Protein AF-A0A812RY98-F1 (afdb_monomer_lite)

Radius of gyration: 40.86 Å; chains: 1; bounding box: 96×128×108 Å

Foldseek 3Di:
DVVVLLVVLVVVCVVVVHDSVVSSVVSVVVVVVCVVCVVVVVVVCVVVVVVVVVVVLVVLQVLLVVLLVCLVPDALVVSVVSCCVVLPDDVVVVDDDDPDAFAQDPVRDTDPDPVSNVVLLCCQVCLLQVWDWDAPVVLVVVLVVVLVPDDLVVADDDPLLQDDLVLLLVLLLPFDAPDDAWPVPDGSCCSNVVSVVVSVVLSVVLVVCLSSLHDDLQQQFGAWDWAACPDDDSNYSVRTFIAGRGHSSSLSSLVVLLVQLVQLLVQLADLQEDEDLAQPPLRVQGDHDPFFPPLVVLLVVVVPDPQLSVVSPHGPSSSSSLVNSNPSHWYDHPPDNIIITGDHDDNRRHSSRLVSLSSLVSVLVVQLVVVCVVVVWFDWFAFDPVLALDLDADPDGRPDTDTDFWHDYRLQIDGDTDDPADVVSLVSVQVSVQSSQQSCSSSVGHADQDPQGFADLDDHDDPCSVVVLCCCCPVVVQWQQHPHPRCRRDTHGYFQWHQGPNAIAGSVLACQVRLVSLLVQLVVQCVSCLPPAQLDQSHDLSSNQSSCVNTRLCSNCPVLLVRFDHDPVSLVSSLVSVQLSLLSNCPPVDDSVRSVVQFRLQSCLVSLHDRPLLSSLLSNLLVSLVSLQSRRRSVSSVCNRVVRSSVSNVVSLQLLVLQQFAPCPDPDSSVVSVVVSVCSNVPVPVSNVSSVSSSLSNSLVSSLVSLLLSLLLVLVVLVVVLPWDFDPPPPDDDDFQWDQLQVLGTDNDPVVLVVCCCVPVVDDFQLQFLDPFQAQLAQRWGHPFSQVSSVCCVVDPPSVQQSVVVPGTHDGDDYPPDPRGDDPSGDSRDTDHDDDDHPDRDPDRDDHPLQDADPQLVVLVVCLPVPPPDPDDDLVSSLVSNLVSLNPDGDTQSRSLNNLVVQLVCLVPDDDDDDPRVSVSSNVVSVVSNPDRPRCSSNVCPVDPDPPPPPSSDDPDDLVRIDQVPDDFAADDDDDDDDFWWKKFADDPDPHDDDPPVGIDTDGPVVVLVCVVVVHDDVCLPDPDLRIETEFELPPADQDDPDSHDDRSVVSVVRSSSNSVSSSSLSSQSVCLSVQRWYKYWAAPPHDPSCVSVVVNPRADQDPPGGGIGTGHD

Sequence (1114 aa):
MLYQWRLRSATRAWRDGRCILDSLLAGWSSVLWALKDLPSFLAELRQSSQQLRVAIRQDHHQHICTVAKASEDSSTQSIVKRLRTLTGGPKRKQRERTPLPAVERQDGTLAATDEEARQCWLEHFASIEAGSQSSPCEIVRECLHRQAGKSLDDYTVTHLDAPTLGDLEWALRSTATDRAYGLDGLPGELLHYCAPLLARPVFQLQLKSLLTLAEPIQHKGGVLHCVYKRKGPKQQCSSYRGILVSSVVSKSLHKLLRRKCVPALCNAASPLQVGPLTEDALARACQAVSLPPGVYHDIQRHLQKPALSLSAGASQWTTQALEETLHGTWFKFPSDAAIVSTAIGSRPGDSLSDLVFSLLFAQVLRHVRASLQDCGLIPEIPWHVDMLGRLTPLNRAPTDTIAVLDATWMDDLSLLLQAPDSHTLVQRLRLGASTLLDTCLEHALLPNLKRGKTEALVHLRAKGARHVKRQLFDEFAGALPLNCRLWPEAKLRLTATYKHLGGVLHHRGSLLREVQARIAQAWTAFNSRKKQIFGSPRVDRREKALLFDSLVATTMFYGSGTWPEPSEECVQKLTGALRSMACQMLRPMYSCTEAWHLGTSHVLALVGLPSANTYLHVHRLRYLLSCITLHVPELWALAHWECKWLQSVSESVQWLWDNTAPEHQHSTWEQAWDNWRQEAADHPGRWKSRIRRAQAHAVIRERWQAARLWHQGRMLRQLQGAGASLPLCDDFSEGPRECCAVCGKHFKDYRAWSVHAFSTHGRTDEMRRLAPGTQCPVCLKHFTSAVKLSRHLGYSSACRNRLLSSNSRHDPEPGIGNRRAHDDGVDLTPVLQASGPLPCPLQVVVEEETARPSAEILDCLALLDHDGLVPSLTEDEVWDRLRAAFSCVCLQASRLRITATVWQQLLDHPAQRTDMQTLAILREAARKLCSVDLVTWLVPAPSADRPNTDTYKHSGLYLDLLDFTRLRWAPPSQASTDTIWVRVGPLPADFNMPVPAARCLCYEHHDTLQELRDGQVVDFLAYPDPTCFYCLSVLGLPLTEPDNANRAAQSLTSQLPGFELACELIRTAVSHWICGIPSRLVVPSPLPMSAFPLQRLPGLVRSESSGFLMVGNW

Structure (mmCIF, N/CA/C/O backbone):
data_AF-A0A812RY98-F1
#
_entry.id   AF-A0A812RY98-F1
#
loop_
_atom_site.group_PDB
_atom_site.id
_atom_site.type_symbol
_atom_site.label_atom_id
_atom_site.label_alt_id
_atom_site.label_comp_id
_atom_site.label_asym_id
_atom_site.label_entity_id
_atom_site.label_seq_id
_atom_site.pdbx_PDB_ins_code
_atom_site.Cartn_x
_atom_site.Cartn_y
_atom_site.Cartn_z
_atom_site.occupancy
_atom_site.B_iso_or_equiv
_atom_site.auth_seq_id
_atom_site.auth_comp_id
_atom_site.auth_asym_id
_atom_site.auth_atom_id
_atom_site.pdbx_PDB_model_num
ATOM 1 N N . MET A 1 1 ? 46.532 -43.009 13.731 1.00 49.22 1 MET A N 1
ATOM 2 C CA . MET A 1 1 ? 45.977 -44.092 12.880 1.00 49.22 1 MET A CA 1
ATOM 3 C C . MET A 1 1 ? 46.735 -45.416 13.006 1.00 49.22 1 MET A C 1
ATOM 5 O O . MET A 1 1 ? 46.096 -46.400 13.349 1.00 49.22 1 MET A O 1
ATOM 9 N N . LEU A 1 2 ? 48.060 -45.467 12.795 1.00 51.47 2 LEU A N 1
ATOM 10 C CA . LEU A 1 2 ? 48.849 -46.720 12.825 1.00 51.47 2 LEU A CA 1
ATOM 11 C C . LEU A 1 2 ? 48.725 -47.527 14.133 1.00 51.47 2 LEU A C 1
ATOM 13 O O . LEU A 1 2 ? 48.641 -48.751 14.093 1.00 51.47 2 LEU A O 1
ATOM 17 N N . TYR A 1 3 ? 48.637 -46.852 15.281 1.00 57.34 3 TYR A N 1
ATOM 18 C CA . TYR A 1 3 ? 48.454 -47.499 16.587 1.00 57.34 3 TYR A CA 1
ATOM 19 C C . TYR A 1 3 ? 47.097 -48.218 16.719 1.00 57.34 3 TYR A C 1
ATOM 21 O O . TYR A 1 3 ? 47.047 -49.397 17.057 1.00 57.34 3 TYR A O 1
ATOM 29 N N . GLN A 1 4 ? 45.993 -47.554 16.355 1.00 63.19 4 GLN A N 1
ATOM 30 C CA . GLN A 1 4 ? 44.654 -48.164 16.363 1.00 63.19 4 GLN A CA 1
ATOM 31 C C . GLN A 1 4 ? 44.521 -49.298 15.336 1.00 63.19 4 GLN A C 1
ATOM 33 O O . GLN A 1 4 ? 43.789 -50.260 15.560 1.00 63.19 4 GLN A O 1
ATOM 38 N N . TRP A 1 5 ? 45.241 -49.205 14.217 1.00 66.56 5 TRP A N 1
ATOM 39 C CA . TRP A 1 5 ? 45.252 -50.234 13.182 1.00 66.56 5 TRP A CA 1
ATOM 40 C C . TRP A 1 5 ? 46.003 -51.501 13.623 1.00 66.56 5 TRP A C 1
ATOM 42 O O . TRP A 1 5 ? 45.505 -52.610 13.418 1.00 66.56 5 TRP A O 1
ATOM 52 N N . ARG A 1 6 ? 47.132 -51.351 14.333 1.00 69.38 6 ARG A N 1
ATOM 53 C CA . ARG A 1 6 ? 47.820 -52.472 14.997 1.00 69.38 6 ARG A CA 1
ATOM 54 C C . ARG A 1 6 ? 46.928 -53.138 16.044 1.00 69.38 6 ARG A C 1
ATOM 56 O O . ARG A 1 6 ? 46.841 -54.359 16.060 1.00 69.38 6 ARG A O 1
ATOM 63 N N . LEU A 1 7 ? 46.194 -52.351 16.834 1.00 71.81 7 LEU A N 1
ATOM 64 C CA . LEU A 1 7 ? 45.263 -52.870 17.842 1.00 71.81 7 LEU A CA 1
ATOM 65 C C . LEU A 1 7 ? 44.101 -53.668 17.216 1.00 71.81 7 LEU A C 1
ATOM 67 O O . LEU A 1 7 ? 43.760 -54.751 17.688 1.00 71.81 7 LEU A O 1
ATOM 71 N N . ARG A 1 8 ? 43.518 -53.172 16.112 1.00 72.00 8 ARG A N 1
ATOM 72 C CA . ARG A 1 8 ? 42.456 -53.869 15.353 1.00 72.00 8 ARG A CA 1
ATOM 73 C C . ARG A 1 8 ? 42.945 -55.146 14.666 1.00 72.00 8 ARG A C 1
ATOM 75 O O . ARG A 1 8 ? 42.204 -56.119 14.574 1.00 72.00 8 ARG A O 1
ATOM 82 N N . SER A 1 9 ? 44.184 -55.146 14.185 1.00 72.69 9 SER A N 1
ATOM 83 C CA . SER A 1 9 ? 44.782 -56.321 13.540 1.00 72.69 9 SER A CA 1
ATOM 84 C C . SER A 1 9 ? 45.173 -57.380 14.571 1.00 72.69 9 SER A C 1
ATOM 86 O O . SER A 1 9 ? 44.922 -58.557 14.346 1.00 72.69 9 SER A O 1
ATOM 88 N N . ALA A 1 10 ? 45.686 -56.964 15.735 1.00 70.19 10 ALA A N 1
ATOM 89 C CA . ALA A 1 10 ? 45.973 -57.851 16.860 1.00 70.19 10 ALA A CA 1
ATOM 90 C C . ALA A 1 10 ? 44.699 -58.492 17.435 1.00 70.19 10 ALA A C 1
ATOM 92 O O . ALA A 1 10 ? 44.679 -59.686 17.709 1.00 70.19 10 ALA A O 1
ATOM 93 N N . THR A 1 11 ? 43.609 -57.728 17.546 1.00 74.00 11 THR A N 1
ATOM 94 C CA . THR A 1 11 ? 42.313 -58.257 18.009 1.00 74.00 11 THR A CA 1
ATOM 95 C C . THR A 1 11 ? 41.660 -59.204 17.001 1.00 74.00 11 THR A C 1
ATOM 97 O O . THR A 1 11 ? 41.092 -60.210 17.414 1.00 74.00 11 THR A O 1
ATOM 100 N N . ARG A 1 12 ? 41.771 -58.951 15.687 1.00 72.12 12 ARG A N 1
ATOM 101 C CA . ARG A 1 12 ? 41.328 -59.908 14.651 1.00 72.12 12 ARG A CA 1
ATOM 102 C C . ARG A 1 12 ? 42.172 -61.181 14.625 1.00 72.12 12 ARG A C 1
ATOM 104 O O . ARG A 1 12 ? 41.606 -62.263 14.558 1.00 72.12 12 ARG A O 1
ATOM 111 N N . ALA A 1 13 ? 43.493 -61.053 14.735 1.00 76.69 13 ALA A N 1
ATOM 112 C CA . ALA A 1 13 ? 44.406 -62.191 14.818 1.00 76.69 13 ALA A CA 1
ATOM 113 C C . ALA A 1 13 ? 44.086 -63.084 16.024 1.00 76.69 13 ALA A C 1
ATOM 115 O O . ALA A 1 13 ? 44.001 -64.300 15.884 1.00 76.69 13 ALA A O 1
ATOM 116 N N . TRP A 1 14 ? 43.827 -62.463 17.182 1.00 72.56 14 TRP A N 1
ATOM 117 C CA . TRP A 1 14 ? 43.409 -63.158 18.397 1.00 72.56 14 TRP A CA 1
ATOM 118 C C . TRP A 1 14 ? 42.057 -63.863 18.236 1.00 72.56 14 TRP A C 1
ATOM 120 O O . TRP A 1 14 ? 41.936 -65.028 18.598 1.00 72.56 14 TRP A O 1
ATOM 130 N N . ARG A 1 15 ? 41.057 -63.190 17.648 1.00 77.00 15 ARG A N 1
ATOM 131 C CA . ARG A 1 15 ? 39.715 -63.761 17.449 1.00 77.00 15 ARG A CA 1
ATOM 132 C C . ARG A 1 15 ? 39.708 -64.942 16.477 1.00 77.00 15 ARG A C 1
ATOM 134 O O . ARG A 1 15 ? 39.013 -65.920 16.718 1.00 77.00 15 ARG A O 1
ATOM 141 N N . ASP A 1 16 ? 40.454 -64.834 15.382 1.00 77.44 16 ASP A N 1
ATOM 142 C CA . ASP A 1 16 ? 40.395 -65.794 14.277 1.00 77.44 16 ASP A CA 1
ATOM 143 C C . ASP A 1 16 ? 41.530 -66.847 14.355 1.00 77.44 16 ASP A C 1
ATOM 145 O O . ASP A 1 16 ? 41.664 -67.673 13.453 1.00 77.44 16 ASP A O 1
ATOM 149 N N . GLY A 1 17 ? 42.354 -66.817 15.416 1.00 75.00 17 GLY A N 1
ATOM 150 C CA . GLY A 1 17 ? 43.437 -67.777 15.680 1.00 75.00 17 GLY A CA 1
ATOM 151 C C . GLY A 1 17 ? 44.614 -67.712 14.700 1.00 75.00 17 GLY A C 1
ATOM 152 O O . GLY A 1 17 ? 45.330 -68.697 14.531 1.00 75.00 17 GLY A O 1
ATOM 153 N N . ARG A 1 18 ? 44.805 -66.581 14.011 1.00 77.81 18 ARG A N 1
ATOM 154 C CA . ARG A 1 18 ? 45.815 -66.418 12.949 1.00 77.81 18 ARG A CA 1
ATOM 155 C C . ARG A 1 18 ? 47.036 -65.649 13.438 1.00 77.81 18 ARG A C 1
ATOM 157 O O . ARG A 1 18 ? 46.963 -64.889 14.401 1.00 77.81 18 ARG A O 1
ATOM 164 N N . CYS A 1 19 ? 48.154 -65.781 12.724 1.00 77.75 19 CYS A N 1
ATOM 165 C CA . CYS A 1 19 ? 49.335 -64.968 12.987 1.00 77.75 19 CYS A CA 1
ATOM 166 C C . CYS A 1 19 ? 49.001 -63.468 12.852 1.00 77.75 19 CYS A C 1
ATOM 168 O O . CYS A 1 19 ? 48.305 -63.034 11.925 1.00 77.75 19 CYS A O 1
ATOM 170 N N . ILE A 1 20 ? 49.511 -62.653 13.784 1.00 77.75 20 ILE A N 1
ATOM 171 C CA . ILE A 1 20 ? 49.326 -61.193 13.777 1.00 77.75 20 ILE A CA 1
ATOM 172 C C . ILE A 1 20 ? 49.858 -60.576 12.479 1.00 77.75 20 ILE A C 1
ATOM 174 O O . ILE A 1 20 ? 49.247 -59.640 11.961 1.00 77.75 20 ILE A O 1
ATOM 178 N N . LEU A 1 21 ? 50.949 -61.119 11.927 1.00 75.94 21 LEU A N 1
ATOM 179 C CA . LEU A 1 21 ? 51.525 -60.651 10.667 1.00 75.94 21 LEU A CA 1
ATOM 180 C C . LEU A 1 21 ? 50.563 -60.851 9.487 1.00 75.94 21 LEU A C 1
ATOM 182 O O . LEU A 1 21 ? 50.359 -59.918 8.716 1.00 75.94 21 LEU A O 1
ATOM 186 N N . ASP A 1 22 ? 49.894 -62.002 9.403 1.00 75.06 22 ASP A N 1
ATOM 187 C CA . ASP A 1 22 ? 48.933 -62.293 8.330 1.00 75.06 22 ASP A CA 1
ATOM 188 C C . ASP A 1 22 ? 47.701 -61.388 8.415 1.00 75.06 22 ASP A C 1
ATOM 190 O O . ASP A 1 22 ? 47.196 -60.898 7.406 1.00 75.06 22 ASP A O 1
ATOM 194 N N . SER A 1 23 ? 47.241 -61.097 9.635 1.00 73.19 23 SER A N 1
ATOM 195 C CA . SER A 1 23 ? 46.113 -60.185 9.864 1.00 73.19 23 SER A CA 1
ATOM 196 C C . SER A 1 23 ? 46.470 -58.727 9.550 1.00 73.19 23 SER A C 1
ATOM 198 O O . SER A 1 23 ? 45.634 -57.981 9.035 1.00 73.19 23 SER A O 1
ATOM 200 N N . LEU A 1 24 ? 47.719 -58.322 9.812 1.00 75.06 24 LEU A N 1
ATOM 201 C CA . LEU A 1 24 ? 48.260 -57.023 9.406 1.00 75.06 24 LEU A CA 1
ATOM 202 C C . LEU A 1 24 ? 48.385 -56.932 7.877 1.00 75.06 24 LEU A C 1
ATOM 204 O O . LEU A 1 24 ? 47.980 -55.927 7.297 1.00 75.06 24 LEU A O 1
ATOM 208 N N . LEU A 1 25 ? 48.890 -57.969 7.205 1.00 75.25 25 LEU A N 1
ATOM 209 C CA . LEU A 1 25 ? 49.013 -58.004 5.742 1.00 75.25 25 LEU A CA 1
ATOM 210 C C . LEU A 1 25 ? 47.644 -58.021 5.050 1.00 75.25 25 LEU A C 1
ATOM 212 O O . LEU A 1 25 ? 47.438 -57.279 4.092 1.00 75.25 25 LEU A O 1
ATOM 216 N N . ALA A 1 26 ? 46.669 -58.768 5.573 1.00 70.94 26 ALA A N 1
ATOM 217 C CA . ALA A 1 26 ? 45.290 -58.739 5.087 1.00 70.94 26 ALA A CA 1
ATOM 218 C C . ALA A 1 26 ? 44.650 -57.352 5.279 1.00 70.94 26 ALA A C 1
ATOM 220 O O . ALA A 1 26 ? 44.021 -56.820 4.362 1.00 70.94 26 ALA A O 1
ATOM 221 N N . GLY A 1 27 ? 44.879 -56.717 6.434 1.00 69.38 27 GLY A N 1
ATOM 222 C CA . GLY A 1 27 ? 44.496 -55.329 6.686 1.00 69.38 27 GLY A CA 1
ATOM 223 C C . GLY A 1 27 ? 45.110 -54.354 5.675 1.00 69.38 27 GLY A C 1
ATOM 224 O O . GLY A 1 27 ? 44.381 -53.543 5.107 1.00 69.38 27 GLY A O 1
ATOM 225 N N . TRP A 1 28 ? 46.411 -54.467 5.387 1.00 72.00 28 TRP A N 1
ATOM 226 C CA . TRP A 1 28 ? 47.083 -53.657 4.364 1.00 72.00 28 TRP A CA 1
ATOM 227 C C . TRP A 1 28 ? 46.543 -53.934 2.969 1.00 72.00 28 TRP A C 1
ATOM 229 O O . TRP A 1 28 ? 46.300 -52.985 2.236 1.00 72.00 28 TRP A O 1
ATOM 239 N N . SER A 1 29 ? 46.291 -55.194 2.613 1.00 72.62 29 SER A N 1
ATOM 240 C CA . SER A 1 29 ? 45.735 -55.545 1.306 1.00 72.62 29 SER A CA 1
ATOM 241 C C . SER A 1 29 ? 44.366 -54.891 1.102 1.00 72.62 29 SER A C 1
ATOM 243 O O . SER A 1 29 ? 44.170 -54.230 0.093 1.00 72.62 29 SER A O 1
ATOM 245 N N . SER A 1 30 ? 43.462 -54.944 2.089 1.00 69.69 30 SER A N 1
ATOM 246 C CA . SER A 1 30 ? 42.160 -54.263 2.010 1.00 69.69 30 SER A CA 1
ATOM 247 C C . SER A 1 30 ? 42.277 -52.738 1.908 1.00 69.69 30 SER A C 1
ATOM 249 O O . SER A 1 30 ? 41.510 -52.120 1.177 1.00 69.69 30 SER A O 1
ATOM 251 N N . VAL A 1 31 ? 43.256 -52.123 2.583 1.00 72.12 31 VAL A N 1
ATOM 252 C CA . VAL A 1 31 ? 43.529 -50.682 2.463 1.00 72.12 31 VAL A CA 1
ATOM 253 C C . VAL A 1 31 ? 44.112 -50.347 1.092 1.00 72.12 31 VAL A C 1
ATOM 255 O O . VAL A 1 31 ? 43.716 -49.352 0.502 1.00 72.12 31 VAL A O 1
ATOM 258 N N . LEU A 1 32 ? 45.010 -51.174 0.559 1.00 76.00 32 LEU A N 1
ATOM 259 C CA . LEU A 1 32 ? 45.585 -51.007 -0.775 1.00 76.00 32 LEU A CA 1
ATOM 260 C C . LEU A 1 32 ? 44.531 -51.210 -1.871 1.00 76.00 32 LEU A C 1
ATOM 262 O O . LEU A 1 32 ? 44.521 -50.445 -2.827 1.00 76.00 32 LEU A O 1
ATOM 266 N N . TRP A 1 33 ? 43.607 -52.162 -1.707 1.00 74.12 33 TRP A N 1
ATOM 267 C CA . TRP A 1 33 ? 42.429 -52.325 -2.565 1.00 74.12 33 TRP A CA 1
ATOM 268 C C . TRP A 1 33 ? 41.503 -51.110 -2.473 1.00 74.12 33 TRP A C 1
ATOM 270 O O . TRP A 1 33 ? 41.173 -50.520 -3.493 1.00 74.12 33 TRP A O 1
ATOM 280 N N . ALA A 1 34 ? 41.183 -50.640 -1.265 1.00 69.75 34 ALA A N 1
ATOM 281 C CA . ALA A 1 34 ? 40.384 -49.429 -1.090 1.00 69.75 34 ALA A CA 1
ATOM 282 C C . ALA A 1 34 ? 41.064 -48.178 -1.677 1.00 69.75 34 ALA A C 1
ATOM 284 O O . ALA A 1 34 ? 40.380 -47.325 -2.231 1.00 69.75 34 ALA A O 1
ATOM 285 N N . LEU A 1 35 ? 42.395 -48.060 -1.594 1.00 74.31 35 LEU A N 1
ATOM 286 C CA . LEU A 1 35 ? 43.170 -46.979 -2.216 1.00 74.31 35 LEU A CA 1
ATOM 287 C C . LEU A 1 35 ? 43.238 -47.115 -3.743 1.00 74.31 35 LEU A C 1
ATOM 289 O O . LEU A 1 35 ? 43.216 -46.098 -4.433 1.00 74.31 35 LEU A O 1
ATOM 293 N N . LYS A 1 36 ? 43.286 -48.345 -4.267 1.00 79.25 36 LYS A N 1
ATOM 294 C CA . LYS A 1 36 ? 43.215 -48.651 -5.703 1.00 79.25 36 LYS A CA 1
ATOM 295 C C . LYS A 1 36 ? 41.840 -48.312 -6.286 1.00 79.25 36 LYS A C 1
ATOM 297 O O . LYS A 1 36 ? 41.781 -47.789 -7.394 1.00 79.25 36 LYS A O 1
ATOM 302 N N . ASP A 1 37 ? 40.770 -48.547 -5.528 1.00 80.44 37 ASP A N 1
ATOM 303 C CA . ASP A 1 37 ? 39.381 -48.320 -5.953 1.00 80.44 37 ASP A CA 1
ATOM 304 C C . ASP A 1 37 ? 38.871 -46.905 -5.612 1.00 80.44 37 ASP A C 1
ATOM 306 O O . ASP A 1 37 ? 37.868 -46.444 -6.163 1.00 80.44 37 ASP A O 1
ATOM 310 N N . LEU A 1 38 ? 39.581 -46.161 -4.751 1.00 79.00 38 LEU A N 1
ATOM 311 C CA . LEU A 1 38 ? 39.258 -44.780 -4.373 1.00 79.00 38 LEU A CA 1
ATOM 312 C C . LEU A 1 38 ? 39.048 -43.845 -5.582 1.00 79.00 38 LEU A C 1
ATOM 314 O O . LEU A 1 38 ? 38.090 -43.069 -5.548 1.00 79.00 38 LEU A O 1
ATOM 318 N N . PRO A 1 39 ? 39.863 -43.888 -6.659 1.00 83.56 39 PRO A N 1
ATOM 319 C CA . PRO A 1 39 ? 39.609 -43.094 -7.858 1.00 83.56 39 PRO A CA 1
ATOM 320 C C . PRO A 1 39 ? 38.253 -43.403 -8.508 1.00 83.56 39 PRO A C 1
ATOM 322 O O . PRO A 1 39 ? 37.590 -42.471 -8.961 1.00 83.56 39 PRO A O 1
ATOM 325 N N . SER A 1 40 ? 37.816 -44.670 -8.502 1.00 81.00 40 SER A N 1
ATOM 326 C CA . SER A 1 40 ? 36.514 -45.094 -9.038 1.00 81.00 40 SER A CA 1
ATOM 327 C C . SER A 1 40 ? 35.366 -44.548 -8.193 1.00 81.00 40 SER A C 1
ATOM 329 O O . SER A 1 40 ? 34.477 -43.882 -8.719 1.00 81.00 40 SER A O 1
ATOM 331 N N . PHE A 1 41 ? 35.430 -44.704 -6.867 1.00 80.81 41 PHE A N 1
ATOM 332 C CA . PHE A 1 41 ? 34.412 -44.148 -5.968 1.00 80.81 41 PHE A CA 1
ATOM 333 C C . PHE A 1 41 ? 34.348 -42.617 -6.023 1.00 80.81 41 PHE A C 1
ATOM 335 O O . PHE A 1 41 ? 33.268 -42.031 -5.966 1.00 80.81 41 PHE A O 1
ATOM 342 N N . LEU A 1 42 ? 35.492 -41.939 -6.167 1.00 82.25 42 LEU A N 1
ATOM 343 C CA . LEU A 1 42 ? 35.524 -40.489 -6.365 1.00 82.25 42 LEU A CA 1
ATOM 344 C C . LEU A 1 42 ? 34.928 -40.083 -7.719 1.00 82.25 42 LEU A C 1
ATOM 346 O O . LEU A 1 42 ? 34.272 -39.041 -7.790 1.00 82.25 42 LEU A O 1
ATOM 350 N N . ALA A 1 43 ? 35.131 -40.870 -8.777 1.00 83.62 43 ALA A N 1
ATOM 351 C CA . ALA A 1 43 ? 34.515 -40.640 -10.082 1.00 83.62 43 ALA A CA 1
ATOM 352 C C . ALA A 1 43 ? 32.989 -40.825 -10.025 1.00 83.62 43 ALA A C 1
ATOM 354 O O . ALA A 1 43 ? 32.256 -39.922 -10.434 1.00 83.62 43 ALA A O 1
ATOM 355 N N . GLU A 1 44 ? 32.507 -41.912 -9.419 1.00 86.31 44 GLU A N 1
ATOM 356 C CA . GLU A 1 44 ? 31.079 -42.174 -9.200 1.00 86.31 44 GLU A CA 1
ATOM 357 C C . GLU A 1 44 ? 30.422 -41.100 -8.330 1.00 86.31 44 GLU A C 1
ATOM 359 O O . GLU A 1 44 ? 29.331 -40.622 -8.644 1.00 86.31 44 GLU A O 1
ATOM 364 N N . LEU A 1 45 ? 31.090 -40.653 -7.261 1.00 83.69 45 LEU A N 1
ATOM 365 C CA . LEU A 1 45 ? 30.585 -39.583 -6.403 1.00 83.69 45 LEU A CA 1
ATOM 366 C C . LEU A 1 45 ? 30.537 -38.245 -7.146 1.00 83.69 45 LEU A C 1
ATOM 368 O O . LEU A 1 45 ? 29.581 -37.486 -6.974 1.00 83.69 45 LEU A O 1
ATOM 372 N N . ARG A 1 46 ? 31.525 -37.940 -7.997 1.00 86.31 46 ARG A N 1
ATOM 373 C CA . ARG A 1 46 ? 31.507 -36.740 -8.853 1.00 86.31 46 ARG A CA 1
ATOM 374 C C . ARG A 1 46 ? 30.356 -36.794 -9.856 1.00 86.31 46 ARG A C 1
ATOM 376 O O . ARG A 1 46 ? 29.617 -35.813 -9.960 1.00 86.31 46 ARG A O 1
ATOM 383 N N . GLN A 1 47 ? 30.163 -37.929 -10.526 1.00 89.62 47 GLN A N 1
ATOM 384 C CA . GLN A 1 47 ? 29.074 -38.144 -11.479 1.00 89.62 47 GLN A CA 1
ATOM 385 C C . GLN A 1 47 ? 27.704 -38.063 -10.794 1.00 89.62 47 GLN A C 1
ATOM 387 O O . GLN A 1 47 ? 26.844 -37.291 -11.220 1.00 89.62 47 GLN A O 1
ATOM 392 N N . SER A 1 48 ? 27.526 -38.764 -9.675 1.00 86.38 48 SER A N 1
ATOM 393 C CA . SER A 1 48 ? 26.293 -38.749 -8.881 1.00 86.38 48 SER A CA 1
ATOM 394 C C . SER A 1 48 ? 26.010 -37.362 -8.305 1.00 86.38 48 SER A C 1
ATOM 396 O O . SER A 1 48 ? 24.873 -36.900 -8.322 1.00 86.38 48 SER A O 1
ATOM 398 N N . SER A 1 49 ? 27.038 -36.631 -7.853 1.00 84.62 49 SER A N 1
ATOM 399 C CA . SER A 1 49 ? 26.884 -35.244 -7.395 1.00 84.62 49 SER A CA 1
ATOM 400 C C . SER A 1 49 ? 26.437 -34.324 -8.532 1.00 84.62 49 SER A C 1
ATOM 402 O O . SER A 1 49 ? 25.597 -33.448 -8.318 1.00 84.62 49 SER A O 1
ATOM 404 N N . GLN A 1 50 ? 26.957 -34.514 -9.748 1.00 87.50 50 GLN A N 1
ATOM 405 C CA . GLN A 1 50 ? 26.523 -33.761 -10.922 1.00 87.50 50 GLN A CA 1
ATOM 406 C C . GLN A 1 50 ? 25.070 -34.082 -11.291 1.00 87.50 50 GLN A C 1
ATOM 408 O O . GLN A 1 50 ? 24.282 -33.151 -11.464 1.00 87.50 50 GLN A O 1
ATOM 413 N N . GLN A 1 51 ? 24.696 -35.363 -11.336 1.00 89.75 51 GLN A N 1
ATOM 414 C CA . GLN A 1 51 ? 23.326 -35.809 -11.607 1.00 89.75 51 GLN A CA 1
ATOM 415 C C . GLN A 1 51 ? 22.341 -35.290 -10.555 1.00 89.75 51 GLN A C 1
ATOM 417 O O . GLN A 1 51 ? 21.335 -34.679 -10.908 1.00 89.75 51 GLN A O 1
ATOM 422 N N . LEU A 1 52 ? 22.671 -35.412 -9.267 1.00 86.88 52 LEU A N 1
ATOM 423 C CA . LEU A 1 52 ? 21.863 -34.881 -8.169 1.00 86.88 52 LEU A CA 1
ATOM 424 C C . LEU A 1 52 ? 21.691 -33.360 -8.280 1.00 86.88 52 LEU A C 1
ATOM 426 O O . LEU A 1 52 ? 20.592 -32.842 -8.100 1.00 86.88 52 LEU A O 1
ATOM 430 N N . ARG A 1 53 ? 22.754 -32.619 -8.625 1.00 83.50 53 ARG A N 1
ATOM 431 C CA . ARG A 1 53 ? 22.661 -31.166 -8.853 1.00 83.50 53 ARG A CA 1
ATOM 432 C C . ARG A 1 53 ? 21.752 -30.825 -10.031 1.00 83.50 53 ARG A C 1
ATOM 434 O O . ARG A 1 53 ? 21.109 -29.781 -9.974 1.00 83.50 53 ARG A O 1
ATOM 441 N N . VAL A 1 54 ? 21.719 -31.635 -11.089 1.00 86.56 54 VAL A N 1
ATOM 442 C CA . VAL A 1 54 ? 20.807 -31.444 -12.230 1.00 86.56 54 VAL A CA 1
ATOM 443 C C . VAL A 1 54 ? 19.368 -31.762 -11.824 1.00 86.56 54 VAL A C 1
ATOM 445 O O . VAL A 1 54 ? 18.497 -30.923 -12.044 1.00 86.56 54 VAL A O 1
ATOM 448 N N . ALA A 1 55 ? 19.133 -32.884 -11.143 1.00 86.19 55 ALA A N 1
ATOM 449 C CA . ALA A 1 55 ? 17.811 -33.285 -10.664 1.00 86.19 55 ALA A CA 1
ATOM 450 C C . ALA A 1 55 ? 17.207 -32.253 -9.695 1.00 86.19 55 ALA A C 1
ATOM 452 O O . ALA A 1 55 ? 16.088 -31.797 -9.904 1.00 86.19 55 ALA A O 1
ATOM 453 N N . ILE A 1 56 ? 17.975 -31.774 -8.706 1.00 83.00 56 ILE A N 1
ATOM 454 C CA . ILE A 1 56 ? 17.531 -30.711 -7.782 1.00 83.00 56 ILE A CA 1
ATOM 455 C C . ILE A 1 56 ? 17.181 -29.424 -8.542 1.00 83.00 56 ILE A C 1
ATOM 457 O O . ILE A 1 56 ? 16.239 -28.720 -8.184 1.00 83.00 56 ILE A O 1
ATOM 461 N N . ARG A 1 57 ? 17.936 -29.079 -9.596 1.00 79.00 57 ARG A N 1
ATOM 462 C CA . ARG A 1 57 ? 17.630 -27.893 -10.414 1.00 79.00 57 ARG A CA 1
ATOM 463 C C . ARG A 1 57 ? 16.314 -28.061 -11.169 1.00 79.00 57 ARG A C 1
ATOM 465 O O . ARG A 1 57 ? 15.547 -27.103 -11.208 1.00 79.00 57 ARG A O 1
ATOM 472 N N . GLN A 1 58 ? 16.079 -29.232 -11.756 1.00 84.25 58 GLN A N 1
ATOM 473 C CA . GLN A 1 58 ? 14.842 -29.541 -12.472 1.00 84.25 58 GLN A CA 1
ATOM 474 C C . GLN A 1 58 ? 13.639 -29.519 -11.524 1.00 84.25 58 GLN A C 1
ATOM 476 O O . GLN A 1 58 ? 12.660 -28.841 -11.820 1.00 84.25 58 GLN A O 1
ATOM 481 N N . ASP A 1 59 ? 13.757 -30.144 -10.353 1.00 85.75 59 ASP A N 1
ATOM 482 C CA . ASP A 1 59 ? 12.711 -30.166 -9.325 1.00 85.75 59 ASP A CA 1
ATOM 483 C C . ASP A 1 59 ? 12.382 -28.755 -8.803 1.00 85.75 59 ASP A C 1
ATOM 485 O O . ASP A 1 59 ? 11.227 -28.331 -8.778 1.00 85.75 59 ASP A O 1
ATOM 489 N N . HIS A 1 60 ? 13.406 -27.945 -8.500 1.00 83.06 60 HIS A N 1
ATOM 490 C CA . HIS A 1 60 ? 13.211 -26.545 -8.112 1.00 83.06 60 HIS A CA 1
ATOM 491 C C . HIS A 1 60 ? 12.487 -25.731 -9.190 1.00 83.06 60 HIS A C 1
ATOM 493 O O . HIS A 1 60 ? 11.629 -24.911 -8.857 1.00 83.06 60 HIS A O 1
ATOM 499 N N . HIS A 1 61 ? 12.849 -25.919 -10.461 1.00 82.31 61 HIS A N 1
ATOM 500 C CA . HIS A 1 61 ? 12.192 -25.236 -11.569 1.00 82.31 61 HIS A CA 1
ATOM 501 C C . HIS A 1 61 ? 10.724 -25.670 -11.662 1.00 82.31 61 HIS A C 1
ATOM 503 O O . HIS A 1 61 ? 9.846 -24.821 -11.543 1.00 82.31 61 HIS A O 1
ATOM 509 N N . GLN A 1 62 ? 10.452 -26.977 -11.723 1.00 86.81 62 GLN A N 1
ATOM 510 C CA . GLN A 1 62 ? 9.096 -27.536 -11.785 1.00 86.81 62 GLN A CA 1
ATOM 511 C C . GLN A 1 62 ? 8.206 -27.080 -10.620 1.00 86.81 62 GLN A C 1
ATOM 513 O O . GLN A 1 62 ? 7.040 -26.726 -10.833 1.00 86.81 62 GLN A O 1
ATOM 518 N N . HIS A 1 63 ? 8.743 -27.018 -9.397 1.00 87.75 63 HIS A N 1
ATOM 519 C CA . HIS A 1 63 ? 8.010 -26.492 -8.243 1.00 87.75 63 HIS A CA 1
ATOM 520 C C . HIS A 1 63 ? 7.650 -25.016 -8.429 1.00 87.75 63 HIS A C 1
ATOM 522 O O . HIS A 1 63 ? 6.502 -24.632 -8.203 1.00 87.75 63 HIS A O 1
ATOM 528 N N . ILE A 1 64 ? 8.587 -24.175 -8.883 1.00 85.94 64 ILE A N 1
ATOM 529 C CA . ILE A 1 64 ? 8.312 -22.753 -9.151 1.00 85.94 64 ILE A CA 1
ATOM 530 C C . ILE A 1 64 ? 7.274 -22.599 -10.265 1.00 85.94 64 ILE A C 1
ATOM 532 O O . ILE A 1 64 ? 6.326 -21.837 -10.069 1.00 85.94 64 ILE A O 1
ATOM 536 N N . CYS A 1 65 ? 7.384 -23.349 -11.368 1.00 86.00 65 CYS A N 1
ATOM 537 C CA . CYS A 1 65 ? 6.391 -23.354 -12.447 1.00 86.00 65 CYS A CA 1
ATOM 538 C C . CYS A 1 65 ? 4.993 -23.671 -11.903 1.00 86.00 65 CYS A C 1
ATOM 540 O O . CYS A 1 65 ? 4.021 -22.974 -12.192 1.00 86.00 65 CYS A O 1
ATOM 542 N N . THR A 1 66 ? 4.891 -24.719 -11.082 1.00 88.12 66 THR A N 1
ATOM 543 C CA . THR A 1 66 ? 3.625 -25.183 -10.499 1.00 88.12 66 THR A CA 1
ATOM 544 C C . THR A 1 66 ? 3.024 -24.132 -9.572 1.00 88.12 66 THR A C 1
ATOM 546 O O . THR A 1 66 ? 1.821 -23.870 -9.611 1.00 88.12 66 THR A O 1
ATOM 549 N N . VAL A 1 67 ? 3.853 -23.482 -8.752 1.00 86.50 67 VAL A N 1
ATOM 550 C CA . VAL A 1 67 ? 3.398 -22.414 -7.854 1.00 86.50 67 VAL A CA 1
ATOM 551 C C . VAL A 1 67 ? 3.016 -21.146 -8.618 1.00 86.50 67 VAL A C 1
ATOM 553 O O . VAL A 1 67 ? 2.038 -20.503 -8.243 1.00 86.50 67 VAL A O 1
ATOM 556 N N . ALA A 1 68 ? 3.739 -20.796 -9.683 1.00 85.19 68 ALA A N 1
ATOM 557 C CA . ALA A 1 68 ? 3.414 -19.662 -10.541 1.00 85.19 68 ALA A CA 1
ATOM 558 C C . ALA A 1 68 ? 2.076 -19.878 -11.264 1.00 85.19 68 ALA A C 1
ATOM 560 O O . ALA A 1 68 ? 1.221 -19.002 -11.210 1.00 85.19 68 ALA A O 1
ATOM 561 N N . LYS A 1 69 ? 1.830 -21.064 -11.834 1.00 84.75 69 LYS A N 1
ATOM 562 C CA . LYS A 1 69 ? 0.527 -21.406 -12.439 1.00 84.75 69 LYS A CA 1
ATOM 563 C C . LYS A 1 69 ? -0.608 -21.365 -11.415 1.00 84.75 69 LYS A C 1
ATOM 565 O O . LYS A 1 69 ? -1.643 -20.764 -11.656 1.00 84.75 69 LYS A O 1
ATOM 570 N N . ALA A 1 70 ? -0.385 -21.920 -10.223 1.00 83.25 70 ALA A N 1
ATOM 571 C CA . ALA A 1 70 ? -1.373 -21.874 -9.146 1.00 83.25 70 ALA A CA 1
ATOM 572 C C . ALA A 1 70 ? -1.651 -20.452 -8.621 1.00 83.25 70 ALA A C 1
ATOM 574 O O . ALA A 1 70 ? -2.629 -20.261 -7.897 1.00 83.25 70 ALA A O 1
ATOM 575 N N . SER A 1 71 ? -0.798 -19.466 -8.930 1.00 80.75 71 SER A N 1
ATOM 576 C CA . SER A 1 71 ? -0.939 -18.099 -8.421 1.00 80.75 71 SER A CA 1
ATOM 577 C C . SER A 1 71 ? -2.105 -17.321 -9.028 1.00 80.75 71 SER A C 1
ATOM 579 O O . SER A 1 71 ? -2.587 -16.385 -8.399 1.00 80.75 71 SER A O 1
ATOM 581 N N . GLU A 1 72 ? -2.596 -17.742 -10.194 1.00 71.19 72 GLU A N 1
ATOM 582 C CA . GLU A 1 72 ? -3.718 -17.092 -10.879 1.00 71.19 72 GLU A CA 1
ATOM 583 C C . GLU A 1 72 ? -5.049 -17.270 -10.130 1.00 71.19 72 GLU A C 1
ATOM 585 O O . GLU A 1 72 ? -5.865 -16.346 -10.099 1.00 71.19 72 GLU A O 1
ATOM 590 N N . ASP A 1 73 ? -5.226 -18.415 -9.461 1.00 72.06 73 ASP A N 1
ATOM 591 C CA . ASP A 1 73 ? -6.463 -18.777 -8.754 1.00 72.06 73 ASP A CA 1
ATOM 592 C C . ASP A 1 73 ? -6.304 -18.823 -7.223 1.00 72.06 73 ASP A C 1
ATOM 594 O O . ASP A 1 73 ? -7.287 -18.844 -6.478 1.00 72.06 73 ASP A O 1
ATOM 598 N N . SER A 1 74 ? -5.067 -18.844 -6.717 1.00 74.75 74 SER A N 1
ATOM 599 C CA . SER A 1 74 ? -4.786 -18.978 -5.283 1.00 74.75 74 SER A CA 1
ATOM 600 C C . SER A 1 74 ? -4.596 -17.637 -4.582 1.00 74.75 74 SER A C 1
ATOM 602 O O . SER A 1 74 ? -4.021 -16.692 -5.113 1.00 74.75 74 SER A O 1
ATOM 604 N N . SER A 1 75 ? -4.963 -17.578 -3.299 1.00 75.00 75 SER A N 1
ATOM 605 C CA . SER A 1 75 ? -4.653 -16.415 -2.464 1.00 75.00 75 SER A CA 1
ATOM 606 C C . SER A 1 75 ? -3.141 -16.223 -2.273 1.00 75.00 75 SER A C 1
ATOM 608 O O . SER A 1 75 ? -2.371 -17.187 -2.181 1.00 75.00 75 SER A O 1
ATOM 610 N N . THR A 1 76 ? -2.708 -14.971 -2.093 1.00 78.12 76 THR A N 1
ATOM 611 C CA . THR A 1 76 ? -1.307 -14.615 -1.796 1.00 78.12 76 THR A CA 1
ATOM 612 C C . THR A 1 76 ? -0.736 -15.428 -0.630 1.00 78.12 76 THR A C 1
ATOM 614 O O . THR A 1 76 ? 0.414 -15.863 -0.682 1.00 78.12 76 THR A O 1
ATOM 617 N N . GLN A 1 77 ? -1.532 -15.691 0.414 1.00 74.50 77 GLN A N 1
ATOM 618 C CA . GLN A 1 77 ? -1.108 -16.491 1.569 1.00 74.50 77 GLN A CA 1
ATOM 619 C C . GLN A 1 77 ? -0.795 -17.947 1.196 1.00 74.50 77 GLN A C 1
ATOM 621 O O . GLN A 1 77 ? 0.215 -18.485 1.659 1.00 74.50 77 GLN A O 1
ATOM 626 N N . SER A 1 78 ? -1.613 -18.561 0.335 1.00 79.12 78 SER A N 1
ATOM 627 C CA . SER A 1 78 ? -1.383 -19.912 -0.190 1.00 79.12 78 SER A CA 1
ATOM 628 C C . SER A 1 78 ? -0.086 -19.973 -1.000 1.00 79.12 78 SER A C 1
ATOM 630 O O . SER A 1 78 ? 0.760 -20.831 -0.748 1.00 79.12 78 SER A O 1
ATOM 632 N N . ILE A 1 79 ? 0.145 -18.992 -1.880 1.00 81.38 79 ILE A N 1
ATOM 633 C CA . ILE A 1 79 ? 1.379 -18.885 -2.679 1.00 81.38 79 ILE A CA 1
ATOM 634 C C . ILE A 1 79 ? 2.599 -18.757 -1.762 1.00 81.38 79 ILE A C 1
ATOM 636 O O . ILE A 1 79 ? 3.587 -19.472 -1.924 1.00 81.38 79 ILE A O 1
ATOM 640 N N . VAL A 1 80 ? 2.528 -17.895 -0.740 1.00 80.25 80 VAL A N 1
ATOM 641 C CA . VAL A 1 80 ? 3.597 -17.786 0.263 1.00 80.25 80 VAL A CA 1
ATOM 642 C C . VAL A 1 80 ? 3.824 -19.122 0.978 1.00 80.25 80 VAL A C 1
ATOM 644 O O . VAL A 1 80 ? 4.981 -19.483 1.175 1.00 80.25 80 VAL A O 1
ATOM 647 N N . LYS A 1 81 ? 2.770 -19.862 1.362 1.00 80.12 81 LYS A N 1
ATOM 648 C CA . LYS A 1 81 ? 2.898 -21.186 2.005 1.00 80.12 81 LYS A CA 1
ATOM 649 C C . LYS A 1 81 ? 3.610 -22.176 1.078 1.00 80.12 81 LYS A C 1
ATOM 651 O O . LYS A 1 81 ? 4.551 -22.821 1.528 1.00 80.12 81 LYS A O 1
ATOM 656 N N . ARG A 1 82 ? 3.237 -22.234 -0.204 1.00 82.44 82 ARG A N 1
ATOM 657 C CA . ARG A 1 82 ? 3.860 -23.119 -1.206 1.00 82.44 82 ARG A CA 1
ATOM 658 C C . ARG A 1 82 ? 5.312 -22.753 -1.520 1.00 82.44 82 ARG A C 1
ATOM 660 O O . ARG A 1 82 ? 6.127 -23.641 -1.729 1.00 82.44 82 ARG A O 1
ATOM 667 N N . LEU A 1 83 ? 5.667 -21.466 -1.512 1.00 81.75 83 LEU A N 1
ATOM 668 C CA . LEU A 1 83 ? 7.051 -21.024 -1.726 1.00 81.75 83 LEU A CA 1
ATOM 669 C C . LEU A 1 83 ? 7.961 -21.258 -0.512 1.00 81.75 83 LEU A C 1
ATOM 671 O O . LEU A 1 83 ? 9.177 -21.308 -0.682 1.00 81.75 83 LEU A O 1
ATOM 675 N N . ARG A 1 84 ? 7.415 -21.417 0.705 1.00 75.62 84 ARG A N 1
ATOM 676 C CA . ARG A 1 84 ? 8.224 -21.630 1.925 1.00 75.62 84 ARG A CA 1
ATOM 677 C C . ARG A 1 84 ? 9.096 -22.881 1.871 1.00 75.62 84 ARG A C 1
ATOM 679 O O . ARG A 1 84 ? 10.114 -22.905 2.557 1.00 75.62 84 ARG A O 1
ATOM 686 N N . THR A 1 85 ? 8.725 -23.886 1.082 1.00 73.25 85 THR A N 1
ATOM 687 C CA . THR A 1 85 ? 9.554 -25.081 0.865 1.00 73.25 85 THR A CA 1
ATOM 688 C C . THR A 1 85 ? 10.897 -24.715 0.225 1.00 73.25 85 THR A C 1
ATOM 690 O O . THR A 1 85 ? 11.930 -25.199 0.669 1.00 73.25 85 THR A O 1
ATOM 693 N N . LEU A 1 86 ? 10.901 -23.775 -0.728 1.00 72.25 86 LEU A N 1
ATOM 694 C CA . LEU A 1 86 ? 12.102 -23.291 -1.418 1.00 72.25 86 LEU A CA 1
ATOM 695 C C . LEU A 1 86 ? 12.797 -22.141 -0.696 1.00 72.25 86 LEU A C 1
ATOM 697 O O . LEU A 1 86 ? 14.025 -22.073 -0.643 1.00 72.25 86 LEU A O 1
ATOM 701 N N . THR A 1 87 ? 12.025 -21.195 -0.155 1.00 68.06 87 THR A N 1
ATOM 702 C CA . THR A 1 87 ? 12.610 -20.022 0.505 1.00 68.06 87 THR A CA 1
ATOM 703 C C . THR A 1 87 ? 13.180 -20.345 1.884 1.00 68.06 87 THR A C 1
ATOM 705 O O . THR A 1 87 ? 13.848 -19.503 2.487 1.00 68.06 87 THR A O 1
ATOM 708 N N . GLY A 1 88 ? 12.901 -21.553 2.382 1.00 60.84 88 GLY A N 1
ATOM 709 C CA . GLY A 1 88 ? 13.047 -21.928 3.775 1.00 60.84 88 GLY A CA 1
ATOM 710 C C . GLY A 1 88 ? 11.951 -21.306 4.641 1.00 60.84 88 GLY A C 1
ATOM 711 O O . GLY A 1 88 ? 11.201 -20.408 4.232 1.00 60.84 88 GLY A O 1
ATOM 712 N N . GLY A 1 89 ? 11.875 -21.775 5.889 1.00 55.12 89 GLY A N 1
ATOM 713 C CA . GLY A 1 89 ? 11.088 -21.104 6.918 1.00 55.12 89 GLY A CA 1
ATOM 714 C C . GLY A 1 89 ? 11.538 -19.645 7.105 1.00 55.12 89 GLY A C 1
ATOM 715 O O . GLY A 1 89 ? 12.618 -19.258 6.659 1.00 55.12 89 GLY A O 1
ATOM 716 N N . PRO A 1 90 ? 10.746 -18.804 7.796 1.00 54.28 90 PRO A N 1
ATOM 717 C CA . PRO A 1 90 ? 11.191 -17.459 8.153 1.00 54.28 90 PRO A CA 1
ATOM 718 C C . PRO A 1 90 ? 12.580 -17.542 8.798 1.00 54.28 90 PRO A C 1
ATOM 720 O O . PRO A 1 90 ? 12.793 -18.464 9.583 1.00 54.28 90 PRO A O 1
ATOM 723 N N . LYS A 1 91 ? 13.482 -16.573 8.571 1.00 51.41 91 LYS A N 1
ATOM 724 C CA . LYS A 1 91 ? 14.813 -16.509 9.232 1.00 51.41 91 LYS A CA 1
ATOM 725 C C . LYS A 1 91 ? 14.772 -16.771 10.754 1.00 51.41 91 LYS A C 1
ATOM 727 O O . LYS A 1 91 ? 15.774 -17.139 11.343 1.00 51.41 91 LYS A O 1
ATOM 732 N N . ARG A 1 92 ? 13.602 -16.607 11.388 1.00 45.84 92 ARG A N 1
ATOM 733 C CA . ARG A 1 92 ? 13.266 -16.999 12.767 1.00 45.84 92 ARG A CA 1
ATOM 734 C C . ARG A 1 92 ? 13.424 -18.499 13.083 1.00 45.84 92 ARG A C 1
ATOM 736 O O . ARG A 1 92 ? 13.795 -18.793 14.203 1.00 45.84 92 ARG A O 1
ATOM 743 N N . LYS A 1 93 ? 13.120 -19.419 12.157 1.00 46.34 93 LYS A N 1
ATOM 744 C CA . LYS A 1 93 ? 13.297 -20.878 12.338 1.00 46.34 93 LYS A CA 1
ATOM 745 C C . LYS A 1 93 ? 14.736 -21.341 12.068 1.00 46.34 93 LYS A C 1
ATOM 747 O O . LYS A 1 93 ? 15.094 -22.433 12.474 1.00 46.34 93 LYS A O 1
ATOM 752 N N . GLN A 1 94 ? 15.518 -20.527 11.356 1.00 51.06 94 GLN A N 1
ATOM 753 C CA . GLN A 1 94 ? 16.930 -20.785 11.042 1.00 51.06 94 GLN A CA 1
ATOM 754 C C . GLN A 1 94 ? 17.892 -20.122 12.037 1.00 51.06 94 GLN A C 1
ATOM 756 O O . GLN A 1 94 ? 19.046 -20.519 12.121 1.00 51.06 94 GLN A O 1
ATOM 761 N N . ARG A 1 95 ? 17.438 -19.101 12.778 1.00 47.66 95 ARG A N 1
ATOM 762 C CA . ARG A 1 95 ? 18.167 -18.577 13.936 1.00 47.66 95 ARG A CA 1
ATOM 763 C C . ARG A 1 95 ? 18.093 -19.596 15.068 1.00 47.66 95 ARG A C 1
ATOM 765 O O . ARG A 1 95 ? 17.015 -20.121 15.341 1.00 47.66 95 ARG A O 1
ATOM 772 N N . GLU A 1 96 ? 19.233 -19.815 15.713 1.00 46.16 96 GLU A N 1
ATOM 773 C CA . GLU A 1 96 ? 19.350 -20.514 16.993 1.00 46.16 96 GLU A CA 1
ATOM 774 C C . GLU A 1 96 ? 18.278 -20.041 17.982 1.00 46.16 96 GLU A C 1
ATOM 776 O O . GLU A 1 96 ? 17.781 -18.910 17.878 1.00 46.16 96 GLU A O 1
ATOM 781 N N . ARG A 1 97 ? 17.913 -20.922 18.926 1.00 48.34 97 ARG A N 1
ATOM 782 C CA . ARG A 1 97 ? 16.967 -20.633 20.013 1.00 48.34 97 ARG A CA 1
ATOM 783 C C . ARG A 1 97 ? 17.280 -19.249 20.578 1.00 48.34 97 ARG A C 1
ATOM 785 O O . ARG A 1 97 ? 18.312 -19.052 21.207 1.00 48.34 97 ARG A O 1
ATOM 792 N N . THR A 1 98 ? 16.409 -18.276 20.313 1.00 50.94 98 THR A N 1
ATOM 793 C CA . THR A 1 98 ? 16.535 -16.954 20.927 1.00 50.94 98 THR A CA 1
ATOM 794 C C . THR A 1 98 ? 16.509 -17.153 22.441 1.00 50.94 98 THR A C 1
ATOM 796 O O . THR A 1 98 ? 15.549 -17.779 22.901 1.00 50.94 98 THR A O 1
ATOM 799 N N . PRO A 1 99 ? 17.513 -16.663 23.192 1.00 54.22 99 PRO A N 1
ATOM 800 C CA . PRO A 1 99 ? 17.494 -16.745 24.646 1.00 54.22 99 PRO A CA 1
ATOM 801 C C . PRO A 1 99 ? 16.211 -16.098 25.175 1.00 54.22 99 PRO A C 1
ATOM 803 O O . PRO A 1 99 ? 15.665 -15.187 24.534 1.00 54.22 99 PRO A O 1
ATOM 806 N N . LEU A 1 100 ? 15.709 -16.603 26.307 1.00 55.97 100 LEU A N 1
ATOM 807 C CA . LEU A 1 100 ? 14.570 -16.007 27.005 1.00 55.97 100 LEU A CA 1
ATOM 808 C C . LEU A 1 100 ? 14.851 -14.504 27.181 1.00 55.97 100 LEU A C 1
ATOM 810 O O . LEU A 1 100 ? 15.965 -14.138 27.567 1.00 55.97 100 LEU A O 1
ATOM 814 N N . PRO A 1 101 ? 13.915 -13.616 26.803 1.00 64.12 101 PRO A N 1
ATOM 815 C CA . PRO A 1 101 ? 14.130 -12.187 26.959 1.00 64.12 101 PRO A CA 1
ATOM 816 C C . PRO A 1 101 ? 14.307 -11.884 28.449 1.00 64.12 101 PRO A C 1
ATOM 818 O O . PRO A 1 101 ? 13.427 -12.219 29.235 1.00 64.12 101 PRO A O 1
ATOM 821 N N . ALA A 1 102 ? 15.428 -11.264 28.826 1.00 75.44 102 ALA A N 1
ATOM 822 C CA . ALA A 1 102 ? 1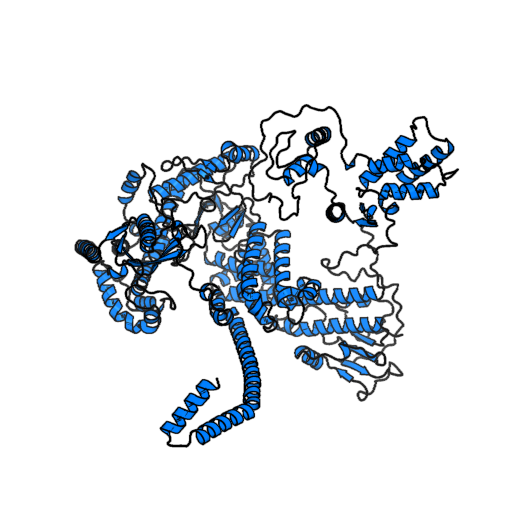5.601 -10.726 30.173 1.00 75.44 102 ALA A CA 1
ATOM 823 C C . ALA A 1 102 ? 14.471 -9.725 30.436 1.00 75.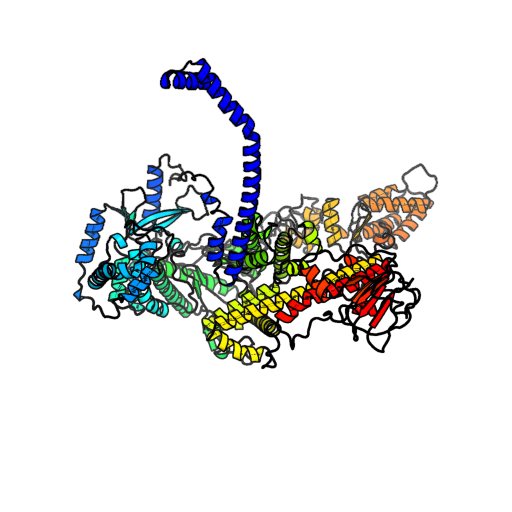44 102 ALA A C 1
ATOM 825 O O . ALA A 1 102 ? 14.287 -8.819 29.624 1.00 75.44 102 ALA A O 1
ATOM 826 N N . VAL A 1 103 ? 13.696 -9.927 31.501 1.00 83.19 103 VAL A N 1
ATOM 827 C CA . VAL A 1 103 ? 12.523 -9.105 31.823 1.00 83.19 103 VAL A CA 1
ATOM 828 C C . VAL A 1 103 ? 12.929 -8.021 32.811 1.00 83.19 103 VAL A C 1
ATOM 830 O O . VAL A 1 103 ? 13.597 -8.308 33.797 1.00 83.19 103 VAL A O 1
ATOM 833 N N . GLU A 1 104 ? 12.546 -6.782 32.533 1.00 85.69 104 GLU A N 1
ATOM 834 C CA . GLU A 1 104 ? 12.719 -5.650 33.440 1.00 85.69 104 GLU A CA 1
ATOM 835 C C . GLU A 1 104 ? 11.548 -5.610 34.430 1.00 85.69 104 GLU A C 1
ATOM 837 O O . GLU A 1 104 ? 10.378 -5.665 34.034 1.00 85.69 104 GLU A O 1
ATOM 842 N N . ARG A 1 105 ? 11.877 -5.545 35.717 1.00 81.94 105 ARG A N 1
ATOM 843 C CA . ARG A 1 105 ? 10.953 -5.374 36.836 1.00 81.94 105 ARG A CA 1
ATOM 844 C C . ARG A 1 105 ? 10.456 -3.930 36.913 1.00 81.94 105 ARG A C 1
ATOM 846 O O . ARG A 1 105 ? 10.975 -3.033 36.253 1.00 81.94 105 ARG A O 1
ATOM 853 N N . GLN A 1 106 ? 9.445 -3.690 37.748 1.00 73.44 106 GLN A N 1
ATOM 854 C CA . GLN A 1 106 ? 8.879 -2.347 37.943 1.00 73.44 106 GLN A CA 1
ATOM 855 C C . GLN A 1 106 ? 9.877 -1.350 38.558 1.00 73.44 106 GLN A C 1
ATOM 857 O O . GLN A 1 106 ? 9.743 -0.148 38.351 1.00 73.44 106 GLN A O 1
ATOM 862 N N . ASP A 1 107 ? 10.887 -1.848 39.272 1.00 76.75 107 ASP A N 1
ATOM 863 C CA . ASP A 1 107 ? 11.970 -1.069 39.883 1.00 76.75 107 ASP A CA 1
ATOM 864 C C . ASP A 1 107 ? 13.112 -0.718 38.901 1.00 76.75 107 ASP A C 1
ATOM 866 O O . ASP A 1 107 ? 14.085 -0.075 39.292 1.00 76.75 107 ASP A O 1
ATOM 870 N N . GLY A 1 108 ? 13.007 -1.125 37.629 1.00 77.69 108 GLY A N 1
ATOM 871 C CA . GLY A 1 108 ? 14.029 -0.906 36.599 1.00 77.69 108 GLY A CA 1
ATOM 872 C C . GLY A 1 108 ? 15.183 -1.916 36.621 1.00 77.69 108 GLY A C 1
ATOM 873 O O . GLY A 1 108 ? 16.114 -1.803 35.820 1.00 77.69 108 GLY A O 1
ATOM 874 N N . THR A 1 109 ? 15.150 -2.916 37.508 1.00 85.44 109 THR A N 1
ATOM 875 C CA . THR A 1 109 ? 16.149 -3.995 37.545 1.00 85.44 109 THR A CA 1
ATOM 876 C C . THR A 1 109 ? 15.767 -5.147 36.614 1.00 85.44 109 THR A C 1
ATOM 878 O O . THR A 1 109 ? 14.601 -5.343 36.277 1.00 85.44 109 THR A O 1
ATOM 881 N N . LEU A 1 110 ? 16.744 -5.934 36.156 1.00 86.44 110 LEU A N 1
ATOM 882 C CA . LEU A 1 110 ? 16.462 -7.146 35.380 1.00 86.44 110 LEU A CA 1
ATOM 883 C C . LEU A 1 110 ? 16.182 -8.319 36.323 1.00 86.44 110 LEU A C 1
ATOM 885 O O . LEU A 1 110 ? 16.906 -8.513 37.296 1.00 86.44 110 LEU A O 1
ATOM 889 N N . ALA A 1 111 ? 15.175 -9.128 35.995 1.00 85.00 111 ALA A N 1
ATOM 890 C CA . ALA A 1 111 ? 14.921 -10.398 36.661 1.00 85.00 111 ALA A CA 1
ATOM 891 C C . ALA A 1 111 ? 16.166 -11.297 36.562 1.00 85.00 111 ALA A C 1
ATOM 893 O O . ALA A 1 111 ? 16.652 -11.580 35.461 1.00 85.00 111 ALA A O 1
ATOM 894 N N . ALA A 1 112 ? 16.686 -11.718 37.712 1.00 80.31 112 ALA A N 1
ATOM 895 C CA . ALA A 1 112 ? 17.890 -12.529 37.829 1.00 80.31 112 ALA A CA 1
ATOM 896 C C . ALA A 1 112 ? 17.586 -14.019 37.645 1.00 80.31 112 ALA A C 1
ATOM 898 O O . ALA A 1 112 ? 18.443 -14.775 37.182 1.00 80.31 112 ALA A O 1
ATOM 899 N N . THR A 1 113 ? 16.363 -14.442 37.977 1.00 82.69 113 THR A N 1
ATOM 900 C CA . THR A 1 113 ? 15.912 -15.826 37.813 1.00 82.69 113 THR A CA 1
ATOM 901 C C . THR A 1 113 ? 14.715 -15.946 36.872 1.00 82.69 113 THR A C 1
ATOM 903 O O . THR A 1 113 ? 13.967 -15.000 36.624 1.00 82.69 113 THR A O 1
ATOM 906 N N . ASP A 1 114 ? 14.528 -17.152 36.340 1.00 77.12 114 ASP A N 1
ATOM 907 C CA . ASP A 1 114 ? 13.374 -17.509 35.512 1.00 77.12 114 ASP A CA 1
ATOM 908 C C . ASP A 1 114 ? 12.054 -17.367 36.292 1.00 77.12 114 ASP A C 1
ATOM 910 O O . ASP A 1 114 ? 11.050 -16.930 35.740 1.00 77.12 114 ASP A O 1
ATOM 914 N N . GLU A 1 115 ? 12.080 -17.635 37.599 1.00 79.69 115 GLU A N 1
ATOM 915 C CA . GLU A 1 115 ? 10.922 -17.483 38.481 1.00 79.69 115 GLU A CA 1
ATOM 916 C C . GLU A 1 115 ? 10.513 -16.020 38.656 1.00 79.69 115 GLU A C 1
ATOM 918 O O . GLU A 1 115 ? 9.342 -15.665 38.545 1.00 79.69 115 GLU A O 1
ATOM 923 N N . GLU A 1 116 ? 11.491 -15.134 38.825 1.00 82.50 116 GLU A N 1
ATOM 924 C CA . GLU A 1 116 ? 11.244 -13.696 38.903 1.00 82.50 116 GLU A CA 1
ATOM 925 C C . GLU A 1 116 ? 10.701 -13.143 37.582 1.00 82.50 116 GLU A C 1
ATOM 927 O O . GLU A 1 116 ? 9.784 -12.323 37.577 1.00 82.50 116 GLU A O 1
ATOM 932 N N . ALA A 1 117 ? 11.229 -13.615 36.448 1.00 81.75 117 ALA A N 1
ATOM 933 C CA . ALA A 1 117 ? 10.724 -13.235 35.136 1.00 81.75 117 ALA A CA 1
ATOM 934 C C . ALA A 1 117 ? 9.279 -13.722 34.929 1.00 81.75 117 ALA A C 1
ATOM 936 O O . ALA A 1 117 ? 8.454 -12.974 34.401 1.00 81.75 117 ALA A O 1
ATOM 937 N N . ARG A 1 118 ? 8.955 -14.952 35.357 1.00 78.75 118 ARG A N 1
ATOM 938 C CA . ARG A 1 118 ? 7.586 -15.501 35.347 1.00 78.75 118 ARG A CA 1
ATOM 939 C C . ARG A 1 118 ? 6.636 -14.667 36.186 1.00 78.75 118 ARG A C 1
ATOM 941 O O . ARG A 1 118 ? 5.564 -14.328 35.694 1.00 78.75 118 ARG A O 1
ATOM 948 N N . GLN A 1 119 ? 7.041 -14.293 37.394 1.00 83.19 119 GLN A N 1
ATOM 949 C CA . GLN A 1 119 ? 6.230 -13.467 38.277 1.00 83.19 119 GLN A CA 1
ATOM 950 C C . GLN A 1 119 ? 5.909 -12.111 37.631 1.00 83.19 119 GLN A C 1
ATOM 952 O O . GLN A 1 119 ? 4.754 -11.697 37.617 1.00 83.19 119 GLN A O 1
ATOM 957 N N . CYS A 1 120 ? 6.877 -11.477 36.960 1.00 84.75 120 CYS A N 1
ATOM 958 C CA . CYS A 1 120 ? 6.622 -10.253 36.193 1.00 84.75 120 CYS A CA 1
ATOM 959 C C . CYS A 1 120 ? 5.625 -10.457 35.035 1.00 84.75 120 CYS A C 1
ATOM 961 O O . CYS A 1 120 ? 4.856 -9.548 34.715 1.00 84.75 120 CYS A O 1
ATOM 963 N N . TRP A 1 121 ? 5.625 -11.625 34.378 1.00 84.31 121 TRP A N 1
ATOM 964 C CA . TRP A 1 121 ? 4.623 -11.958 33.357 1.00 84.31 121 TRP A CA 1
ATOM 965 C C . TRP A 1 121 ? 3.238 -12.182 33.960 1.00 84.31 121 TRP A C 1
ATOM 967 O O . TRP A 1 121 ? 2.260 -11.662 33.421 1.00 84.31 121 TRP A O 1
ATOM 977 N N . LEU A 1 122 ? 3.164 -12.932 35.061 1.00 82.25 122 LEU A N 1
ATOM 978 C CA . LEU A 1 122 ? 1.939 -13.190 35.814 1.00 82.25 122 LEU A CA 1
ATOM 979 C C . LEU A 1 122 ? 1.314 -11.884 36.288 1.00 82.25 122 LEU A C 1
ATOM 981 O O . LEU A 1 122 ? 0.182 -11.609 35.920 1.00 82.25 122 LEU A O 1
ATOM 985 N N . GLU A 1 123 ? 2.054 -11.042 37.003 1.00 81.94 123 GLU A N 1
ATOM 986 C CA . GLU A 1 123 ? 1.575 -9.742 37.488 1.00 81.94 123 GLU A CA 1
ATOM 987 C C . GLU A 1 123 ? 1.112 -8.839 36.340 1.00 81.94 123 GLU A C 1
ATOM 989 O O . GLU A 1 123 ? 0.066 -8.190 36.423 1.00 81.94 123 GLU A O 1
ATOM 994 N N . HIS A 1 124 ? 1.853 -8.820 35.227 1.00 81.62 124 HIS A N 1
ATOM 995 C CA . HIS A 1 124 ? 1.481 -8.013 34.072 1.00 81.62 124 HIS A CA 1
ATOM 996 C C . HIS A 1 124 ? 0.162 -8.462 33.434 1.00 81.62 124 HIS A C 1
ATOM 998 O O . HIS A 1 124 ? -0.685 -7.621 33.151 1.00 81.62 124 HIS A O 1
ATOM 1004 N N . PHE A 1 125 ? -0.029 -9.758 33.180 1.00 77.56 125 PHE A N 1
ATOM 1005 C CA . PHE A 1 125 ? -1.247 -10.243 32.522 1.00 77.56 125 PHE A CA 1
ATOM 1006 C C . PHE A 1 125 ? -2.427 -10.394 33.487 1.00 77.56 125 PHE A C 1
ATOM 1008 O O . PHE A 1 125 ? -3.552 -10.088 33.100 1.00 77.56 125 PHE A O 1
ATOM 1015 N N . ALA A 1 126 ? -2.177 -10.738 34.751 1.00 75.88 126 ALA A N 1
ATOM 1016 C CA . ALA A 1 126 ? -3.191 -10.721 35.800 1.00 75.88 126 ALA A CA 1
ATOM 1017 C C . ALA A 1 126 ? -3.719 -9.299 36.027 1.00 75.88 126 ALA A C 1
ATOM 1019 O O . ALA A 1 126 ? -4.927 -9.103 36.051 1.00 75.88 126 ALA A O 1
ATOM 1020 N N . SER A 1 127 ? -2.856 -8.276 36.083 1.00 70.19 127 SER A N 1
ATOM 1021 C CA . SER A 1 127 ? -3.331 -6.886 36.209 1.00 70.19 127 SER A CA 1
ATOM 1022 C C . SER A 1 127 ? -4.152 -6.409 35.006 1.00 70.19 127 SER A C 1
ATOM 1024 O O . SER A 1 127 ? -5.049 -5.586 35.173 1.00 70.19 127 SER A O 1
ATOM 1026 N N . ILE A 1 128 ? -3.895 -6.934 33.800 1.00 66.75 128 ILE A N 1
ATOM 1027 C CA . ILE A 1 128 ? -4.686 -6.610 32.602 1.00 66.75 128 ILE A CA 1
ATOM 1028 C C . ILE A 1 128 ? -6.098 -7.204 32.676 1.00 66.75 128 ILE A C 1
ATOM 1030 O O . ILE A 1 128 ? -7.042 -6.534 32.263 1.00 66.75 128 ILE A O 1
ATOM 1034 N N . GLU A 1 129 ? -6.240 -8.431 33.180 1.00 65.38 129 GLU A N 1
ATOM 1035 C CA . GLU A 1 129 ? -7.508 -9.185 33.211 1.00 65.38 129 GLU A CA 1
ATOM 1036 C C . GLU A 1 129 ? -8.197 -9.153 34.594 1.00 65.38 129 GLU A C 1
ATOM 1038 O O . GLU A 1 129 ? -9.102 -9.943 34.878 1.00 65.38 129 GLU A O 1
ATOM 1043 N N . ALA A 1 130 ? -7.748 -8.245 35.474 1.00 62.69 130 ALA A N 1
ATOM 1044 C CA . ALA A 1 130 ? -8.150 -8.166 36.883 1.00 62.69 130 ALA A CA 1
ATOM 1045 C C . ALA A 1 130 ? -8.134 -9.548 37.568 1.00 62.69 130 ALA A C 1
ATOM 1047 O O . ALA A 1 130 ? -9.064 -9.927 38.276 1.00 62.69 130 ALA A O 1
ATOM 1048 N N . GLY A 1 131 ? -7.100 -10.330 37.266 1.00 69.81 131 GLY A N 1
ATOM 1049 C CA . GLY A 1 131 ? -7.008 -11.725 37.638 1.00 69.81 131 GLY A CA 1
ATOM 1050 C C . GLY A 1 131 ? -6.375 -11.948 39.004 1.00 69.81 131 GLY A C 1
ATOM 1051 O O . GLY A 1 131 ? -5.447 -11.242 39.404 1.00 69.81 131 GLY A O 1
ATOM 1052 N N . SER A 1 132 ? -6.858 -12.973 39.697 1.00 77.88 132 SER A N 1
ATOM 1053 C CA . SER A 1 132 ? -6.311 -13.472 40.956 1.00 77.88 132 SER A CA 1
ATOM 1054 C C . SER A 1 132 ? -5.796 -14.895 40.768 1.00 77.88 132 SER A C 1
ATOM 1056 O O . SER A 1 132 ? -6.341 -15.684 39.995 1.00 77.88 132 SER A O 1
ATOM 1058 N N . GLN A 1 133 ? -4.706 -15.237 41.454 1.00 83.25 133 GLN A N 1
ATOM 1059 C CA . GLN A 1 133 ? -4.251 -16.624 41.486 1.00 83.25 133 GLN A CA 1
ATOM 1060 C C . GLN A 1 133 ? -5.247 -17.460 42.295 1.00 83.25 133 GLN A C 1
ATOM 1062 O O . GLN A 1 133 ? -5.678 -17.052 43.374 1.00 83.25 133 GLN A O 1
ATOM 1067 N N . SER A 1 134 ? -5.619 -18.624 41.772 1.00 84.00 134 SER A N 1
ATOM 1068 C CA . SER A 1 134 ? -6.558 -19.545 42.416 1.00 84.00 134 SER A CA 1
ATOM 1069 C C . SER A 1 134 ? -6.156 -20.986 42.133 1.00 84.00 134 SER A C 1
ATOM 1071 O O . SER A 1 134 ? -5.514 -21.289 41.120 1.00 84.00 134 SER A O 1
ATOM 1073 N N . SER A 1 135 ? -6.527 -21.906 43.021 1.00 86.31 135 SER A N 1
ATOM 1074 C CA . SER A 1 135 ? -6.279 -23.325 42.776 1.00 86.31 135 SER A CA 1
ATOM 1075 C C . SER A 1 135 ? -7.254 -23.887 41.726 1.00 86.31 135 SER A C 1
ATOM 1077 O O . SER A 1 135 ? -8.394 -23.424 41.616 1.00 86.31 135 SER A O 1
ATOM 1079 N N . PRO A 1 136 ? -6.869 -24.940 40.976 1.00 85.31 136 PRO A N 1
ATOM 1080 C CA . PRO A 1 136 ? -7.778 -25.591 40.030 1.00 85.31 136 PRO A CA 1
ATOM 1081 C C . PRO A 1 136 ? -9.086 -26.066 40.684 1.00 85.31 136 PRO A C 1
ATOM 1083 O O . PRO A 1 136 ? -10.155 -25.964 40.087 1.00 85.31 136 PRO A O 1
ATOM 1086 N N . CYS A 1 137 ? -9.010 -26.564 41.922 1.00 88.75 137 CYS A N 1
ATOM 1087 C CA . CYS A 1 137 ? -10.168 -27.056 42.666 1.00 88.75 137 CYS A CA 1
ATOM 1088 C C . CYS A 1 137 ? -11.141 -25.933 43.045 1.00 88.75 137 CYS A C 1
ATOM 1090 O O . CYS A 1 137 ? -12.352 -26.144 42.997 1.00 88.75 137 CYS A O 1
ATOM 1092 N N . GLU A 1 138 ? -10.630 -24.756 43.412 1.00 86.75 138 GLU A N 1
ATOM 1093 C CA . GLU A 1 138 ? -11.456 -23.584 43.723 1.00 86.75 138 GLU A CA 1
ATOM 1094 C C . GLU A 1 138 ? -12.192 -23.090 42.483 1.00 86.75 138 GLU A C 1
ATOM 1096 O O . GLU A 1 138 ? -13.412 -22.976 42.527 1.00 86.75 138 GLU A O 1
ATOM 1101 N N . ILE A 1 139 ? -11.495 -22.937 41.352 1.00 85.56 139 ILE A N 1
ATOM 1102 C CA . ILE A 1 139 ? -12.101 -22.501 40.083 1.00 85.56 139 ILE A CA 1
ATOM 1103 C C . ILE A 1 139 ? -13.237 -23.442 39.659 1.00 85.56 139 ILE A C 1
ATOM 1105 O O . ILE A 1 139 ? -14.314 -23.002 39.252 1.00 85.56 139 ILE A O 1
ATOM 1109 N N . VAL A 1 140 ? -13.022 -24.757 39.772 1.00 88.94 140 VAL A N 1
ATOM 1110 C CA . VAL A 1 140 ? -14.060 -25.752 39.466 1.00 88.94 140 VAL A CA 1
ATOM 1111 C C . VAL A 1 140 ? -15.235 -25.629 40.435 1.00 88.94 140 VAL A C 1
ATOM 1113 O O . VAL A 1 140 ? -16.384 -25.627 39.992 1.00 88.94 140 VAL A O 1
ATOM 1116 N N . ARG A 1 141 ? -14.973 -25.504 41.742 1.00 89.38 141 ARG A N 1
ATOM 1117 C CA . ARG A 1 141 ? -16.018 -25.383 42.769 1.00 89.38 141 ARG A CA 1
ATOM 1118 C C . ARG A 1 141 ? -16.858 -24.122 42.574 1.00 89.38 141 ARG A C 1
ATOM 1120 O O . ARG A 1 141 ? -18.081 -24.214 42.604 1.00 89.38 141 ARG A O 1
ATOM 1127 N N . GLU A 1 142 ? -16.224 -22.980 42.335 1.00 86.38 142 GLU A N 1
ATOM 1128 C CA . GLU A 1 142 ? -16.891 -21.703 42.061 1.00 86.38 142 GLU A CA 1
ATOM 1129 C C . GLU A 1 142 ? -17.741 -21.779 40.792 1.00 86.38 142 GLU A C 1
ATOM 1131 O O . GLU A 1 142 ? -18.903 -21.367 40.791 1.00 86.38 142 GLU A O 1
ATOM 1136 N N . CYS A 1 143 ? -17.203 -22.371 39.720 1.00 87.06 143 CYS A N 1
ATOM 1137 C CA . CYS A 1 143 ? -17.940 -22.555 38.475 1.00 87.06 143 CYS A CA 1
ATOM 1138 C C . CYS A 1 143 ? -19.175 -23.443 38.669 1.00 87.06 143 CYS A C 1
ATOM 1140 O O . CYS A 1 143 ? -20.257 -23.081 38.210 1.00 87.06 143 CYS A O 1
ATOM 1142 N N . LEU A 1 144 ? -19.029 -24.575 39.363 1.00 89.12 144 LEU A N 1
ATOM 1143 C CA . LEU A 1 144 ? -20.135 -25.490 39.647 1.00 89.12 144 LEU A CA 1
ATOM 1144 C C . LEU A 1 144 ? -21.194 -24.837 40.534 1.00 89.12 144 LEU A C 1
ATOM 1146 O O . LEU A 1 144 ? -22.376 -24.931 40.221 1.00 89.12 144 LEU A O 1
ATOM 1150 N N . HIS A 1 145 ? -20.787 -24.142 41.598 1.00 88.75 145 HIS A N 1
ATOM 1151 C CA . HIS A 1 145 ? -21.708 -23.436 42.488 1.00 88.75 145 HIS A CA 1
ATOM 1152 C C . HIS A 1 145 ? -22.527 -22.387 41.724 1.00 88.75 145 HIS A C 1
ATOM 1154 O O . HIS A 1 145 ? -23.747 -22.315 41.853 1.00 88.75 145 HIS A O 1
ATOM 1160 N N . ARG A 1 146 ? -21.866 -21.601 40.869 1.00 85.81 146 ARG A N 1
ATOM 1161 C CA . ARG A 1 146 ? -22.510 -20.590 40.023 1.00 85.81 146 ARG A CA 1
ATOM 1162 C C . ARG A 1 146 ? -23.465 -21.206 38.997 1.00 85.81 146 ARG A C 1
ATOM 1164 O O . ARG A 1 146 ? -24.549 -20.676 38.789 1.00 85.81 146 ARG A O 1
ATOM 1171 N N . GLN A 1 147 ? -23.077 -22.307 38.352 1.00 88.94 147 GLN A N 1
ATOM 1172 C CA . GLN A 1 147 ? -23.929 -23.009 37.384 1.00 88.94 147 GLN A CA 1
ATOM 1173 C C . GLN A 1 147 ? -25.132 -23.683 38.059 1.00 88.94 147 GLN A C 1
ATOM 1175 O O . GLN A 1 147 ? -26.222 -23.656 37.501 1.00 88.94 147 GLN A O 1
ATOM 1180 N N . ALA A 1 148 ? -24.958 -24.228 39.267 1.00 86.62 148 ALA A N 1
ATOM 1181 C CA . ALA A 1 148 ? -26.030 -24.837 40.054 1.00 86.62 148 ALA A CA 1
ATOM 1182 C C . ALA A 1 148 ? -27.049 -23.814 40.580 1.00 86.62 148 ALA A C 1
ATOM 1184 O O . ALA A 1 148 ? -28.211 -24.154 40.769 1.00 86.62 148 ALA A O 1
ATOM 1185 N N . GLY A 1 149 ? -26.631 -22.563 40.794 1.00 83.19 149 GLY A N 1
ATOM 1186 C CA . GLY A 1 149 ? -27.512 -21.476 41.224 1.00 83.19 149 GLY A CA 1
ATOM 1187 C C . GLY A 1 149 ? -28.440 -20.922 40.135 1.00 83.19 149 GLY A C 1
ATOM 1188 O O . GLY A 1 149 ? -29.221 -20.020 40.423 1.00 83.19 149 GLY A O 1
ATOM 1189 N N . LYS A 1 150 ? -28.361 -21.412 38.890 1.00 82.38 150 LYS A N 1
ATOM 1190 C CA . LYS A 1 150 ? -29.225 -20.954 37.794 1.00 82.38 150 LYS A CA 1
ATOM 1191 C C . LYS A 1 150 ? -30.590 -21.639 37.850 1.00 82.38 150 LYS A C 1
ATOM 1193 O O . LYS A 1 150 ? -30.666 -22.863 37.791 1.00 82.38 150 LYS A O 1
ATOM 1198 N N . SER A 1 151 ? -31.661 -20.850 37.862 1.00 82.06 151 SER A N 1
ATOM 1199 C CA . SER A 1 151 ? -33.016 -21.351 37.616 1.00 82.06 151 SER A CA 1
ATOM 1200 C C . SER A 1 151 ? -33.194 -21.592 36.118 1.00 82.06 151 SER A C 1
ATOM 1202 O O . SER A 1 151 ? -33.185 -20.653 35.326 1.00 82.06 151 SER A O 1
ATOM 1204 N N . LEU A 1 152 ? -33.293 -22.857 35.701 1.00 82.06 152 LEU A N 1
ATOM 1205 C CA . LEU A 1 152 ? -33.505 -23.198 34.288 1.00 82.06 152 LEU A CA 1
ATOM 1206 C C . LEU A 1 152 ? -34.939 -22.899 33.827 1.00 82.06 152 LEU A C 1
ATOM 1208 O O . LEU A 1 152 ? -35.154 -22.716 32.631 1.00 82.06 152 LEU A O 1
ATOM 1212 N N . ASP A 1 153 ? -35.882 -22.785 34.765 1.00 81.25 153 ASP A N 1
ATOM 1213 C CA . ASP A 1 153 ? -37.284 -22.445 34.498 1.00 81.25 153 ASP A CA 1
ATOM 1214 C C . ASP A 1 153 ? -37.449 -20.999 34.000 1.00 81.25 153 ASP A C 1
ATOM 1216 O O . ASP A 1 153 ? -38.442 -20.665 33.353 1.00 81.25 153 ASP A O 1
ATOM 1220 N N . ASP A 1 154 ? -36.440 -20.152 34.222 1.00 76.50 154 ASP A N 1
ATOM 1221 C CA . ASP A 1 154 ? -36.429 -18.753 33.792 1.00 76.50 154 ASP A CA 1
ATOM 1222 C C . ASP A 1 154 ? -36.236 -18.605 32.268 1.00 76.50 154 ASP A C 1
ATOM 1224 O O . ASP A 1 154 ? -36.331 -17.493 31.734 1.00 76.50 154 ASP A O 1
ATOM 1228 N N . TYR A 1 155 ? -35.946 -19.702 31.551 1.00 76.81 155 TYR A N 1
ATOM 1229 C CA . TYR A 1 155 ? -35.561 -19.676 30.140 1.00 76.81 155 TYR A CA 1
ATOM 1230 C C . TYR A 1 155 ? -36.307 -20.720 29.309 1.00 76.81 155 TYR A C 1
ATOM 1232 O O . TYR A 1 155 ? -36.263 -21.918 29.571 1.00 76.81 155 TYR A O 1
ATOM 1240 N N . THR A 1 156 ? -36.920 -20.279 28.210 1.00 79.38 156 THR A N 1
ATOM 1241 C CA . THR A 1 156 ? -37.486 -21.191 27.207 1.00 79.38 156 THR A CA 1
ATOM 1242 C C . THR A 1 156 ? -36.473 -21.435 26.093 1.00 79.38 156 THR A C 1
ATOM 1244 O O . THR A 1 156 ? -36.105 -20.512 25.368 1.00 79.38 156 THR A O 1
ATOM 1247 N N . VAL A 1 157 ? -36.033 -22.685 25.937 1.00 80.62 157 VAL A N 1
ATOM 1248 C CA . VAL A 1 157 ? -35.180 -23.112 24.819 1.00 80.62 157 VAL A CA 1
ATOM 1249 C C . VAL A 1 157 ? -36.061 -23.547 23.655 1.00 80.62 157 VAL A C 1
ATOM 1251 O O . VAL A 1 157 ? -36.848 -24.485 23.780 1.00 80.62 157 VAL A O 1
ATOM 1254 N N . THR A 1 158 ? -35.912 -22.904 22.500 1.00 82.00 158 THR A N 1
ATOM 1255 C CA . THR A 1 158 ? -36.631 -23.285 21.280 1.00 82.00 158 THR A CA 1
ATOM 1256 C C . THR A 1 158 ? -35.749 -24.104 20.335 1.00 82.00 158 THR A C 1
ATOM 1258 O O . THR A 1 158 ? -34.523 -24.141 20.450 1.00 82.00 158 THR A O 1
ATOM 1261 N N . HIS A 1 159 ? -36.359 -24.730 19.326 1.00 79.81 159 HIS A N 1
ATOM 1262 C CA . HIS A 1 159 ? -35.611 -25.416 18.266 1.00 79.81 159 HIS A CA 1
ATOM 1263 C C . HIS A 1 159 ? -34.695 -24.469 17.462 1.00 79.81 159 HIS A C 1
ATOM 1265 O O . HIS A 1 159 ? -33.732 -24.930 16.856 1.00 79.81 159 HIS A O 1
ATOM 1271 N N . LEU A 1 160 ? -34.954 -23.154 17.485 1.00 78.25 160 LEU A N 1
ATOM 1272 C CA . LEU A 1 160 ? -34.100 -22.135 16.867 1.00 78.25 160 LEU A CA 1
ATOM 1273 C C . LEU A 1 160 ? -32.847 -21.844 17.712 1.00 78.25 160 LEU A C 1
ATOM 1275 O O . LEU A 1 160 ? -31.818 -21.431 17.170 1.00 78.25 160 LEU A O 1
ATOM 1279 N N . ASP A 1 161 ? -32.892 -22.102 19.024 1.00 76.94 161 ASP A N 1
ATOM 1280 C CA . ASP A 1 161 ? -31.777 -21.920 19.963 1.00 76.94 161 ASP A CA 1
ATOM 1281 C C . ASP A 1 161 ? -30.819 -23.120 19.974 1.00 76.94 161 ASP A C 1
ATOM 1283 O O . ASP A 1 161 ? -29.620 -22.940 20.198 1.00 76.94 161 ASP A O 1
ATOM 1287 N N . ALA A 1 162 ? -31.268 -24.313 19.573 1.00 82.12 162 ALA A N 1
ATOM 1288 C CA . ALA A 1 162 ? -30.411 -25.486 19.385 1.00 82.12 162 ALA A CA 1
ATOM 1289 C C . ALA A 1 162 ? -29.675 -25.467 18.024 1.00 82.12 162 ALA A C 1
ATOM 1291 O O . ALA A 1 162 ? -30.272 -25.131 17.003 1.00 82.12 162 ALA A O 1
ATOM 1292 N N . PRO A 1 163 ? -28.362 -25.752 17.953 1.00 85.50 163 PRO A N 1
ATOM 1293 C CA . PRO A 1 163 ? -27.700 -26.049 16.685 1.00 85.50 163 PRO A CA 1
ATOM 1294 C C . PRO A 1 163 ? -28.071 -27.460 16.217 1.00 85.50 163 PRO A C 1
ATOM 1296 O O . PRO A 1 163 ? -28.325 -28.345 17.034 1.00 85.50 163 PRO A O 1
ATOM 1299 N N . THR A 1 164 ? -28.070 -27.694 14.906 1.00 90.12 164 THR A N 1
ATOM 1300 C CA . THR A 1 164 ? -28.247 -29.051 14.377 1.00 90.12 164 THR A CA 1
ATOM 1301 C C . THR A 1 164 ? -26.940 -29.843 14.455 1.00 90.12 164 THR A C 1
ATOM 1303 O O . THR A 1 164 ? -25.847 -29.273 14.519 1.00 90.12 164 THR A O 1
ATOM 1306 N N . LEU A 1 165 ? -27.027 -31.176 14.385 1.00 91.69 165 LEU A N 1
ATOM 1307 C CA . LEU A 1 165 ? -25.836 -32.025 14.259 1.00 91.69 165 LEU A CA 1
ATOM 1308 C C . LEU A 1 165 ? -25.013 -31.654 13.010 1.00 91.69 165 LEU A C 1
ATOM 1310 O O . LEU A 1 165 ? -23.785 -31.653 13.063 1.00 91.69 165 LEU A O 1
ATOM 1314 N N . GLY A 1 166 ? -25.688 -31.287 11.915 1.00 92.81 166 GLY A N 1
ATOM 1315 C CA . GLY A 1 166 ? -25.046 -30.827 10.684 1.00 92.81 166 GLY A CA 1
ATOM 1316 C C . GLY A 1 166 ? -24.303 -29.500 10.857 1.00 92.81 166 GLY A C 1
ATOM 1317 O O . GLY A 1 166 ? -23.188 -29.360 10.356 1.00 92.81 166 GLY A O 1
ATOM 1318 N N . ASP A 1 167 ? -24.861 -28.550 11.616 1.00 90.62 167 ASP A N 1
ATOM 1319 C CA . ASP A 1 167 ? -24.166 -27.299 11.942 1.00 90.62 167 ASP A CA 1
ATOM 1320 C C . ASP A 1 167 ? -22.884 -27.566 12.739 1.00 90.62 167 ASP A C 1
ATOM 1322 O O . ASP A 1 167 ? -21.843 -26.968 12.453 1.00 90.62 167 ASP A O 1
ATOM 1326 N N . LEU A 1 168 ? -22.936 -28.480 13.716 1.00 92.19 168 LEU A N 1
ATOM 1327 C CA . LEU A 1 168 ? -21.757 -28.870 14.485 1.00 92.19 168 LEU A CA 1
ATOM 1328 C C . LEU A 1 168 ? -20.716 -29.575 13.621 1.00 92.19 168 LEU A C 1
ATOM 1330 O O . LEU A 1 168 ? -19.546 -29.203 13.680 1.00 92.19 168 LEU A O 1
ATOM 1334 N N . GLU A 1 169 ? -21.110 -30.542 12.794 1.00 94.25 169 GLU A N 1
ATOM 1335 C CA . GLU A 1 169 ? -20.175 -31.198 11.877 1.00 94.25 169 GLU A CA 1
ATOM 1336 C C . GLU A 1 169 ? -19.501 -30.177 10.954 1.00 94.25 169 GLU A C 1
ATOM 1338 O O . GLU A 1 169 ? -18.280 -30.200 10.780 1.00 94.25 169 GLU A O 1
ATOM 1343 N N . TRP A 1 170 ? -20.272 -29.234 10.408 1.00 93.38 170 TRP A N 1
ATOM 1344 C CA . TRP A 1 170 ? -19.735 -28.140 9.608 1.00 93.38 170 TRP A CA 1
ATOM 1345 C C . TRP A 1 170 ? -18.743 -27.283 10.403 1.00 93.38 170 TRP A C 1
ATOM 1347 O O . TRP A 1 170 ? -17.663 -26.965 9.898 1.00 93.38 170 TRP A O 1
ATOM 1357 N N . ALA A 1 171 ? -19.066 -26.936 11.652 1.00 90.19 171 ALA A N 1
ATOM 1358 C CA . ALA A 1 171 ? -18.180 -26.158 12.511 1.00 90.19 171 ALA A CA 1
ATOM 1359 C C . ALA A 1 171 ? -16.856 -26.897 12.756 1.00 90.19 171 ALA A C 1
ATOM 1361 O O . ALA A 1 171 ? -15.796 -26.314 12.520 1.00 90.19 171 ALA A O 1
ATOM 1362 N N . LEU A 1 172 ? -16.910 -28.186 13.103 1.00 92.31 172 LEU A N 1
ATOM 1363 C CA . LEU A 1 172 ? -15.732 -29.040 13.289 1.00 92.31 172 LEU A CA 1
ATOM 1364 C C . LEU A 1 172 ? -14.899 -29.132 12.002 1.00 92.31 172 LEU A C 1
ATOM 1366 O O . LEU A 1 172 ? -13.697 -28.859 12.023 1.00 92.31 172 LEU A O 1
ATOM 1370 N N . ARG A 1 173 ? -15.539 -29.397 10.858 1.00 93.06 173 ARG A N 1
ATOM 1371 C CA . ARG A 1 173 ? -14.887 -29.475 9.540 1.00 93.06 173 ARG A CA 1
ATOM 1372 C C . ARG A 1 173 ? -14.259 -28.149 9.116 1.00 93.06 173 ARG A C 1
ATOM 1374 O O . ARG A 1 173 ? -13.267 -28.119 8.400 1.00 93.06 173 ARG A O 1
ATOM 1381 N N . SER A 1 174 ? -14.807 -27.026 9.559 1.00 86.50 174 SER A N 1
ATOM 1382 C CA . SER A 1 174 ? -14.283 -25.697 9.237 1.00 86.50 174 SER A CA 1
ATOM 1383 C C . SER A 1 174 ? -13.078 -25.269 10.090 1.00 86.50 174 SER A C 1
ATOM 1385 O O . SER A 1 174 ? -12.572 -24.156 9.917 1.00 86.50 174 SER A O 1
ATOM 1387 N N . THR A 1 175 ? -12.629 -26.123 11.013 1.00 87.44 175 THR A N 1
ATOM 1388 C CA . THR A 1 175 ? -11.474 -25.876 11.881 1.00 87.44 175 THR A CA 1
ATOM 1389 C C . THR A 1 175 ? -10.188 -25.744 11.067 1.00 87.44 175 THR A C 1
ATOM 1391 O O . THR A 1 175 ? -9.949 -26.496 10.123 1.00 87.44 175 THR A O 1
ATOM 1394 N N . ALA A 1 176 ? -9.341 -24.780 11.435 1.00 82.69 176 ALA A N 1
ATOM 1395 C CA . ALA A 1 176 ? -8.043 -24.586 10.800 1.00 82.69 176 ALA A CA 1
ATOM 1396 C C . ALA A 1 176 ? -7.022 -25.636 11.272 1.00 82.69 176 ALA A C 1
ATOM 1398 O O . ALA A 1 176 ? -6.843 -25.834 12.473 1.00 82.69 176 ALA A O 1
ATOM 1399 N N . THR A 1 177 ? -6.300 -26.239 10.327 1.00 85.38 177 THR A N 1
ATOM 1400 C CA . THR A 1 177 ? -5.175 -27.151 10.592 1.00 85.38 177 THR A CA 1
ATOM 1401 C C . THR A 1 177 ? -3.851 -26.387 10.748 1.00 85.38 177 THR A C 1
ATOM 1403 O O . THR A 1 177 ? -3.757 -25.193 10.439 1.00 85.38 177 THR A O 1
ATOM 1406 N N . ASP A 1 178 ? -2.806 -27.072 11.207 1.00 81.12 178 ASP A N 1
ATOM 1407 C CA . ASP A 1 178 ? -1.464 -26.556 11.494 1.00 81.12 178 ASP A CA 1
ATOM 1408 C C . ASP A 1 178 ? -1.451 -25.446 12.573 1.00 81.12 178 ASP A C 1
ATOM 1410 O O . ASP A 1 178 ? -0.645 -24.504 12.514 1.00 81.12 178 ASP A O 1
ATOM 1414 N N . ARG A 1 179 ? -2.374 -25.503 13.544 1.00 82.50 179 ARG A N 1
ATOM 1415 C CA . ARG A 1 179 ? -2.522 -24.516 14.631 1.00 82.50 179 ARG A CA 1
ATOM 1416 C C . ARG A 1 179 ? -2.245 -25.135 16.003 1.00 82.50 179 ARG A C 1
ATOM 1418 O O . ARG A 1 179 ? -2.267 -26.347 16.169 1.00 82.50 179 ARG A O 1
ATOM 1425 N N . ALA A 1 180 ? -1.950 -24.277 16.981 1.00 83.00 180 ALA A N 1
ATOM 1426 C CA . ALA A 1 180 ? -1.810 -24.699 18.373 1.00 83.00 180 ALA A CA 1
ATOM 1427 C C . ALA A 1 180 ? -3.173 -25.137 18.934 1.00 83.00 180 ALA A C 1
ATOM 1429 O O . ALA A 1 180 ? -4.197 -24.559 18.565 1.00 83.00 180 ALA A O 1
ATOM 1430 N N . TYR A 1 181 ? -3.161 -26.127 19.820 1.00 86.31 181 TYR A N 1
ATOM 1431 C CA . TYR A 1 181 ? -4.338 -26.690 20.479 1.00 86.31 181 TYR A CA 1
ATOM 1432 C C . TYR A 1 181 ? -4.249 -26.514 21.998 1.00 86.31 181 TYR A C 1
ATOM 1434 O O . TYR A 1 181 ? -3.174 -26.244 22.540 1.00 86.31 181 TYR A O 1
ATOM 1442 N N . GLY A 1 182 ? -5.403 -26.603 22.658 1.00 84.19 182 GLY A N 1
ATOM 1443 C CA . GLY A 1 182 ? -5.551 -26.354 24.086 1.00 84.19 182 GLY A CA 1
ATOM 1444 C C . GLY A 1 182 ? -5.046 -27.495 24.973 1.00 84.19 182 GLY A C 1
ATOM 1445 O O . GLY A 1 182 ? -4.372 -28.427 24.536 1.00 84.19 182 GLY A O 1
ATOM 1446 N N . LEU A 1 183 ? -5.400 -27.415 26.257 1.00 83.50 183 LEU A N 1
ATOM 1447 C CA . LEU A 1 183 ? -5.012 -28.386 27.292 1.00 83.50 183 LEU A CA 1
ATOM 1448 C C . LEU A 1 183 ? -5.687 -29.755 27.146 1.00 83.50 183 LEU A C 1
ATOM 1450 O O . LEU A 1 183 ? -5.261 -30.713 27.779 1.00 83.50 183 LEU A O 1
ATOM 1454 N N . ASP A 1 184 ? -6.720 -29.845 26.312 1.00 84.56 184 ASP A N 1
ATOM 1455 C CA . ASP A 1 184 ? -7.393 -31.093 25.952 1.00 84.56 184 ASP A CA 1
ATOM 1456 C C . ASP A 1 184 ? -6.530 -32.004 25.064 1.00 84.56 184 ASP A C 1
ATOM 1458 O O . ASP A 1 184 ? -6.837 -33.184 24.914 1.00 84.56 184 ASP A O 1
ATOM 1462 N N . GLY A 1 185 ? -5.450 -31.473 24.478 1.00 84.19 185 GLY A N 1
ATOM 1463 C CA . GLY A 1 185 ? -4.568 -32.225 23.589 1.00 84.19 185 GLY A CA 1
ATOM 1464 C C . GLY A 1 185 ? -5.214 -32.583 22.250 1.00 84.19 185 GLY A C 1
ATOM 1465 O O . GLY A 1 185 ? -4.692 -33.446 21.547 1.00 84.19 185 GLY A O 1
ATOM 1466 N N . LEU A 1 186 ? -6.337 -31.946 21.892 1.00 88.00 186 LEU A N 1
ATOM 1467 C CA . LEU A 1 186 ? -7.092 -32.256 20.679 1.00 88.00 186 LEU A CA 1
ATOM 1468 C C . LEU A 1 186 ? -6.668 -31.335 19.523 1.00 88.00 186 LEU A C 1
ATOM 1470 O O . LEU A 1 186 ? -6.995 -30.145 19.530 1.00 88.00 186 LEU A O 1
ATOM 1474 N N . PRO A 1 187 ? -5.960 -31.855 18.503 1.00 90.06 187 PRO A N 1
ATOM 1475 C CA . PRO A 1 187 ? -5.496 -31.044 17.387 1.00 90.06 187 PRO A CA 1
ATOM 1476 C C . PRO A 1 187 ? -6.642 -30.702 16.424 1.00 90.06 187 PRO A C 1
ATOM 1478 O O . PRO A 1 187 ? -7.590 -31.472 16.250 1.00 90.06 187 PRO A O 1
ATOM 1481 N N . GLY A 1 188 ? -6.539 -29.559 15.741 1.00 88.81 188 GLY A N 1
ATOM 1482 C CA . GLY A 1 188 ? -7.558 -29.117 14.782 1.00 88.81 188 GLY A CA 1
ATOM 1483 C C . GLY A 1 188 ? -7.713 -30.051 13.579 1.00 88.81 188 GLY A C 1
ATOM 1484 O O . GLY A 1 188 ? -8.796 -30.151 13.013 1.00 88.81 188 GLY A O 1
ATOM 1485 N N . GLU A 1 189 ? -6.661 -30.787 13.225 1.00 92.00 189 GLU A N 1
ATOM 1486 C CA . GLU A 1 189 ? -6.646 -31.834 12.204 1.00 92.00 189 GLU A CA 1
ATOM 1487 C C . GLU A 1 189 ? -7.652 -32.938 12.514 1.00 92.00 189 GLU A C 1
ATOM 1489 O O . GLU A 1 189 ? -8.367 -33.386 11.618 1.00 92.00 189 GLU A O 1
ATOM 1494 N N . LEU A 1 190 ? -7.739 -33.349 13.783 1.00 92.62 190 LEU A N 1
ATOM 1495 C CA . LEU A 1 190 ? -8.682 -34.376 14.205 1.00 92.62 190 LEU A CA 1
ATOM 1496 C C . LEU A 1 190 ? -10.120 -33.898 13.967 1.00 92.62 190 LEU A C 1
ATOM 1498 O O . LEU A 1 190 ? -10.929 -34.630 13.409 1.00 92.62 190 LEU A O 1
ATOM 1502 N N . LEU A 1 191 ? -10.423 -32.647 14.318 1.00 91.75 191 LEU A N 1
ATOM 1503 C CA . LEU A 1 191 ? -11.746 -32.058 14.103 1.00 91.75 191 LEU A CA 1
ATOM 1504 C C . LEU A 1 191 ? -12.044 -31.856 12.613 1.00 91.75 191 LEU A C 1
ATOM 1506 O O . LEU A 1 191 ? -13.162 -32.113 12.182 1.00 91.75 191 LEU A O 1
ATOM 1510 N N . HIS A 1 192 ? -11.053 -31.429 11.829 1.00 93.06 192 HIS A N 1
ATOM 1511 C CA . HIS A 1 192 ? -11.202 -31.148 10.403 1.00 93.06 192 HIS A CA 1
ATOM 1512 C C . HIS A 1 192 ? -11.466 -32.420 9.583 1.00 93.06 192 HIS A C 1
ATOM 1514 O O . HIS A 1 192 ? -12.423 -32.471 8.810 1.00 93.06 192 HIS A O 1
ATOM 1520 N N . TYR A 1 193 ? -10.631 -33.451 9.756 1.00 91.81 193 TYR A N 1
ATOM 1521 C CA . TYR A 1 193 ? -10.686 -34.674 8.949 1.00 91.81 193 TYR A CA 1
ATOM 1522 C C . TYR A 1 193 ? -11.653 -35.724 9.507 1.00 91.81 193 TYR A C 1
ATOM 1524 O O . TYR A 1 193 ? -12.255 -36.461 8.729 1.00 91.81 193 TYR A O 1
ATOM 1532 N N . CYS A 1 194 ? -11.856 -35.770 10.828 1.00 92.75 194 CYS A N 1
ATOM 1533 C CA . CYS A 1 194 ? -12.750 -36.732 11.482 1.00 92.75 194 CYS A CA 1
ATOM 1534 C C . CYS A 1 194 ? -14.070 -36.099 11.957 1.00 92.75 194 CYS A C 1
ATOM 1536 O O . CYS A 1 194 ? -14.740 -36.671 12.820 1.00 92.75 194 CYS A O 1
ATOM 1538 N N . ALA A 1 195 ? -14.472 -34.949 11.394 1.00 93.62 195 ALA A N 1
ATOM 1539 C CA . ALA A 1 195 ? -15.701 -34.239 11.766 1.00 93.62 195 ALA A CA 1
ATOM 1540 C C . ALA A 1 195 ? -16.948 -35.146 11.853 1.00 93.62 195 ALA A C 1
ATOM 1542 O O . ALA A 1 195 ? -17.624 -35.078 12.879 1.00 93.62 195 ALA A O 1
ATOM 1543 N N . PRO A 1 196 ? -17.238 -36.040 10.879 1.00 91.94 196 PRO A N 1
ATOM 1544 C CA . PRO A 1 196 ? -18.438 -36.884 10.938 1.00 91.94 196 PRO A CA 1
ATOM 1545 C C . PRO A 1 196 ? -18.438 -37.850 12.129 1.00 91.94 196 PRO A C 1
ATOM 1547 O O . PRO A 1 196 ? -19.481 -38.130 12.715 1.00 91.94 196 PRO A O 1
ATOM 1550 N N . LEU A 1 197 ? -17.256 -38.348 12.509 1.00 91.31 197 LEU A N 1
ATOM 1551 C CA . LEU A 1 197 ? -17.092 -39.289 13.618 1.00 91.31 197 LEU A CA 1
ATOM 1552 C C . LEU A 1 197 ? -17.194 -38.578 14.972 1.00 91.31 197 LEU A C 1
ATOM 1554 O O . LEU A 1 197 ? -17.770 -39.115 15.916 1.00 91.31 197 LEU A O 1
ATOM 1558 N N . LEU A 1 198 ? -16.653 -37.360 15.062 1.00 91.44 198 LEU A N 1
ATOM 1559 C CA . LEU A 1 198 ? -16.642 -36.565 16.289 1.00 91.44 198 LEU A CA 1
ATOM 1560 C C . LEU A 1 198 ? -17.935 -35.786 16.534 1.00 91.44 198 LEU A C 1
ATOM 1562 O O . LEU A 1 198 ? -18.249 -35.496 17.688 1.00 91.44 198 LEU A O 1
ATOM 1566 N N . ALA A 1 199 ? -18.695 -35.455 15.488 1.00 93.38 199 ALA A N 1
ATOM 1567 C CA . ALA A 1 199 ? -19.892 -34.634 15.615 1.00 93.38 199 ALA A CA 1
ATOM 1568 C C . ALA A 1 199 ? -20.884 -35.246 16.607 1.00 93.38 199 ALA A C 1
ATOM 1570 O O . ALA A 1 199 ? -21.323 -34.562 17.521 1.00 93.38 199 ALA A O 1
ATOM 1571 N N . ARG A 1 200 ? -21.181 -36.546 16.503 1.00 90.56 200 ARG A N 1
ATOM 1572 C CA . ARG A 1 200 ? -22.173 -37.213 17.362 1.00 90.56 200 ARG A CA 1
ATOM 1573 C C . ARG A 1 200 ? -21.825 -37.192 18.864 1.00 90.56 200 ARG A C 1
ATOM 1575 O O . ARG A 1 200 ? -22.691 -36.778 19.635 1.00 90.56 200 ARG A O 1
ATOM 1582 N N . PRO A 1 201 ? -20.619 -37.594 19.317 1.00 89.81 201 PRO A N 1
ATOM 1583 C CA . PRO A 1 201 ? -20.265 -37.513 20.737 1.00 89.81 201 PRO A CA 1
ATOM 1584 C C . PRO A 1 201 ? -20.142 -36.065 21.240 1.00 89.81 201 PRO A C 1
ATOM 1586 O O . PRO A 1 201 ? -20.616 -35.761 22.333 1.00 89.81 201 PRO A O 1
ATOM 1589 N N . VAL A 1 202 ? -19.583 -35.145 20.443 1.00 90.31 202 VAL A N 1
ATOM 1590 C CA . VAL A 1 202 ? -19.477 -33.723 20.832 1.00 90.31 202 VAL A CA 1
ATOM 1591 C C . VAL A 1 202 ? -20.859 -33.063 20.905 1.00 90.31 202 VAL A C 1
ATOM 1593 O O . VAL A 1 202 ? -21.100 -32.236 21.783 1.00 90.31 202 VAL A O 1
ATOM 1596 N N . PHE A 1 203 ? -21.801 -33.471 20.052 1.00 91.75 203 PHE A N 1
ATOM 1597 C CA . PHE A 1 203 ? -23.167 -32.951 20.046 1.00 91.75 203 PHE A CA 1
ATOM 1598 C C . PHE A 1 203 ? -23.911 -33.247 21.348 1.00 91.75 203 PHE A C 1
ATOM 1600 O O . PHE A 1 203 ? -24.659 -32.405 21.831 1.00 91.75 203 PHE A O 1
ATOM 1607 N N . GLN A 1 204 ? -23.670 -34.404 21.970 1.00 90.38 204 GLN A N 1
ATOM 1608 C CA . GLN A 1 204 ? -24.260 -34.725 23.273 1.00 90.38 204 GLN A CA 1
ATOM 1609 C C . GLN A 1 204 ? -23.771 -33.772 24.368 1.00 90.38 204 GLN A C 1
ATOM 1611 O O . GLN A 1 204 ? -24.564 -33.312 25.189 1.00 90.38 204 GLN A O 1
ATOM 1616 N N . LEU A 1 205 ? -22.473 -33.450 24.370 1.00 87.56 205 LEU A N 1
ATOM 1617 C CA . LEU A 1 205 ? -21.903 -32.462 25.286 1.00 87.56 205 LEU A CA 1
ATOM 1618 C C . LEU A 1 205 ? -22.479 -31.066 25.017 1.00 87.56 205 LEU A C 1
ATOM 1620 O O . LEU A 1 205 ? -22.826 -30.354 25.957 1.00 87.56 205 LEU A O 1
ATOM 1624 N N . GLN A 1 206 ? -22.623 -30.695 23.744 1.00 85.94 206 GLN A N 1
ATOM 1625 C CA . GLN A 1 206 ? -23.199 -29.415 23.345 1.00 85.94 206 GLN A CA 1
ATOM 1626 C C . GLN A 1 206 ? -24.664 -29.278 23.767 1.00 85.94 206 GLN A C 1
ATOM 1628 O O . GLN A 1 206 ? -25.035 -28.240 24.302 1.00 85.94 206 GLN A O 1
ATOM 1633 N N . LEU A 1 207 ? -25.483 -30.313 23.565 1.00 87.69 207 LEU A N 1
ATOM 1634 C CA . LEU A 1 207 ? -26.883 -30.318 23.992 1.00 87.69 207 LEU A CA 1
ATOM 1635 C C . LEU A 1 207 ? -27.005 -30.164 25.505 1.00 87.69 207 LEU A C 1
ATOM 1637 O O . LEU A 1 207 ? -27.812 -29.362 25.962 1.00 87.69 207 LEU A O 1
ATOM 1641 N N . LYS A 1 208 ? -26.176 -30.875 26.281 1.00 88.88 208 LYS A N 1
ATOM 1642 C CA . LYS A 1 208 ? -26.127 -30.694 27.739 1.00 88.88 208 LYS A CA 1
ATOM 1643 C C . LYS A 1 208 ? -25.789 -29.251 28.087 1.00 88.88 208 LYS A C 1
ATOM 1645 O O . LYS A 1 208 ? -26.560 -28.613 28.784 1.00 88.88 208 LYS A O 1
ATOM 1650 N N . SER A 1 209 ? -24.701 -28.725 27.525 1.00 88.44 209 SER A N 1
ATOM 1651 C CA . SER A 1 209 ? -24.255 -27.353 27.776 1.00 88.44 209 SER A CA 1
ATOM 1652 C C . SER A 1 209 ? -25.321 -26.307 27.439 1.00 88.44 209 SER A C 1
ATOM 1654 O O . SER A 1 209 ? -25.495 -25.337 28.175 1.00 88.44 209 SER A O 1
ATOM 1656 N N . LEU A 1 210 ? -26.066 -26.535 26.356 1.00 86.12 210 LEU A N 1
ATOM 1657 C CA . LEU A 1 210 ? -27.147 -25.679 25.891 1.00 86.12 210 LEU A CA 1
ATOM 1658 C C . LEU A 1 210 ? -28.365 -25.706 26.817 1.00 86.12 210 LEU A C 1
ATOM 1660 O O . LEU A 1 210 ? -28.852 -24.646 27.206 1.00 86.12 210 LEU A O 1
ATOM 1664 N N . LEU A 1 211 ? -28.839 -26.904 27.165 1.00 86.44 211 LEU A N 1
ATOM 1665 C CA . LEU A 1 211 ? -30.037 -27.097 27.985 1.00 86.44 211 LEU A CA 1
ATOM 1666 C C . LEU A 1 211 ? -29.812 -26.687 29.442 1.00 86.44 211 LEU A C 1
ATOM 1668 O O . LEU A 1 211 ? -30.743 -26.236 30.095 1.00 86.44 211 LEU A O 1
ATOM 1672 N N . THR A 1 212 ? -28.585 -26.815 29.948 1.00 87.81 212 THR A N 1
ATOM 1673 C CA . THR A 1 212 ? -28.244 -26.423 31.322 1.00 87.81 212 THR A CA 1
ATOM 1674 C C . THR A 1 212 ? 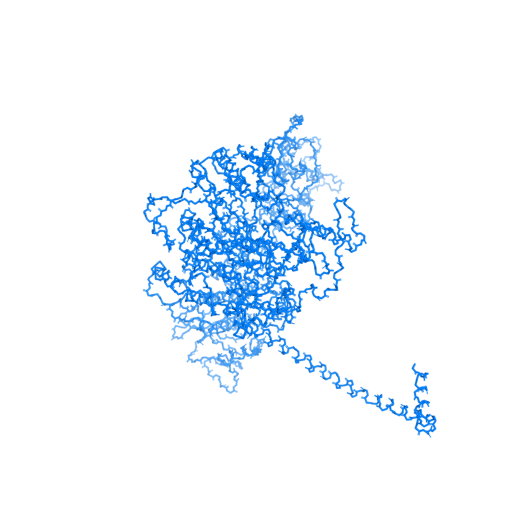-27.641 -25.023 31.418 1.00 87.81 212 THR A C 1
ATOM 1676 O O . THR A 1 212 ? -27.230 -24.628 32.506 1.00 87.81 212 THR A O 1
ATOM 1679 N N . LEU A 1 213 ? -27.498 -24.297 30.298 1.00 86.94 213 LEU A N 1
ATOM 1680 C CA . LEU A 1 213 ? -26.776 -23.016 30.230 1.00 86.94 213 LEU A CA 1
ATOM 1681 C C . LEU A 1 213 ? -25.418 -23.065 30.959 1.00 86.94 213 LEU A C 1
ATOM 1683 O O . LEU A 1 213 ? -25.022 -22.119 31.646 1.00 86.94 213 LEU A O 1
ATOM 1687 N N . ALA A 1 214 ? -24.717 -24.193 30.840 1.00 89.19 214 ALA A N 1
ATOM 1688 C CA . ALA A 1 214 ? -23.491 -24.475 31.577 1.00 89.19 214 ALA A CA 1
ATOM 1689 C C . ALA A 1 214 ? -22.391 -24.875 30.599 1.00 89.19 214 ALA A C 1
ATOM 1691 O O . ALA A 1 214 ? -22.419 -25.944 29.987 1.00 89.19 214 ALA A O 1
ATOM 1692 N N . GLU A 1 215 ? -21.406 -24.004 30.424 1.00 89.25 215 GLU A N 1
ATOM 1693 C CA . GLU A 1 215 ? -20.241 -24.306 29.604 1.00 89.25 215 GLU A CA 1
ATOM 1694 C C . GLU A 1 215 ? -19.234 -25.147 30.416 1.00 89.25 215 GLU A C 1
ATOM 1696 O O . GLU A 1 215 ? -18.963 -24.816 31.577 1.00 89.25 215 GLU A O 1
ATOM 1701 N N . PRO A 1 216 ? -18.641 -26.208 29.832 1.00 89.44 216 PRO A N 1
ATOM 1702 C CA . PRO A 1 216 ? -17.580 -26.970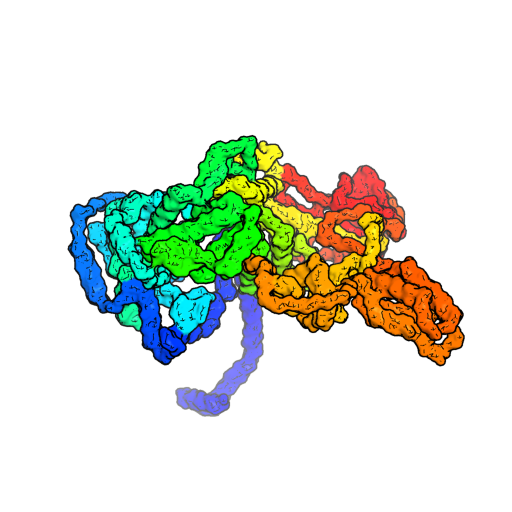 30.484 1.00 89.44 216 PRO A CA 1
ATOM 1703 C C . PRO A 1 216 ? -16.407 -26.087 30.920 1.00 89.44 216 PRO A C 1
ATOM 1705 O O . PRO A 1 216 ? -15.935 -25.245 30.157 1.00 89.44 216 PRO A O 1
ATOM 1708 N N . ILE A 1 217 ? -15.866 -26.324 32.118 1.00 88.00 217 ILE A N 1
ATOM 1709 C CA . ILE A 1 217 ? -14.772 -25.508 32.669 1.00 88.00 217 ILE A CA 1
ATOM 1710 C C . ILE A 1 217 ? -13.517 -25.508 31.781 1.00 88.00 217 ILE A C 1
ATOM 1712 O O . ILE A 1 217 ? -12.817 -24.501 31.691 1.00 88.00 217 ILE A O 1
ATOM 1716 N N . GLN A 1 218 ? -13.260 -26.601 31.056 1.00 86.69 218 GLN A N 1
ATOM 1717 C CA . GLN A 1 218 ? -12.152 -26.709 30.101 1.00 86.69 218 GLN A CA 1
ATOM 1718 C C . GLN A 1 218 ? -12.307 -25.768 28.896 1.00 86.69 218 GLN A C 1
ATOM 1720 O O . GLN A 1 218 ? -11.317 -25.425 28.256 1.00 86.69 218 GLN A O 1
ATOM 1725 N N . HIS A 1 219 ? -13.532 -25.352 28.570 1.00 87.75 219 HIS A N 1
ATOM 1726 C CA . HIS A 1 219 ? -13.815 -24.423 27.474 1.00 87.75 219 HIS A CA 1
ATOM 1727 C C . HIS A 1 219 ? -13.663 -22.953 27.905 1.00 87.75 219 HIS A C 1
ATOM 1729 O O . HIS A 1 219 ? -13.418 -22.085 27.064 1.00 87.75 219 HIS A O 1
ATOM 1735 N N . LYS A 1 220 ? -13.716 -22.686 29.219 1.00 85.81 220 LYS A N 1
ATOM 1736 C CA . LYS A 1 220 ? -13.622 -21.350 29.833 1.00 85.81 220 LYS A CA 1
ATOM 1737 C C . LYS A 1 220 ? -12.214 -20.761 29.882 1.00 85.81 220 LYS A C 1
ATOM 1739 O O . LYS A 1 220 ? -12.068 -19.565 30.112 1.00 85.81 220 LYS A O 1
ATOM 1744 N N . GLY A 1 221 ? -11.181 -21.560 29.630 1.00 86.44 221 GLY A N 1
ATOM 1745 C CA . GLY A 1 221 ? -9.800 -21.104 29.735 1.00 86.44 221 GLY A CA 1
ATOM 1746 C C . GLY A 1 221 ? -8.823 -21.831 28.826 1.00 86.44 221 GLY A C 1
ATOM 1747 O O . GLY A 1 221 ? -9.204 -22.562 27.908 1.00 86.44 221 GLY A O 1
ATOM 1748 N N . GLY A 1 222 ? -7.535 -21.585 29.046 1.00 89.25 222 GLY A N 1
ATOM 1749 C CA . GLY A 1 222 ? -6.486 -22.154 28.209 1.00 89.25 222 GLY A CA 1
ATOM 1750 C C . GLY A 1 222 ? -5.073 -21.757 28.611 1.00 89.25 222 GLY A C 1
ATOM 1751 O O . GLY A 1 222 ? -4.818 -21.282 29.719 1.00 89.25 222 GLY A O 1
ATOM 1752 N N . VAL A 1 223 ? -4.141 -21.966 27.682 1.00 88.06 223 VAL A N 1
ATOM 1753 C CA . VAL A 1 223 ? -2.722 -21.646 27.883 1.00 88.06 223 VAL A CA 1
ATOM 1754 C C . VAL A 1 223 ? -2.405 -20.275 27.304 1.00 88.06 223 VAL A C 1
ATOM 1756 O O . VAL A 1 223 ? -2.601 -20.042 26.110 1.00 88.06 223 VAL A O 1
ATOM 1759 N N . LEU A 1 224 ? -1.884 -19.368 28.127 1.00 86.00 224 LEU A N 1
ATOM 1760 C CA . LEU A 1 224 ? -1.488 -18.028 27.707 1.00 86.00 224 LEU A CA 1
ATOM 1761 C C . LEU A 1 224 ? -0.050 -18.028 27.173 1.00 86.00 224 LEU A C 1
ATOM 1763 O O . LEU A 1 224 ? 0.893 -18.430 27.853 1.00 86.00 224 LEU A O 1
ATOM 1767 N N . HIS A 1 225 ? 0.136 -17.529 25.953 1.00 83.50 225 HIS A N 1
ATOM 1768 C CA . HIS A 1 225 ? 1.448 -17.358 25.333 1.00 83.50 225 HIS A CA 1
ATOM 1769 C C . HIS A 1 225 ? 1.801 -15.881 25.140 1.00 83.50 225 HIS A C 1
ATOM 1771 O O . HIS A 1 225 ? 1.084 -15.136 24.469 1.00 83.50 225 HIS A O 1
ATOM 1777 N N . CYS A 1 226 ? 2.975 -15.477 25.630 1.00 83.12 226 CYS A N 1
ATOM 1778 C CA . CYS A 1 226 ? 3.521 -14.133 25.433 1.00 83.12 226 CYS A CA 1
ATOM 1779 C C . CYS A 1 226 ? 4.148 -13.992 24.038 1.00 83.12 226 CYS A C 1
ATOM 1781 O O . CYS A 1 226 ? 5.174 -14.601 23.722 1.00 83.12 226 CYS A O 1
ATOM 1783 N N . VAL A 1 227 ? 3.574 -13.144 23.184 1.00 81.25 227 VAL A N 1
ATOM 1784 C CA . VAL A 1 227 ? 4.066 -12.896 21.821 1.00 81.25 227 VAL A CA 1
ATOM 1785 C C . VAL A 1 227 ? 4.549 -11.458 21.674 1.00 81.25 227 VAL A C 1
ATOM 1787 O O . VAL A 1 227 ? 3.792 -10.512 21.841 1.00 81.25 227 VAL A O 1
ATOM 1790 N N . TYR A 1 228 ? 5.810 -11.266 21.293 1.00 78.44 228 TYR A N 1
ATOM 1791 C CA . TYR A 1 228 ? 6.377 -9.928 21.108 1.00 78.44 228 TYR A CA 1
ATOM 1792 C C . TYR A 1 228 ? 5.664 -9.141 19.991 1.00 78.44 228 TYR A C 1
ATOM 1794 O O . TYR A 1 228 ? 5.581 -9.605 18.846 1.00 78.44 228 TYR A O 1
ATOM 1802 N N . LYS A 1 229 ? 5.224 -7.911 20.294 1.00 73.69 229 LYS A N 1
ATOM 1803 C CA . LYS A 1 229 ? 4.518 -6.989 19.379 1.00 73.69 229 LYS A CA 1
ATOM 1804 C C . LYS A 1 229 ? 5.410 -6.431 18.260 1.00 73.69 229 LYS A C 1
ATOM 1806 O O . LYS A 1 229 ? 4.927 -5.691 17.409 1.00 73.69 229 LYS A O 1
ATOM 1811 N N . ARG A 1 230 ? 6.706 -6.786 18.230 1.00 70.00 230 ARG A N 1
ATOM 1812 C CA . ARG A 1 230 ? 7.717 -6.267 17.279 1.00 70.00 230 ARG A CA 1
ATOM 1813 C C . ARG A 1 230 ? 7.922 -4.754 17.362 1.00 70.00 230 ARG A C 1
ATOM 1815 O O . ARG A 1 230 ? 8.365 -4.134 16.399 1.00 70.00 230 ARG A O 1
ATOM 1822 N N . LYS A 1 231 ? 7.584 -4.174 18.509 1.00 68.25 231 LYS A N 1
ATOM 1823 C CA . LYS A 1 231 ? 7.694 -2.752 18.813 1.00 68.25 231 LYS A CA 1
ATOM 1824 C C . LYS A 1 231 ? 8.006 -2.613 20.301 1.00 68.25 231 LYS A C 1
ATOM 1826 O O . LYS A 1 231 ? 7.457 -3.373 21.090 1.00 68.25 231 LYS A O 1
ATOM 1831 N N . GLY A 1 232 ? 8.855 -1.647 20.646 1.00 75.94 232 GLY A N 1
ATOM 1832 C CA . GLY A 1 232 ? 9.298 -1.404 22.022 1.00 75.94 232 GLY A CA 1
ATOM 1833 C C . GLY A 1 232 ? 10.454 -2.313 22.473 1.00 75.94 232 GLY A C 1
ATOM 1834 O O . GLY A 1 232 ? 10.820 -3.243 21.743 1.00 75.94 232 GLY A O 1
ATOM 1835 N N . PRO A 1 233 ? 11.054 -2.041 23.644 1.00 80.81 233 PRO A N 1
ATOM 1836 C CA . PRO A 1 233 ? 12.129 -2.851 24.217 1.00 80.81 233 PRO A CA 1
ATOM 1837 C C . PRO A 1 233 ? 11.662 -4.287 24.471 1.00 80.81 233 PRO A C 1
ATOM 1839 O O . PRO A 1 233 ? 10.530 -4.511 24.900 1.00 80.81 233 PRO A O 1
ATOM 1842 N N . LYS A 1 234 ? 12.522 -5.276 24.204 1.00 82.75 234 LYS A N 1
ATOM 1843 C CA . LYS A 1 234 ? 12.187 -6.697 24.418 1.00 82.75 234 LYS A CA 1
ATOM 1844 C C . LYS A 1 234 ? 12.144 -7.087 25.890 1.00 82.75 234 LYS A C 1
ATOM 1846 O O . LYS A 1 234 ? 11.615 -8.154 26.185 1.00 82.75 234 LYS A O 1
ATOM 1851 N N . GLN A 1 235 ? 12.716 -6.255 26.749 1.00 84.31 235 GLN A N 1
ATOM 1852 C CA . GLN A 1 235 ? 12.806 -6.473 28.182 1.00 84.31 235 GLN A CA 1
ATOM 1853 C C . GLN A 1 235 ? 11.512 -6.115 28.914 1.00 84.31 235 GLN A C 1
ATOM 1855 O O . GLN A 1 235 ? 11.258 -6.605 30.002 1.00 84.31 235 GLN A O 1
ATOM 1860 N N . GLN A 1 236 ? 10.653 -5.303 28.300 1.00 82.69 236 GLN A N 1
ATOM 1861 C CA . GLN A 1 236 ? 9.428 -4.832 28.935 1.00 82.69 236 GLN A CA 1
ATOM 1862 C C . GLN A 1 236 ? 8.242 -5.732 28.586 1.00 82.69 236 GLN A C 1
ATOM 1864 O O . GLN A 1 236 ? 7.951 -5.945 27.402 1.00 82.69 236 GLN A O 1
ATOM 1869 N N . CYS A 1 237 ? 7.502 -6.187 29.604 1.00 80.19 237 CYS A N 1
ATOM 1870 C CA . CYS A 1 237 ? 6.303 -7.015 29.426 1.00 80.19 237 CYS A CA 1
ATOM 1871 C C . CYS A 1 237 ? 5.246 -6.341 28.533 1.00 80.19 237 CYS A C 1
ATOM 1873 O O . CYS A 1 237 ? 4.634 -6.990 27.682 1.00 80.19 237 CYS A O 1
ATOM 1875 N N . SER A 1 238 ? 5.121 -5.012 28.617 1.00 79.12 238 SER A N 1
ATOM 1876 C CA . SER A 1 238 ? 4.177 -4.200 27.830 1.00 79.12 238 SER A CA 1
ATOM 1877 C C . SER A 1 238 ? 4.363 -4.316 26.304 1.00 79.12 238 SER A C 1
ATOM 1879 O O . SER A 1 238 ? 3.409 -4.132 25.527 1.00 79.12 238 SER A O 1
ATOM 1881 N N . SER A 1 239 ? 5.570 -4.683 25.857 1.00 80.94 239 SER A N 1
ATOM 1882 C CA . SER A 1 239 ? 5.916 -4.931 24.453 1.00 80.94 239 SER A CA 1
ATOM 1883 C C . SER A 1 239 ? 5.426 -6.287 23.928 1.00 80.94 239 SER A C 1
ATOM 1885 O O . SER A 1 239 ? 5.653 -6.613 22.758 1.00 80.94 239 SER A O 1
ATOM 1887 N N . TYR A 1 240 ? 4.745 -7.089 24.747 1.00 79.19 240 TYR A N 1
ATOM 1888 C CA . TYR A 1 240 ? 4.209 -8.399 24.384 1.00 79.19 240 TYR A CA 1
ATOM 1889 C C . TYR A 1 240 ? 2.681 -8.387 24.437 1.00 79.19 240 TYR A C 1
ATOM 1891 O O . TYR A 1 240 ? 2.056 -7.532 25.062 1.00 79.19 240 TYR A O 1
ATOM 1899 N N . ARG A 1 241 ? 2.065 -9.293 23.677 1.00 75.69 241 ARG A N 1
ATOM 1900 C CA . ARG A 1 241 ? 0.629 -9.588 23.712 1.00 75.69 241 ARG A CA 1
ATOM 1901 C C . ARG A 1 241 ? 0.431 -10.983 24.292 1.00 75.69 241 ARG A C 1
ATOM 1903 O O . ARG A 1 241 ? 1.174 -11.888 23.908 1.00 75.69 241 ARG A O 1
ATOM 1910 N N . GLY A 1 242 ? -0.553 -11.140 25.165 1.00 76.38 242 GLY A N 1
ATOM 1911 C CA . GLY A 1 242 ? -1.040 -12.448 25.582 1.00 76.38 242 GLY A CA 1
ATOM 1912 C C . GLY A 1 242 ? -1.921 -13.020 24.476 1.00 76.38 242 GLY A C 1
ATOM 1913 O O . GLY A 1 242 ? -2.762 -12.310 23.928 1.00 76.38 242 GLY A O 1
ATOM 1914 N N . ILE A 1 243 ? -1.674 -14.264 24.077 1.00 79.44 243 ILE A N 1
ATOM 1915 C CA . ILE A 1 243 ? -2.568 -15.021 23.196 1.00 79.44 243 ILE A CA 1
ATOM 1916 C C . ILE A 1 243 ? -2.996 -16.259 23.961 1.00 79.44 243 ILE A C 1
ATOM 1918 O O . ILE A 1 243 ? -2.136 -17.063 24.324 1.00 79.44 243 ILE A O 1
ATOM 1922 N N . LEU A 1 244 ? -4.297 -16.406 24.188 1.00 82.88 244 LEU A N 1
ATOM 1923 C CA . LEU A 1 244 ? -4.847 -17.571 24.856 1.00 82.88 244 LEU A CA 1
ATOM 1924 C C . LEU A 1 244 ? -5.093 -18.671 23.821 1.00 82.88 244 LEU A C 1
ATOM 1926 O O . LEU A 1 244 ? -5.799 -18.486 22.830 1.00 82.88 244 LEU A O 1
ATOM 1930 N N . VAL A 1 245 ? -4.491 -19.832 24.042 1.00 86.62 245 VAL A N 1
ATOM 1931 C CA . VAL A 1 245 ? -4.753 -21.040 23.263 1.00 86.62 245 VAL A CA 1
ATOM 1932 C C . VAL A 1 245 ? -5.795 -21.856 24.021 1.00 86.62 245 VAL A C 1
ATOM 1934 O O . VAL A 1 245 ? -5.478 -22.542 24.995 1.00 86.62 245 VAL A O 1
ATOM 1937 N N . SER A 1 246 ? -7.049 -21.721 23.592 1.00 87.44 246 SER A N 1
ATOM 1938 C CA . SER A 1 246 ? -8.204 -22.462 24.108 1.00 87.44 246 SER A CA 1
ATOM 1939 C C . SER A 1 246 ? -8.414 -23.796 23.377 1.00 87.44 246 SER A C 1
ATOM 1941 O O . SER A 1 246 ? -7.787 -24.067 22.347 1.00 87.44 246 SER A O 1
ATOM 1943 N N . SER A 1 247 ? -9.299 -24.637 23.921 1.00 88.50 247 SER A N 1
ATOM 1944 C CA . SER A 1 247 ? -9.749 -25.876 23.275 1.00 88.50 247 SER A CA 1
ATOM 1945 C C . SER A 1 247 ? -10.268 -25.618 21.856 1.00 88.50 247 SER A C 1
ATOM 1947 O O . SER A 1 247 ? -11.026 -24.683 21.596 1.00 88.50 247 SER A O 1
ATOM 1949 N N . VAL A 1 248 ? -9.890 -26.479 20.912 1.00 88.44 248 VAL A N 1
ATOM 1950 C CA . VAL A 1 248 ? -10.367 -26.364 19.525 1.00 88.44 248 VAL A CA 1
ATOM 1951 C C . VAL A 1 248 ? -11.840 -26.791 19.413 1.00 88.44 248 VAL A C 1
ATOM 1953 O O . VAL A 1 248 ? -12.591 -26.280 18.574 1.00 88.44 248 VAL A O 1
ATOM 1956 N N . VAL A 1 249 ? -12.281 -27.676 20.314 1.00 88.69 249 VAL A N 1
ATOM 1957 C CA . VAL A 1 249 ? -13.687 -28.069 20.454 1.00 88.69 249 VAL A CA 1
ATOM 1958 C C . VAL A 1 249 ? -14.517 -26.877 20.926 1.00 88.69 249 VAL A C 1
ATOM 1960 O O . VAL A 1 249 ? -15.528 -26.568 20.294 1.00 88.69 249 VAL A O 1
ATOM 1963 N N . SER A 1 250 ? -14.070 -26.143 21.954 1.00 87.50 250 SER A N 1
ATOM 1964 C CA . SER A 1 250 ? -14.803 -24.964 22.442 1.00 87.50 250 SER A CA 1
ATOM 1965 C C . SER A 1 250 ? -14.950 -23.887 21.371 1.00 87.50 250 SER A C 1
ATOM 1967 O O . SER A 1 250 ? -16.051 -23.392 21.146 1.00 87.50 250 SER A O 1
ATOM 1969 N N . LYS A 1 251 ? -13.888 -23.608 20.607 1.00 86.56 251 LYS A N 1
ATOM 1970 C CA . LYS A 1 251 ? -13.938 -22.673 19.472 1.00 86.56 251 LYS A CA 1
ATOM 1971 C C . LYS A 1 251 ? -14.988 -23.049 18.428 1.00 86.56 251 LYS A C 1
ATOM 1973 O O . LYS A 1 251 ? -15.654 -22.171 17.880 1.00 86.56 251 LYS A O 1
ATOM 1978 N N . SER A 1 252 ? -15.159 -24.343 18.160 1.00 87.75 252 SER A N 1
ATOM 1979 C CA . SER A 1 252 ? -16.183 -24.832 17.230 1.00 87.75 252 SER A CA 1
ATOM 1980 C C . SER A 1 252 ? -17.597 -24.576 17.764 1.00 87.75 252 SER A C 1
ATOM 1982 O O . SER A 1 252 ? -18.472 -24.156 17.008 1.00 87.75 252 SER A O 1
ATOM 1984 N N . LEU A 1 253 ? -17.810 -24.738 19.074 1.00 85.38 253 LEU A N 1
ATOM 1985 C CA . LEU A 1 253 ? -19.079 -24.424 19.743 1.00 85.38 253 LEU A CA 1
ATOM 1986 C C . LEU A 1 253 ? -19.355 -22.913 19.759 1.00 85.38 253 LEU A C 1
ATOM 1988 O O . LEU A 1 253 ? -20.448 -22.466 19.416 1.00 85.38 253 LEU A O 1
ATOM 1992 N N . HIS A 1 254 ? -18.345 -22.109 20.080 1.00 85.44 254 HIS A N 1
ATOM 1993 C CA . HIS A 1 254 ? -18.417 -20.649 20.084 1.00 85.44 254 HIS A CA 1
ATOM 1994 C C . HIS A 1 254 ? -18.718 -20.079 18.702 1.00 85.44 254 HIS A C 1
ATOM 1996 O O . HIS A 1 254 ? -19.491 -19.132 18.577 1.00 85.44 254 HIS A O 1
ATOM 2002 N N . LYS A 1 255 ? -18.189 -20.701 17.643 1.00 82.69 255 LYS A N 1
ATOM 2003 C CA . LYS A 1 255 ? -18.502 -20.346 16.257 1.00 82.69 255 LYS A CA 1
ATOM 2004 C C . LYS A 1 255 ? -19.990 -20.503 15.936 1.00 82.69 255 LYS A C 1
ATOM 2006 O O . LYS A 1 255 ? -20.540 -19.690 15.191 1.00 82.69 255 LYS A O 1
ATOM 2011 N N . LEU A 1 256 ? -20.643 -21.518 16.501 1.00 83.25 256 LEU A N 1
ATOM 2012 C CA . LEU A 1 256 ? -22.083 -21.724 16.352 1.00 83.25 256 LEU A CA 1
ATOM 2013 C C . LEU A 1 256 ? -22.881 -20.673 17.116 1.00 83.25 256 LEU A C 1
ATOM 2015 O O . LEU A 1 256 ? -23.768 -20.058 16.529 1.00 83.25 256 LEU A O 1
ATOM 2019 N N . LEU A 1 257 ? -22.527 -20.418 18.379 1.00 79.44 257 LEU A N 1
ATOM 2020 C CA . LEU A 1 257 ? -23.175 -19.377 19.181 1.00 79.44 257 LEU A CA 1
ATOM 2021 C C . LEU A 1 257 ? -23.036 -18.003 18.513 1.00 79.44 257 LEU A C 1
ATOM 2023 O O . LEU A 1 257 ? -24.015 -17.287 18.331 1.00 79.44 257 LEU A O 1
ATOM 2027 N N . ARG A 1 258 ? -21.842 -17.685 18.012 1.00 76.06 258 ARG A N 1
ATOM 2028 C CA . ARG A 1 258 ? -21.564 -16.459 17.266 1.00 76.06 258 ARG A CA 1
ATOM 2029 C C . ARG A 1 258 ? -22.477 -16.298 16.053 1.00 76.06 258 ARG A C 1
ATOM 2031 O O . ARG A 1 258 ? -22.941 -15.193 15.802 1.00 76.06 258 ARG A O 1
ATOM 2038 N N . ARG A 1 259 ? -22.747 -17.365 15.289 1.00 75.38 259 ARG A N 1
ATOM 2039 C CA . ARG A 1 259 ? -23.659 -17.310 14.128 1.00 75.38 259 ARG A CA 1
ATOM 2040 C C . ARG A 1 259 ? -25.070 -16.869 14.537 1.00 75.38 259 ARG A C 1
ATOM 2042 O O . ARG A 1 259 ? -25.723 -16.200 13.744 1.00 75.38 259 ARG A O 1
ATOM 2049 N N . LYS A 1 260 ? -25.498 -17.174 15.767 1.00 72.25 260 LYS A N 1
ATOM 2050 C CA . LYS A 1 260 ? -26.803 -16.770 16.313 1.00 72.25 260 LYS A CA 1
ATOM 2051 C C . LYS A 1 260 ? -26.859 -15.310 16.744 1.00 72.25 260 LYS A C 1
ATOM 2053 O O . LYS A 1 260 ? -27.912 -14.703 16.603 1.00 72.25 260 LYS A O 1
ATOM 2058 N N . CYS A 1 261 ? -25.750 -14.715 17.190 1.00 66.50 261 CYS A N 1
ATOM 2059 C CA . CYS A 1 261 ? -25.743 -13.290 17.550 1.00 66.50 261 CYS A CA 1
ATOM 2060 C C . CYS A 1 261 ? -25.378 -12.348 16.386 1.00 66.50 261 CYS A C 1
ATOM 2062 O O . CYS A 1 261 ? -25.460 -11.134 16.553 1.00 66.50 261 CYS A O 1
ATOM 2064 N N . VAL A 1 262 ? -24.999 -12.863 15.206 1.00 64.94 262 VAL A N 1
ATOM 2065 C CA . VAL A 1 262 ? -24.730 -12.024 14.017 1.00 64.94 262 VAL A CA 1
ATOM 2066 C C . VAL A 1 262 ? -25.941 -11.165 13.614 1.00 64.94 262 VAL A C 1
ATOM 2068 O O . VAL A 1 262 ? -25.730 -9.975 13.407 1.00 64.94 262 VAL A O 1
ATOM 2071 N N . PRO A 1 263 ? -27.189 -11.677 13.547 1.00 62.91 263 PRO A N 1
ATOM 2072 C CA . PRO A 1 263 ? -28.355 -10.842 13.242 1.00 62.91 263 PRO A CA 1
ATOM 2073 C C . PRO A 1 263 ? -28.541 -9.681 14.226 1.00 62.91 263 PRO A C 1
ATOM 2075 O O . PRO A 1 263 ? -28.771 -8.551 13.806 1.00 62.91 263 PRO A O 1
ATOM 2078 N N . ALA A 1 264 ? -28.352 -9.934 15.525 1.00 60.69 264 ALA A N 1
ATOM 2079 C CA . ALA A 1 264 ? -28.408 -8.890 16.546 1.00 60.69 264 ALA A CA 1
ATOM 2080 C C . ALA A 1 264 ? -27.308 -7.831 16.342 1.00 60.69 264 ALA A C 1
ATOM 2082 O O . ALA A 1 264 ? -27.559 -6.637 16.484 1.00 60.69 264 ALA A O 1
ATOM 2083 N N . LEU A 1 265 ? -26.100 -8.241 15.935 1.00 59.62 265 LEU A N 1
ATOM 2084 C CA . LEU A 1 265 ? -25.046 -7.297 15.558 1.00 59.62 265 LEU A CA 1
ATOM 2085 C C . LEU A 1 265 ? -25.432 -6.473 14.323 1.00 59.62 265 LEU A C 1
ATOM 2087 O O . LEU A 1 265 ? -25.229 -5.265 14.336 1.00 59.62 265 LEU A O 1
ATOM 2091 N N . CYS A 1 266 ? -26.010 -7.087 13.288 1.00 59.81 266 CYS A N 1
ATOM 2092 C CA . CYS A 1 266 ? -26.467 -6.369 12.094 1.00 59.81 266 CYS A CA 1
ATOM 2093 C C . CYS A 1 266 ? -27.536 -5.314 12.418 1.00 59.81 266 CYS A C 1
ATOM 2095 O O . CYS A 1 266 ? -27.498 -4.234 11.843 1.00 59.81 266 CYS A O 1
ATOM 2097 N N . ASN A 1 267 ? -28.432 -5.590 13.370 1.00 61.47 267 ASN A N 1
ATOM 2098 C CA . ASN A 1 267 ? -29.433 -4.623 13.835 1.00 61.47 267 ASN A CA 1
ATOM 2099 C C . ASN A 1 267 ? -28.823 -3.459 14.636 1.00 61.47 267 ASN A C 1
ATOM 2101 O O . ASN A 1 267 ? -29.407 -2.380 14.714 1.00 61.47 267 ASN A O 1
ATOM 2105 N N . ALA A 1 268 ? -27.679 -3.687 15.285 1.00 56.00 268 ALA A N 1
ATOM 2106 C CA . ALA A 1 268 ? -27.028 -2.711 16.152 1.00 56.00 268 ALA A CA 1
ATOM 2107 C C . ALA A 1 268 ? -25.957 -1.863 15.444 1.00 56.00 268 ALA A C 1
ATOM 2109 O O . ALA A 1 268 ? -25.671 -0.760 15.915 1.00 56.00 268 ALA A O 1
ATOM 2110 N N . ALA A 1 269 ? -25.339 -2.387 14.381 1.00 54.09 269 ALA A N 1
ATOM 2111 C CA . ALA A 1 269 ? -24.187 -1.801 13.698 1.00 54.09 269 ALA A CA 1
ATOM 2112 C C . ALA A 1 269 ? -24.541 -0.568 12.846 1.00 54.09 269 ALA A C 1
ATOM 2114 O O . ALA A 1 269 ? -25.636 -0.476 12.291 1.00 54.09 269 ALA A O 1
ATOM 2115 N N . SER A 1 270 ? -23.597 0.374 12.713 1.00 56.31 270 SER A N 1
ATOM 2116 C CA . SER A 1 270 ? -23.750 1.524 11.806 1.00 56.31 270 SER A CA 1
ATOM 2117 C C . SER A 1 270 ? -23.456 1.138 10.341 1.00 56.31 270 SER A C 1
ATOM 2119 O O . SER A 1 270 ? -22.681 0.207 10.103 1.00 56.31 270 SER A O 1
ATOM 2121 N N . PRO A 1 271 ? -24.015 1.847 9.333 1.00 47.19 271 PRO A N 1
ATOM 2122 C CA . PRO A 1 271 ? -23.843 1.501 7.910 1.00 47.19 271 PRO A CA 1
ATOM 2123 C C . PRO A 1 271 ? -22.385 1.427 7.420 1.00 47.19 271 PRO A C 1
ATOM 2125 O O . PRO A 1 271 ? -22.079 0.697 6.479 1.00 47.19 271 PRO A O 1
ATOM 2128 N N . LEU A 1 272 ? -21.468 2.155 8.068 1.00 52.69 272 LEU A N 1
ATOM 2129 C CA . LEU A 1 272 ? -20.038 2.213 7.736 1.00 52.69 272 LEU A CA 1
ATOM 2130 C C . LEU A 1 272 ? -19.149 1.431 8.726 1.00 52.69 272 LEU A C 1
ATOM 2132 O O . LEU A 1 272 ? -17.931 1.634 8.767 1.00 52.69 272 LEU A O 1
ATOM 2136 N N . GLN A 1 273 ? -19.734 0.529 9.518 1.00 54.12 273 GLN A N 1
ATOM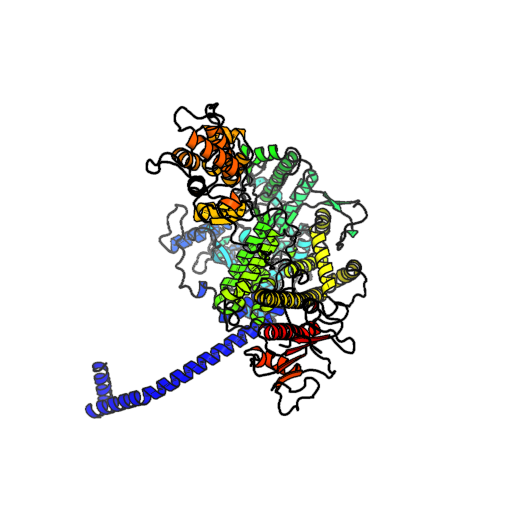 2137 C CA . GLN A 1 273 ? -19.005 -0.403 10.376 1.00 54.12 273 GLN A CA 1
ATOM 2138 C C . GLN A 1 273 ? -18.603 -1.655 9.581 1.00 54.12 273 GLN A C 1
ATOM 2140 O O . GLN A 1 273 ? -19.437 -2.487 9.228 1.00 54.12 273 GLN A O 1
ATOM 2145 N N . VAL A 1 274 ? -17.308 -1.804 9.284 1.00 44.66 274 VAL A N 1
ATOM 2146 C CA . VAL A 1 274 ? -16.761 -2.869 8.423 1.00 44.66 274 VAL A CA 1
ATOM 2147 C C . VAL A 1 274 ? -15.751 -3.722 9.205 1.00 44.66 274 VAL A C 1
ATOM 2149 O O . VAL A 1 274 ? -14.920 -3.191 9.929 1.00 44.66 274 VAL A O 1
ATOM 2152 N N . GLY A 1 275 ? -15.770 -5.053 9.061 1.00 38.00 275 GLY A N 1
ATOM 2153 C CA . GLY A 1 275 ? -14.755 -5.940 9.655 1.00 38.00 275 GLY A CA 1
ATOM 2154 C C . GLY A 1 275 ? -15.120 -7.434 9.632 1.00 38.00 275 GLY A C 1
ATOM 2155 O O . GLY A 1 275 ? -16.257 -7.781 9.942 1.00 38.00 275 GLY A O 1
ATOM 2156 N N . PRO A 1 276 ? -14.197 -8.362 9.296 1.00 32.44 276 PRO A N 1
ATOM 2157 C CA . PRO A 1 276 ? -14.387 -9.778 9.528 1.00 32.44 276 PRO A CA 1
ATOM 2158 C C . PRO A 1 276 ? -14.208 -10.045 11.021 1.00 32.44 276 PRO A C 1
ATOM 2160 O O . PRO A 1 276 ? -13.163 -9.749 11.597 1.00 32.44 276 PRO A O 1
ATOM 2163 N N . LEU A 1 277 ? -15.214 -10.670 11.621 1.00 37.94 277 LEU A N 1
ATOM 2164 C CA . LEU A 1 277 ? -15.117 -11.399 12.885 1.00 37.94 277 LEU A CA 1
ATOM 2165 C C . LEU A 1 277 ? -14.041 -12.525 12.776 1.00 37.94 277 LEU A C 1
ATOM 2167 O O . LEU A 1 277 ? -14.379 -13.699 12.556 1.00 37.94 277 LEU A O 1
ATOM 2171 N N . THR A 1 278 ? -12.757 -12.176 12.832 1.00 32.22 278 THR A N 1
ATOM 2172 C CA . THR A 1 278 ? -11.623 -13.110 12.775 1.00 32.22 278 THR A CA 1
ATOM 2173 C C . THR A 1 278 ? -10.598 -12.797 13.864 1.00 32.22 278 THR A C 1
ATOM 2175 O O . THR A 1 278 ? -10.166 -11.656 14.011 1.00 32.22 278 THR A O 1
ATOM 2178 N N . GLU A 1 279 ? -10.145 -13.873 14.520 1.00 32.25 279 GLU A N 1
ATOM 2179 C CA . GLU A 1 279 ? -9.422 -13.966 15.805 1.00 32.25 279 GLU A CA 1
ATOM 2180 C C . GLU A 1 279 ? -8.147 -13.097 15.976 1.00 32.25 279 GLU A C 1
ATOM 2182 O O . GLU A 1 279 ? -7.631 -12.968 17.086 1.00 32.25 279 GLU A O 1
ATOM 2187 N N . ASP A 1 280 ? -7.592 -12.510 14.910 1.00 31.22 280 ASP A N 1
ATOM 2188 C CA . ASP A 1 280 ? -6.278 -11.842 14.930 1.00 31.22 280 ASP A CA 1
ATOM 2189 C C . ASP A 1 280 ? -6.327 -10.345 15.334 1.00 31.22 280 ASP A C 1
ATOM 2191 O O . ASP A 1 280 ? -5.272 -9.751 15.601 1.00 31.22 280 ASP A O 1
ATOM 2195 N N . ALA A 1 281 ? -7.514 -9.722 15.392 1.00 31.67 281 ALA A N 1
ATOM 2196 C CA . ALA A 1 281 ? -7.692 -8.283 15.659 1.00 31.67 281 ALA A CA 1
ATOM 2197 C C . ALA A 1 281 ? -7.895 -7.925 17.149 1.00 31.67 281 ALA A C 1
ATOM 2199 O O . ALA A 1 281 ? -7.488 -6.842 17.575 1.00 31.67 281 ALA A O 1
ATOM 2200 N N . LEU A 1 282 ? -8.419 -8.857 17.952 1.00 30.84 282 LEU A N 1
ATOM 2201 C CA . LEU A 1 282 ? -8.900 -8.630 19.320 1.00 30.84 282 LEU A CA 1
ATOM 2202 C C . LEU A 1 282 ? -7.818 -8.263 20.354 1.00 30.84 282 LEU A C 1
ATOM 2204 O O . LEU A 1 282 ? -8.054 -7.493 21.280 1.00 30.84 282 LEU A O 1
ATOM 2208 N N . ALA A 1 283 ? -6.585 -8.750 20.183 1.00 31.27 283 ALA A N 1
ATOM 2209 C CA . ALA A 1 283 ? -5.502 -8.562 21.162 1.00 31.27 283 ALA A CA 1
ATOM 2210 C C . ALA A 1 283 ? -5.009 -7.099 21.308 1.00 31.27 283 ALA A C 1
ATOM 2212 O O . ALA A 1 283 ? -4.029 -6.844 22.012 1.00 31.27 283 ALA A O 1
ATOM 2213 N N . ARG A 1 284 ? -5.623 -6.140 20.599 1.00 33.81 284 ARG A N 1
ATOM 2214 C CA . ARG A 1 284 ? -5.337 -4.699 20.705 1.00 33.81 284 ARG A CA 1
ATOM 2215 C C . ARG A 1 284 ? -6.342 -3.931 21.569 1.00 33.81 284 ARG A C 1
ATOM 2217 O O . ARG A 1 284 ? -5.954 -2.876 22.063 1.00 33.81 284 ARG A O 1
ATOM 2224 N N . ALA A 1 285 ? -7.544 -4.471 21.787 1.00 31.55 285 ALA A N 1
ATOM 2225 C CA . ALA A 1 285 ? -8.652 -3.780 22.451 1.00 31.55 285 ALA A CA 1
ATOM 2226 C C . ALA A 1 285 ? -8.630 -3.882 23.990 1.00 31.55 285 ALA A C 1
ATOM 2228 O O . ALA A 1 285 ? -9.214 -3.042 24.664 1.00 31.55 285 ALA A O 1
ATOM 2229 N N . CYS A 1 286 ? -7.907 -4.845 24.568 1.00 28.58 286 CYS A N 1
ATOM 2230 C CA . CYS A 1 286 ? -7.812 -5.008 26.022 1.00 28.58 286 CYS A CA 1
ATOM 2231 C C . CYS A 1 286 ? -6.426 -4.575 26.527 1.00 28.58 286 CYS A C 1
ATOM 2233 O O . CYS A 1 286 ? -5.486 -5.369 26.581 1.00 28.58 286 CYS A O 1
ATOM 2235 N N . GLN A 1 287 ? -6.276 -3.295 26.878 1.00 30.89 287 GLN A N 1
ATOM 2236 C CA . GLN A 1 287 ? -5.211 -2.845 27.778 1.00 30.89 287 GLN A CA 1
ATOM 2237 C C . GLN A 1 287 ? -5.818 -2.028 28.918 1.00 30.89 287 GLN A C 1
ATOM 2239 O O . GLN A 1 287 ? -6.335 -0.943 28.679 1.00 30.89 287 GLN A O 1
ATOM 2244 N N . ALA A 1 288 ? -5.719 -2.624 30.110 1.00 31.20 288 ALA A N 1
ATOM 2245 C CA . ALA A 1 288 ? -5.848 -2.110 31.473 1.00 31.20 288 ALA A CA 1
ATOM 2246 C C . ALA A 1 288 ? -6.344 -0.668 31.645 1.00 31.20 288 ALA A C 1
ATOM 2248 O O . ALA A 1 288 ? -5.705 0.289 31.199 1.00 31.20 288 ALA A O 1
ATOM 2249 N N . VAL A 1 289 ? -7.418 -0.526 32.421 1.00 34.75 289 VAL A N 1
ATOM 2250 C CA . VAL A 1 289 ? -7.926 0.770 32.863 1.00 34.75 289 VAL A CA 1
ATOM 2251 C C . VAL A 1 289 ? -7.923 0.811 34.381 1.00 34.75 289 VAL A C 1
ATOM 2253 O O . VAL A 1 289 ? -8.762 0.204 35.037 1.00 34.75 289 VAL A O 1
ATOM 2256 N N . SER A 1 290 ? -6.993 1.586 34.931 1.00 36.78 290 SER A N 1
ATOM 2257 C CA . SER A 1 290 ? -7.273 2.344 36.144 1.00 36.78 290 SER A CA 1
ATOM 2258 C C . SER A 1 290 ? -8.217 3.471 35.726 1.00 36.78 290 SER A C 1
ATOM 2260 O O . SER A 1 290 ? -7.817 4.366 34.980 1.00 36.78 290 SER A O 1
ATOM 2262 N N . LEU A 1 291 ? -9.491 3.367 36.103 1.00 42.38 291 LEU A N 1
ATOM 2263 C CA . LEU A 1 291 ? -10.499 4.369 35.754 1.00 42.38 291 LEU A CA 1
ATOM 2264 C C . LEU A 1 291 ? -10.186 5.689 36.479 1.00 42.38 291 LEU A C 1
ATOM 2266 O O . LEU A 1 291 ? -9.755 5.650 37.634 1.00 42.38 291 LEU A O 1
ATOM 2270 N N . PRO A 1 292 ? -10.405 6.854 35.844 1.00 42.62 292 PRO A N 1
ATOM 2271 C CA . PRO A 1 292 ? -10.345 8.134 36.539 1.00 42.62 292 PRO A CA 1
ATOM 2272 C C . PRO A 1 292 ? -11.293 8.161 37.759 1.00 42.62 292 PRO A C 1
ATOM 2274 O O . PRO A 1 292 ? -12.355 7.527 37.735 1.00 42.62 292 PRO A O 1
ATOM 2277 N N . PRO A 1 293 ? -10.954 8.884 38.841 1.00 39.03 293 PRO A N 1
ATOM 2278 C CA . PRO A 1 293 ? -11.835 9.012 40.000 1.00 39.03 293 PRO A CA 1
ATOM 2279 C C . PRO A 1 293 ? -13.168 9.672 39.597 1.00 39.03 293 PRO A C 1
ATOM 2281 O O . PRO A 1 293 ? -13.175 10.765 39.040 1.00 39.03 293 PRO A O 1
ATOM 2284 N N . GLY A 1 294 ? -14.296 8.993 39.859 1.00 40.41 294 GLY A N 1
ATOM 2285 C CA . GLY A 1 294 ? -15.658 9.480 39.569 1.00 40.41 294 GLY A CA 1
ATOM 2286 C C . GLY A 1 294 ? -16.466 8.669 38.540 1.00 40.41 294 GLY A C 1
ATOM 2287 O O . GLY A 1 294 ? -17.686 8.799 38.507 1.00 40.41 294 GLY A O 1
ATOM 2288 N N . VAL A 1 295 ? -15.837 7.776 37.760 1.00 43.59 295 VAL A N 1
ATOM 2289 C CA . VAL A 1 295 ? -16.521 6.996 36.694 1.00 43.59 295 VAL A CA 1
ATOM 2290 C C . VAL A 1 295 ? -17.439 5.878 37.241 1.00 43.59 295 VAL A C 1
ATOM 2292 O O . VAL A 1 295 ? -18.370 5.434 36.570 1.00 43.59 295 VAL A O 1
ATOM 2295 N N . TYR A 1 296 ? -17.232 5.446 38.489 1.00 37.06 296 TYR A N 1
ATOM 2296 C CA . TYR A 1 296 ? -17.906 4.282 39.086 1.00 37.06 296 TYR A CA 1
ATOM 2297 C C . TYR A 1 296 ? -19.443 4.391 39.123 1.00 37.06 296 TYR A C 1
ATOM 2299 O O . TYR A 1 296 ? -20.141 3.427 38.813 1.00 37.06 296 TYR A O 1
ATOM 2307 N N . HIS A 1 297 ? -19.984 5.571 39.445 1.00 43.88 297 HIS A N 1
ATOM 2308 C CA . HIS A 1 297 ? -21.433 5.776 39.553 1.00 43.88 297 HIS A CA 1
ATOM 2309 C C . HIS A 1 297 ? -22.141 5.679 38.185 1.00 43.88 297 HIS A C 1
ATOM 2311 O O . HIS A 1 297 ? -23.273 5.194 38.097 1.00 43.88 297 HIS A O 1
ATOM 2317 N N . ASP A 1 298 ? -21.499 6.126 37.104 1.00 44.66 298 ASP A N 1
ATOM 2318 C CA . ASP A 1 298 ? -22.093 6.079 35.763 1.00 44.66 298 ASP A CA 1
ATOM 2319 C C . ASP A 1 298 ? -22.029 4.668 35.164 1.00 44.66 298 ASP A C 1
ATOM 2321 O O . ASP A 1 298 ? -23.008 4.216 34.566 1.00 44.66 298 ASP A O 1
ATOM 2325 N N . ILE A 1 299 ? -20.951 3.922 35.439 1.00 44.94 299 ILE A N 1
ATOM 2326 C CA . ILE A 1 299 ? -20.868 2.488 35.126 1.00 44.94 299 ILE A CA 1
ATOM 2327 C C . ILE A 1 299 ? -21.974 1.723 35.865 1.00 44.94 299 ILE A C 1
ATOM 2329 O O . ILE A 1 299 ? -22.675 0.922 35.253 1.00 44.94 299 ILE A O 1
ATOM 2333 N N . GLN A 1 300 ? -22.202 2.005 37.152 1.00 36.44 300 GLN A N 1
ATOM 2334 C CA . GLN A 1 300 ? -23.248 1.345 37.939 1.00 36.44 300 GLN A CA 1
ATOM 2335 C C . GLN A 1 300 ? -24.657 1.600 37.379 1.00 36.44 300 GLN A C 1
ATOM 2337 O O . GLN A 1 300 ? -25.467 0.677 37.312 1.00 36.44 300 GLN A O 1
ATOM 2342 N N . ARG A 1 301 ? -24.945 2.823 36.912 1.00 47.28 301 ARG A N 1
ATOM 2343 C CA . ARG A 1 301 ? -26.211 3.147 36.231 1.00 47.28 301 ARG A CA 1
ATOM 2344 C C . ARG A 1 301 ? -26.336 2.425 34.883 1.00 47.28 301 ARG A C 1
ATOM 2346 O O . ARG A 1 301 ? -27.436 2.041 34.495 1.00 47.28 301 ARG A O 1
ATOM 2353 N N . HIS A 1 302 ? -25.231 2.233 34.159 1.00 47.19 302 HIS A N 1
ATOM 2354 C CA . HIS A 1 302 ? -25.230 1.476 32.906 1.00 47.19 302 HIS A CA 1
ATOM 2355 C C . HIS A 1 302 ? -25.457 -0.026 33.138 1.00 47.19 302 HIS A C 1
ATOM 2357 O O . HIS A 1 302 ? -26.229 -0.639 32.407 1.00 47.19 302 HIS A O 1
ATOM 2363 N N . LEU A 1 303 ? -24.866 -0.600 34.191 1.00 41.19 303 LEU A N 1
ATOM 2364 C CA . LEU A 1 303 ? -25.042 -2.006 34.582 1.00 41.19 303 LEU A CA 1
ATOM 2365 C C . LEU A 1 303 ? -26.487 -2.358 34.988 1.00 41.19 303 LEU A C 1
ATOM 2367 O O . LEU A 1 303 ? -26.845 -3.529 34.989 1.00 41.19 303 LEU A O 1
ATOM 2371 N N . GLN A 1 304 ? -27.323 -1.365 35.307 1.00 40.19 304 GLN A N 1
ATOM 2372 C CA . GLN A 1 304 ? -28.752 -1.550 35.602 1.00 40.19 304 GLN A CA 1
ATOM 2373 C C . GLN A 1 304 ? -29.635 -1.644 34.342 1.00 40.19 304 GLN A C 1
ATOM 2375 O O . GLN A 1 304 ? -30.828 -1.931 34.451 1.00 40.19 304 GLN A O 1
ATOM 2380 N N . LYS A 1 305 ? -29.089 -1.381 33.146 1.00 55.25 305 LYS A N 1
ATOM 2381 C CA . LYS A 1 305 ? -29.822 -1.481 31.874 1.00 55.25 305 LYS A CA 1
ATOM 2382 C C . LYS A 1 305 ? -29.908 -2.943 31.405 1.00 55.25 305 LYS A C 1
ATOM 2384 O O . LYS A 1 305 ? -29.019 -3.733 31.718 1.00 55.25 305 LYS A O 1
ATOM 2389 N N . PRO A 1 306 ? -30.944 -3.321 30.630 1.00 54.62 306 PRO A N 1
ATOM 2390 C CA . PRO A 1 306 ? -31.046 -4.670 30.076 1.00 54.62 306 PRO A CA 1
ATOM 2391 C C . PRO A 1 306 ? -29.830 -5.010 29.204 1.00 54.62 306 PRO A C 1
ATOM 2393 O O . PRO A 1 306 ? -29.252 -4.138 28.551 1.00 54.62 306 PRO A O 1
ATOM 2396 N N . ALA A 1 307 ? -29.464 -6.294 29.177 1.00 62.00 307 ALA A N 1
ATOM 2397 C CA . ALA A 1 307 ? -28.299 -6.782 28.448 1.00 62.00 307 ALA A CA 1
ATOM 2398 C C . ALA A 1 307 ? -28.321 -6.366 26.966 1.00 62.00 307 ALA A C 1
ATOM 2400 O O . ALA A 1 307 ? -29.341 -6.457 26.278 1.00 62.00 307 ALA A O 1
ATOM 2401 N N . LEU A 1 308 ? -27.160 -5.958 26.452 1.00 64.00 308 LEU A N 1
ATOM 2402 C CA . LEU A 1 308 ? -27.040 -5.341 25.126 1.00 64.00 308 LEU A CA 1
ATOM 2403 C C . LEU A 1 308 ? -27.521 -6.248 23.994 1.00 64.00 308 LEU A C 1
ATOM 2405 O O . LEU A 1 308 ? -28.237 -5.808 23.095 1.00 64.00 308 LEU A O 1
ATOM 2409 N N . SER A 1 309 ? -27.169 -7.530 24.062 1.00 62.69 309 SER A N 1
ATOM 2410 C CA . SER A 1 309 ? -27.601 -8.545 23.101 1.00 62.69 309 SER A CA 1
ATOM 2411 C C . SER A 1 309 ? -29.124 -8.681 23.045 1.00 62.69 309 SER A C 1
ATOM 2413 O O . SER A 1 309 ? -29.675 -8.784 21.951 1.00 62.69 309 SER A O 1
ATOM 2415 N N . LEU A 1 310 ? -29.807 -8.591 24.191 1.00 69.25 310 LEU A N 1
ATOM 2416 C CA . LEU A 1 310 ? -31.266 -8.648 24.274 1.00 69.25 310 LEU A CA 1
ATOM 2417 C C . LEU A 1 310 ? -31.896 -7.408 23.622 1.00 69.25 310 LEU A C 1
ATOM 2419 O O . LEU A 1 310 ? -32.787 -7.531 22.787 1.00 69.25 310 LEU A O 1
ATOM 2423 N N . SER A 1 311 ? -31.359 -6.215 23.907 1.00 68.50 311 SER A N 1
ATOM 2424 C CA . SER A 1 311 ? -31.816 -4.963 23.278 1.00 68.50 311 SER A CA 1
ATOM 2425 C C . SER A 1 311 ? -31.575 -4.898 21.761 1.00 68.50 311 SER A C 1
ATOM 2427 O O . SER A 1 311 ? -32.208 -4.112 21.064 1.00 68.50 311 SER A O 1
ATOM 2429 N N . ALA A 1 312 ? -30.659 -5.724 21.247 1.00 63.97 312 ALA A N 1
ATOM 2430 C CA . ALA A 1 312 ? -30.347 -5.854 19.826 1.00 63.97 312 ALA A CA 1
ATOM 2431 C C . ALA A 1 312 ? -31.169 -6.955 19.113 1.00 63.97 312 ALA A C 1
ATOM 2433 O O . ALA A 1 312 ? -30.992 -7.177 17.912 1.00 63.97 312 ALA A O 1
ATOM 2434 N N . GLY A 1 313 ? -32.073 -7.633 19.831 1.00 72.12 313 GLY A N 1
ATOM 2435 C CA . GLY A 1 313 ? -32.981 -8.646 19.284 1.00 72.12 313 GLY A CA 1
ATOM 2436 C C . GLY A 1 313 ? -32.500 -10.096 19.413 1.00 72.12 313 GLY A C 1
ATOM 2437 O O . GLY A 1 313 ? -33.019 -10.962 18.711 1.00 72.12 313 GLY A O 1
ATOM 2438 N N . ALA A 1 314 ? -31.512 -10.392 20.266 1.00 72.44 314 ALA A N 1
ATOM 2439 C CA . ALA A 1 314 ? -31.153 -11.777 20.592 1.00 72.44 314 ALA A CA 1
ATOM 2440 C C . ALA A 1 314 ? -32.204 -12.437 21.509 1.00 72.44 314 ALA A C 1
ATOM 2442 O O . ALA A 1 314 ? -32.888 -11.753 22.268 1.00 72.44 314 ALA A O 1
ATOM 2443 N N . SER A 1 315 ? -32.308 -13.773 21.475 1.00 81.06 315 SER A N 1
ATOM 2444 C CA . SER A 1 315 ? -33.161 -14.510 22.420 1.00 81.06 315 SER A CA 1
ATOM 2445 C C . SER A 1 315 ? -32.621 -14.411 23.851 1.00 81.06 315 SER A C 1
ATOM 2447 O O . SER A 1 315 ? -31.410 -14.295 24.061 1.00 81.06 315 SER A O 1
ATOM 2449 N N . GLN A 1 316 ? -33.508 -14.517 24.846 1.00 80.69 316 GLN A N 1
ATOM 2450 C CA . GLN A 1 316 ? -33.125 -14.539 26.264 1.00 80.69 316 GLN A CA 1
ATOM 2451 C C . GLN A 1 316 ? -32.098 -15.648 26.552 1.00 80.69 316 GLN A C 1
ATOM 2453 O O . GLN A 1 316 ? -31.109 -15.411 27.245 1.00 80.69 316 GLN A O 1
ATOM 2458 N N . TRP A 1 317 ? -32.273 -16.826 25.939 1.00 84.38 317 TRP A N 1
ATOM 2459 C CA . TRP A 1 317 ? -31.302 -17.916 26.014 1.00 84.38 317 TRP A CA 1
ATOM 2460 C C . TRP A 1 317 ? -29.940 -17.522 25.421 1.00 84.38 317 TRP A C 1
ATOM 2462 O O . TRP A 1 317 ? -28.913 -17.745 26.056 1.00 84.38 317 TRP A O 1
ATOM 2472 N N . THR A 1 318 ? -29.904 -16.892 24.240 1.00 79.94 318 THR A N 1
ATOM 2473 C CA . THR A 1 318 ? -28.642 -16.495 23.582 1.00 79.94 318 THR A CA 1
ATOM 2474 C C . THR A 1 318 ? -27.864 -15.482 24.421 1.00 79.94 318 THR A C 1
ATOM 2476 O O . THR A 1 318 ? -26.640 -15.576 24.528 1.00 79.94 318 THR A O 1
ATOM 2479 N N . THR A 1 319 ? -28.560 -14.529 25.045 1.00 77.62 319 THR A N 1
ATOM 2480 C CA . THR A 1 319 ? -27.961 -13.565 25.976 1.00 77.62 319 THR A CA 1
ATOM 2481 C C . THR A 1 319 ? -27.318 -14.263 27.172 1.00 77.62 319 THR A C 1
ATOM 2483 O O . THR A 1 319 ? -26.166 -13.977 27.488 1.00 77.62 319 THR A O 1
ATOM 2486 N N . GLN A 1 320 ? -28.017 -15.218 27.784 1.00 79.88 320 GLN A N 1
ATOM 2487 C CA . GLN A 1 320 ? -27.520 -15.962 28.944 1.00 79.88 320 GLN A CA 1
ATOM 2488 C C . GLN A 1 320 ? -26.402 -16.946 28.598 1.00 79.88 320 GLN A C 1
ATOM 2490 O O . GLN A 1 320 ? -25.459 -17.118 29.367 1.00 79.88 320 GLN A O 1
ATOM 2495 N N . ALA A 1 321 ? -26.461 -17.568 27.422 1.00 81.25 321 ALA A N 1
ATOM 2496 C CA . ALA A 1 321 ? -25.388 -18.411 26.912 1.00 81.25 321 ALA A CA 1
ATOM 2497 C C . ALA A 1 321 ? -24.117 -17.591 26.642 1.00 81.25 321 ALA A C 1
ATOM 2499 O O . ALA A 1 321 ? -23.012 -18.043 26.939 1.00 81.25 321 ALA A O 1
ATOM 2500 N N . LEU A 1 322 ? -24.262 -16.370 26.116 1.00 77.19 322 LEU A N 1
ATOM 2501 C CA . LEU A 1 322 ? -23.145 -15.449 25.922 1.00 77.19 322 LEU A CA 1
ATOM 2502 C C . LEU A 1 322 ? -22.555 -14.999 27.262 1.00 77.19 322 LEU A C 1
ATOM 2504 O O . LEU A 1 322 ? -21.339 -15.033 27.431 1.00 77.19 322 LEU A O 1
ATOM 2508 N N . GLU A 1 323 ? -23.402 -14.634 28.220 1.00 76.56 323 GLU A N 1
ATOM 2509 C CA . GLU A 1 323 ? -22.983 -14.283 29.576 1.00 76.56 323 GLU A CA 1
ATOM 2510 C C . GLU A 1 323 ? -22.245 -15.447 30.256 1.00 76.56 323 GLU A C 1
ATOM 2512 O O . GLU A 1 323 ? -21.151 -15.258 30.785 1.00 76.56 323 GLU A O 1
ATOM 2517 N N . GLU A 1 324 ? -22.766 -16.675 30.154 1.00 82.25 324 GLU A N 1
ATOM 2518 C CA . GLU A 1 324 ? -22.092 -17.872 30.662 1.00 82.25 324 GLU A CA 1
ATOM 2519 C C . GLU A 1 324 ? -20.667 -17.986 30.125 1.00 82.25 324 GLU A C 1
ATOM 2521 O O . GLU A 1 324 ? -19.765 -18.310 30.891 1.00 82.25 324 GLU A O 1
ATOM 2526 N N . THR A 1 325 ? -20.449 -17.703 28.839 1.00 79.19 325 THR A N 1
ATOM 2527 C CA . THR A 1 325 ? -19.125 -17.838 28.209 1.00 79.19 325 THR A CA 1
ATOM 2528 C C . THR A 1 325 ? -18.096 -16.809 28.679 1.00 79.19 325 THR A C 1
ATOM 2530 O O . THR A 1 325 ? -16.895 -17.022 28.510 1.00 79.19 325 THR A O 1
ATOM 2533 N N . LEU A 1 326 ? -18.555 -15.704 29.271 1.00 73.06 326 LEU A N 1
ATOM 2534 C CA . LEU A 1 326 ? -17.714 -14.627 29.795 1.00 73.06 326 LEU A CA 1
ATOM 2535 C C . LEU A 1 326 ? -17.434 -14.775 31.299 1.00 73.06 326 LEU A C 1
ATOM 2537 O O . LEU A 1 326 ? -16.542 -14.109 31.812 1.00 73.06 326 LEU A O 1
ATOM 2541 N N . HIS A 1 327 ? -18.158 -15.654 31.999 1.00 75.06 327 HIS A N 1
ATOM 2542 C CA . HIS A 1 327 ? -17.992 -15.885 33.437 1.00 75.06 327 HIS A CA 1
ATOM 2543 C C . HIS A 1 327 ? -17.050 -17.046 33.757 1.00 75.06 327 HIS A C 1
ATOM 2545 O O . HIS A 1 327 ? -17.102 -18.114 33.133 1.00 75.06 327 HIS A O 1
ATOM 2551 N N . GLY A 1 328 ? -16.267 -16.869 34.827 1.00 72.31 328 GLY A N 1
ATOM 2552 C CA . GLY A 1 328 ? -15.377 -17.901 35.367 1.00 72.31 328 GLY A CA 1
ATOM 2553 C C . GLY A 1 328 ? -14.262 -18.293 34.398 1.00 72.31 328 GLY A C 1
ATOM 2554 O O . GLY A 1 328 ? -13.912 -19.472 34.298 1.00 72.31 328 GLY A O 1
ATOM 2555 N N . THR A 1 329 ? -13.760 -17.325 33.629 1.00 82.75 329 THR A N 1
ATOM 2556 C CA . THR A 1 329 ? -12.670 -17.528 32.676 1.00 82.75 329 THR A CA 1
ATOM 2557 C C . THR A 1 329 ? -11.326 -17.581 33.392 1.00 82.75 329 THR A C 1
ATOM 2559 O O . THR A 1 329 ? -11.130 -16.957 34.435 1.00 82.75 329 THR A O 1
ATOM 2562 N N . TRP A 1 330 ? -10.383 -18.342 32.843 1.00 87.12 330 TRP A N 1
ATOM 2563 C CA . TRP A 1 330 ? -9.088 -18.569 33.483 1.00 87.12 330 TRP A CA 1
ATOM 2564 C C . TRP A 1 330 ? -7.968 -18.767 32.462 1.00 87.12 330 TRP A C 1
ATOM 2566 O O . TRP A 1 330 ? -8.199 -19.177 31.320 1.00 87.12 330 TRP A O 1
ATOM 2576 N N . PHE A 1 331 ? -6.726 -18.534 32.879 1.00 87.62 331 PHE A N 1
ATOM 2577 C CA . PHE A 1 331 ? -5.548 -18.866 32.084 1.00 87.62 331 PHE A CA 1
ATOM 2578 C C . PHE A 1 331 ? -4.420 -19.445 32.936 1.00 87.62 331 PHE A C 1
ATOM 2580 O O . PHE A 1 331 ? -4.346 -19.236 34.145 1.00 87.62 331 PHE A O 1
ATOM 2587 N N . LYS A 1 332 ? -3.507 -20.164 32.281 1.00 87.56 332 LYS A N 1
ATOM 2588 C CA . LYS A 1 332 ? -2.231 -20.593 32.868 1.00 87.56 332 LYS A CA 1
ATOM 2589 C C . LYS A 1 332 ? -1.079 -20.420 31.890 1.00 87.56 332 LYS A C 1
ATOM 2591 O O . LYS A 1 332 ? -1.284 -20.458 30.675 1.00 87.56 332 LYS A O 1
ATOM 2596 N N . PHE A 1 333 ? 0.145 -20.303 32.393 1.00 85.00 333 PHE A N 1
ATOM 2597 C CA . PHE A 1 333 ? 1.335 -20.353 31.541 1.00 85.00 333 PHE A CA 1
ATOM 2598 C C . PHE A 1 333 ? 1.746 -21.808 31.218 1.00 85.00 333 PHE A C 1
ATOM 2600 O O . PHE A 1 333 ? 1.419 -22.722 31.978 1.00 85.00 333 PHE A O 1
ATOM 2607 N N . PRO A 1 334 ? 2.465 -22.065 30.100 1.00 77.81 334 PRO A N 1
ATOM 2608 C CA . PRO A 1 334 ? 2.773 -23.424 29.625 1.00 77.81 334 PRO A CA 1
ATOM 2609 C C . PRO A 1 334 ? 3.503 -24.332 30.625 1.00 77.81 334 PRO A C 1
ATOM 2611 O O . PRO A 1 334 ? 3.348 -25.547 30.565 1.00 77.81 334 PRO A O 1
ATOM 2614 N N . SER A 1 335 ? 4.306 -23.754 31.519 1.00 70.25 335 SER A N 1
ATOM 2615 C CA . SER A 1 335 ? 5.158 -24.478 32.476 1.00 70.25 335 SER A CA 1
ATOM 2616 C C . SER A 1 335 ? 4.766 -24.233 33.932 1.00 70.25 335 SER A C 1
ATOM 2618 O O . SER A 1 335 ? 5.505 -24.624 34.825 1.00 70.25 335 SER A O 1
ATOM 2620 N N . ASP A 1 336 ? 3.630 -23.577 34.162 1.00 70.50 336 ASP A N 1
ATOM 2621 C CA . ASP A 1 336 ? 3.207 -23.137 35.486 1.00 70.50 336 ASP A CA 1
ATOM 2622 C C . ASP A 1 336 ? 2.108 -24.046 36.056 1.00 70.50 336 ASP A C 1
ATOM 2624 O O . ASP A 1 336 ? 1.262 -24.583 35.320 1.00 70.50 336 ASP A O 1
ATOM 2628 N N . ALA A 1 337 ? 2.152 -24.239 37.370 1.00 68.69 337 ALA A N 1
ATOM 2629 C CA . ALA A 1 337 ? 1.120 -24.920 38.136 1.00 68.69 337 ALA A CA 1
ATOM 2630 C C . ALA A 1 337 ? 0.008 -23.949 38.563 1.00 68.69 337 ALA A C 1
ATOM 2632 O O . ALA A 1 337 ? -1.141 -24.376 38.688 1.00 68.69 337 ALA A O 1
ATOM 2633 N N . ALA A 1 338 ? 0.331 -22.663 38.738 1.00 76.19 338 ALA A N 1
ATOM 2634 C CA . ALA A 1 338 ? -0.632 -21.645 39.125 1.00 76.19 338 ALA A CA 1
ATOM 2635 C C . ALA A 1 338 ? -1.628 -21.357 37.989 1.00 76.19 338 ALA A C 1
ATOM 2637 O O . ALA A 1 338 ? -1.261 -21.251 36.813 1.00 76.19 338 ALA A O 1
ATOM 2638 N N . ILE A 1 339 ? -2.906 -21.234 38.352 1.00 85.88 339 ILE A N 1
ATOM 2639 C CA . ILE A 1 339 ? -3.974 -20.786 37.458 1.00 85.88 339 ILE A CA 1
ATOM 2640 C C . ILE A 1 339 ? -4.405 -19.396 37.911 1.00 85.88 339 ILE A C 1
ATOM 2642 O O . ILE A 1 339 ? -4.529 -19.130 39.105 1.00 85.88 339 ILE A O 1
ATOM 2646 N N . VAL A 1 340 ? -4.621 -18.506 36.949 1.00 84.50 340 VAL A N 1
ATOM 2647 C CA . VAL A 1 340 ? -5.169 -17.176 37.193 1.00 84.50 340 VAL A CA 1
ATOM 2648 C C . VAL A 1 340 ? -6.635 -17.192 36.777 1.00 84.50 340 VAL A C 1
ATOM 2650 O O . VAL A 1 340 ? -6.946 -17.430 35.607 1.00 84.50 340 VAL A O 1
ATOM 2653 N N . SER A 1 341 ? -7.526 -16.978 37.743 1.00 81.00 341 SER A N 1
ATOM 2654 C CA . SER A 1 341 ? -8.936 -16.683 37.494 1.00 81.00 341 SER A CA 1
ATOM 2655 C C . SER A 1 341 ? -9.052 -15.230 37.051 1.00 81.00 341 SER A C 1
ATOM 2657 O O . SER A 1 341 ? -8.357 -14.372 37.585 1.00 81.00 341 SER A O 1
ATOM 2659 N N . THR A 1 342 ? -9.884 -14.946 36.056 1.00 73.56 342 THR A N 1
ATOM 2660 C CA . THR A 1 342 ? -10.014 -13.609 35.455 1.00 73.56 342 THR A CA 1
ATOM 2661 C C . THR A 1 342 ? -11.376 -13.024 35.788 1.00 73.56 342 THR A C 1
ATOM 2663 O O . THR A 1 342 ? -12.392 -13.708 35.665 1.00 73.56 342 THR A O 1
ATOM 2666 N N . ALA A 1 343 ? -11.396 -11.763 36.220 1.00 58.53 343 ALA A N 1
ATOM 2667 C CA . ALA A 1 343 ? -12.631 -11.062 36.565 1.00 58.53 343 ALA A CA 1
ATOM 2668 C C . ALA A 1 343 ? -13.114 -10.138 35.437 1.00 58.53 343 ALA A C 1
ATOM 2670 O O . ALA A 1 343 ? -14.302 -9.832 35.360 1.00 58.53 343 ALA A O 1
ATOM 2671 N N . ILE A 1 344 ? -12.202 -9.669 34.574 1.00 56.94 344 ILE A N 1
ATOM 2672 C CA . ILE A 1 344 ? -12.497 -8.728 33.488 1.00 56.94 344 ILE A CA 1
ATOM 2673 C C . ILE A 1 344 ? -11.744 -9.146 32.224 1.00 56.94 344 ILE A C 1
ATOM 2675 O O . ILE A 1 344 ? -10.575 -9.519 32.268 1.00 56.94 344 ILE A O 1
ATOM 2679 N N . GLY A 1 345 ? -12.391 -8.991 31.071 1.00 55.28 345 GLY A N 1
ATOM 2680 C CA . GLY A 1 345 ? -11.776 -9.208 29.766 1.00 55.28 345 GLY A CA 1
ATOM 2681 C C . GLY A 1 345 ? -12.406 -10.369 29.012 1.00 55.28 345 GLY A C 1
ATOM 2682 O O . GLY A 1 345 ? -13.070 -11.232 29.572 1.00 55.28 345 GLY A O 1
ATOM 2683 N N . SER A 1 346 ? -12.227 -10.356 27.694 1.00 55.94 346 SER A N 1
ATOM 2684 C CA . SER A 1 346 ? -12.706 -11.419 26.813 1.00 55.94 346 SER A CA 1
ATOM 2685 C C . SER A 1 346 ? -11.531 -12.302 26.397 1.00 55.94 346 SER A C 1
ATOM 2687 O O . SER A 1 346 ? -10.426 -11.801 26.182 1.00 55.94 346 SER A O 1
ATOM 2689 N N . ARG A 1 347 ? -11.755 -13.619 26.289 1.00 69.94 347 ARG A N 1
ATOM 2690 C CA . ARG A 1 347 ? -10.719 -14.626 25.986 1.00 69.94 347 ARG A CA 1
ATOM 2691 C C . ARG A 1 347 ? -9.961 -14.251 24.694 1.00 69.94 347 ARG A C 1
ATOM 2693 O O . ARG A 1 347 ? -10.568 -14.292 23.613 1.00 69.94 347 ARG A O 1
ATOM 2700 N N . PRO A 1 348 ? -8.660 -13.890 24.751 1.00 57.19 348 PRO A N 1
ATOM 2701 C CA . PRO A 1 348 ? -7.924 -13.436 23.572 1.00 57.19 348 PRO A CA 1
ATOM 2702 C C . PRO A 1 348 ? -7.702 -14.567 22.564 1.00 57.19 348 PRO A C 1
ATOM 2704 O O . PRO A 1 348 ? -6.939 -15.492 22.829 1.00 57.19 348 PRO A O 1
ATOM 2707 N N . GLY A 1 349 ? -8.315 -14.470 21.382 1.00 58.69 349 GLY A N 1
ATOM 2708 C CA . GLY A 1 349 ? -8.246 -15.507 20.342 1.00 58.69 349 GLY A CA 1
ATOM 2709 C C . GLY A 1 349 ? -9.458 -16.441 20.295 1.00 58.69 349 GLY A C 1
ATOM 2710 O O . GLY A 1 349 ? -9.413 -17.443 19.580 1.00 58.69 349 GLY A O 1
ATOM 2711 N N . ASP A 1 350 ? -10.521 -16.121 21.036 1.00 68.50 350 ASP A N 1
ATOM 2712 C CA . ASP A 1 350 ? -11.842 -16.730 20.906 1.00 68.50 350 ASP A CA 1
ATOM 2713 C C . ASP A 1 350 ? -12.736 -15.940 19.930 1.00 68.50 350 ASP A C 1
ATOM 2715 O O . ASP A 1 350 ? -12.651 -14.718 19.826 1.00 68.50 350 ASP A O 1
ATOM 2719 N N . SER A 1 351 ? -13.614 -16.645 19.217 1.00 64.88 351 SER A N 1
ATOM 2720 C CA . SER A 1 351 ? -14.473 -16.083 18.166 1.00 64.88 351 SER A CA 1
ATOM 2721 C C . SER A 1 351 ? -15.661 -15.261 18.689 1.00 64.88 351 SER A C 1
ATOM 2723 O O . SER A 1 351 ? -16.227 -14.465 17.937 1.00 64.88 351 SER A O 1
ATOM 2725 N N . LEU A 1 352 ? -16.049 -15.448 19.957 1.00 68.25 352 LEU A N 1
ATOM 2726 C CA . LEU A 1 352 ? -17.140 -14.704 20.605 1.00 68.25 352 LEU A CA 1
ATOM 2727 C C . LEU A 1 352 ? -16.700 -13.335 21.114 1.00 68.25 352 LEU A C 1
ATOM 2729 O O . LEU A 1 352 ? -17.479 -12.386 21.081 1.00 68.25 352 LEU A O 1
ATOM 2733 N N . SER A 1 353 ? -15.446 -13.214 21.533 1.00 64.56 353 SER A N 1
ATOM 2734 C CA . SER A 1 353 ? -14.888 -11.977 22.067 1.00 64.56 353 SER A CA 1
ATOM 2735 C C . SER A 1 353 ? -15.007 -10.804 21.079 1.00 64.56 353 SER A C 1
ATOM 2737 O O . SER A 1 353 ? -15.380 -9.699 21.472 1.00 64.56 353 SER A O 1
ATOM 2739 N N . ASP A 1 354 ? -14.783 -11.061 19.781 1.00 64.38 354 ASP A N 1
ATOM 2740 C CA . ASP A 1 354 ? -14.897 -10.052 18.710 1.00 64.38 354 ASP A CA 1
ATOM 2741 C C . ASP A 1 354 ? -16.330 -9.509 18.609 1.00 64.38 354 ASP A C 1
ATOM 2743 O O . ASP A 1 354 ? -16.560 -8.318 18.392 1.00 64.38 354 ASP A O 1
ATOM 2747 N N . LEU A 1 355 ? -17.306 -10.405 18.761 1.00 66.06 355 LEU A N 1
ATOM 2748 C CA . LEU A 1 355 ? -18.729 -10.118 18.634 1.00 66.06 355 LEU A CA 1
ATOM 2749 C C . LEU A 1 355 ? -19.232 -9.281 19.811 1.00 66.06 355 LEU A C 1
ATOM 2751 O O . LEU A 1 355 ? -19.947 -8.305 19.596 1.00 66.06 355 LEU A O 1
ATOM 2755 N N . VAL A 1 356 ? -18.827 -9.636 21.034 1.00 67.12 356 VAL A N 1
ATOM 2756 C CA . VAL A 1 356 ? -19.174 -8.896 22.258 1.00 67.12 356 VAL A CA 1
ATOM 2757 C C . VAL A 1 356 ? -18.641 -7.470 22.183 1.00 67.12 356 VAL A C 1
ATOM 2759 O O . VAL A 1 356 ? -19.397 -6.523 22.394 1.00 67.12 356 VAL A O 1
ATOM 2762 N N . PHE A 1 357 ? -17.368 -7.307 21.810 1.00 72.62 357 PHE A N 1
ATOM 2763 C CA . PHE A 1 357 ? -16.785 -5.980 21.626 1.00 72.62 357 PHE A CA 1
ATOM 2764 C C . PHE A 1 357 ? -17.508 -5.194 20.528 1.00 72.62 357 PHE A C 1
ATOM 2766 O O . PHE A 1 357 ? -17.851 -4.035 20.734 1.00 72.62 357 PHE A O 1
ATOM 2773 N N . SER A 1 358 ? -17.791 -5.821 19.382 1.00 69.88 358 SER A N 1
ATOM 2774 C CA . SER A 1 358 ? -18.476 -5.154 18.267 1.00 69.88 358 SER A CA 1
ATOM 2775 C C . SER A 1 358 ? -19.884 -4.684 18.642 1.00 69.88 358 SER A C 1
ATOM 2777 O O . SER A 1 358 ? -20.275 -3.589 18.247 1.00 69.88 358 SER A O 1
ATOM 2779 N N . LEU A 1 359 ? -20.630 -5.475 19.424 1.00 66.88 359 LEU A N 1
ATOM 2780 C CA . LEU A 1 359 ? -21.954 -5.110 19.942 1.00 66.88 359 LEU A CA 1
ATOM 2781 C C . LEU A 1 359 ? -21.880 -3.933 20.923 1.00 66.88 359 LEU A C 1
ATOM 2783 O O . LEU A 1 359 ? -22.649 -2.979 20.792 1.00 66.88 359 LEU A O 1
ATOM 2787 N N . LEU A 1 360 ? -20.938 -3.984 21.871 1.00 71.25 360 LEU A N 1
ATOM 2788 C CA . LEU A 1 360 ? -20.692 -2.903 22.827 1.00 71.25 360 LEU A CA 1
ATOM 2789 C C . LEU A 1 360 ? -20.314 -1.609 22.099 1.00 71.25 360 LEU A C 1
ATOM 2791 O O . LEU A 1 360 ? -20.906 -0.556 22.326 1.00 71.25 360 LEU A O 1
ATOM 2795 N N . PHE A 1 361 ? -19.358 -1.690 21.176 1.00 76.19 361 PHE A N 1
ATOM 2796 C CA . PHE A 1 361 ? -18.867 -0.525 20.454 1.00 76.19 361 PHE A CA 1
ATOM 2797 C C . PHE A 1 361 ? -19.929 0.056 19.514 1.00 76.19 361 PHE A C 1
ATOM 2799 O O . PHE A 1 361 ? -20.073 1.271 19.436 1.00 76.19 361 PHE A O 1
ATOM 2806 N N . ALA A 1 362 ? -20.759 -0.778 18.880 1.00 71.44 362 ALA A N 1
ATOM 2807 C CA . ALA A 1 362 ? -21.898 -0.311 18.088 1.00 71.44 362 ALA A CA 1
ATOM 2808 C C . ALA A 1 362 ? -22.901 0.504 18.927 1.00 71.44 362 ALA A C 1
ATOM 2810 O O . ALA A 1 362 ? -23.467 1.492 18.458 1.00 71.44 362 ALA A O 1
ATOM 2811 N N . GLN A 1 363 ? -23.118 0.134 20.191 1.00 73.56 363 GLN A N 1
ATOM 2812 C CA . GLN A 1 363 ? -23.937 0.931 21.101 1.00 73.56 363 GLN A CA 1
ATOM 2813 C C . GLN A 1 363 ? -23.254 2.246 21.498 1.00 73.56 363 GLN A C 1
ATOM 2815 O O . GLN A 1 363 ? -23.924 3.280 21.512 1.00 73.56 363 GLN A O 1
ATOM 2820 N N . VAL A 1 364 ? -21.948 2.230 21.783 1.00 80.31 364 VAL A N 1
ATOM 2821 C CA . VAL A 1 364 ? -21.163 3.451 22.044 1.00 80.31 364 VAL A CA 1
ATOM 2822 C C . VAL A 1 364 ? -21.312 4.425 20.876 1.00 80.31 364 VAL A C 1
ATOM 2824 O O . VAL A 1 364 ? -21.673 5.580 21.083 1.00 80.31 364 VAL A O 1
ATOM 2827 N N . LEU A 1 365 ? -21.136 3.952 19.640 1.00 84.06 365 LEU A N 1
ATOM 2828 C CA . LEU A 1 365 ? -21.279 4.773 18.437 1.00 84.06 365 LEU A CA 1
ATOM 2829 C C . LEU A 1 365 ? -22.699 5.314 18.256 1.00 84.06 365 LEU A C 1
ATOM 2831 O O . LEU A 1 365 ? -22.851 6.468 17.865 1.00 84.06 365 LEU A O 1
ATOM 2835 N N . ARG A 1 366 ? -23.740 4.535 18.581 1.00 82.44 366 ARG A N 1
ATOM 2836 C CA . ARG A 1 366 ? -25.132 5.023 18.568 1.00 82.44 366 ARG A CA 1
ATOM 2837 C C . ARG A 1 366 ? -25.356 6.165 19.560 1.00 82.44 366 ARG A C 1
ATOM 2839 O O . ARG A 1 366 ? -25.980 7.152 19.186 1.00 82.44 366 ARG A O 1
ATOM 2846 N N . HIS A 1 367 ? -24.819 6.068 20.778 1.00 82.62 367 HIS A N 1
ATOM 2847 C CA . HIS A 1 367 ? -24.912 7.151 21.766 1.00 82.62 367 HIS A CA 1
ATOM 2848 C C . HIS A 1 367 ? -24.131 8.386 21.320 1.00 82.62 367 HIS A C 1
ATOM 2850 O O . HIS A 1 367 ? -24.673 9.486 21.350 1.00 82.62 367 HIS A O 1
ATOM 2856 N N . VAL A 1 368 ? -22.899 8.207 20.828 1.00 86.69 368 VAL A N 1
ATOM 2857 C CA . VAL A 1 368 ? -22.100 9.310 20.277 1.00 86.69 368 VAL A CA 1
ATOM 2858 C C . VAL A 1 368 ? -22.845 9.982 19.124 1.00 86.69 368 VAL A C 1
ATOM 2860 O O . VAL A 1 368 ? -22.935 11.205 19.093 1.00 86.69 368 VAL A O 1
ATOM 2863 N N . ARG A 1 369 ? -23.438 9.210 18.205 1.00 86.88 369 ARG A N 1
ATOM 2864 C CA . ARG A 1 369 ? -24.232 9.752 17.095 1.00 86.88 369 ARG A CA 1
ATOM 2865 C C . ARG A 1 369 ? -25.424 10.551 17.611 1.00 86.88 369 ARG A C 1
ATOM 2867 O O . ARG A 1 369 ? -25.574 11.689 17.191 1.00 86.88 369 ARG A O 1
ATOM 2874 N N . ALA A 1 370 ? -26.206 10.011 18.544 1.00 86.44 370 ALA A N 1
ATOM 2875 C CA . ALA A 1 370 ? -27.346 10.715 19.132 1.00 86.44 370 ALA A CA 1
ATOM 2876 C C . ALA A 1 370 ? -26.922 12.037 19.798 1.00 86.44 370 ALA A C 1
ATOM 2878 O O . ALA A 1 370 ? -27.435 13.092 19.444 1.00 86.44 370 ALA A O 1
ATOM 2879 N N . SER A 1 371 ? -25.897 12.018 20.655 1.00 86.19 371 SER A N 1
ATOM 2880 C CA . SER A 1 371 ? -25.404 13.231 21.321 1.00 86.19 371 SER A CA 1
ATOM 2881 C C . SER A 1 371 ? -24.860 14.277 20.344 1.00 86.19 371 SER A C 1
ATOM 2883 O O . SER A 1 371 ? -25.024 15.476 20.563 1.00 86.19 371 SER A O 1
ATOM 2885 N N . LEU A 1 372 ? -24.220 13.853 19.250 1.00 86.38 372 LEU A N 1
ATOM 2886 C CA . LEU A 1 372 ? -23.759 14.774 18.209 1.00 86.38 372 LEU A CA 1
ATOM 2887 C C . LEU A 1 372 ? -24.902 15.283 17.329 1.00 86.38 372 LEU A C 1
ATOM 2889 O O . LEU A 1 372 ? -24.823 16.414 16.846 1.00 86.38 372 LEU A O 1
ATOM 2893 N N . GLN A 1 373 ? -25.954 14.489 17.138 1.00 86.94 373 GLN A N 1
ATOM 2894 C CA . GLN A 1 373 ? -27.170 14.899 16.444 1.00 86.94 373 GLN A CA 1
ATOM 2895 C C . GLN A 1 373 ? -27.918 15.971 17.235 1.00 86.94 373 GLN A C 1
ATOM 2897 O O . GLN A 1 373 ? -28.241 17.012 16.669 1.00 86.94 373 GLN A O 1
ATOM 2902 N N . ASP A 1 374 ? -28.091 15.770 18.544 1.00 84.56 374 ASP A N 1
ATOM 2903 C CA . ASP A 1 374 ? -28.734 16.731 19.450 1.00 84.56 374 ASP A CA 1
ATOM 2904 C C . ASP A 1 374 ? -27.999 18.081 19.466 1.00 84.56 374 ASP A C 1
ATOM 2906 O O . ASP A 1 374 ? -28.608 19.144 19.570 1.00 84.56 374 ASP A O 1
ATOM 2910 N N . CYS A 1 375 ? -26.674 18.051 19.300 1.00 82.12 375 CYS A N 1
ATOM 2911 C CA . CYS A 1 375 ? -25.842 19.249 19.203 1.00 82.12 375 CYS A CA 1
ATOM 2912 C C . CYS A 1 375 ? -25.779 19.860 17.784 1.00 82.12 375 CYS A C 1
ATOM 2914 O O . CYS A 1 375 ? -25.057 20.840 17.581 1.00 82.12 375 CYS A O 1
ATOM 2916 N N . GLY A 1 376 ? -26.454 19.279 16.783 1.00 81.62 376 GLY A N 1
ATOM 2917 C CA . GLY A 1 376 ? -26.403 19.736 15.387 1.00 81.62 376 GLY A CA 1
ATOM 2918 C C . GLY A 1 376 ? -25.007 19.640 14.753 1.00 81.62 376 GLY A C 1
ATOM 2919 O O . GLY A 1 376 ? -24.611 20.494 13.955 1.00 81.62 376 GLY A O 1
ATOM 2920 N N . LEU A 1 377 ? -24.212 18.644 15.161 1.00 81.94 377 LEU A N 1
ATOM 2921 C CA . LEU A 1 377 ? -22.806 18.492 14.767 1.00 81.94 377 LEU A CA 1
ATOM 2922 C C . LEU A 1 377 ? -22.555 17.448 13.686 1.00 81.94 377 LEU A C 1
ATOM 2924 O O . LEU A 1 377 ? -21.437 17.388 13.166 1.00 81.94 377 LEU A O 1
ATOM 2928 N N . ILE A 1 378 ? -23.555 16.634 13.356 1.00 85.50 378 ILE A N 1
ATOM 2929 C CA . ILE A 1 378 ? -23.418 15.623 12.314 1.00 85.50 378 ILE A CA 1
ATOM 2930 C C . ILE A 1 378 ? -23.284 16.317 10.951 1.00 85.50 378 ILE A C 1
ATOM 2932 O O . ILE A 1 378 ? -24.127 17.145 10.606 1.00 85.50 378 ILE A O 1
ATOM 2936 N N . PRO A 1 379 ? -22.235 16.007 10.168 1.00 86.25 379 PRO A N 1
ATOM 2937 C CA . PRO A 1 379 ? -22.131 16.488 8.800 1.00 86.25 379 PRO A CA 1
ATOM 2938 C C . PRO A 1 379 ? -23.271 15.936 7.945 1.00 86.25 379 PRO A C 1
ATOM 2940 O O . PRO A 1 379 ? -23.438 14.723 7.807 1.00 86.25 379 PRO A O 1
ATOM 2943 N N . GLU A 1 380 ? -24.022 16.846 7.342 1.00 88.50 380 GLU A N 1
ATOM 2944 C CA . GLU A 1 380 ? -25.001 16.531 6.314 1.00 88.50 380 GLU A CA 1
ATOM 2945 C C . GLU A 1 380 ? -24.402 16.834 4.948 1.00 88.50 380 GLU A C 1
ATOM 2947 O O . GLU A 1 380 ? -23.912 17.940 4.698 1.00 88.50 380 GLU A O 1
ATOM 2952 N N . ILE A 1 381 ? -24.427 15.837 4.070 1.00 89.31 381 ILE A N 1
ATOM 2953 C CA . ILE A 1 381 ? -23.946 15.972 2.697 1.00 89.31 381 ILE A CA 1
ATOM 2954 C C . ILE A 1 381 ? -25.104 15.786 1.716 1.00 89.31 381 ILE A C 1
ATOM 2956 O O . ILE A 1 381 ? -26.053 15.067 2.034 1.00 89.31 381 ILE A O 1
ATOM 2960 N N . PRO A 1 382 ? -25.054 16.413 0.530 1.00 89.69 382 PRO A N 1
ATOM 2961 C CA . PRO A 1 382 ? -26.135 16.295 -0.440 1.00 89.69 382 PRO A CA 1
ATOM 2962 C C . PRO A 1 382 ? -26.327 14.850 -0.920 1.00 89.69 382 PRO A C 1
ATOM 2964 O O . PRO A 1 382 ? -25.350 14.156 -1.210 1.00 89.69 382 PRO A O 1
ATOM 2967 N N . TRP A 1 383 ? -27.580 14.415 -1.038 1.00 89.31 383 TRP A N 1
ATOM 2968 C CA . TRP A 1 383 ? -27.961 13.051 -1.391 1.00 89.31 383 TRP A CA 1
ATOM 2969 C C . TRP A 1 383 ? -29.123 13.006 -2.385 1.00 89.31 383 TRP A C 1
ATOM 2971 O O . TRP A 1 383 ? -30.003 13.864 -2.401 1.00 89.31 383 TRP A O 1
ATOM 2981 N N . HIS A 1 384 ? -29.122 11.974 -3.226 1.00 89.25 384 HIS A N 1
ATOM 2982 C CA . HIS A 1 384 ? -30.254 11.605 -4.065 1.00 89.25 384 HIS A CA 1
ATOM 2983 C C . HIS A 1 384 ? -30.188 10.102 -4.367 1.00 89.25 384 HIS A C 1
ATOM 2985 O O . HIS A 1 384 ? -29.100 9.573 -4.589 1.00 89.25 384 HIS A O 1
ATOM 2991 N N . VAL A 1 385 ? -31.330 9.410 -4.437 1.00 86.69 385 VAL A N 1
ATOM 2992 C CA . VAL A 1 385 ? -31.377 7.947 -4.663 1.00 86.69 385 VAL A CA 1
ATOM 2993 C C . VAL A 1 385 ? -30.654 7.511 -5.950 1.00 86.69 385 VAL A C 1
ATOM 2995 O O . VAL A 1 385 ? -29.941 6.510 -5.951 1.00 86.69 385 VAL A O 1
ATOM 2998 N N . ASP A 1 386 ? -30.735 8.320 -7.012 1.00 87.31 386 ASP A N 1
ATOM 2999 C CA . ASP A 1 386 ? -30.042 8.084 -8.294 1.00 87.31 386 ASP A CA 1
ATOM 3000 C C . ASP A 1 386 ? -28.504 8.169 -8.228 1.00 87.31 386 ASP A C 1
ATOM 3002 O O . ASP A 1 386 ? -27.841 7.901 -9.231 1.00 87.31 386 ASP A O 1
ATOM 3006 N N . MET A 1 387 ? -27.915 8.569 -7.094 1.00 89.25 387 MET A N 1
ATOM 3007 C CA . MET A 1 387 ? -26.460 8.515 -6.887 1.00 89.25 387 MET A CA 1
ATOM 3008 C C . MET A 1 387 ? -25.955 7.075 -6.712 1.00 89.25 387 MET A C 1
ATOM 3010 O O . MET A 1 387 ? -24.776 6.797 -6.933 1.00 89.25 387 MET A O 1
ATOM 3014 N N . LEU A 1 388 ? -26.822 6.134 -6.322 1.00 88.00 388 LEU A N 1
ATOM 3015 C CA . LEU A 1 388 ? -26.437 4.738 -6.114 1.00 88.00 388 LEU A CA 1
ATOM 3016 C C . LEU A 1 388 ? -25.974 4.085 -7.420 1.00 88.00 388 LEU A C 1
ATOM 3018 O O . LEU A 1 388 ? -26.740 3.938 -8.371 1.00 88.00 388 LEU A O 1
ATOM 3022 N N . GLY A 1 389 ? -24.713 3.648 -7.457 1.00 85.62 389 GLY A N 1
ATOM 3023 C CA . GLY A 1 389 ? -24.157 2.943 -8.616 1.00 85.62 389 GLY A CA 1
ATOM 3024 C C . GLY A 1 389 ? -23.901 3.830 -9.838 1.00 85.62 389 GLY A C 1
ATOM 3025 O O . GLY A 1 389 ? -23.562 3.307 -10.905 1.00 85.62 389 GLY A O 1
ATOM 3026 N N . ARG A 1 390 ? -24.059 5.154 -9.714 1.00 88.31 390 ARG A N 1
ATOM 3027 C CA . ARG A 1 390 ? -23.886 6.101 -10.818 1.00 88.31 390 ARG A CA 1
ATOM 3028 C C . ARG A 1 390 ? -22.487 6.708 -10.799 1.00 88.31 390 ARG A C 1
ATOM 3030 O O . ARG A 1 390 ? -21.979 7.103 -9.760 1.00 88.31 390 ARG A O 1
ATOM 3037 N N . LEU A 1 391 ? -21.853 6.766 -11.969 1.00 88.44 391 LEU A N 1
ATOM 3038 C CA . LEU A 1 391 ? -20.483 7.277 -12.107 1.00 88.44 391 LEU A CA 1
ATOM 3039 C C . LEU A 1 391 ? -20.428 8.726 -12.603 1.00 88.44 391 LEU A C 1
ATOM 3041 O O . LEU A 1 391 ? -19.480 9.446 -12.304 1.00 88.44 391 LEU A O 1
ATOM 3045 N N . THR A 1 392 ? -21.455 9.168 -13.330 1.00 83.94 392 THR A N 1
ATOM 3046 C CA . THR A 1 392 ? -21.552 10.529 -13.866 1.00 83.94 392 THR A CA 1
ATOM 3047 C C . THR A 1 392 ? -22.239 11.474 -12.875 1.00 83.94 392 THR A C 1
ATOM 3049 O O . THR A 1 392 ? -23.145 11.036 -12.158 1.00 83.94 392 THR A O 1
ATOM 3052 N N . PRO A 1 393 ? -21.912 12.780 -12.878 1.00 78.50 393 PRO A N 1
ATOM 3053 C CA . PRO A 1 393 ? -22.662 13.779 -12.121 1.00 78.50 393 PRO A CA 1
ATOM 3054 C C . PRO A 1 393 ? -24.165 13.740 -12.436 1.00 78.50 393 PRO A C 1
ATOM 3056 O O . PRO A 1 393 ? -24.574 13.402 -13.550 1.00 78.50 393 PRO A O 1
ATOM 3059 N N . LEU A 1 394 ? -24.995 14.087 -11.451 1.00 79.00 394 LEU A N 1
ATOM 3060 C CA . LEU A 1 394 ? -26.431 14.253 -11.663 1.00 79.00 394 LEU A CA 1
ATOM 3061 C C . LEU A 1 394 ? -26.702 15.604 -12.334 1.00 79.00 394 LEU A C 1
ATOM 3063 O O . LEU A 1 394 ? -26.184 16.630 -11.907 1.00 79.00 394 LEU A O 1
ATOM 3067 N N . ASN A 1 395 ? -27.571 15.610 -13.348 1.00 71.19 395 ASN A N 1
ATOM 3068 C CA . ASN A 1 395 ? -28.009 16.841 -14.023 1.00 71.19 395 ASN A CA 1
ATOM 3069 C C . ASN A 1 395 ? -28.971 17.687 -13.167 1.00 71.19 395 ASN A C 1
ATOM 3071 O O . ASN A 1 395 ? -29.297 18.813 -13.533 1.00 71.19 395 ASN A O 1
ATOM 3075 N N . ARG A 1 396 ? -29.467 17.138 -12.053 1.00 72.44 396 ARG A N 1
ATOM 3076 C CA . ARG A 1 396 ? -30.375 17.805 -11.115 1.00 72.44 396 ARG A CA 1
ATOM 3077 C C . ARG A 1 396 ? -29.660 18.004 -9.786 1.00 72.44 396 ARG A C 1
ATOM 3079 O O . ARG A 1 396 ? -28.899 17.133 -9.366 1.00 72.44 396 ARG A O 1
ATOM 3086 N N . ALA A 1 397 ? -29.920 19.133 -9.131 1.00 70.38 397 ALA A N 1
ATOM 3087 C CA . ALA A 1 397 ? -29.419 19.358 -7.784 1.00 70.38 397 ALA A CA 1
ATOM 3088 C C . ALA A 1 397 ? -30.064 18.338 -6.821 1.00 70.38 397 ALA A C 1
ATOM 3090 O O . ALA A 1 397 ? -31.281 18.153 -6.888 1.00 70.38 397 ALA A O 1
ATOM 3091 N N . PRO A 1 398 ? -29.282 17.661 -5.962 1.00 73.50 398 PRO A N 1
ATOM 3092 C CA . PRO A 1 398 ? -29.827 16.796 -4.917 1.00 73.50 398 PRO A CA 1
ATOM 3093 C C . PRO A 1 398 ? -30.765 17.591 -4.001 1.00 73.50 398 PRO A C 1
ATOM 3095 O O . PRO A 1 398 ? -30.409 18.680 -3.550 1.00 73.50 398 PRO A O 1
ATOM 3098 N N . THR A 1 399 ? -31.963 17.059 -3.764 1.00 71.56 399 THR A N 1
ATOM 3099 C CA . THR A 1 399 ? -32.989 17.671 -2.903 1.00 71.56 399 THR A CA 1
ATOM 3100 C C . THR A 1 399 ? -32.847 17.270 -1.440 1.00 71.56 399 THR A C 1
ATOM 3102 O O . THR A 1 399 ? -33.272 18.028 -0.572 1.00 71.56 399 THR A O 1
ATOM 3105 N N . ASP A 1 400 ? -32.226 16.120 -1.174 1.00 84.94 400 ASP A N 1
ATOM 3106 C CA . ASP A 1 400 ? -32.116 15.540 0.161 1.00 84.94 400 ASP A CA 1
ATOM 3107 C C . ASP A 1 400 ? -30.687 15.662 0.706 1.00 84.94 400 ASP A C 1
ATOM 3109 O O . ASP A 1 400 ? -29.724 15.917 -0.028 1.00 84.94 400 ASP A O 1
ATOM 3113 N N . THR A 1 401 ? -30.536 15.447 2.011 1.00 87.62 401 THR A N 1
ATOM 3114 C CA . THR A 1 401 ? -29.239 15.316 2.679 1.00 87.62 401 THR A CA 1
ATOM 3115 C C . THR A 1 401 ? -29.124 13.960 3.369 1.00 87.62 401 THR A C 1
ATOM 3117 O O . THR A 1 401 ? -30.119 13.340 3.745 1.00 87.62 401 THR A O 1
ATOM 3120 N N . ILE A 1 402 ? -27.892 13.473 3.520 1.00 88.62 402 ILE A N 1
ATOM 3121 C CA . ILE A 1 402 ? -27.583 12.269 4.293 1.00 88.62 402 ILE A CA 1
ATOM 3122 C C . ILE A 1 402 ? -26.530 12.573 5.357 1.00 88.62 402 ILE A C 1
ATOM 3124 O O . ILE A 1 402 ? -25.552 13.286 5.120 1.00 88.62 402 ILE A O 1
ATOM 3128 N N . ALA A 1 403 ? -26.750 12.022 6.545 1.00 86.56 403 ALA A N 1
ATOM 3129 C CA . ALA A 1 403 ? -25.914 12.197 7.722 1.00 86.56 403 ALA A CA 1
ATOM 3130 C C . ALA A 1 403 ? -24.698 11.252 7.704 1.00 86.56 403 ALA A C 1
ATOM 3132 O O . ALA A 1 403 ? -24.836 10.046 7.933 1.00 86.56 403 ALA A O 1
ATOM 3133 N N . VAL A 1 404 ? -23.493 11.799 7.516 1.00 84.56 404 VAL A N 1
ATOM 3134 C CA . VAL A 1 404 ? -22.238 11.028 7.475 1.00 84.56 404 VAL A CA 1
ATOM 3135 C C . VAL A 1 404 ? -21.326 11.430 8.625 1.00 84.56 404 VAL A C 1
ATOM 3137 O O . VAL A 1 404 ? -20.789 12.534 8.647 1.00 84.56 404 VAL A O 1
ATOM 3140 N N . LEU A 1 405 ? -21.128 10.511 9.573 1.00 81.19 405 LEU A N 1
ATOM 3141 C CA . LEU A 1 405 ? -20.383 10.776 10.805 1.00 81.19 405 LEU A CA 1
ATOM 3142 C C . LEU A 1 405 ? -19.154 9.878 10.969 1.00 81.19 405 LEU A C 1
ATOM 3144 O O . LEU A 1 405 ? -18.044 10.377 11.126 1.00 81.19 405 LEU A O 1
ATOM 3148 N N . ASP A 1 406 ? -19.349 8.564 10.985 1.00 82.12 406 ASP A N 1
ATOM 3149 C CA . ASP A 1 406 ? -18.351 7.594 11.421 1.00 82.12 406 ASP A CA 1
ATOM 3150 C C . ASP A 1 406 ? -18.063 6.542 10.348 1.00 82.12 406 ASP A C 1
ATOM 3152 O O . ASP A 1 406 ? -18.964 6.107 9.641 1.00 82.12 406 ASP A O 1
ATOM 3156 N N . ALA A 1 407 ? -16.808 6.104 10.258 1.00 80.12 407 ALA A N 1
ATOM 3157 C CA . ALA A 1 407 ? -16.426 4.866 9.585 1.00 80.12 407 ALA A CA 1
ATOM 3158 C C . ALA A 1 407 ? -15.533 4.059 10.526 1.00 80.12 407 ALA A C 1
ATOM 3160 O O . ALA A 1 407 ? -14.537 4.584 11.043 1.00 80.12 407 ALA A O 1
ATOM 3161 N N . THR A 1 408 ? -15.906 2.803 10.780 1.00 78.06 408 THR A N 1
ATOM 3162 C CA . THR A 1 408 ? -15.297 2.000 11.847 1.00 78.06 408 THR A CA 1
ATOM 3163 C C . THR A 1 408 ? -14.837 0.645 11.362 1.00 78.06 408 THR A C 1
ATOM 3165 O O . THR A 1 408 ? -15.508 -0.032 10.585 1.00 78.06 408 THR A O 1
ATOM 3168 N N . TRP A 1 409 ? -13.673 0.239 11.859 1.00 71.38 409 TRP A N 1
ATOM 3169 C CA . TRP A 1 409 ? -13.179 -1.118 11.737 1.00 71.38 409 TRP A CA 1
ATOM 3170 C C . TRP A 1 409 ? -12.735 -1.625 13.100 1.00 71.38 409 TRP A C 1
ATOM 3172 O O . TRP A 1 409 ? -11.640 -1.309 13.558 1.00 71.38 409 TRP A O 1
ATOM 3182 N N . MET A 1 410 ? -13.569 -2.444 13.744 1.00 69.00 410 MET A N 1
ATOM 3183 C CA . MET A 1 410 ? -13.335 -2.897 15.122 1.00 69.00 410 MET A CA 1
ATOM 3184 C C . MET A 1 410 ? -13.056 -1.701 16.056 1.00 69.00 410 MET A C 1
ATOM 3186 O O . MET A 1 410 ? -13.925 -0.851 16.216 1.00 69.00 410 MET A O 1
ATOM 3190 N N . ASP A 1 411 ? -11.861 -1.628 16.652 1.00 72.19 411 ASP A N 1
ATOM 3191 C CA . ASP A 1 411 ? -11.394 -0.546 17.528 1.00 72.19 411 ASP A CA 1
ATOM 3192 C C . ASP A 1 411 ? -10.911 0.705 16.769 1.00 72.19 411 ASP A C 1
ATOM 3194 O O . ASP A 1 411 ? -10.799 1.786 17.350 1.00 72.19 411 ASP A O 1
ATOM 3198 N N . ASP A 1 412 ? -10.628 0.581 15.471 1.00 80.06 412 ASP A N 1
ATOM 3199 C CA . ASP A 1 412 ? -10.156 1.674 14.626 1.00 80.06 412 ASP A CA 1
ATOM 3200 C C . ASP A 1 412 ? -11.358 2.499 14.112 1.00 80.06 412 ASP A C 1
ATOM 3202 O O . ASP A 1 412 ? -11.937 2.221 13.060 1.00 80.06 412 ASP A O 1
ATOM 3206 N N . LEU A 1 413 ? -11.726 3.543 14.860 1.00 86.69 413 LEU A N 1
ATOM 3207 C CA . LEU A 1 413 ? -12.757 4.528 14.506 1.00 86.69 413 LEU A CA 1
ATOM 3208 C C . LEU A 1 413 ? -12.156 5.734 13.767 1.00 86.69 413 LEU A C 1
ATOM 3210 O O . LEU A 1 413 ? -11.148 6.305 14.187 1.00 86.69 413 LEU A O 1
ATOM 3214 N N . SER A 1 414 ? -12.830 6.174 12.705 1.00 89.44 414 SER A N 1
ATOM 3215 C CA . SER A 1 414 ? -12.627 7.482 12.082 1.00 89.44 414 SER A CA 1
ATOM 3216 C C . SER A 1 414 ? -13.918 8.302 12.135 1.00 89.44 414 SER A C 1
ATOM 3218 O O . SER A 1 414 ? -14.983 7.807 11.777 1.00 89.44 414 SER A O 1
ATOM 3220 N N . LEU A 1 415 ? -13.817 9.547 12.608 1.00 89.75 415 LEU A N 1
ATOM 3221 C CA . LEU A 1 415 ? -14.929 10.497 12.676 1.00 89.75 415 LEU A CA 1
ATOM 3222 C C . LEU A 1 415 ? -14.703 11.640 11.688 1.00 89.75 415 LEU A C 1
ATOM 3224 O O . LEU A 1 415 ? -13.644 12.275 11.691 1.00 89.75 415 LEU A O 1
ATOM 3228 N N . LEU A 1 416 ? -15.712 11.912 10.868 1.00 90.06 416 LEU A N 1
ATOM 3229 C CA . LEU A 1 416 ? -15.776 13.064 9.986 1.00 90.06 416 LEU A CA 1
ATOM 3230 C C . LEU A 1 416 ? -16.475 14.213 10.714 1.00 90.06 416 LEU A C 1
ATOM 3232 O O . LEU A 1 416 ? -17.594 14.073 11.193 1.00 90.06 416 LEU A O 1
ATOM 3236 N N . LEU A 1 417 ? -15.814 15.367 10.769 1.00 89.31 417 LEU A N 1
ATOM 3237 C CA . LEU A 1 417 ? -16.377 16.603 11.302 1.00 89.31 417 LEU A CA 1
ATOM 3238 C C . LEU A 1 417 ? -16.179 17.721 10.282 1.00 89.31 417 LEU A C 1
ATOM 3240 O O . LEU A 1 417 ? -15.097 17.875 9.712 1.00 89.31 417 LEU A O 1
ATOM 3244 N N . GLN A 1 418 ? -17.216 18.527 10.087 1.00 89.00 418 GLN A N 1
ATOM 3245 C CA . GLN A 1 418 ? -17.214 19.668 9.178 1.00 89.00 418 GLN A CA 1
ATOM 3246 C C . GLN A 1 418 ? -17.758 20.899 9.899 1.00 89.00 418 GLN A C 1
ATOM 3248 O O . GLN A 1 418 ? -18.603 20.782 10.783 1.00 89.00 418 GLN A O 1
ATOM 3253 N N . ALA A 1 419 ? -17.283 22.084 9.522 1.00 87.69 419 ALA A N 1
ATOM 3254 C CA . ALA A 1 419 ? -17.822 23.367 9.958 1.00 87.69 419 ALA A CA 1
ATOM 3255 C C . ALA A 1 419 ? -17.650 24.414 8.841 1.00 87.69 419 ALA A C 1
ATOM 3257 O O . ALA A 1 419 ? -16.730 24.269 8.027 1.00 87.69 419 ALA A O 1
ATOM 3258 N N . PRO A 1 420 ? -18.492 25.462 8.796 1.00 84.69 420 PRO A N 1
ATOM 3259 C CA . PRO A 1 420 ? -18.369 26.534 7.805 1.00 84.69 420 PRO A CA 1
ATOM 3260 C C . PRO A 1 420 ? -17.126 27.411 8.033 1.00 84.69 420 PRO A C 1
ATOM 3262 O O . PRO A 1 420 ? -16.527 27.909 7.077 1.00 84.69 420 PRO A O 1
ATOM 3265 N N . ASP A 1 421 ? -16.697 27.571 9.285 1.00 86.94 421 ASP A N 1
ATOM 3266 C CA . ASP A 1 421 ? -15.562 28.402 9.673 1.00 86.94 421 ASP A CA 1
ATOM 3267 C C . ASP A 1 421 ? -14.519 27.639 10.512 1.00 86.94 421 ASP A C 1
ATOM 3269 O O . ASP A 1 421 ? -14.755 26.562 11.066 1.00 86.94 421 ASP A O 1
ATOM 3273 N N . SER A 1 422 ? -13.306 28.200 10.572 1.00 88.31 422 SER A N 1
ATOM 3274 C CA . SER A 1 422 ? -12.165 27.545 11.231 1.00 88.31 422 SER A CA 1
ATOM 3275 C C . SER A 1 422 ? -12.295 27.497 12.754 1.00 88.31 422 SER A C 1
ATOM 3277 O O . SER A 1 422 ? -11.727 26.597 13.366 1.00 88.31 422 SER A O 1
ATOM 3279 N N . HIS A 1 423 ? -13.001 28.450 13.366 1.00 86.94 423 HIS A N 1
ATOM 3280 C CA . HIS A 1 423 ? -13.139 28.526 14.818 1.00 86.94 423 HIS A CA 1
ATOM 3281 C C . HIS A 1 423 ? -14.160 27.497 15.309 1.00 86.94 423 HIS A C 1
ATOM 3283 O O . HIS A 1 423 ? -13.853 26.671 16.172 1.00 86.94 423 HIS A O 1
ATOM 3289 N N . THR A 1 424 ? -15.330 27.458 14.675 1.00 88.12 424 THR A N 1
ATOM 3290 C CA . THR A 1 424 ? -16.359 26.452 14.915 1.00 88.12 424 THR A CA 1
ATOM 3291 C C . THR A 1 424 ? -15.841 25.053 14.617 1.00 88.12 424 THR A C 1
ATOM 3293 O O . THR A 1 424 ? -16.156 24.147 15.376 1.00 88.12 424 THR A O 1
ATOM 3296 N N . LEU A 1 425 ? -14.968 24.839 13.621 1.00 89.62 425 LEU A N 1
ATOM 3297 C CA . LEU A 1 425 ? -14.370 23.511 13.412 1.00 89.62 425 LEU A CA 1
ATOM 3298 C C . LEU A 1 425 ? -13.608 23.007 14.645 1.00 89.62 425 LEU A C 1
ATOM 3300 O O . LEU A 1 425 ? -13.748 21.845 15.018 1.00 89.62 425 LEU A O 1
ATOM 3304 N N . VAL A 1 426 ? -12.816 23.868 15.291 1.00 89.56 426 VAL A N 1
ATOM 3305 C CA . VAL A 1 426 ? -12.066 23.498 16.502 1.00 89.56 426 VAL A CA 1
ATOM 3306 C C . VAL A 1 426 ? -13.011 23.244 17.674 1.00 89.56 426 VAL A C 1
ATOM 3308 O O . VAL A 1 426 ? -12.791 22.302 18.434 1.00 89.56 426 VAL A O 1
ATOM 3311 N N . GLN A 1 427 ? -14.086 24.026 17.801 1.00 88.69 427 GLN A N 1
ATOM 3312 C CA . GLN A 1 427 ? -15.124 23.791 18.810 1.00 88.69 427 GLN A CA 1
ATOM 3313 C C . GLN A 1 427 ? -15.840 22.453 18.590 1.00 88.69 427 GLN A C 1
ATOM 3315 O O . GLN A 1 427 ? -15.955 21.668 19.529 1.00 88.69 427 GLN A O 1
ATOM 3320 N N . ARG A 1 428 ? -16.252 22.154 17.349 1.00 90.25 428 ARG A N 1
ATOM 3321 C CA . ARG A 1 428 ? -16.873 20.875 16.969 1.00 90.25 428 ARG A CA 1
ATOM 3322 C C . ARG A 1 428 ? -15.928 19.703 17.204 1.00 90.25 428 ARG A C 1
ATOM 3324 O O . ARG A 1 428 ? -16.359 18.680 17.717 1.00 90.25 428 ARG A O 1
ATOM 3331 N N . LEU A 1 429 ? -14.640 19.861 16.890 1.00 91.06 429 LEU A N 1
ATOM 3332 C CA . LEU A 1 429 ? -13.610 18.860 17.172 1.00 91.06 429 LEU A CA 1
ATOM 3333 C C . LEU A 1 429 ? -13.459 18.606 18.673 1.00 91.06 429 LEU A C 1
ATOM 3335 O O . LEU A 1 429 ? -13.403 17.450 19.084 1.00 91.06 429 LEU A O 1
ATOM 3339 N N . ARG A 1 430 ? -13.410 19.669 19.485 1.00 91.75 430 ARG A N 1
ATOM 3340 C CA . ARG A 1 430 ? -13.320 19.555 20.945 1.00 91.75 430 ARG A CA 1
ATOM 3341 C C . ARG A 1 430 ? -14.536 18.825 21.506 1.00 91.75 430 ARG A C 1
ATOM 3343 O O . ARG A 1 430 ? -14.356 17.859 22.232 1.00 91.75 430 ARG A O 1
ATOM 3350 N N . LEU A 1 431 ? -15.741 19.259 21.139 1.00 90.06 431 LEU A N 1
ATOM 3351 C CA . LEU A 1 431 ? -16.986 18.665 21.623 1.00 90.06 431 LEU A CA 1
ATOM 3352 C C . LEU A 1 431 ? -17.130 17.212 21.152 1.00 90.06 431 LEU A C 1
ATOM 3354 O O . LEU A 1 431 ? -17.329 16.330 21.975 1.00 90.06 431 LEU A O 1
ATOM 3358 N N . GLY A 1 432 ? -16.908 16.941 19.863 1.00 89.62 432 GLY A N 1
ATOM 3359 C CA . GLY A 1 432 ? -16.983 15.595 19.295 1.00 89.62 432 GLY A CA 1
ATOM 3360 C C . GLY A 1 432 ? -16.013 14.605 19.933 1.00 89.62 432 GLY A C 1
ATOM 3361 O O . GLY A 1 432 ? -16.400 13.492 20.286 1.00 89.62 432 GLY A O 1
ATOM 3362 N N . ALA A 1 433 ? -14.760 15.019 20.135 1.00 91.69 433 ALA A N 1
ATOM 3363 C CA . ALA A 1 433 ? -13.779 14.192 20.825 1.00 91.69 433 ALA A CA 1
ATOM 3364 C C . ALA A 1 433 ? -14.120 14.019 22.313 1.00 91.69 433 ALA A C 1
ATOM 3366 O O . ALA A 1 433 ? -14.007 12.909 22.821 1.00 91.69 433 ALA A O 1
ATOM 3367 N N . SER A 1 434 ? -14.571 15.075 22.999 1.00 91.81 434 SER A N 1
ATOM 3368 C CA . SER A 1 434 ? -14.998 14.996 24.399 1.00 91.81 434 SER A CA 1
ATOM 3369 C C . SER A 1 434 ? -16.141 14.008 24.599 1.00 91.81 434 SER A C 1
ATOM 3371 O O . SER A 1 434 ? -16.010 13.112 25.429 1.00 91.81 434 SER A O 1
ATOM 3373 N N . THR A 1 435 ? -17.198 14.113 23.788 1.00 90.25 435 THR A N 1
ATOM 3374 C CA . THR A 1 435 ? -18.340 13.193 23.809 1.00 90.25 435 THR A CA 1
ATOM 3375 C C . THR A 1 435 ? -17.893 11.760 23.552 1.00 90.25 435 THR A C 1
ATOM 3377 O O . THR A 1 435 ? -18.246 10.875 24.319 1.00 90.25 435 THR A O 1
ATOM 3380 N N . LEU A 1 436 ? -17.054 11.516 22.537 1.00 90.25 436 LEU A N 1
ATOM 3381 C CA . LEU A 1 436 ? -16.537 10.173 22.265 1.00 90.25 436 LEU A CA 1
ATOM 3382 C C . LEU A 1 436 ? -15.772 9.591 23.463 1.00 90.25 436 LEU A C 1
ATOM 3384 O O . LEU A 1 436 ? -15.977 8.426 23.803 1.00 90.25 436 LEU A O 1
ATOM 3388 N N . LEU A 1 437 ? -14.878 10.371 24.082 1.00 88.56 437 LEU A N 1
ATOM 3389 C CA . LEU A 1 437 ? -14.081 9.896 25.215 1.00 88.56 437 LEU A CA 1
ATOM 3390 C C . LEU A 1 437 ? -14.952 9.625 26.444 1.00 88.56 437 LEU A C 1
ATOM 3392 O O . LEU A 1 437 ? -14.793 8.575 27.061 1.00 88.56 437 LEU A O 1
ATOM 3396 N N . ASP A 1 438 ? -15.878 10.528 26.769 1.00 84.81 438 ASP A N 1
ATOM 3397 C CA . ASP A 1 438 ? -16.794 10.358 27.897 1.00 84.81 438 ASP A CA 1
ATOM 3398 C C . ASP A 1 438 ? -17.712 9.147 27.675 1.00 84.81 438 ASP A C 1
ATOM 3400 O O . ASP A 1 438 ? -17.787 8.285 28.545 1.00 84.81 438 ASP A O 1
ATOM 3404 N N . THR A 1 439 ? -18.317 8.990 26.490 1.00 84.38 439 THR A N 1
ATOM 3405 C CA . THR A 1 439 ? -19.160 7.820 26.189 1.00 84.38 439 THR A CA 1
ATOM 3406 C C . THR A 1 439 ? -18.363 6.514 26.223 1.00 84.38 439 THR A C 1
ATOM 3408 O O . THR A 1 439 ? -18.872 5.508 26.716 1.00 84.38 439 THR A O 1
ATOM 3411 N N . CYS A 1 440 ? -17.111 6.497 25.747 1.00 82.31 440 CYS A N 1
ATOM 3412 C CA . CYS A 1 440 ? -16.244 5.325 25.907 1.00 82.31 440 CYS A CA 1
ATOM 3413 C C . CYS A 1 440 ? -16.047 4.986 27.393 1.00 82.31 440 CYS A C 1
ATOM 3415 O O . CYS A 1 440 ? -16.238 3.835 27.782 1.00 82.31 440 CYS A O 1
ATOM 3417 N N . LEU A 1 441 ? -15.726 5.982 28.226 1.00 74.50 441 LEU A N 1
ATOM 3418 C CA . LEU A 1 441 ? -15.497 5.793 29.661 1.00 74.50 441 LEU A CA 1
ATOM 3419 C C . LEU A 1 441 ? -16.759 5.345 30.410 1.00 74.50 441 LEU A C 1
ATOM 3421 O O . LEU A 1 441 ? -16.666 4.479 31.278 1.00 74.50 441 LEU A O 1
ATOM 3425 N N . GLU A 1 442 ? -17.935 5.859 30.041 1.00 69.75 442 GLU A N 1
ATOM 3426 C CA . GLU A 1 442 ? -19.239 5.417 30.569 1.00 69.75 442 GLU A CA 1
ATOM 3427 C C . GLU A 1 442 ? -19.505 3.928 30.307 1.00 69.75 442 GLU A C 1
ATOM 3429 O O . GLU A 1 442 ? -20.178 3.270 31.097 1.00 69.75 442 GLU A O 1
ATOM 3434 N N . HIS A 1 443 ? -18.942 3.386 29.224 1.00 67.88 443 HIS A N 1
ATOM 3435 C CA . HIS A 1 443 ? -19.021 1.969 28.860 1.00 67.88 443 HIS A CA 1
ATOM 3436 C C . HIS A 1 443 ? -17.756 1.186 29.264 1.00 67.88 443 HIS A C 1
ATOM 3438 O O . HIS A 1 443 ? -17.499 0.108 28.728 1.00 67.88 443 HIS A O 1
ATOM 3444 N N . ALA A 1 444 ? -16.954 1.724 30.191 1.00 63.22 444 ALA A N 1
ATOM 3445 C CA . ALA A 1 444 ? -15.709 1.131 30.689 1.00 63.22 444 ALA A CA 1
ATOM 3446 C C . ALA A 1 444 ? -14.647 0.838 29.602 1.00 63.22 444 ALA A C 1
ATOM 3448 O O . ALA A 1 444 ? -13.784 -0.025 29.771 1.00 63.22 444 ALA A O 1
ATOM 3449 N N . LEU A 1 445 ? -14.670 1.582 28.494 1.00 72.12 445 LEU A N 1
ATOM 3450 C CA . LEU A 1 445 ? -13.644 1.560 27.454 1.00 72.12 445 LEU A CA 1
ATOM 3451 C C . LEU A 1 445 ? -12.698 2.749 27.645 1.00 72.12 445 LEU A C 1
ATOM 3453 O O . LEU A 1 445 ? -13.143 3.890 27.736 1.00 72.12 445 LEU A O 1
ATOM 3457 N N . LEU A 1 446 ? -11.385 2.505 27.655 1.00 71.62 446 LEU A N 1
ATOM 3458 C CA . LEU A 1 446 ? -10.377 3.568 27.736 1.00 71.62 446 LEU A CA 1
ATOM 3459 C C . LEU A 1 446 ? -9.715 3.810 26.374 1.00 71.62 446 LEU A C 1
ATOM 3461 O O . LEU A 1 446 ? -8.926 2.979 25.908 1.00 71.62 446 LEU A O 1
ATOM 3465 N N . PRO A 1 447 ? -9.956 4.969 25.747 1.00 81.69 447 PRO A N 1
ATOM 3466 C CA . PRO A 1 447 ? -9.297 5.326 24.500 1.00 81.69 447 PRO A CA 1
ATOM 3467 C C . PRO A 1 447 ? -7.802 5.606 24.693 1.00 81.69 447 PRO A C 1
ATOM 3469 O O . PRO A 1 447 ? -7.360 6.204 25.674 1.00 81.69 447 PRO A O 1
ATOM 3472 N N . ASN A 1 448 ? -6.989 5.206 23.714 1.00 83.00 448 ASN A N 1
ATOM 3473 C CA . ASN A 1 448 ? -5.539 5.364 23.780 1.00 83.00 448 ASN A CA 1
ATOM 3474 C C . ASN A 1 448 ? -5.090 6.678 23.122 1.00 83.00 448 ASN A C 1
ATOM 3476 O O . ASN A 1 448 ? -4.983 6.758 21.896 1.00 83.00 448 ASN A O 1
ATOM 3480 N N . LEU A 1 449 ? -4.770 7.690 23.931 1.00 84.50 449 LEU A N 1
ATOM 3481 C CA . LEU A 1 449 ? -4.323 9.014 23.468 1.00 84.50 449 LEU A CA 1
ATOM 3482 C C . LEU A 1 449 ? -2.806 9.102 23.166 1.00 84.50 449 LEU A C 1
ATOM 3484 O O . LEU A 1 449 ? -2.262 10.189 22.966 1.00 84.50 449 LEU A O 1
ATOM 3488 N N . LYS A 1 450 ? -2.075 7.973 23.131 1.00 82.50 450 LYS A N 1
ATOM 3489 C CA . LYS A 1 450 ? -0.641 7.968 22.776 1.00 82.50 450 LYS A CA 1
ATOM 3490 C C . LYS A 1 450 ? -0.428 8.298 21.291 1.00 82.50 450 LYS A C 1
ATOM 3492 O O . LYS A 1 450 ? -1.282 8.065 20.441 1.00 82.50 450 LYS A O 1
ATOM 3497 N N . ARG A 1 451 ? 0.778 8.771 20.953 1.00 81.75 451 ARG A N 1
ATOM 3498 C CA . ARG A 1 451 ? 1.167 9.098 19.567 1.00 81.75 451 ARG A CA 1
ATOM 3499 C C . ARG A 1 451 ? 0.941 7.919 18.610 1.00 81.75 451 ARG A C 1
ATOM 3501 O O . ARG A 1 451 ? 1.403 6.802 18.865 1.00 81.75 451 ARG A O 1
ATOM 3508 N N . GLY A 1 452 ? 0.300 8.196 17.478 1.00 81.50 452 GLY A N 1
ATOM 3509 C CA . GLY A 1 452 ? -0.075 7.226 16.450 1.00 81.50 452 GLY A CA 1
ATOM 3510 C C . GLY A 1 452 ? -1.230 6.302 16.843 1.00 81.50 452 GLY A C 1
ATOM 3511 O O . GLY A 1 452 ? -1.352 5.229 16.252 1.00 81.50 452 GLY A O 1
ATOM 3512 N N . LYS A 1 453 ? -2.013 6.670 17.866 1.00 85.44 453 LYS A N 1
ATOM 3513 C CA . LYS A 1 453 ? -3.255 6.000 18.273 1.00 85.44 453 LYS A CA 1
ATOM 3514 C C . LYS A 1 453 ? -4.438 6.929 18.036 1.00 85.44 453 LYS A C 1
ATOM 3516 O O . LYS A 1 453 ? -4.878 7.004 16.900 1.00 85.44 453 LYS A O 1
ATOM 3521 N N . THR A 1 454 ? -4.901 7.675 19.029 1.00 89.56 454 THR A N 1
ATOM 3522 C CA . THR A 1 454 ? -5.995 8.641 18.843 1.00 89.56 454 THR A CA 1
ATOM 3523 C C . THR A 1 454 ? -5.416 10.016 18.526 1.00 89.56 454 THR A C 1
ATOM 3525 O O . THR A 1 454 ? -4.794 10.643 19.382 1.00 89.56 454 THR A O 1
ATOM 3528 N N . GLU A 1 455 ? -5.564 10.471 17.283 1.00 91.75 455 GLU A N 1
ATOM 3529 C CA . GLU A 1 455 ? -5.044 11.757 16.801 1.00 91.75 455 GLU A CA 1
ATOM 3530 C C . GLU A 1 455 ? -6.030 12.389 15.811 1.00 91.75 455 GLU A C 1
ATOM 3532 O O . GLU A 1 455 ? -6.792 11.679 15.157 1.00 91.75 455 GLU A O 1
ATOM 3537 N N . ALA A 1 456 ? -5.995 13.714 15.667 1.00 91.75 456 ALA A N 1
ATOM 3538 C CA . ALA A 1 456 ? -6.834 14.444 14.720 1.00 91.75 456 ALA A CA 1
ATOM 3539 C C . ALA A 1 456 ? -6.035 14.965 13.517 1.00 91.75 456 ALA A C 1
ATOM 3541 O O . ALA A 1 456 ? -5.013 15.646 13.663 1.00 91.75 456 ALA A O 1
ATOM 3542 N N . LEU A 1 457 ? -6.558 14.701 12.317 1.00 90.81 457 LEU A N 1
ATOM 3543 C CA . LEU A 1 457 ? -6.127 15.336 11.073 1.00 90.81 457 LEU A CA 1
ATOM 3544 C C . LEU A 1 457 ? -7.002 16.566 10.813 1.00 90.81 457 LEU A C 1
ATOM 3546 O O . LEU A 1 457 ? -8.181 16.434 10.497 1.00 90.81 457 LEU A O 1
ATOM 3550 N N . VAL A 1 458 ? -6.428 17.766 10.918 1.00 89.00 458 VAL A N 1
ATOM 3551 C CA . VAL A 1 458 ? -7.183 19.022 10.765 1.00 89.00 458 VAL A CA 1
ATOM 3552 C C . VAL A 1 458 ? -6.788 19.748 9.479 1.00 89.00 458 VAL A C 1
ATOM 3554 O O . VAL A 1 458 ? -5.608 20.007 9.213 1.00 89.00 458 VAL A O 1
ATOM 3557 N N . HIS A 1 459 ? -7.794 20.118 8.684 1.00 88.50 459 HIS A N 1
ATOM 3558 C CA . HIS A 1 459 ? -7.624 20.871 7.445 1.00 88.50 459 HIS A CA 1
ATOM 3559 C C . HIS A 1 459 ? -8.429 22.178 7.469 1.00 88.50 459 HIS A C 1
ATOM 3561 O O . HIS A 1 459 ? -9.640 22.182 7.278 1.00 88.50 459 HIS A O 1
ATOM 3567 N N . LEU A 1 460 ? -7.747 23.307 7.686 1.00 86.25 460 LEU A N 1
ATOM 3568 C CA . LEU A 1 460 ? -8.365 24.636 7.760 1.00 86.25 460 LEU A CA 1
ATOM 3569 C C . LEU A 1 460 ? -8.268 25.353 6.403 1.00 86.25 460 LEU A C 1
ATOM 3571 O O . LEU A 1 460 ? -7.157 25.636 5.947 1.00 86.25 460 LEU A O 1
ATOM 3575 N N . ARG A 1 461 ? -9.411 25.666 5.772 1.00 80.69 461 ARG A N 1
ATOM 3576 C CA . ARG A 1 461 ? -9.477 26.391 4.477 1.00 80.69 461 ARG A CA 1
ATOM 3577 C C . ARG A 1 461 ? -10.148 27.768 4.539 1.00 80.69 461 ARG A C 1
ATOM 3579 O O . ARG A 1 461 ? -9.927 28.569 3.637 1.00 80.69 461 ARG A O 1
ATOM 3586 N N . ALA A 1 462 ? -10.958 28.046 5.562 1.00 78.75 462 ALA A N 1
ATOM 3587 C CA . ALA A 1 462 ? -11.777 29.259 5.635 1.00 78.75 462 ALA A CA 1
ATOM 3588 C C . ALA A 1 462 ? -10.974 30.529 5.999 1.00 78.75 462 ALA A C 1
ATOM 3590 O O . ALA A 1 462 ? -9.819 30.468 6.437 1.00 78.75 462 ALA A O 1
ATOM 3591 N N . LYS A 1 463 ? -11.603 31.708 5.855 1.00 74.69 463 LYS A N 1
ATOM 3592 C CA . LYS A 1 463 ? -11.059 32.978 6.374 1.00 74.69 463 LYS A CA 1
ATOM 3593 C C . LYS A 1 463 ? -10.793 32.837 7.884 1.00 74.69 463 LYS A C 1
ATOM 3595 O O . LYS A 1 463 ? -11.536 32.167 8.589 1.00 74.69 463 LYS A O 1
ATOM 3600 N N . GLY A 1 464 ? -9.687 33.402 8.373 1.00 74.38 464 GLY A N 1
ATOM 3601 C CA . GLY A 1 464 ? -9.249 33.232 9.770 1.00 74.38 464 GLY A CA 1
ATOM 3602 C C . GLY A 1 464 ? -8.431 31.961 10.059 1.00 74.38 464 GLY A C 1
ATOM 3603 O O . GLY A 1 464 ? -7.841 31.861 11.134 1.00 74.38 464 GLY A O 1
ATOM 3604 N N . ALA A 1 465 ? -8.270 31.040 9.095 1.00 81.19 465 ALA A N 1
ATOM 3605 C CA . ALA A 1 465 ? -7.500 29.800 9.274 1.00 81.19 465 ALA A CA 1
ATOM 3606 C C . ALA A 1 465 ? -6.067 30.016 9.789 1.00 81.19 465 ALA A C 1
ATOM 3608 O O . ALA A 1 465 ? -5.566 29.212 10.567 1.00 81.19 465 ALA A O 1
ATOM 3609 N N . ARG A 1 466 ? -5.389 31.103 9.387 1.00 79.69 466 ARG A N 1
ATOM 3610 C CA . ARG A 1 466 ? -4.030 31.417 9.872 1.00 79.69 466 ARG A CA 1
ATOM 3611 C C . ARG A 1 466 ? -3.999 31.737 11.367 1.00 79.69 466 ARG A C 1
ATOM 3613 O O . ARG A 1 466 ? -3.050 31.337 12.030 1.00 79.69 466 ARG A O 1
ATOM 3620 N N . HIS A 1 467 ? -5.007 32.448 11.870 1.00 81.25 467 HIS A N 1
ATOM 3621 C CA . HIS A 1 467 ? -5.104 32.813 13.282 1.00 81.25 467 HIS A CA 1
ATOM 3622 C C . HIS A 1 467 ? -5.408 31.578 14.134 1.00 81.25 467 HIS A C 1
ATOM 3624 O O . HIS A 1 467 ? -4.637 31.265 15.032 1.00 81.25 467 HIS A O 1
ATOM 3630 N N . VAL A 1 468 ? -6.420 30.792 13.751 1.00 82.94 468 VAL A N 1
ATOM 3631 C CA . VAL A 1 468 ? -6.752 29.525 14.429 1.00 82.94 468 VAL A CA 1
ATOM 3632 C C . VAL A 1 468 ? -5.578 28.547 14.382 1.00 82.94 468 VAL A C 1
ATOM 3634 O O . VAL A 1 468 ? -5.272 27.882 15.363 1.00 82.94 468 VAL A O 1
ATOM 3637 N N . LYS A 1 469 ? -4.856 28.476 13.260 1.00 82.06 469 LYS A N 1
ATOM 3638 C CA . LYS A 1 469 ? -3.669 27.627 13.164 1.00 82.06 469 LYS A CA 1
ATOM 3639 C C . LYS A 1 469 ? -2.562 28.068 14.127 1.00 82.06 469 LYS A C 1
ATOM 3641 O O . LYS A 1 469 ? -1.940 27.200 14.720 1.00 82.06 469 LYS A O 1
ATOM 3646 N N . ARG A 1 470 ? -2.319 29.373 14.298 1.00 79.25 470 ARG A N 1
ATOM 3647 C CA . ARG A 1 470 ? -1.420 29.862 15.360 1.00 79.25 470 ARG A CA 1
ATOM 3648 C C . ARG A 1 470 ? -1.937 29.440 16.725 1.00 79.25 470 ARG A C 1
ATOM 3650 O O . ARG A 1 470 ? -1.214 28.790 17.450 1.00 79.25 470 ARG A O 1
ATOM 3657 N N . GLN A 1 471 ? -3.215 29.645 17.016 1.00 81.88 471 GLN A N 1
ATOM 3658 C CA . GLN A 1 471 ? -3.802 29.215 18.285 1.00 81.88 471 GLN A CA 1
ATOM 3659 C C . GLN A 1 471 ? -3.554 27.722 18.599 1.00 81.88 471 GLN A C 1
ATOM 3661 O O . GLN A 1 471 ? -3.103 27.362 19.682 1.00 81.88 471 GLN A O 1
ATOM 3666 N N . LEU A 1 472 ? -3.770 26.838 17.619 1.00 83.06 472 LEU A N 1
ATOM 3667 C CA . LEU A 1 472 ? -3.595 25.388 17.777 1.00 83.06 472 LEU A CA 1
ATOM 3668 C C . LEU A 1 472 ? -2.151 24.942 18.055 1.00 83.06 472 LEU A C 1
ATOM 3670 O O . LEU A 1 472 ? -1.949 23.915 18.705 1.00 83.06 472 LEU A O 1
ATOM 3674 N N . PHE A 1 473 ? -1.154 25.663 17.546 1.00 78.88 473 PHE A N 1
ATOM 3675 C CA . PHE A 1 473 ? 0.254 25.264 17.650 1.00 78.88 473 PHE A CA 1
ATOM 3676 C C . PHE A 1 473 ? 1.074 26.141 18.604 1.00 78.88 473 PHE A C 1
ATOM 3678 O O . PHE A 1 473 ? 2.086 25.659 19.103 1.00 78.88 473 PHE A O 1
ATOM 3685 N N . ASP A 1 474 ? 0.615 27.357 18.893 1.00 75.25 474 ASP A N 1
ATOM 3686 C CA . ASP A 1 474 ? 1.228 28.313 19.814 1.00 75.25 474 ASP A CA 1
ATOM 3687 C C . ASP A 1 474 ? 0.649 28.087 21.220 1.00 75.25 474 ASP A C 1
ATOM 3689 O O . ASP A 1 474 ? 1.361 27.628 22.108 1.00 75.25 474 ASP A O 1
ATOM 3693 N N . GLU A 1 475 ? -0.658 28.318 21.413 1.00 76.31 475 GLU A N 1
ATOM 3694 C CA . GLU A 1 475 ? -1.319 28.198 22.727 1.00 76.31 475 GLU A CA 1
ATOM 3695 C C . GLU A 1 475 ? -1.459 26.737 23.166 1.00 76.31 475 GLU A C 1
ATOM 3697 O O . GLU A 1 475 ? -1.199 26.392 24.316 1.00 76.31 475 GLU A O 1
ATOM 3702 N N . PHE A 1 476 ? -1.858 25.858 22.242 1.00 78.06 476 PHE A N 1
ATOM 3703 C CA . PHE A 1 476 ? -2.122 24.449 22.551 1.00 78.06 476 PHE A CA 1
ATOM 3704 C C . PHE A 1 476 ? -0.947 23.512 22.236 1.00 78.06 476 PHE A C 1
ATOM 3706 O O . PHE A 1 476 ? -1.076 22.300 22.401 1.00 78.06 476 PHE A O 1
ATOM 3713 N N . ALA A 1 477 ? 0.196 24.029 21.767 1.00 80.06 477 ALA A N 1
ATOM 3714 C CA . ALA A 1 477 ? 1.396 23.242 21.449 1.00 80.06 477 ALA A CA 1
ATOM 3715 C C . ALA A 1 477 ? 1.135 21.991 20.568 1.00 80.06 477 ALA A C 1
ATOM 3717 O O . ALA A 1 477 ? 1.800 20.959 20.698 1.00 80.06 477 ALA A O 1
ATOM 3718 N N . GLY A 1 478 ? 0.137 22.044 19.675 1.00 82.00 478 GLY A N 1
ATOM 3719 C CA . GLY A 1 478 ? -0.255 20.923 18.812 1.00 82.00 478 GLY A CA 1
ATOM 3720 C C . GLY A 1 478 ? -1.065 19.816 19.504 1.00 82.00 478 GLY A C 1
ATOM 3721 O O . GLY A 1 478 ? -1.238 18.739 18.923 1.00 82.00 478 GLY A O 1
ATOM 3722 N N . ALA A 1 479 ? -1.570 20.052 20.717 1.00 88.06 479 ALA A N 1
ATOM 3723 C CA . ALA A 1 479 ? -2.452 19.152 21.455 1.00 88.06 479 ALA A CA 1
ATOM 3724 C C . ALA A 1 479 ? -3.664 19.915 22.016 1.00 88.06 479 ALA A C 1
ATOM 3726 O O . ALA A 1 479 ? -3.559 20.657 22.988 1.00 88.06 479 ALA A O 1
ATOM 3727 N N . LEU A 1 480 ? -4.831 19.713 21.407 1.00 90.25 480 LEU A N 1
ATOM 3728 C CA . LEU A 1 480 ? -6.071 20.388 21.776 1.00 90.25 480 LEU A CA 1
ATOM 3729 C C . LEU A 1 480 ? -6.586 19.861 23.132 1.00 90.25 480 LEU A C 1
ATOM 3731 O O . LEU A 1 480 ? -6.887 18.668 23.220 1.00 90.25 480 LEU A O 1
ATOM 3735 N N . PRO A 1 481 ? -6.725 20.702 24.173 1.00 90.50 481 PRO A N 1
ATOM 3736 C CA . PRO A 1 481 ? -7.369 20.291 25.416 1.00 90.50 481 PRO A CA 1
ATOM 3737 C C . PRO A 1 481 ? -8.854 20.003 25.177 1.00 90.50 481 PRO A C 1
ATOM 3739 O O . PRO A 1 481 ? -9.535 20.749 24.456 1.00 90.50 481 PRO A O 1
ATOM 3742 N N . LEU A 1 482 ? -9.325 18.905 25.763 1.00 91.00 482 LEU A N 1
ATOM 3743 C CA . LEU A 1 482 ? -10.703 18.440 25.682 1.00 91.00 482 LEU A CA 1
ATOM 3744 C C . LEU A 1 482 ? -11.460 18.786 26.965 1.00 91.00 482 LEU A C 1
ATOM 3746 O O . LEU A 1 482 ? -10.894 18.772 28.052 1.00 91.00 482 LEU A O 1
ATOM 3750 N N . ASN A 1 483 ? -12.755 19.055 26.833 1.00 87.94 483 ASN A N 1
ATOM 3751 C CA . ASN A 1 483 ? -13.641 19.352 27.958 1.00 87.94 483 ASN A CA 1
ATOM 3752 C C . ASN A 1 483 ? -14.389 18.079 28.384 1.00 87.94 483 ASN A C 1
ATOM 3754 O O . ASN A 1 483 ? -15.615 18.043 28.362 1.00 87.94 483 ASN A O 1
ATOM 3758 N N . CYS A 1 484 ? -13.653 17.005 28.669 1.00 84.00 484 CYS A N 1
ATOM 3759 C CA . CYS A 1 484 ? -14.247 15.736 29.090 1.00 84.00 484 CYS A CA 1
ATOM 3760 C C . CYS A 1 484 ? -14.722 15.820 30.541 1.00 84.00 484 CYS A C 1
ATOM 3762 O O . CYS A 1 484 ? -13.964 16.242 31.419 1.00 84.00 484 CYS A O 1
ATOM 3764 N N . ARG A 1 485 ? -15.946 15.360 30.802 1.00 83.44 485 ARG A N 1
ATOM 3765 C CA . ARG A 1 485 ? -16.518 15.270 32.151 1.00 83.44 485 ARG A CA 1
ATOM 3766 C C . ARG A 1 485 ? -15.794 14.222 32.993 1.00 83.44 485 ARG A C 1
ATOM 3768 O O . ARG A 1 485 ? -15.558 14.448 34.175 1.00 83.44 485 ARG A O 1
ATOM 3775 N N . LEU A 1 486 ? -15.443 13.088 32.383 1.00 70.56 486 LEU A N 1
ATOM 3776 C CA . LEU A 1 486 ? -14.857 11.932 33.068 1.00 70.56 486 LEU A CA 1
ATOM 3777 C C . LEU A 1 486 ? -13.324 11.884 32.973 1.00 70.56 486 LEU A C 1
ATOM 3779 O O . LEU A 1 486 ? -12.693 11.100 33.679 1.00 70.56 486 LEU A O 1
ATOM 3783 N N . TRP A 1 487 ? -12.706 12.720 32.129 1.00 79.69 487 TRP A N 1
ATOM 3784 C CA . TRP A 1 487 ? -11.246 12.791 31.975 1.00 79.69 487 TRP A CA 1
ATOM 3785 C C . TRP A 1 487 ? -10.743 14.234 31.768 1.00 79.69 487 TRP A C 1
ATOM 3787 O O . TRP A 1 487 ? -10.350 14.599 30.659 1.00 79.69 487 TRP A O 1
ATOM 3797 N N . PRO A 1 488 ? -10.683 15.058 32.832 1.00 79.44 488 PRO A N 1
ATOM 3798 C CA . PRO A 1 488 ? -10.376 16.491 32.719 1.00 79.44 488 PRO A CA 1
ATOM 3799 C C . PRO A 1 488 ? -9.018 16.817 32.073 1.00 79.44 488 PRO A C 1
ATOM 3801 O O . PRO A 1 488 ? -8.848 17.866 31.460 1.00 79.44 488 PRO A O 1
ATOM 3804 N N . GLU A 1 489 ? -8.039 15.916 32.188 1.00 84.62 489 GLU A N 1
ATOM 3805 C CA . GLU A 1 489 ? -6.688 16.095 31.638 1.00 84.62 489 GLU A CA 1
ATOM 3806 C C . GLU A 1 489 ? -6.533 15.634 30.175 1.00 84.62 489 GLU A C 1
ATOM 3808 O O . GLU A 1 489 ? -5.431 15.696 29.618 1.00 84.62 489 GLU A O 1
ATOM 3813 N N . ALA A 1 490 ? -7.601 15.147 29.535 1.00 84.88 490 ALA A N 1
ATOM 3814 C CA . ALA A 1 490 ? -7.528 14.603 28.185 1.00 84.88 490 ALA A CA 1
ATOM 3815 C C . ALA A 1 490 ? -7.115 15.672 27.155 1.00 84.88 490 ALA A C 1
ATOM 3817 O O . ALA A 1 490 ? -7.713 16.744 27.035 1.00 84.88 490 ALA A O 1
ATOM 3818 N N . LYS A 1 491 ? -6.088 15.358 26.357 1.00 90.25 491 LYS A N 1
ATOM 3819 C CA . LYS A 1 491 ? -5.604 16.208 25.259 1.00 90.25 491 LYS A CA 1
ATOM 3820 C C . LYS A 1 491 ? -5.560 15.416 23.960 1.00 90.25 491 LYS A C 1
ATOM 3822 O O . LYS A 1 491 ? -4.974 14.335 23.904 1.00 90.25 491 LYS A O 1
ATOM 3827 N N . LEU A 1 492 ? -6.131 15.979 22.899 1.00 91.44 492 LEU A N 1
ATOM 3828 C CA . LEU A 1 492 ? -6.147 15.388 21.566 1.00 91.44 492 LEU A CA 1
ATOM 3829 C C . LEU A 1 492 ? -4.994 15.923 20.719 1.00 91.44 492 LEU A C 1
ATOM 3831 O O . LEU A 1 492 ? -4.925 17.111 20.404 1.00 91.44 492 LEU A O 1
ATOM 3835 N N . ARG A 1 493 ? -4.089 15.038 20.305 1.00 90.81 493 ARG A N 1
ATOM 3836 C CA . ARG A 1 493 ? -2.945 15.420 19.471 1.00 90.81 493 ARG A CA 1
ATOM 3837 C C . ARG A 1 493 ? -3.371 15.722 18.036 1.00 90.81 493 ARG A C 1
ATOM 3839 O O . ARG A 1 493 ? -4.097 14.941 17.426 1.00 90.81 493 ARG A O 1
ATOM 3846 N N . LEU A 1 494 ? -2.835 16.801 17.474 1.00 89.75 494 LEU A N 1
ATOM 3847 C CA . LEU A 1 494 ? -2.986 17.162 16.067 1.00 89.75 494 LEU A CA 1
ATOM 3848 C C . LEU A 1 494 ? -1.786 16.658 15.260 1.00 89.75 494 LEU A C 1
ATOM 3850 O O . LEU A 1 494 ? -0.637 16.912 15.633 1.00 89.75 494 LEU A O 1
ATOM 3854 N N . THR A 1 495 ? -2.025 15.972 14.140 1.00 87.94 495 THR A N 1
ATOM 3855 C CA . THR A 1 495 ? -0.943 15.442 13.290 1.00 87.94 495 THR A CA 1
ATOM 3856 C C . THR A 1 495 ? -1.131 15.748 11.804 1.00 87.94 495 THR A C 1
ATOM 3858 O O . THR A 1 495 ? -2.242 15.893 11.303 1.00 87.94 495 THR A O 1
ATOM 3861 N N . ALA A 1 496 ? -0.018 15.906 11.070 1.00 85.12 496 ALA A N 1
ATOM 3862 C CA . ALA A 1 496 ? -0.051 16.111 9.613 1.00 85.12 496 ALA A CA 1
ATOM 3863 C C . ALA A 1 496 ? -0.361 14.819 8.859 1.00 85.12 496 ALA A C 1
ATOM 3865 O O . ALA A 1 496 ? -0.844 14.837 7.725 1.00 85.12 496 ALA A O 1
ATOM 3866 N N . THR A 1 497 ? 0.044 13.694 9.442 1.00 88.00 497 THR A N 1
ATOM 3867 C CA . THR A 1 497 ? 0.033 12.386 8.809 1.00 88.00 497 THR A CA 1
ATOM 3868 C C . THR A 1 497 ? -0.342 11.342 9.834 1.00 88.00 497 THR A C 1
ATOM 3870 O O . THR A 1 497 ? 0.251 11.294 10.910 1.00 88.00 497 THR A O 1
ATOM 3873 N N . TYR A 1 498 ? -1.289 10.492 9.465 1.00 89.56 498 TYR A N 1
ATOM 3874 C CA . TYR A 1 498 ? -1.830 9.461 10.329 1.00 89.56 498 TYR A CA 1
ATOM 3875 C C . TYR A 1 498 ? -1.879 8.132 9.581 1.00 89.56 498 TYR A C 1
ATOM 3877 O O . TYR A 1 498 ? -2.146 8.095 8.381 1.00 89.56 498 TYR A O 1
ATOM 3885 N N . LYS A 1 499 ? -1.583 7.032 10.276 1.00 88.25 499 LYS A N 1
ATOM 3886 C CA . LYS A 1 499 ? -1.628 5.692 9.689 1.00 88.25 499 LYS A CA 1
ATOM 3887 C C . LYS A 1 499 ? -2.898 4.987 10.148 1.00 88.25 499 LYS A C 1
ATOM 3889 O O . LYS A 1 499 ? -2.962 4.576 11.300 1.00 88.25 499 LYS A O 1
ATOM 3894 N N . HIS A 1 500 ? -3.840 4.777 9.236 1.00 86.06 500 HIS A N 1
ATOM 3895 C CA . HIS A 1 500 ? -5.124 4.131 9.503 1.00 86.06 500 HIS A CA 1
ATOM 3896 C C . HIS A 1 500 ? -5.281 2.881 8.632 1.00 86.06 500 HIS A C 1
ATOM 3898 O O . HIS A 1 500 ? -5.028 2.937 7.429 1.00 86.06 500 HIS A O 1
ATOM 3904 N N . LEU A 1 501 ? -5.606 1.729 9.235 1.00 81.50 501 LEU A N 1
ATOM 3905 C CA . LEU A 1 501 ? -5.775 0.430 8.550 1.00 81.50 501 LEU A CA 1
ATOM 3906 C C . LEU A 1 501 ? -4.648 0.068 7.558 1.00 81.50 501 LEU A C 1
ATOM 3908 O O . LEU A 1 501 ? -4.836 -0.596 6.540 1.00 81.50 501 LEU A O 1
ATOM 3912 N N . GLY A 1 502 ? -3.426 0.509 7.868 1.00 80.75 502 GLY A N 1
ATOM 3913 C CA . GLY A 1 502 ? -2.243 0.274 7.043 1.00 80.75 502 GLY A CA 1
ATOM 3914 C C . GLY A 1 502 ? -2.020 1.273 5.905 1.00 80.75 502 GLY A C 1
ATOM 3915 O O . GLY A 1 502 ? -0.952 1.196 5.298 1.00 80.75 502 GLY A O 1
ATOM 3916 N N . GLY A 1 503 ? -2.954 2.186 5.628 1.00 85.81 503 GLY A N 1
ATOM 3917 C CA . GLY A 1 503 ? -2.782 3.343 4.742 1.00 85.81 503 GLY A CA 1
ATOM 3918 C C . GLY A 1 503 ? -2.292 4.581 5.492 1.00 85.81 503 GLY A C 1
ATOM 3919 O O . GLY A 1 503 ? -2.491 4.714 6.699 1.00 85.81 503 GLY A O 1
ATOM 3920 N N . VAL A 1 504 ? -1.601 5.469 4.789 1.00 89.62 504 VAL A N 1
ATOM 3921 C CA . VAL A 1 504 ? -1.045 6.722 5.296 1.00 89.62 504 VAL A CA 1
ATOM 3922 C C . VAL A 1 504 ? -1.875 7.879 4.757 1.00 89.62 504 VAL A C 1
ATOM 3924 O O . VAL A 1 504 ? -1.845 8.190 3.571 1.00 89.62 504 VAL A O 1
ATOM 3927 N N . LEU A 1 505 ? -2.599 8.541 5.648 1.00 89.62 505 LEU A N 1
ATOM 3928 C CA . LEU A 1 505 ? -3.413 9.707 5.340 1.00 89.62 505 LEU A CA 1
ATOM 3929 C C . LEU A 1 505 ? -2.619 10.974 5.634 1.00 89.62 505 LEU A C 1
ATOM 3931 O O . LEU A 1 505 ? -1.938 11.065 6.654 1.00 89.62 505 LEU A O 1
ATOM 3935 N N . HIS A 1 506 ? -2.727 11.967 4.757 1.00 89.69 506 HIS A N 1
ATOM 3936 C CA . HIS A 1 506 ? -2.167 13.298 4.964 1.00 89.69 506 HIS A CA 1
ATOM 3937 C C . HIS A 1 506 ? -3.301 14.308 5.129 1.00 89.69 506 HIS A C 1
ATOM 3939 O O . HIS A 1 506 ? -4.272 14.262 4.380 1.00 89.69 506 HIS A O 1
ATOM 3945 N N . HIS A 1 507 ? -3.146 15.294 6.012 1.00 85.44 507 HIS A N 1
ATOM 3946 C CA . HIS A 1 507 ? -4.172 16.303 6.318 1.00 85.44 507 HIS A CA 1
ATOM 3947 C C . HIS A 1 507 ? -4.616 17.181 5.118 1.00 85.44 507 HIS A C 1
ATOM 3949 O O . HIS A 1 507 ? -5.491 18.025 5.255 1.00 85.44 507 HIS A O 1
ATOM 3955 N N . ARG A 1 508 ? -3.984 17.044 3.943 1.00 83.06 508 ARG A N 1
ATOM 3956 C CA . ARG A 1 508 ? -4.362 17.713 2.675 1.00 83.06 508 ARG A CA 1
ATOM 3957 C C . ARG A 1 508 ? -4.885 16.751 1.602 1.00 83.06 508 ARG A C 1
ATOM 3959 O O . ARG A 1 508 ? -5.083 17.181 0.476 1.00 83.06 508 ARG A O 1
ATOM 3966 N N . GLY A 1 509 ? -4.974 15.456 1.898 1.00 83.19 509 GLY A N 1
ATOM 3967 C CA . GLY A 1 509 ? -5.265 14.424 0.897 1.00 83.19 509 GLY A CA 1
ATOM 3968 C C . GLY A 1 509 ? -4.109 14.120 -0.070 1.00 83.19 509 GLY A C 1
ATOM 3969 O O . GLY A 1 509 ? -4.329 13.514 -1.109 1.00 83.19 509 GLY A O 1
ATOM 3970 N N . SER A 1 510 ? -2.867 14.530 0.233 1.00 87.44 510 SER A N 1
ATOM 3971 C CA . SER A 1 510 ? -1.707 14.205 -0.616 1.00 87.44 510 SER A CA 1
ATOM 3972 C C . SER A 1 510 ? -1.353 12.718 -0.523 1.00 87.44 510 SER A C 1
ATOM 3974 O O . SER A 1 510 ? -1.092 12.210 0.569 1.00 87.44 510 SER A O 1
ATOM 3976 N N . LEU A 1 511 ? -1.275 12.050 -1.677 1.00 90.56 511 LEU A N 1
ATOM 3977 C CA . LEU A 1 511 ? -0.956 10.622 -1.794 1.00 90.56 511 LEU A CA 1
ATOM 3978 C C . LEU A 1 511 ? 0.548 10.316 -1.771 1.00 90.56 511 LEU A C 1
ATOM 3980 O O . LEU A 1 511 ? 0.939 9.153 -1.707 1.00 90.56 511 LEU A O 1
ATOM 3984 N N . LEU A 1 512 ? 1.415 11.334 -1.794 1.00 89.19 512 LEU A N 1
ATOM 3985 C CA . LEU A 1 512 ? 2.855 11.141 -1.981 1.00 89.19 512 LEU A CA 1
ATOM 3986 C C . LEU A 1 512 ? 3.481 10.235 -0.912 1.00 89.19 512 LEU A C 1
ATOM 3988 O O . LEU A 1 512 ? 4.287 9.355 -1.221 1.00 89.19 512 LEU A O 1
ATOM 3992 N N . ARG A 1 513 ? 3.081 10.431 0.350 1.00 87.38 513 ARG A N 1
ATOM 3993 C CA . ARG A 1 513 ? 3.568 9.635 1.486 1.00 87.38 513 ARG A CA 1
ATOM 3994 C C . ARG A 1 513 ? 3.043 8.211 1.468 1.00 87.38 513 ARG A C 1
ATOM 3996 O O . ARG A 1 513 ? 3.792 7.292 1.791 1.00 87.38 513 ARG A O 1
ATOM 4003 N N . GLU A 1 514 ? 1.790 8.031 1.066 1.00 92.50 514 GLU A N 1
ATOM 4004 C CA . GLU A 1 514 ? 1.205 6.705 0.897 1.00 92.50 514 GLU A CA 1
ATOM 4005 C C . GLU A 1 514 ? 1.943 5.936 -0.201 1.00 92.50 514 GLU A C 1
ATOM 4007 O O . GLU A 1 514 ? 2.425 4.830 0.036 1.00 92.50 514 GLU A O 1
ATOM 4012 N N . VAL A 1 515 ? 2.158 6.558 -1.362 1.00 93.62 515 VAL A N 1
ATOM 4013 C CA . VAL A 1 515 ? 2.915 5.971 -2.477 1.00 93.62 515 VAL A CA 1
ATOM 4014 C C . VAL A 1 515 ? 4.330 5.580 -2.045 1.00 93.62 515 VAL A C 1
ATOM 4016 O O . VAL A 1 515 ? 4.770 4.459 -2.301 1.00 93.62 515 VAL A O 1
ATOM 4019 N N . GLN A 1 516 ? 5.043 6.454 -1.331 1.00 91.50 516 GLN A N 1
ATOM 4020 C CA . GLN A 1 516 ? 6.377 6.144 -0.807 1.00 91.50 516 GLN A CA 1
ATOM 4021 C C . GLN A 1 516 ? 6.359 4.978 0.193 1.00 91.50 516 GLN A C 1
ATOM 4023 O O . GLN A 1 516 ? 7.214 4.090 0.119 1.00 91.50 516 GLN A O 1
ATOM 4028 N N . ALA A 1 517 ? 5.378 4.944 1.100 1.00 91.44 517 ALA A N 1
ATOM 4029 C CA . ALA A 1 517 ? 5.218 3.857 2.060 1.00 91.44 517 ALA A CA 1
ATOM 4030 C C . ALA A 1 517 ? 4.930 2.519 1.361 1.00 91.44 517 ALA A C 1
ATOM 4032 O O . ALA A 1 517 ? 5.520 1.496 1.725 1.00 91.44 517 ALA A O 1
ATOM 4033 N N . ARG A 1 518 ? 4.086 2.518 0.322 1.00 94.38 518 ARG A N 1
ATOM 4034 C CA . ARG A 1 518 ? 3.782 1.332 -0.491 1.00 94.38 518 ARG A CA 1
ATOM 4035 C C . ARG A 1 518 ? 4.978 0.847 -1.293 1.00 94.38 518 ARG A C 1
ATOM 4037 O O . ARG A 1 518 ? 5.267 -0.347 -1.274 1.00 94.38 518 ARG A O 1
ATOM 4044 N N . ILE A 1 519 ? 5.732 1.755 -1.912 1.00 95.25 519 ILE A N 1
ATOM 4045 C CA . ILE A 1 519 ? 6.979 1.424 -2.616 1.00 95.25 519 ILE A CA 1
ATOM 4046 C C . ILE A 1 519 ? 7.977 0.759 -1.657 1.00 95.25 519 ILE A C 1
ATOM 4048 O O . ILE A 1 519 ? 8.573 -0.263 -1.996 1.00 95.25 519 ILE A O 1
ATOM 4052 N N . ALA A 1 520 ? 8.139 1.279 -0.438 1.00 92.06 520 ALA A N 1
ATOM 4053 C CA . ALA A 1 520 ? 9.035 0.686 0.557 1.00 92.06 520 ALA A CA 1
ATOM 4054 C C . ALA A 1 520 ? 8.595 -0.729 0.990 1.00 92.06 520 ALA A C 1
ATOM 4056 O O . ALA A 1 520 ? 9.424 -1.639 1.127 1.00 92.06 520 ALA A O 1
ATOM 4057 N N . GLN A 1 521 ? 7.289 -0.944 1.172 1.00 91.56 521 GLN A N 1
ATOM 4058 C CA . GLN A 1 521 ? 6.727 -2.266 1.473 1.00 91.56 521 GLN A CA 1
ATOM 4059 C C . GLN A 1 521 ? 6.923 -3.242 0.304 1.00 91.56 521 GLN A C 1
ATOM 4061 O O . GLN A 1 521 ? 7.363 -4.374 0.519 1.00 91.56 521 GLN A O 1
ATOM 4066 N N . ALA A 1 522 ? 6.689 -2.792 -0.930 1.00 94.56 522 ALA A N 1
ATOM 4067 C CA . ALA A 1 522 ? 6.907 -3.574 -2.143 1.00 94.56 522 ALA A CA 1
ATOM 4068 C C . ALA A 1 522 ? 8.378 -3.990 -2.298 1.00 94.56 522 ALA A C 1
ATOM 4070 O O . ALA A 1 522 ? 8.664 -5.165 -2.525 1.00 94.56 522 ALA A O 1
ATOM 4071 N N . TRP A 1 523 ? 9.326 -3.079 -2.055 1.00 95.38 523 TRP A N 1
ATOM 4072 C CA . TRP A 1 523 ? 10.754 -3.410 -2.034 1.00 95.38 523 TRP A CA 1
ATOM 4073 C C . TRP A 1 523 ? 11.104 -4.447 -0.975 1.00 95.38 523 TRP A C 1
ATOM 4075 O O . TRP A 1 523 ? 11.937 -5.319 -1.217 1.00 95.38 523 TRP A O 1
ATOM 4085 N N . THR A 1 524 ? 10.473 -4.382 0.197 1.00 91.25 524 THR A N 1
ATOM 4086 C CA . THR A 1 524 ? 10.668 -5.382 1.253 1.00 91.25 524 THR A CA 1
ATOM 4087 C C . THR A 1 524 ? 10.184 -6.759 0.786 1.00 91.25 524 THR A C 1
ATOM 4089 O O . THR A 1 524 ? 10.907 -7.749 0.939 1.00 91.25 524 THR A O 1
ATOM 4092 N N . ALA A 1 525 ? 9.008 -6.823 0.151 1.00 89.88 525 ALA A N 1
ATOM 4093 C CA . ALA A 1 525 ? 8.465 -8.051 -0.427 1.00 89.88 525 ALA A CA 1
ATOM 4094 C C . ALA A 1 525 ? 9.371 -8.603 -1.544 1.00 89.88 525 ALA A C 1
ATOM 4096 O O . ALA A 1 525 ? 9.747 -9.778 -1.507 1.00 89.88 525 ALA A O 1
ATOM 4097 N N . PHE A 1 526 ? 9.809 -7.750 -2.470 1.00 93.38 526 PHE A N 1
ATOM 4098 C CA . PHE A 1 526 ? 10.700 -8.104 -3.575 1.00 93.38 526 PHE A CA 1
ATOM 4099 C C . PHE A 1 526 ? 12.060 -8.614 -3.078 1.00 93.38 526 PHE A C 1
ATOM 4101 O O . PHE A 1 526 ? 12.488 -9.723 -3.409 1.00 93.38 526 PHE A O 1
ATOM 4108 N N . ASN A 1 527 ? 12.729 -7.849 -2.210 1.00 90.62 527 ASN A N 1
ATOM 4109 C CA . ASN A 1 527 ? 14.064 -8.176 -1.707 1.00 90.62 527 ASN A CA 1
ATOM 4110 C C . ASN A 1 527 ? 14.087 -9.458 -0.873 1.00 90.62 527 ASN A C 1
ATOM 4112 O O . ASN A 1 527 ? 15.092 -10.171 -0.892 1.00 90.62 527 ASN A O 1
ATOM 4116 N N . SER A 1 528 ? 12.982 -9.798 -0.200 1.00 84.75 528 SER A N 1
ATOM 4117 C CA . SER A 1 528 ? 12.873 -11.052 0.552 1.00 84.75 528 SER A CA 1
ATOM 4118 C C . SER A 1 528 ? 13.058 -12.301 -0.321 1.00 84.75 528 SER A C 1
ATOM 4120 O O . SER A 1 528 ? 13.520 -13.324 0.177 1.00 84.75 528 SER A O 1
ATOM 4122 N N . ARG A 1 529 ? 12.738 -12.209 -1.621 1.00 87.38 529 ARG A N 1
ATOM 4123 C CA . ARG A 1 529 ? 12.735 -13.324 -2.589 1.00 87.38 529 ARG A CA 1
ATOM 4124 C C . ARG A 1 529 ? 13.628 -13.079 -3.802 1.00 87.38 529 ARG A C 1
ATOM 4126 O O . ARG A 1 529 ? 13.713 -13.924 -4.690 1.00 87.38 529 ARG A O 1
ATOM 4133 N N . LYS A 1 530 ? 14.342 -11.951 -3.830 1.00 88.00 530 LYS A N 1
ATOM 4134 C CA . LYS A 1 530 ? 15.187 -11.532 -4.953 1.00 88.00 530 LYS A CA 1
ATOM 4135 C C . LYS A 1 530 ? 16.212 -12.592 -5.350 1.00 88.00 530 LYS A C 1
ATOM 4137 O O . LYS A 1 530 ? 16.327 -12.897 -6.525 1.00 88.00 530 LYS A O 1
ATOM 4142 N N . LYS A 1 531 ? 16.951 -13.175 -4.402 1.00 85.38 531 LYS A N 1
ATOM 4143 C CA . LYS A 1 531 ? 18.017 -14.140 -4.739 1.00 85.38 531 LYS A CA 1
ATOM 4144 C C . LYS A 1 531 ? 17.486 -15.457 -5.319 1.00 85.38 531 LYS A C 1
ATOM 4146 O O . LYS A 1 531 ? 18.153 -16.053 -6.152 1.00 85.38 531 LYS A O 1
ATOM 4151 N N . GLN A 1 532 ? 16.323 -15.910 -4.856 1.00 84.12 532 GLN A N 1
ATOM 4152 C CA . GLN A 1 532 ? 15.770 -17.225 -5.199 1.00 84.12 532 GLN A CA 1
ATOM 4153 C C . GLN A 1 532 ? 14.876 -17.175 -6.441 1.00 84.12 532 GLN A C 1
ATOM 4155 O O . GLN A 1 532 ? 14.908 -18.106 -7.237 1.00 84.12 532 GLN A O 1
ATOM 4160 N N . ILE A 1 533 ? 14.116 -16.087 -6.614 1.00 87.56 533 ILE A N 1
ATOM 4161 C CA . ILE A 1 533 ? 13.086 -15.964 -7.652 1.00 87.56 533 ILE A CA 1
ATOM 4162 C C . ILE A 1 533 ? 13.423 -14.803 -8.591 1.00 87.56 533 ILE A C 1
ATOM 4164 O O . ILE A 1 533 ? 13.913 -15.022 -9.694 1.00 87.56 533 ILE A O 1
ATOM 4168 N N . PHE A 1 534 ? 13.218 -13.558 -8.147 1.00 90.50 534 PHE A N 1
ATOM 4169 C CA . PHE A 1 534 ? 13.173 -12.414 -9.064 1.00 90.50 534 PHE A CA 1
ATOM 4170 C C . PHE A 1 534 ? 14.503 -12.121 -9.765 1.00 90.50 534 PHE A C 1
ATOM 4172 O O . PHE A 1 534 ? 14.518 -11.910 -10.965 1.00 90.50 534 PHE A O 1
ATOM 4179 N N . GLY A 1 535 ? 15.625 -12.160 -9.052 1.00 87.12 535 GLY A N 1
ATOM 4180 C CA . GLY A 1 535 ? 16.967 -11.965 -9.610 1.00 87.12 535 GLY A CA 1
ATOM 4181 C C . GLY A 1 535 ? 17.682 -13.260 -10.000 1.00 87.12 535 GLY A C 1
ATOM 4182 O O . GLY A 1 535 ? 18.853 -13.207 -10.381 1.00 87.12 535 GLY A O 1
ATOM 4183 N N . SER A 1 536 ? 17.022 -14.415 -9.865 1.00 86.75 536 SER A N 1
ATOM 4184 C CA . SER A 1 536 ? 17.598 -15.708 -10.228 1.00 86.75 536 SER A CA 1
ATOM 4185 C C . SER A 1 536 ? 17.549 -15.889 -11.748 1.00 86.75 536 SER A C 1
ATOM 4187 O O . SER A 1 536 ? 16.484 -15.709 -12.340 1.00 86.75 536 SER A O 1
ATOM 4189 N N . PRO A 1 537 ? 18.653 -16.284 -12.405 1.00 84.81 537 PRO A N 1
ATOM 4190 C CA . PRO A 1 537 ? 18.641 -16.592 -13.834 1.00 84.81 537 PRO A CA 1
ATOM 4191 C C . PRO A 1 537 ? 17.942 -17.925 -14.150 1.00 84.81 537 PRO A C 1
ATOM 4193 O O . PRO A 1 537 ? 17.805 -18.273 -15.311 1.00 84.81 537 PRO A O 1
ATOM 4196 N N . ARG A 1 538 ? 17.530 -18.687 -13.126 1.00 81.06 538 ARG A N 1
ATOM 4197 C CA . ARG A 1 538 ? 16.945 -20.033 -13.267 1.00 81.06 538 ARG A CA 1
ATOM 4198 C C . ARG A 1 538 ? 15.421 -20.049 -13.361 1.00 81.06 538 ARG A C 1
ATOM 4200 O O . ARG A 1 538 ? 14.843 -21.111 -13.542 1.00 81.06 538 ARG A O 1
ATOM 4207 N N . VAL A 1 539 ? 14.783 -18.908 -13.127 1.00 84.00 539 VAL A N 1
ATOM 4208 C CA . VAL A 1 539 ? 13.324 -18.781 -13.156 1.00 84.00 539 VAL A CA 1
ATOM 4209 C C . VAL A 1 539 ? 12.950 -18.040 -14.421 1.00 84.00 539 VAL A C 1
ATOM 4211 O O . VAL A 1 539 ? 13.547 -16.990 -14.704 1.00 84.00 539 VAL A O 1
ATOM 4214 N N . ASP A 1 540 ? 11.978 -18.579 -15.155 1.00 86.06 540 ASP A N 1
ATOM 4215 C CA . ASP A 1 540 ? 11.537 -17.956 -16.390 1.00 86.06 540 ASP A CA 1
ATOM 4216 C C . ASP A 1 540 ? 10.895 -16.592 -16.107 1.00 86.06 540 ASP A C 1
ATOM 4218 O O . ASP A 1 540 ? 10.340 -16.308 -15.040 1.00 86.06 540 ASP A O 1
ATOM 4222 N N . ARG A 1 541 ? 10.988 -15.706 -17.088 1.00 87.88 541 ARG A N 1
ATOM 4223 C CA . ARG A 1 541 ? 10.457 -14.351 -17.012 1.00 87.88 541 ARG A CA 1
ATOM 4224 C C . ARG A 1 541 ? 8.944 -14.331 -16.799 1.00 87.88 541 ARG A C 1
ATOM 4226 O O . ARG A 1 541 ? 8.471 -13.506 -16.017 1.00 87.88 541 ARG A O 1
ATOM 4233 N N . ARG A 1 542 ? 8.198 -15.249 -17.428 1.00 86.62 542 ARG A N 1
ATOM 4234 C CA . ARG A 1 542 ? 6.737 -15.339 -17.266 1.00 86.62 542 ARG A CA 1
ATOM 4235 C C . ARG A 1 542 ? 6.367 -15.726 -15.834 1.00 86.62 542 ARG A C 1
ATOM 4237 O O . ARG A 1 542 ? 5.515 -15.090 -15.225 1.00 86.62 542 ARG A O 1
ATOM 4244 N N . GLU A 1 543 ? 7.070 -16.696 -15.256 1.00 88.62 543 GLU A N 1
ATOM 4245 C CA . GLU A 1 543 ? 6.885 -17.117 -13.858 1.00 88.62 543 GLU A CA 1
ATOM 4246 C C . GLU A 1 543 ? 7.231 -15.999 -12.875 1.00 88.62 543 GLU A C 1
ATOM 4248 O O . GLU A 1 543 ? 6.505 -15.769 -11.904 1.00 88.62 543 GLU A O 1
ATOM 4253 N N . LYS A 1 544 ? 8.320 -15.261 -13.138 1.00 91.88 544 LYS A N 1
ATOM 4254 C CA . LYS A 1 544 ? 8.688 -14.077 -12.352 1.00 91.88 544 LYS A CA 1
ATOM 4255 C C . LYS A 1 544 ? 7.583 -13.026 -12.378 1.00 91.88 544 LYS A C 1
ATOM 4257 O O . LYS A 1 544 ? 7.313 -12.460 -11.324 1.00 91.88 544 LYS A O 1
ATOM 4262 N N . ALA A 1 545 ? 6.968 -12.766 -13.533 1.00 91.69 545 ALA A N 1
ATOM 4263 C CA . ALA A 1 545 ? 5.874 -11.807 -13.667 1.00 91.69 545 ALA A CA 1
ATOM 4264 C C . ALA A 1 545 ? 4.625 -12.251 -12.885 1.00 91.69 545 ALA A C 1
ATOM 4266 O O . ALA A 1 545 ? 4.154 -11.501 -12.037 1.00 91.69 545 ALA A O 1
ATOM 4267 N N . LEU A 1 546 ? 4.172 -13.501 -13.045 1.00 90.25 546 LEU A N 1
ATOM 4268 C CA . LEU A 1 546 ? 3.023 -14.047 -12.298 1.00 90.25 546 LEU A CA 1
ATOM 4269 C C . LEU A 1 546 ? 3.217 -13.960 -10.773 1.00 90.25 546 LEU A C 1
ATOM 4271 O O . LEU A 1 546 ? 2.340 -13.522 -10.018 1.00 90.25 546 LEU A O 1
ATOM 4275 N N . LEU A 1 547 ? 4.412 -14.330 -10.303 1.00 91.25 547 LEU A N 1
ATOM 4276 C CA . LEU A 1 547 ? 4.770 -14.231 -8.891 1.00 91.25 547 LEU A CA 1
ATOM 4277 C C . LEU A 1 547 ? 4.934 -12.776 -8.433 1.00 91.25 547 LEU A C 1
ATOM 4279 O O . LEU A 1 547 ? 4.638 -12.468 -7.277 1.00 91.25 547 LEU A O 1
ATOM 4283 N N . PHE A 1 548 ? 5.401 -11.877 -9.300 1.00 94.38 548 PHE A N 1
ATOM 4284 C CA . PHE A 1 548 ? 5.505 -10.451 -9.000 1.00 94.38 548 PHE A CA 1
ATOM 4285 C C . PHE A 1 548 ? 4.120 -9.843 -8.789 1.00 94.38 548 PHE A C 1
ATOM 4287 O O . PHE A 1 548 ? 3.899 -9.207 -7.755 1.00 94.38 548 PHE A O 1
ATOM 4294 N N . ASP A 1 549 ? 3.182 -10.106 -9.697 1.00 90.94 549 ASP A N 1
ATOM 4295 C CA . ASP A 1 549 ? 1.809 -9.605 -9.627 1.00 90.94 549 ASP A CA 1
ATOM 4296 C C . ASP A 1 549 ? 1.140 -10.057 -8.329 1.00 90.94 549 ASP A C 1
ATOM 4298 O O . ASP A 1 549 ? 0.586 -9.251 -7.581 1.00 90.94 549 ASP A O 1
ATOM 4302 N N . SER A 1 550 ? 1.295 -11.337 -7.991 1.00 89.75 550 SER A N 1
ATOM 4303 C CA . SER A 1 550 ? 0.658 -11.942 -6.820 1.00 89.75 550 SER A CA 1
ATOM 4304 C C . SER A 1 550 ? 1.241 -11.495 -5.474 1.00 89.75 550 SER A C 1
ATOM 4306 O O . SER A 1 550 ? 0.527 -11.471 -4.464 1.00 89.75 550 SER A O 1
ATOM 4308 N N . LEU A 1 551 ? 2.541 -11.182 -5.417 1.00 90.50 551 LEU A N 1
ATOM 4309 C CA . LEU A 1 551 ? 3.279 -10.984 -4.160 1.00 90.50 551 LEU A CA 1
ATOM 4310 C C . LEU A 1 551 ? 3.743 -9.543 -3.930 1.00 90.50 551 LEU A C 1
ATOM 4312 O O . LEU A 1 551 ? 3.767 -9.081 -2.788 1.00 90.50 551 LEU A O 1
ATOM 4316 N N . VAL A 1 552 ? 4.183 -8.865 -4.989 1.00 94.25 552 VAL A N 1
ATOM 4317 C CA . VAL A 1 552 ? 4.795 -7.533 -4.927 1.00 94.25 552 VAL A CA 1
ATOM 4318 C C . VAL A 1 552 ? 3.784 -6.478 -5.354 1.00 94.25 552 VAL A C 1
ATOM 4320 O O . VAL A 1 552 ? 3.559 -5.538 -4.590 1.00 94.25 552 VAL A O 1
ATOM 4323 N N . ALA A 1 553 ? 3.122 -6.651 -6.503 1.00 93.00 553 ALA A N 1
ATOM 4324 C CA . ALA A 1 553 ? 2.141 -5.684 -6.995 1.00 93.00 553 ALA A CA 1
ATOM 4325 C C . ALA A 1 553 ? 0.935 -5.563 -6.049 1.00 93.00 553 ALA A C 1
ATOM 4327 O O . ALA A 1 553 ? 0.539 -4.449 -5.713 1.00 93.00 553 ALA A O 1
ATOM 4328 N N . THR A 1 554 ? 0.439 -6.679 -5.497 1.00 90.94 554 THR A N 1
ATOM 4329 C CA . THR A 1 554 ? -0.613 -6.671 -4.460 1.00 90.94 554 THR A CA 1
ATOM 4330 C C . THR A 1 554 ? -0.251 -5.842 -3.226 1.00 90.94 554 THR A C 1
ATOM 4332 O O . THR A 1 554 ? -1.137 -5.255 -2.613 1.00 90.94 554 THR A O 1
ATOM 4335 N N . THR A 1 555 ? 1.035 -5.755 -2.867 1.00 91.81 555 THR A N 1
ATOM 4336 C CA . THR A 1 555 ? 1.520 -4.916 -1.756 1.00 91.81 555 THR A CA 1
ATOM 4337 C C . THR A 1 555 ? 1.706 -3.461 -2.192 1.00 91.81 555 THR A C 1
ATOM 4339 O O . THR A 1 555 ? 1.361 -2.542 -1.451 1.00 91.81 555 THR A O 1
ATOM 4342 N N . MET A 1 556 ? 2.243 -3.246 -3.396 1.00 94.50 556 MET A N 1
ATOM 4343 C CA . MET A 1 556 ? 2.528 -1.922 -3.957 1.00 94.50 556 MET A CA 1
ATOM 4344 C C . MET A 1 556 ? 1.258 -1.114 -4.244 1.00 94.50 556 MET A C 1
ATOM 4346 O O . MET A 1 556 ? 1.233 0.090 -4.017 1.00 94.50 556 MET A O 1
ATOM 4350 N N . PHE A 1 557 ? 0.205 -1.780 -4.711 1.00 93.94 557 PHE A N 1
ATOM 4351 C CA . PHE A 1 557 ? -1.068 -1.168 -5.091 1.00 93.94 557 PHE A CA 1
ATOM 4352 C C . PHE A 1 557 ? -2.186 -1.450 -4.077 1.00 93.94 557 PHE A C 1
ATOM 4354 O O . PHE A 1 557 ? -3.363 -1.203 -4.356 1.00 93.94 557 PHE A O 1
ATOM 4361 N N . TYR A 1 558 ? -1.844 -1.945 -2.882 1.00 91.00 558 TYR A N 1
ATOM 4362 C CA . TYR A 1 558 ? -2.813 -2.120 -1.801 1.00 91.00 558 TYR A CA 1
ATOM 4363 C C . TYR A 1 558 ? -3.482 -0.782 -1.459 1.00 91.00 558 TYR A C 1
ATOM 4365 O O . TYR A 1 558 ? -2.799 0.209 -1.209 1.00 91.00 558 TYR A O 1
ATOM 4373 N N . GLY A 1 559 ? -4.815 -0.759 -1.447 1.00 88.62 559 GLY A N 1
ATOM 4374 C CA . GLY A 1 559 ? -5.600 0.450 -1.180 1.00 88.62 559 GLY A CA 1
ATOM 4375 C C . GLY A 1 559 ? -5.637 1.466 -2.327 1.00 88.62 559 GLY A C 1
ATOM 4376 O O . GLY A 1 559 ? -6.395 2.420 -2.241 1.00 88.62 559 GLY A O 1
ATOM 4377 N N . SER A 1 560 ? -4.903 1.262 -3.427 1.00 92.81 560 SER A N 1
ATOM 4378 C CA . SER A 1 560 ? -4.865 2.235 -4.534 1.00 92.81 560 SER A CA 1
ATOM 4379 C C . SER A 1 560 ? -6.196 2.419 -5.269 1.00 92.81 560 SER A C 1
ATOM 4381 O O . SER A 1 560 ? -6.405 3.442 -5.912 1.00 92.81 560 SER A O 1
ATOM 4383 N N . GLY A 1 561 ? -7.130 1.472 -5.126 1.00 91.94 561 GLY A N 1
ATOM 4384 C CA . GLY A 1 561 ? -8.481 1.605 -5.672 1.00 91.94 561 GLY A CA 1
ATOM 4385 C C . GLY A 1 561 ? -9.318 2.712 -5.018 1.00 91.94 561 GLY A C 1
ATOM 4386 O O . GLY A 1 561 ? -10.270 3.180 -5.637 1.00 91.94 561 GLY A O 1
ATOM 4387 N N . THR A 1 562 ? -8.952 3.164 -3.812 1.00 90.44 562 THR A N 1
ATOM 4388 C CA . THR A 1 562 ? -9.623 4.275 -3.113 1.00 90.44 562 THR A CA 1
ATOM 4389 C C . THR A 1 562 ? -8.973 5.629 -3.390 1.00 90.44 562 THR A C 1
ATOM 4391 O O . THR A 1 562 ? -9.453 6.653 -2.911 1.00 90.44 562 THR A O 1
ATOM 4394 N N . TRP A 1 563 ? -7.857 5.657 -4.123 1.00 91.81 563 TRP A N 1
ATOM 4395 C CA . TRP A 1 563 ? -7.133 6.895 -4.371 1.00 91.81 563 TRP A CA 1
ATOM 4396 C C . TRP A 1 563 ? -7.877 7.752 -5.403 1.00 91.81 563 TRP A C 1
ATOM 4398 O O . TRP A 1 563 ? -8.244 7.221 -6.462 1.00 91.81 563 TRP A O 1
ATOM 4408 N N . PRO A 1 564 ? -8.050 9.064 -5.144 1.00 85.88 564 PRO A N 1
ATOM 4409 C CA . PRO A 1 564 ? -8.397 10.014 -6.196 1.00 85.88 564 PRO A CA 1
ATOM 4410 C C . PRO A 1 564 ? -7.247 10.098 -7.212 1.00 85.88 564 PRO A C 1
ATOM 4412 O O . PRO A 1 564 ? -6.215 9.437 -7.049 1.00 85.88 564 PRO A O 1
ATOM 4415 N N . GLU A 1 565 ? -7.409 10.908 -8.255 1.00 85.69 565 GLU A N 1
ATOM 4416 C CA . GLU A 1 565 ? -6.402 11.066 -9.305 1.00 85.69 565 GLU A CA 1
ATOM 4417 C C . GLU A 1 565 ? -4.996 11.334 -8.714 1.00 85.69 565 GLU A C 1
ATOM 4419 O O . GLU A 1 565 ? -4.779 12.344 -8.028 1.00 85.69 565 GLU A O 1
ATOM 4424 N N . PRO A 1 566 ? -4.032 10.410 -8.899 1.00 87.94 566 PRO A N 1
ATOM 4425 C CA . PRO A 1 566 ? -2.695 10.585 -8.361 1.00 87.94 566 PRO A CA 1
ATOM 4426 C C . PRO A 1 566 ? -1.951 11.661 -9.148 1.00 87.94 566 PRO A C 1
ATOM 4428 O O . PRO A 1 566 ? -1.976 11.674 -10.374 1.00 87.94 566 PRO A O 1
ATOM 4431 N N . SER A 1 567 ? -1.216 12.526 -8.444 1.00 89.44 567 SER A N 1
ATOM 4432 C CA . SER A 1 567 ? -0.381 13.529 -9.108 1.00 89.44 567 SER A CA 1
ATOM 4433 C C . SER A 1 567 ? 0.675 12.879 -10.005 1.00 89.44 567 SER A C 1
ATOM 4435 O O . SER A 1 567 ? 1.142 11.768 -9.736 1.00 89.44 567 SER A O 1
ATOM 4437 N N . GLU A 1 568 ? 1.128 13.609 -11.023 1.00 89.31 568 GLU A N 1
ATOM 4438 C CA . GLU A 1 568 ? 2.160 13.126 -11.944 1.00 89.31 568 GLU A CA 1
ATOM 4439 C C . GLU A 1 568 ? 3.429 12.664 -11.201 1.00 89.31 568 GLU A C 1
ATOM 4441 O O . GLU A 1 568 ? 3.970 11.596 -11.483 1.00 89.31 568 GLU A O 1
ATOM 4446 N N . GLU A 1 569 ? 3.845 13.388 -10.153 1.00 89.38 569 GLU A N 1
ATOM 4447 C CA . GLU A 1 569 ? 4.973 12.996 -9.294 1.00 89.38 569 GLU A CA 1
ATOM 4448 C C . GLU A 1 569 ? 4.766 11.610 -8.646 1.00 89.38 569 GLU A C 1
ATOM 4450 O O . GLU A 1 569 ? 5.701 10.808 -8.539 1.00 89.38 569 GLU A O 1
ATOM 4455 N N . CYS A 1 570 ? 3.538 11.299 -8.217 1.00 92.50 570 CYS A N 1
ATOM 4456 C CA . CYS A 1 570 ? 3.202 9.998 -7.641 1.00 92.50 570 CYS A CA 1
ATOM 4457 C C . CYS A 1 570 ? 3.318 8.885 -8.689 1.00 92.50 570 CYS A C 1
ATOM 4459 O O . CYS A 1 570 ? 3.937 7.850 -8.421 1.00 92.50 570 CYS A O 1
ATOM 4461 N N . VAL A 1 571 ? 2.776 9.111 -9.889 1.00 92.75 571 VAL A N 1
ATOM 4462 C CA . VAL A 1 571 ? 2.833 8.151 -11.003 1.00 92.75 571 VAL A CA 1
ATOM 4463 C C . VAL A 1 571 ? 4.278 7.916 -11.450 1.00 92.75 571 VAL A C 1
ATOM 4465 O O . VAL A 1 571 ? 4.685 6.766 -11.639 1.00 92.75 571 VAL A O 1
ATOM 4468 N N . GLN A 1 572 ? 5.098 8.967 -11.530 1.00 91.88 572 GLN A N 1
ATOM 4469 C CA . GLN A 1 572 ? 6.526 8.866 -11.845 1.00 91.88 572 GLN A CA 1
ATOM 4470 C C . GLN A 1 572 ? 7.287 8.041 -10.793 1.00 91.88 572 GLN A C 1
ATOM 4472 O O . GLN A 1 572 ? 8.103 7.186 -11.149 1.00 91.88 572 GLN A O 1
ATOM 4477 N N . LYS A 1 573 ? 6.992 8.219 -9.496 1.00 93.19 573 LYS A N 1
ATOM 4478 C CA . LYS A 1 573 ? 7.593 7.418 -8.411 1.00 93.19 573 LYS A CA 1
ATOM 4479 C C . LYS A 1 573 ? 7.206 5.940 -8.487 1.00 93.19 573 LYS A C 1
ATOM 4481 O O . LYS A 1 573 ? 8.082 5.083 -8.343 1.00 93.19 573 LYS A O 1
ATOM 4486 N N . LEU A 1 574 ? 5.933 5.632 -8.744 1.00 95.69 574 LEU A N 1
ATOM 4487 C CA . LEU A 1 574 ? 5.466 4.253 -8.951 1.00 95.69 574 LEU A CA 1
ATOM 4488 C C . LEU A 1 574 ? 6.159 3.619 -10.161 1.00 95.69 574 LEU A C 1
ATOM 4490 O O . LEU A 1 574 ? 6.721 2.529 -10.060 1.00 95.69 574 LEU A O 1
ATOM 4494 N N . THR A 1 575 ? 6.191 4.340 -11.278 1.00 94.81 575 THR A N 1
ATOM 4495 C CA . THR A 1 575 ? 6.803 3.899 -12.535 1.00 94.81 575 THR A CA 1
ATOM 4496 C C . THR A 1 575 ? 8.306 3.655 -12.382 1.00 94.81 575 THR A C 1
ATOM 4498 O O . THR A 1 575 ? 8.819 2.621 -12.812 1.00 94.81 575 THR A O 1
ATOM 4501 N N . GLY A 1 576 ? 9.025 4.551 -11.699 1.00 93.62 576 GLY A N 1
ATOM 4502 C CA . GLY A 1 576 ? 10.451 4.388 -11.406 1.00 93.62 576 GLY A CA 1
ATOM 4503 C C . GLY A 1 576 ? 10.747 3.183 -10.507 1.00 93.62 576 GLY A C 1
ATOM 4504 O O . GLY A 1 576 ? 11.716 2.454 -10.743 1.00 93.62 576 GLY A O 1
ATOM 4505 N N . ALA A 1 577 ? 9.899 2.927 -9.506 1.00 95.62 577 ALA A N 1
ATOM 4506 C CA . ALA A 1 577 ? 10.024 1.756 -8.640 1.00 95.62 577 ALA A CA 1
ATOM 4507 C C . ALA A 1 577 ? 9.757 0.444 -9.398 1.00 95.62 577 ALA A C 1
ATOM 4509 O O . ALA A 1 577 ? 10.559 -0.487 -9.283 1.00 95.62 577 ALA A O 1
ATOM 4510 N N . LEU A 1 578 ? 8.692 0.391 -10.209 1.00 95.56 578 LEU A N 1
ATOM 4511 C CA . LEU A 1 578 ? 8.385 -0.750 -11.080 1.00 95.56 578 LEU A CA 1
ATOM 4512 C C . LEU A 1 578 ? 9.547 -1.046 -12.027 1.00 95.56 578 LEU A C 1
ATOM 4514 O O . LEU A 1 578 ? 10.038 -2.172 -12.052 1.00 95.56 578 LEU A O 1
ATOM 4518 N N . ARG A 1 579 ? 10.055 -0.026 -12.730 1.00 94.50 579 ARG A N 1
ATOM 4519 C CA . ARG A 1 579 ? 11.216 -0.157 -13.621 1.00 94.50 579 ARG A CA 1
ATOM 4520 C C . ARG A 1 579 ? 12.419 -0.752 -12.901 1.00 94.50 579 ARG A C 1
ATOM 4522 O O . ARG A 1 579 ? 13.030 -1.686 -13.401 1.00 94.50 579 ARG A O 1
ATOM 4529 N N . SER A 1 580 ? 12.770 -0.219 -11.733 1.00 93.62 580 SER A N 1
ATOM 4530 C CA . SER A 1 580 ? 13.954 -0.662 -10.991 1.00 93.62 580 SER A CA 1
ATOM 4531 C C . SER A 1 580 ? 13.861 -2.128 -10.546 1.00 93.62 580 SER A C 1
ATOM 4533 O O . SER A 1 580 ? 14.862 -2.851 -10.578 1.00 93.62 580 SER A O 1
ATOM 4535 N N . MET A 1 581 ? 12.667 -2.597 -10.166 1.00 95.44 581 MET A N 1
ATOM 4536 C CA . MET A 1 581 ? 12.425 -4.015 -9.871 1.00 95.44 581 MET A CA 1
ATOM 4537 C C . MET A 1 581 ? 12.447 -4.868 -11.149 1.00 95.44 581 MET A C 1
ATOM 4539 O O . MET A 1 581 ? 13.107 -5.907 -11.174 1.00 95.44 581 MET A O 1
ATOM 4543 N N . ALA A 1 582 ? 11.817 -4.397 -12.226 1.00 94.31 582 ALA A N 1
ATOM 4544 C CA . ALA A 1 582 ? 11.756 -5.084 -13.513 1.00 94.31 582 ALA A CA 1
ATOM 4545 C C . ALA A 1 582 ? 13.143 -5.257 -14.166 1.00 94.31 582 ALA A C 1
ATOM 4547 O O . ALA A 1 582 ? 13.472 -6.357 -14.606 1.00 94.31 582 ALA A O 1
ATOM 4548 N N . CYS A 1 583 ? 14.020 -4.243 -14.119 1.00 93.75 583 CYS A N 1
ATOM 4549 C CA . CYS A 1 583 ? 15.410 -4.353 -14.588 1.00 93.75 583 CYS A CA 1
ATOM 4550 C C . CYS A 1 583 ? 16.168 -5.510 -13.916 1.00 93.75 583 CYS A C 1
ATOM 4552 O O . CYS A 1 583 ? 17.048 -6.122 -14.515 1.00 93.75 583 CYS A O 1
ATOM 4554 N N . GLN A 1 584 ? 15.834 -5.835 -12.664 1.00 92.50 584 GLN A N 1
ATOM 4555 C CA . GLN A 1 584 ? 16.472 -6.931 -11.930 1.00 92.50 584 GLN A CA 1
ATOM 4556 C C . GLN A 1 584 ? 15.892 -8.305 -12.290 1.00 92.50 584 GLN A C 1
ATOM 4558 O O . GLN A 1 584 ? 16.555 -9.314 -12.045 1.00 92.50 584 GLN A O 1
ATOM 4563 N N . MET A 1 585 ? 14.688 -8.346 -12.867 1.00 93.75 585 MET A N 1
ATOM 4564 C CA . MET A 1 585 ? 13.996 -9.572 -13.272 1.00 93.75 585 MET A CA 1
ATOM 4565 C C . MET A 1 585 ? 14.458 -10.114 -14.629 1.00 93.75 585 MET A C 1
ATOM 4567 O O . MET A 1 585 ? 14.309 -11.312 -14.879 1.00 93.75 585 MET A O 1
ATOM 4571 N N . LEU A 1 586 ? 15.080 -9.269 -15.461 1.00 90.56 586 LEU A N 1
ATOM 4572 C CA . LEU A 1 586 ? 15.522 -9.599 -16.823 1.00 90.56 586 LEU A CA 1
ATOM 4573 C C . LEU A 1 586 ? 16.750 -10.521 -16.915 1.00 90.56 586 LEU A C 1
ATOM 4575 O O . LEU A 1 586 ? 17.146 -10.902 -18.013 1.00 90.56 586 LEU A O 1
ATOM 4579 N N . ARG A 1 587 ? 17.350 -10.934 -15.793 1.00 83.38 587 ARG A N 1
ATOM 4580 C CA . ARG A 1 587 ? 18.444 -11.918 -15.816 1.00 83.38 587 ARG A CA 1
ATOM 4581 C C . ARG A 1 587 ? 17.942 -13.304 -16.257 1.00 83.38 587 ARG A C 1
ATOM 4583 O O . ARG A 1 587 ? 16.895 -13.724 -15.757 1.00 83.38 587 ARG A O 1
ATOM 4590 N N . PRO A 1 588 ? 18.705 -14.053 -17.078 1.00 78.69 588 PRO A N 1
ATOM 4591 C CA . PRO A 1 588 ? 20.076 -13.764 -17.522 1.00 78.69 588 PRO A CA 1
ATOM 4592 C C . PRO A 1 588 ? 20.188 -12.912 -18.796 1.00 78.69 588 PRO A C 1
ATOM 4594 O O . PRO A 1 588 ? 21.287 -12.462 -19.082 1.00 78.69 588 PRO A O 1
ATOM 4597 N N . MET A 1 589 ? 19.088 -12.679 -19.520 1.00 81.88 589 MET A N 1
ATOM 4598 C CA . MET A 1 589 ? 19.073 -12.015 -20.834 1.00 81.88 589 MET A CA 1
ATOM 4599 C C . MET A 1 589 ? 19.761 -10.647 -20.835 1.00 81.88 589 MET A C 1
ATOM 4601 O O . MET A 1 589 ? 20.493 -10.335 -21.764 1.00 81.88 589 MET A O 1
ATOM 4605 N N . TYR A 1 590 ? 19.553 -9.859 -19.779 1.00 85.06 590 TYR A N 1
ATOM 4606 C CA . TYR A 1 590 ? 20.256 -8.598 -19.574 1.00 85.06 590 TYR A CA 1
ATOM 4607 C C . TYR A 1 590 ? 20.866 -8.539 -18.178 1.00 85.06 590 TYR A C 1
ATOM 4609 O O . TYR A 1 590 ? 20.252 -8.931 -17.172 1.00 85.06 590 TYR A O 1
ATOM 4617 N N . SER A 1 591 ? 22.068 -7.975 -18.090 1.00 86.69 591 SER A N 1
ATOM 4618 C CA . SER A 1 591 ? 22.590 -7.479 -16.825 1.00 86.69 591 SER A CA 1
ATOM 4619 C C . SER A 1 591 ? 21.722 -6.318 -16.321 1.00 86.69 591 SER A C 1
ATOM 4621 O O . SER A 1 591 ? 21.004 -5.655 -17.068 1.00 86.69 591 SER A O 1
ATOM 4623 N N . CYS A 1 592 ? 21.785 -6.048 -15.015 1.00 83.00 592 CYS A N 1
ATOM 4624 C CA . CYS A 1 592 ? 21.012 -4.949 -14.429 1.00 83.00 592 CYS A CA 1
ATOM 4625 C C . CYS A 1 592 ? 21.401 -3.609 -15.074 1.00 83.00 592 CYS A C 1
ATOM 4627 O O . CYS A 1 592 ? 20.531 -2.795 -15.359 1.00 83.00 592 CYS A O 1
ATOM 4629 N N . THR A 1 593 ? 22.696 -3.406 -15.332 1.00 84.06 593 THR A N 1
ATOM 4630 C CA . THR A 1 593 ? 23.260 -2.212 -15.972 1.00 84.06 593 THR A CA 1
ATOM 4631 C C . THR A 1 593 ? 22.742 -2.031 -17.394 1.00 84.06 593 THR A C 1
ATOM 4633 O O . THR A 1 593 ? 22.237 -0.960 -17.705 1.00 84.06 593 THR A O 1
ATOM 4636 N N . GLU A 1 594 ? 22.753 -3.078 -18.220 1.00 85.31 594 GLU A N 1
ATOM 4637 C CA . GLU A 1 594 ? 22.204 -3.021 -19.585 1.00 85.31 594 GLU A CA 1
ATOM 4638 C C . GLU A 1 594 ? 20.702 -2.723 -19.574 1.00 85.31 594 GLU A C 1
ATOM 4640 O O . GLU A 1 594 ? 20.232 -1.847 -20.301 1.00 85.31 594 GLU A O 1
ATOM 4645 N N . ALA A 1 595 ? 19.950 -3.375 -18.681 1.00 85.94 595 ALA A N 1
ATOM 4646 C CA . ALA A 1 595 ? 18.512 -3.167 -18.553 1.00 85.94 595 ALA A CA 1
ATOM 4647 C C . ALA A 1 595 ? 18.144 -1.709 -18.220 1.00 85.94 595 ALA A C 1
ATOM 4649 O O . ALA A 1 595 ? 17.101 -1.215 -18.653 1.00 85.94 595 ALA A O 1
ATOM 4650 N N . TRP A 1 596 ? 19.003 -0.971 -17.505 1.00 84.00 596 TRP A N 1
ATOM 4651 C CA . TRP A 1 596 ? 18.773 0.452 -17.235 1.00 84.00 596 TRP A CA 1
ATOM 4652 C C . TRP A 1 596 ? 18.771 1.322 -18.500 1.00 84.00 596 TRP A C 1
ATOM 4654 O O . TRP A 1 596 ? 18.132 2.379 -18.481 1.00 84.00 596 TRP A O 1
ATOM 4664 N N . HIS A 1 597 ? 19.399 0.888 -19.594 1.00 82.88 597 HIS A N 1
ATOM 4665 C CA . HIS A 1 597 ? 19.467 1.638 -20.853 1.00 82.88 597 HIS A CA 1
ATOM 4666 C C . HIS A 1 597 ? 18.286 1.378 -21.804 1.00 82.88 597 HIS A C 1
ATOM 4668 O O . HIS A 1 597 ? 18.053 2.186 -22.703 1.00 82.88 597 HIS A O 1
ATOM 4674 N N . LEU A 1 598 ? 17.503 0.316 -21.584 1.00 79.25 598 LEU A N 1
ATOM 4675 C CA . LEU A 1 598 ? 16.424 -0.123 -22.484 1.00 79.25 598 LEU A CA 1
ATOM 4676 C C . LEU A 1 598 ? 15.177 0.788 -22.497 1.00 79.25 598 LEU A C 1
ATOM 4678 O O . LEU A 1 598 ? 14.386 0.733 -23.433 1.00 79.25 598 LEU A O 1
ATOM 4682 N N . GLY A 1 599 ? 15.016 1.663 -21.500 1.00 82.81 599 GLY A N 1
ATOM 4683 C CA . GLY A 1 599 ? 13.832 2.523 -21.347 1.00 82.81 599 GLY A CA 1
ATOM 4684 C C . GLY A 1 599 ? 12.706 1.853 -20.549 1.00 82.81 599 GLY A C 1
ATOM 4685 O O . GLY A 1 599 ? 12.627 0.632 -20.459 1.00 82.81 599 GLY A O 1
ATOM 4686 N N . THR A 1 600 ? 11.848 2.653 -19.906 1.00 87.56 600 THR A N 1
ATOM 4687 C CA . THR A 1 600 ? 10.880 2.139 -18.919 1.00 87.56 600 THR A CA 1
ATOM 4688 C C . THR A 1 600 ? 9.841 1.207 -19.543 1.00 87.56 600 THR A C 1
ATOM 4690 O O . THR A 1 600 ? 9.706 0.072 -19.092 1.00 87.56 600 THR A O 1
ATOM 4693 N N . SER A 1 601 ? 9.143 1.661 -20.589 1.00 86.88 601 SER A N 1
ATOM 4694 C CA . SER A 1 601 ? 8.064 0.897 -21.229 1.00 86.88 601 SER A CA 1
ATOM 4695 C C . SER A 1 601 ? 8.573 -0.417 -21.820 1.00 86.88 601 SER A C 1
ATOM 4697 O O . SER A 1 601 ? 7.934 -1.449 -21.658 1.00 86.88 601 SER A O 1
ATOM 4699 N N . HIS A 1 602 ? 9.768 -0.407 -22.419 1.00 87.94 602 HIS A N 1
ATOM 4700 C CA . HIS A 1 602 ? 10.378 -1.607 -22.990 1.00 87.94 602 HIS A CA 1
ATOM 4701 C C . HIS A 1 602 ? 10.793 -2.624 -21.918 1.00 87.94 602 HIS A C 1
ATOM 4703 O O . HIS A 1 602 ? 10.528 -3.810 -22.067 1.00 87.94 602 HIS A O 1
ATOM 4709 N N . VAL A 1 603 ? 11.367 -2.185 -20.790 1.00 90.88 603 VAL A N 1
ATOM 4710 C CA . VAL A 1 603 ? 11.701 -3.094 -19.676 1.00 90.88 603 VAL A CA 1
ATOM 4711 C C . VAL A 1 603 ? 10.450 -3.770 -19.112 1.00 90.88 603 VAL A C 1
ATOM 4713 O O . VAL A 1 603 ? 10.464 -4.979 -18.877 1.00 90.88 603 VAL A O 1
ATOM 4716 N N . LEU A 1 604 ? 9.370 -3.011 -18.897 1.00 92.44 604 LEU A N 1
ATOM 4717 C CA . LEU A 1 604 ? 8.104 -3.566 -18.408 1.00 92.44 604 LEU A CA 1
ATOM 4718 C C . LEU A 1 604 ? 7.501 -4.544 -19.422 1.00 92.44 604 LEU A C 1
ATOM 4720 O O . LEU A 1 604 ? 7.119 -5.649 -19.036 1.00 92.44 604 LEU A O 1
ATOM 4724 N N . ALA A 1 605 ? 7.521 -4.187 -20.709 1.00 88.88 605 ALA A N 1
ATOM 4725 C CA . ALA A 1 605 ? 7.065 -5.033 -21.805 1.00 88.88 605 ALA A CA 1
ATOM 4726 C C . ALA A 1 605 ? 7.831 -6.361 -21.883 1.00 88.88 605 ALA A C 1
ATOM 4728 O O . ALA A 1 605 ? 7.205 -7.420 -21.943 1.00 88.88 605 ALA A O 1
ATOM 4729 N N . LEU A 1 606 ? 9.167 -6.313 -21.806 1.00 88.31 606 LEU A N 1
ATOM 4730 C CA . LEU A 1 606 ? 10.016 -7.500 -21.815 1.00 88.31 606 LEU A CA 1
ATOM 4731 C C . LEU A 1 606 ? 9.682 -8.416 -20.642 1.00 88.31 606 LEU A C 1
ATOM 4733 O O . LEU A 1 606 ? 9.425 -9.593 -20.864 1.00 88.31 606 LEU A O 1
ATOM 4737 N N . VAL A 1 607 ? 9.654 -7.903 -19.404 1.00 90.94 607 VAL A N 1
ATOM 4738 C CA . VAL A 1 607 ? 9.287 -8.716 -18.224 1.00 90.94 607 VAL A CA 1
ATOM 4739 C C . VAL A 1 607 ? 7.853 -9.234 -18.333 1.00 90.94 607 VAL A C 1
ATOM 4741 O O . VAL A 1 607 ? 7.557 -10.341 -17.887 1.00 90.94 607 VAL A O 1
ATOM 4744 N N . GLY A 1 608 ? 6.983 -8.454 -18.962 1.00 89.19 608 GLY A N 1
ATOM 4745 C CA . GLY A 1 608 ? 5.575 -8.746 -19.116 1.00 89.19 608 GLY A CA 1
ATOM 4746 C C . GLY A 1 608 ? 4.691 -8.149 -18.030 1.00 89.19 608 GLY A C 1
ATOM 4747 O O . GLY A 1 608 ? 3.598 -8.665 -17.820 1.00 89.19 608 GLY A O 1
ATOM 4748 N N . LEU A 1 609 ? 5.161 -7.091 -17.365 1.00 93.06 609 LEU A N 1
ATOM 4749 C CA . LEU A 1 609 ? 4.417 -6.367 -16.340 1.00 93.06 609 LEU A CA 1
ATOM 4750 C C . LEU A 1 609 ? 3.608 -5.216 -16.964 1.00 93.06 609 LEU A C 1
ATOM 4752 O O . LEU A 1 609 ? 4.129 -4.544 -17.855 1.00 93.06 609 LEU A O 1
ATOM 4756 N N . PRO A 1 610 ? 2.393 -4.939 -16.463 1.00 93.94 610 PRO A N 1
ATOM 4757 C CA . PRO A 1 610 ? 1.647 -3.738 -16.818 1.00 93.94 610 PRO A CA 1
ATOM 4758 C C . PRO A 1 610 ? 2.332 -2.439 -16.375 1.00 93.94 610 PRO A C 1
ATOM 4760 O O . PRO A 1 610 ? 3.107 -2.409 -15.408 1.00 93.94 610 PRO A O 1
ATOM 4763 N N . SER A 1 611 ? 1.975 -1.337 -17.032 1.00 93.81 611 SER A N 1
ATOM 4764 C CA . SER A 1 611 ? 2.296 0.015 -16.576 1.00 93.81 611 SER A CA 1
ATOM 4765 C C . SER A 1 611 ? 1.645 0.346 -15.225 1.00 93.81 611 SER A C 1
ATOM 4767 O O . SER A 1 611 ? 0.658 -0.265 -14.803 1.00 93.81 611 SER A O 1
ATOM 4769 N N . ALA A 1 612 ? 2.180 1.361 -14.534 1.00 94.62 612 ALA A N 1
ATOM 4770 C CA . ALA A 1 612 ? 1.611 1.831 -13.269 1.00 94.62 612 ALA A CA 1
ATOM 4771 C C . ALA A 1 612 ? 0.140 2.263 -13.417 1.00 94.62 612 ALA A C 1
ATOM 4773 O O . ALA A 1 612 ? -0.666 1.968 -12.537 1.00 94.62 612 ALA A O 1
ATOM 4774 N N . ASN A 1 613 ? -0.219 2.900 -14.535 1.00 93.69 613 ASN A N 1
ATOM 4775 C CA . ASN A 1 613 ? -1.589 3.342 -14.805 1.00 93.69 613 ASN A CA 1
ATOM 4776 C C . ASN A 1 613 ? -2.537 2.156 -14.994 1.00 93.69 613 ASN A C 1
ATOM 4778 O O . ASN A 1 613 ? -3.601 2.124 -14.379 1.00 93.69 613 ASN A O 1
ATOM 4782 N N . THR A 1 614 ? -2.120 1.127 -15.736 1.00 94.62 614 THR A N 1
ATOM 4783 C CA . THR A 1 614 ? -2.913 -0.100 -15.892 1.00 94.62 614 THR A CA 1
ATOM 4784 C C . THR A 1 614 ? -3.184 -0.776 -14.546 1.00 94.62 614 THR A C 1
ATOM 4786 O O . THR A 1 614 ? -4.316 -1.179 -14.272 1.00 94.62 614 THR A O 1
ATOM 4789 N N . TYR A 1 615 ? -2.195 -0.833 -13.647 1.00 95.62 615 TYR A N 1
ATOM 4790 C CA . TYR A 1 615 ? -2.430 -1.314 -12.282 1.00 95.62 615 TYR A CA 1
ATOM 4791 C C . TYR A 1 615 ? -3.458 -0.468 -11.524 1.00 95.62 615 TYR A C 1
ATOM 4793 O O . TYR A 1 615 ? -4.355 -1.027 -10.890 1.00 95.62 615 TYR A O 1
ATOM 4801 N N . LEU A 1 616 ? -3.356 0.860 -11.592 1.00 95.50 616 LEU A N 1
ATOM 4802 C CA . LEU A 1 616 ? -4.298 1.760 -10.924 1.00 95.50 616 LEU A CA 1
ATOM 4803 C C . LEU A 1 616 ? -5.734 1.548 -11.426 1.00 95.50 616 LEU A C 1
ATOM 4805 O O . LEU A 1 616 ? -6.642 1.417 -10.602 1.00 95.50 616 LEU A O 1
ATOM 4809 N N . HIS A 1 617 ? -5.942 1.415 -12.741 1.00 95.75 617 HIS A N 1
ATOM 4810 C CA . HIS A 1 617 ? -7.262 1.120 -13.305 1.00 95.75 617 HIS A CA 1
ATOM 4811 C C . HIS A 1 617 ? -7.816 -0.213 -12.793 1.00 95.75 617 HIS A C 1
ATOM 4813 O O . HIS A 1 617 ? -8.928 -0.260 -12.263 1.00 95.75 617 HIS A O 1
ATOM 4819 N N . VAL A 1 618 ? -7.020 -1.285 -12.856 1.00 95.06 618 VAL A N 1
ATOM 4820 C CA . VAL A 1 618 ? -7.418 -2.623 -12.387 1.00 95.06 618 VAL A CA 1
ATOM 4821 C C . VAL A 1 618 ? -7.795 -2.616 -10.905 1.00 95.06 618 VAL A C 1
ATOM 4823 O O . VAL A 1 618 ? -8.820 -3.183 -10.518 1.00 95.06 618 VAL A O 1
ATOM 4826 N N . HIS A 1 619 ? -6.989 -1.980 -10.053 1.00 94.44 619 HIS A N 1
ATOM 4827 C CA . HIS A 1 619 ? -7.260 -1.914 -8.617 1.00 94.44 619 HIS A CA 1
ATOM 4828 C C . HIS A 1 619 ? -8.491 -1.059 -8.290 1.00 94.44 619 HIS A C 1
ATOM 4830 O O . HIS A 1 619 ? -9.250 -1.423 -7.389 1.00 94.44 619 HIS A O 1
ATOM 4836 N N . ARG A 1 620 ? -8.741 0.014 -9.048 1.00 95.50 620 ARG A N 1
ATOM 4837 C CA . ARG A 1 620 ? -9.945 0.842 -8.913 1.00 95.50 620 ARG A CA 1
ATOM 4838 C C . ARG A 1 620 ? -11.212 0.098 -9.330 1.00 95.50 620 ARG A C 1
ATOM 4840 O O . ARG A 1 620 ? -12.172 0.088 -8.571 1.00 95.50 620 ARG A O 1
ATOM 4847 N N . LEU A 1 621 ? -11.193 -0.623 -10.452 1.00 95.25 621 LEU A N 1
ATOM 4848 C CA . LEU A 1 621 ? -12.331 -1.438 -10.914 1.00 95.25 621 LEU A CA 1
ATOM 4849 C C . LEU A 1 621 ? -12.641 -2.615 -9.976 1.00 95.25 621 LEU A C 1
ATOM 4851 O O . LEU A 1 621 ? -13.798 -3.000 -9.797 1.00 95.25 621 LEU A O 1
ATOM 4855 N N . ARG A 1 622 ? -11.610 -3.194 -9.345 1.00 92.81 622 ARG A N 1
ATOM 4856 C CA . ARG A 1 622 ? -11.789 -4.209 -8.294 1.00 92.81 622 ARG A CA 1
ATOM 4857 C C . ARG A 1 622 ? -12.437 -3.625 -7.042 1.00 92.81 622 ARG A C 1
ATOM 4859 O O . ARG A 1 622 ? -13.254 -4.305 -6.434 1.00 92.81 622 ARG A O 1
ATOM 4866 N N . TYR A 1 623 ? -12.073 -2.402 -6.660 1.00 92.94 623 TYR A N 1
ATOM 4867 C CA . TYR A 1 623 ? -12.680 -1.717 -5.520 1.00 92.94 623 TYR A CA 1
ATOM 4868 C C . TYR A 1 623 ? -14.120 -1.276 -5.817 1.00 92.94 623 TYR A C 1
ATOM 4870 O O . TYR A 1 623 ? -14.991 -1.464 -4.975 1.00 92.94 623 TYR A O 1
ATOM 4878 N N . LEU A 1 624 ? -14.398 -0.817 -7.041 1.00 93.25 624 LEU A N 1
ATOM 4879 C CA . LEU A 1 624 ? -15.742 -0.468 -7.508 1.00 93.25 624 LEU A CA 1
ATOM 4880 C C . LEU A 1 624 ? -16.745 -1.621 -7.340 1.00 93.25 624 LEU A C 1
ATOM 4882 O O . LEU A 1 624 ? -17.868 -1.392 -6.903 1.00 93.25 624 LEU A O 1
ATOM 4886 N N . LEU A 1 625 ? -16.330 -2.868 -7.600 1.00 90.94 625 LEU A N 1
ATOM 4887 C CA . LEU A 1 625 ? -17.166 -4.049 -7.342 1.00 90.94 625 LEU A CA 1
ATOM 4888 C C . LEU A 1 625 ? -17.609 -4.132 -5.872 1.00 90.94 625 LEU A C 1
ATOM 4890 O O . LEU A 1 625 ? -18.763 -4.448 -5.587 1.00 90.94 625 LEU A O 1
ATOM 4894 N N . SER A 1 626 ? -16.705 -3.841 -4.934 1.00 87.25 626 SER A N 1
ATOM 4895 C CA . SER A 1 626 ? -17.042 -3.805 -3.508 1.00 87.25 626 SER A CA 1
ATOM 4896 C C . SER A 1 626 ? -18.058 -2.701 -3.205 1.00 87.25 626 SER A C 1
ATOM 4898 O O . SER A 1 626 ? -18.991 -2.931 -2.445 1.00 87.25 626 SER A O 1
ATOM 4900 N N . CYS A 1 627 ? -17.926 -1.525 -3.827 1.00 87.44 627 CYS A N 1
ATOM 4901 C CA . CYS A 1 627 ? -18.863 -0.410 -3.645 1.00 87.44 627 CYS A CA 1
ATOM 4902 C C . CYS A 1 627 ? -20.275 -0.729 -4.160 1.00 87.44 627 CYS A C 1
ATOM 4904 O O . CYS A 1 627 ? -21.255 -0.350 -3.522 1.00 87.44 627 CYS A O 1
ATOM 4906 N N . ILE A 1 628 ? -20.380 -1.434 -5.292 1.00 86.69 628 ILE A N 1
ATOM 4907 C CA . ILE A 1 628 ? -21.669 -1.868 -5.852 1.00 86.69 628 ILE A CA 1
ATOM 4908 C C . ILE A 1 628 ? -22.303 -2.935 -4.960 1.00 86.69 628 ILE A C 1
ATOM 4910 O O . ILE A 1 628 ? -23.461 -2.819 -4.592 1.00 86.69 628 ILE A O 1
ATOM 4914 N N . THR A 1 629 ? -21.541 -3.962 -4.578 1.00 82.69 629 THR A N 1
ATOM 4915 C CA . THR A 1 629 ? -22.082 -5.103 -3.817 1.00 82.69 629 THR A CA 1
ATOM 4916 C C . THR A 1 629 ? -22.556 -4.726 -2.412 1.00 82.69 629 THR A C 1
ATOM 4918 O O . THR A 1 629 ? -23.548 -5.280 -1.944 1.00 82.69 629 THR A O 1
ATOM 4921 N N . LEU A 1 630 ? -21.895 -3.771 -1.748 1.00 74.12 630 LEU A N 1
ATOM 4922 C CA . LEU A 1 630 ? -22.234 -3.359 -0.381 1.00 74.12 630 LEU A CA 1
ATOM 4923 C C . LEU A 1 630 ? -23.451 -2.419 -0.279 1.00 74.12 630 LEU A C 1
ATOM 4925 O O . LEU A 1 630 ? -23.979 -2.283 0.816 1.00 74.12 630 LEU A O 1
ATOM 4929 N N . HIS A 1 631 ? -23.903 -1.791 -1.374 1.00 74.31 631 HIS A N 1
ATOM 4930 C CA . HIS A 1 631 ? -25.081 -0.902 -1.409 1.00 74.31 631 HIS A CA 1
ATOM 4931 C C . HIS A 1 631 ? -25.141 0.153 -0.280 1.00 74.31 631 HIS A C 1
ATOM 4933 O O . HIS A 1 631 ? -26.192 0.354 0.318 1.00 74.31 631 HIS A O 1
ATOM 4939 N N . VAL A 1 632 ? -24.030 0.841 0.018 1.00 83.50 632 VAL A N 1
ATOM 4940 C CA . VAL A 1 632 ? -23.962 1.848 1.100 1.00 83.50 632 VAL A CA 1
ATOM 4941 C C . VAL A 1 632 ? -24.214 3.265 0.553 1.00 83.50 632 VAL A C 1
ATOM 4943 O O . VAL A 1 632 ? -23.341 3.784 -0.152 1.00 83.50 632 VAL A O 1
ATOM 4946 N N . PRO A 1 633 ? -25.353 3.920 0.862 1.00 87.06 633 PRO A N 1
ATOM 4947 C CA . PRO A 1 633 ? -25.683 5.265 0.379 1.00 87.06 633 PRO A CA 1
ATOM 4948 C C . PRO A 1 633 ? -24.642 6.328 0.735 1.00 87.06 633 PRO A C 1
ATOM 4950 O O . PRO A 1 633 ? -24.239 7.113 -0.120 1.00 87.06 633 PRO A O 1
ATOM 4953 N N . GLU A 1 634 ? -24.139 6.313 1.970 1.00 88.81 634 GLU A N 1
ATOM 4954 C CA . GLU A 1 634 ? -23.174 7.284 2.493 1.00 88.81 634 GLU A CA 1
ATOM 4955 C C . GLU A 1 634 ? -21.873 7.289 1.686 1.00 88.81 634 GLU A C 1
ATOM 4957 O O . GLU A 1 634 ? -21.275 8.342 1.463 1.00 88.81 634 GLU A O 1
ATOM 4962 N N . LEU A 1 635 ? -21.442 6.118 1.207 1.00 88.31 635 LEU A N 1
ATOM 4963 C CA . LEU A 1 635 ? -20.253 5.987 0.370 1.00 88.31 635 LEU A CA 1
ATOM 4964 C C . LEU A 1 635 ? -20.453 6.670 -0.988 1.00 88.31 635 LEU A C 1
ATOM 4966 O O . LEU A 1 635 ? -19.573 7.403 -1.439 1.00 88.31 635 LEU A O 1
ATOM 4970 N N . TRP A 1 636 ? -21.600 6.437 -1.632 1.00 89.94 636 TRP A N 1
ATOM 4971 C CA . TRP A 1 636 ? -21.935 7.052 -2.918 1.00 89.94 636 TRP A CA 1
ATOM 4972 C C . TRP A 1 636 ? -22.156 8.560 -2.776 1.00 89.94 636 TRP A C 1
ATOM 4974 O O . TRP A 1 636 ? -21.662 9.325 -3.601 1.00 89.94 636 TRP A O 1
ATOM 4984 N N . ALA A 1 637 ? -22.792 9.000 -1.689 1.00 89.88 637 ALA A N 1
ATOM 4985 C CA . ALA A 1 637 ? -22.951 10.410 -1.353 1.00 89.88 637 ALA A CA 1
ATOM 4986 C C . ALA A 1 637 ? -21.591 11.114 -1.198 1.00 89.88 637 ALA A C 1
ATOM 4988 O O . ALA A 1 637 ? -21.348 12.146 -1.821 1.00 89.88 637 ALA A O 1
ATOM 4989 N N . LEU A 1 638 ? -20.661 10.521 -0.436 1.00 89.44 638 LEU A N 1
ATOM 4990 C CA . LEU A 1 638 ? -19.295 11.036 -0.287 1.00 89.44 638 LEU A CA 1
ATOM 4991 C C . LEU A 1 638 ? -18.543 11.074 -1.621 1.00 89.44 638 LEU A C 1
ATOM 4993 O O . LEU A 1 638 ? -17.846 12.047 -1.908 1.00 89.44 638 LEU A O 1
ATOM 4997 N N . ALA A 1 639 ? -18.684 10.030 -2.439 1.00 90.25 639 ALA A N 1
ATOM 4998 C CA . ALA A 1 639 ? -18.046 9.942 -3.746 1.00 90.25 639 ALA A CA 1
ATOM 4999 C C . ALA A 1 639 ? -18.550 11.038 -4.704 1.00 90.25 639 ALA A C 1
ATOM 5001 O O . ALA A 1 639 ? -17.743 11.687 -5.374 1.00 90.25 639 ALA A O 1
ATOM 5002 N N . HIS A 1 640 ? -19.862 11.295 -4.723 1.00 89.81 640 HIS A N 1
ATOM 5003 C CA . HIS A 1 640 ? -20.469 12.386 -5.491 1.00 89.81 640 HIS A CA 1
ATOM 5004 C C . HIS A 1 640 ? -20.110 13.764 -4.942 1.00 89.81 640 HIS A C 1
ATOM 5006 O O . HIS A 1 640 ? -19.916 14.693 -5.719 1.00 89.81 640 HIS A O 1
ATOM 5012 N N . TRP A 1 641 ? -19.973 13.906 -3.627 1.00 87.56 641 TRP A N 1
ATOM 5013 C CA . TRP A 1 641 ? -19.586 15.172 -3.017 1.00 87.56 641 TRP A CA 1
ATOM 5014 C C . TRP A 1 641 ? -18.109 15.525 -3.265 1.00 87.56 641 TRP A C 1
ATOM 5016 O O . TRP A 1 641 ? -17.784 16.688 -3.502 1.00 87.56 641 TRP A O 1
ATOM 5026 N N . GLU A 1 642 ? -17.209 14.536 -3.264 1.00 87.12 642 GLU A N 1
ATOM 5027 C CA . GLU A 1 642 ? -15.776 14.727 -3.545 1.00 87.12 642 GLU A CA 1
ATOM 5028 C C . GLU A 1 642 ? -15.464 14.847 -5.047 1.00 87.12 642 GLU A C 1
ATOM 5030 O O . GLU A 1 642 ? -14.543 15.575 -5.422 1.00 87.12 642 GLU A O 1
ATOM 5035 N N . CYS A 1 643 ? -16.256 14.185 -5.899 1.00 88.31 643 CYS A N 1
ATOM 5036 C CA . CYS A 1 643 ? -16.196 14.156 -7.369 1.00 88.31 643 CYS A CA 1
ATOM 5037 C C . CYS A 1 643 ? -14.939 13.526 -8.002 1.00 88.31 643 CYS A C 1
ATOM 5039 O O . CYS A 1 643 ? -15.064 12.816 -9.001 1.00 88.31 643 CYS A O 1
ATOM 5041 N N . LYS A 1 644 ? -13.728 13.766 -7.485 1.00 90.06 644 LYS A N 1
ATOM 5042 C CA . LYS A 1 644 ? -12.479 13.381 -8.174 1.00 90.06 644 LYS A CA 1
ATOM 5043 C C . LYS A 1 644 ? -12.292 11.878 -8.250 1.00 90.06 644 LYS A C 1
ATOM 5045 O O . LYS A 1 644 ? -11.824 11.365 -9.264 1.00 90.06 644 LYS A O 1
ATOM 5050 N N . TRP A 1 645 ? -12.648 11.154 -7.194 1.00 91.94 645 TRP A N 1
ATOM 5051 C CA . TRP A 1 645 ? -12.585 9.701 -7.220 1.00 91.94 645 TRP A CA 1
ATOM 5052 C C . TRP A 1 645 ? -13.551 9.126 -8.265 1.00 91.94 645 TRP A C 1
ATOM 5054 O O . TRP A 1 645 ? -13.128 8.280 -9.048 1.00 91.94 645 TRP A O 1
ATOM 5064 N N . LEU A 1 646 ? -14.794 9.626 -8.360 1.00 92.12 646 LEU A N 1
ATOM 5065 C CA . LEU A 1 646 ? -15.750 9.197 -9.396 1.00 92.12 646 LEU A CA 1
ATOM 5066 C C . LEU A 1 646 ? -15.260 9.506 -10.812 1.00 92.12 646 LEU A C 1
ATOM 5068 O O . LEU A 1 646 ? -15.424 8.674 -11.705 1.00 92.12 646 LEU A O 1
ATOM 5072 N N . GLN A 1 647 ? -14.609 10.651 -11.013 1.00 92.00 647 GLN A N 1
ATOM 5073 C CA . GLN A 1 647 ? -13.964 10.974 -12.284 1.00 92.00 647 GLN A CA 1
ATOM 5074 C C . GLN A 1 647 ? -12.901 9.922 -12.637 1.00 92.00 647 GLN A C 1
ATOM 5076 O O . GLN A 1 647 ? -12.963 9.307 -13.700 1.00 92.00 647 GLN A O 1
ATOM 5081 N N . SER A 1 648 ? -11.995 9.609 -11.706 1.00 92.88 648 SER A N 1
ATOM 5082 C CA . SER A 1 648 ? -10.978 8.572 -11.914 1.00 92.88 648 SER A CA 1
ATOM 5083 C C . SER A 1 648 ? -11.560 7.160 -12.082 1.00 92.88 648 SER A C 1
ATOM 5085 O O . SER A 1 648 ? -10.926 6.297 -12.697 1.00 92.88 648 SER A O 1
ATOM 5087 N N . VAL A 1 649 ? -12.730 6.870 -11.502 1.00 94.19 649 VAL A N 1
ATOM 5088 C CA . VAL A 1 649 ? -13.463 5.613 -11.731 1.00 94.19 649 VAL A CA 1
ATOM 5089 C C . VAL A 1 649 ? -14.044 5.588 -13.140 1.00 94.19 649 VAL A C 1
ATOM 5091 O O . VAL A 1 649 ? -13.885 4.577 -13.819 1.00 94.19 649 VAL A O 1
ATOM 5094 N N . SER A 1 650 ? -14.654 6.684 -13.589 1.00 93.06 650 SER A N 1
ATOM 5095 C CA . SER A 1 650 ? -15.206 6.824 -14.942 1.00 93.06 650 SER A CA 1
ATOM 5096 C C . SER A 1 650 ? -14.119 6.621 -15.997 1.00 93.06 650 SER A C 1
ATOM 5098 O O . SER A 1 650 ? -14.287 5.812 -16.903 1.00 93.06 650 SER A O 1
ATOM 5100 N N . GLU A 1 651 ? -12.942 7.222 -15.806 1.00 93.19 651 GLU A N 1
ATOM 5101 C CA . GLU A 1 651 ? -11.756 6.982 -16.642 1.00 93.19 651 GLU A CA 1
ATOM 5102 C C . GLU A 1 651 ? -11.321 5.509 -16.644 1.00 93.19 651 GLU A C 1
ATOM 5104 O O . GLU A 1 651 ? -10.939 4.968 -17.678 1.00 93.19 651 GLU A O 1
ATOM 5109 N N . SER A 1 652 ? -11.399 4.816 -15.502 1.00 94.88 652 SER A N 1
ATOM 5110 C CA . SER A 1 652 ? -11.117 3.377 -15.446 1.00 94.88 652 SER A CA 1
ATOM 5111 C C . SER A 1 652 ? -12.172 2.524 -16.153 1.00 94.88 652 SER A C 1
ATOM 5113 O O . SER A 1 652 ? -11.827 1.462 -16.670 1.00 94.88 652 SER A O 1
ATOM 5115 N N . VAL A 1 653 ? -13.443 2.938 -16.163 1.00 93.25 653 VAL A N 1
ATOM 5116 C CA . VAL A 1 653 ? -14.514 2.241 -16.895 1.00 93.25 653 VAL A CA 1
ATOM 5117 C C . VAL A 1 653 ? -14.389 2.491 -18.396 1.00 93.25 653 VAL A C 1
ATOM 5119 O O . VAL A 1 653 ? -14.492 1.533 -19.158 1.00 93.25 653 VAL A O 1
ATOM 5122 N N . GLN A 1 654 ? -14.052 3.712 -18.819 1.00 91.88 654 GLN A N 1
ATOM 5123 C CA . GLN A 1 654 ? -13.648 4.003 -20.197 1.00 91.88 654 GLN A CA 1
ATOM 5124 C C . GLN A 1 654 ? -12.447 3.137 -20.603 1.00 91.88 654 GLN A C 1
ATOM 5126 O O . GLN A 1 654 ? -12.496 2.444 -21.612 1.00 91.88 654 GLN A O 1
ATOM 5131 N N . TRP A 1 655 ? -11.402 3.071 -19.773 1.00 92.75 655 TRP A N 1
ATOM 5132 C CA . TRP A 1 655 ? -10.251 2.201 -20.024 1.00 92.75 655 TRP A CA 1
ATOM 5133 C C . TRP A 1 655 ? -10.651 0.720 -20.138 1.00 92.75 655 TRP A C 1
ATOM 5135 O O . TRP A 1 655 ? -10.097 -0.014 -20.960 1.00 92.75 655 TRP A O 1
ATOM 5145 N N . LEU A 1 656 ? -11.612 0.254 -19.332 1.00 91.81 656 LEU A N 1
ATOM 5146 C CA . LEU A 1 656 ? -12.135 -1.112 -19.412 1.00 91.81 656 LEU A CA 1
ATOM 5147 C C . LEU A 1 656 ? -12.870 -1.349 -20.737 1.00 91.81 656 LEU A C 1
ATOM 5149 O O . LEU A 1 656 ? -12.673 -2.394 -21.362 1.00 91.81 656 LEU A O 1
ATOM 5153 N N . TRP A 1 657 ? -13.689 -0.386 -21.156 1.00 87.81 657 TRP A N 1
ATOM 5154 C CA . TRP A 1 657 ? -14.398 -0.377 -22.434 1.00 87.81 657 TRP A CA 1
ATOM 5155 C C . TRP A 1 657 ? -13.424 -0.454 -23.614 1.00 87.81 657 TRP A C 1
ATOM 5157 O O . TRP A 1 657 ? -13.521 -1.371 -24.428 1.00 87.81 657 TRP A O 1
ATOM 5167 N N . ASP A 1 658 ? -12.389 0.386 -23.616 1.00 85.06 658 ASP A N 1
ATOM 5168 C CA . ASP A 1 658 ? -11.347 0.408 -24.652 1.00 85.06 658 ASP A CA 1
ATOM 5169 C C . ASP A 1 658 ? -10.553 -0.907 -24.748 1.00 85.06 658 ASP A C 1
ATOM 5171 O O . ASP A 1 658 ? -9.946 -1.205 -25.778 1.00 85.06 658 ASP A O 1
ATOM 5175 N N . ASN A 1 659 ? -10.513 -1.700 -23.670 1.00 83.69 659 ASN A N 1
ATOM 5176 C CA . ASN A 1 659 ? -9.715 -2.926 -23.581 1.00 83.69 659 ASN A CA 1
ATOM 5177 C C . ASN A 1 659 ? -10.525 -4.226 -23.579 1.00 83.69 659 ASN A C 1
ATOM 5179 O O . ASN A 1 659 ? -9.931 -5.299 -23.453 1.00 83.69 659 ASN A O 1
ATOM 5183 N N . THR A 1 660 ? -11.849 -4.166 -23.722 1.00 78.75 660 THR A N 1
ATOM 5184 C CA . THR A 1 660 ? -12.686 -5.373 -23.816 1.00 78.75 660 THR A CA 1
ATOM 5185 C C . THR A 1 660 ? -13.002 -5.804 -25.256 1.00 78.75 660 THR A C 1
ATOM 5187 O O . THR A 1 660 ? -13.302 -6.983 -25.419 1.00 78.75 660 THR A O 1
ATOM 5190 N N . ALA A 1 661 ? -12.748 -4.935 -26.259 1.00 59.62 661 ALA A N 1
ATOM 5191 C CA . ALA A 1 661 ? -12.771 -5.149 -27.728 1.00 59.62 661 ALA A CA 1
ATOM 5192 C C . ALA A 1 661 ? -14.086 -5.756 -28.285 1.00 59.62 661 ALA A C 1
ATOM 5194 O O . ALA A 1 661 ? -14.888 -6.270 -27.520 1.00 59.62 661 ALA A O 1
ATOM 5195 N N . PRO A 1 662 ? -14.317 -5.765 -29.611 1.00 52.41 662 PRO A N 1
ATOM 5196 C CA . PRO A 1 662 ? -15.406 -5.097 -30.350 1.00 52.41 662 PRO A CA 1
ATOM 5197 C C . PRO A 1 662 ? -16.860 -5.558 -30.082 1.00 52.41 662 PRO A C 1
ATOM 5199 O O . PRO A 1 662 ? -17.719 -5.486 -30.955 1.00 52.41 662 PRO A O 1
ATOM 5202 N N . GLU A 1 663 ? -17.189 -5.979 -28.867 1.00 51.56 663 GLU A N 1
ATOM 5203 C CA . GLU A 1 663 ? -18.543 -6.110 -28.329 1.00 51.56 663 GLU A CA 1
ATOM 5204 C C . GLU A 1 663 ? -19.158 -4.722 -28.051 1.00 51.56 663 GLU A C 1
ATOM 5206 O O . GLU A 1 663 ? -19.824 -4.514 -27.035 1.00 51.56 663 GLU A O 1
ATOM 5211 N N . HIS A 1 664 ? -18.948 -3.740 -28.936 1.00 55.84 664 HIS A N 1
ATOM 5212 C CA . HIS A 1 664 ? -19.668 -2.470 -28.889 1.00 55.84 664 HIS A CA 1
ATOM 5213 C C . HIS A 1 664 ? -21.116 -2.702 -29.356 1.00 55.84 664 HIS A C 1
ATOM 5215 O O . HIS A 1 664 ? -21.554 -2.182 -30.375 1.00 55.84 664 HIS A O 1
ATOM 5221 N N . GLN A 1 665 ? -21.881 -3.500 -28.600 1.00 59.12 665 GLN A N 1
ATOM 5222 C CA . GLN A 1 665 ? -23.348 -3.458 -28.648 1.00 59.12 665 GLN A CA 1
ATOM 5223 C C . GLN A 1 665 ? -23.862 -2.064 -28.254 1.00 59.12 665 GLN A C 1
ATOM 5225 O O . GLN A 1 665 ? -24.979 -1.691 -28.595 1.00 59.12 665 GLN A O 1
ATOM 5230 N N . HIS A 1 666 ? -23.034 -1.299 -27.539 1.00 69.31 666 HIS A N 1
ATOM 5231 C CA . HIS A 1 666 ? -23.308 0.057 -27.089 1.00 69.31 666 HIS A CA 1
ATOM 5232 C C . HIS A 1 666 ? -22.384 1.051 -27.788 1.00 69.31 666 HIS A C 1
ATOM 5234 O O . HIS A 1 666 ? -21.244 0.718 -28.106 1.00 69.31 666 HIS A O 1
ATOM 5240 N N . SER A 1 667 ? -22.864 2.273 -28.015 1.00 77.44 667 SER A N 1
ATOM 5241 C CA . SER A 1 667 ? -22.089 3.325 -28.682 1.00 77.44 667 SER A CA 1
ATOM 5242 C C . SER A 1 667 ? -21.123 4.043 -27.739 1.00 77.44 667 SER A C 1
ATOM 5244 O O . SER A 1 667 ? -20.155 4.642 -28.200 1.00 77.44 667 SER A O 1
ATOM 5246 N N . THR A 1 668 ? -21.375 4.001 -26.426 1.00 84.88 668 THR A N 1
ATOM 5247 C CA . THR A 1 668 ? -20.549 4.675 -25.414 1.00 84.88 668 THR A CA 1
ATOM 5248 C C . THR A 1 668 ? -20.349 3.812 -24.166 1.00 84.88 668 THR A C 1
ATOM 5250 O O . THR A 1 668 ? -21.105 2.868 -23.911 1.00 84.88 668 THR A O 1
ATOM 5253 N N . TRP A 1 669 ? -19.327 4.135 -23.369 1.00 87.06 669 TRP A N 1
ATOM 5254 C CA . TRP A 1 669 ? -19.035 3.423 -22.123 1.00 87.06 669 TRP A CA 1
ATOM 5255 C C . TRP A 1 669 ? -20.136 3.620 -21.069 1.00 87.06 669 TRP A C 1
ATOM 5257 O O . TRP A 1 669 ? -20.350 2.724 -20.254 1.00 87.06 669 TRP A O 1
ATOM 5267 N N . GLU A 1 670 ? -20.854 4.750 -21.081 1.00 87.31 670 GLU A N 1
ATOM 5268 C CA . GLU A 1 670 ? -21.950 5.033 -20.144 1.00 87.31 670 GLU A CA 1
ATOM 5269 C C . GLU A 1 670 ? -23.106 4.049 -20.340 1.00 87.31 670 GLU A C 1
ATOM 5271 O O . GLU A 1 670 ? -23.600 3.468 -19.377 1.00 87.31 670 GLU A O 1
ATOM 5276 N N . GLN A 1 671 ? -23.489 3.801 -21.595 1.00 85.12 671 GLN A N 1
ATOM 5277 C CA . GLN A 1 671 ? -24.524 2.820 -21.934 1.00 85.12 671 GLN A CA 1
ATOM 5278 C C . GLN A 1 671 ? -24.107 1.401 -21.533 1.00 85.12 671 GLN A C 1
ATOM 5280 O O . GLN A 1 671 ? -24.912 0.614 -21.039 1.00 85.12 671 GLN A O 1
ATOM 5285 N N . ALA A 1 672 ? -22.828 1.071 -21.720 1.00 85.31 672 ALA A N 1
ATOM 5286 C CA . ALA A 1 672 ? -22.288 -0.211 -21.294 1.00 85.31 672 ALA A CA 1
ATOM 5287 C C . ALA A 1 672 ? -22.287 -0.360 -19.770 1.00 85.31 672 ALA A C 1
ATOM 5289 O O . ALA A 1 672 ? -22.588 -1.438 -19.255 1.00 85.31 672 ALA A O 1
ATOM 5290 N N . TRP A 1 673 ? -21.980 0.720 -19.047 1.00 89.44 673 TRP A N 1
ATOM 5291 C CA . TRP A 1 673 ? -21.981 0.742 -17.591 1.00 89.44 673 TRP A CA 1
ATOM 5292 C C . TRP A 1 673 ? -23.355 0.417 -17.003 1.00 89.44 673 TRP A C 1
ATOM 5294 O O . TRP A 1 673 ? -23.423 -0.347 -16.040 1.00 89.44 673 TRP A O 1
ATOM 5304 N N . ASP A 1 674 ? -24.441 0.919 -17.592 1.00 84.38 674 ASP A N 1
ATOM 5305 C CA . ASP A 1 674 ? -25.797 0.634 -17.108 1.00 84.38 674 ASP A CA 1
ATOM 5306 C C . ASP A 1 674 ? -26.132 -0.865 -17.109 1.00 84.38 674 ASP A C 1
ATOM 5308 O O . ASP A 1 674 ? -26.766 -1.355 -16.174 1.00 84.38 674 ASP A O 1
ATOM 5312 N N . ASN A 1 675 ? -25.611 -1.616 -18.080 1.00 85.00 675 ASN A N 1
ATOM 5313 C CA . ASN A 1 675 ? -25.728 -3.074 -18.109 1.00 85.00 675 ASN A CA 1
ATOM 5314 C C . ASN A 1 675 ? -24.706 -3.749 -17.183 1.00 85.00 675 ASN A C 1
ATOM 5316 O O . ASN A 1 675 ? -25.024 -4.682 -16.440 1.00 85.00 675 ASN A O 1
ATOM 5320 N N . TRP A 1 676 ? -23.459 -3.277 -17.194 1.00 88.38 676 TRP A N 1
ATOM 5321 C CA . TRP A 1 676 ? -22.377 -3.887 -16.422 1.00 88.38 676 TRP A CA 1
ATOM 5322 C C . TRP A 1 676 ? -22.544 -3.729 -14.917 1.00 88.38 676 TRP A C 1
ATOM 5324 O O . TRP A 1 676 ? -22.090 -4.600 -14.179 1.00 88.38 676 TRP A O 1
ATOM 5334 N N . ARG A 1 677 ? -23.184 -2.656 -14.442 1.00 87.62 677 ARG A N 1
ATOM 5335 C CA . ARG A 1 677 ? -23.422 -2.444 -13.009 1.00 87.62 677 ARG A CA 1
ATOM 5336 C C . ARG A 1 677 ? -24.342 -3.524 -12.431 1.00 87.62 677 ARG A C 1
ATOM 5338 O O . ARG A 1 677 ? -24.065 -4.029 -11.347 1.00 87.62 677 ARG A O 1
ATOM 5345 N N . GLN A 1 678 ? -25.387 -3.907 -13.173 1.00 85.94 678 GLN A N 1
ATOM 5346 C CA . GLN A 1 678 ? -26.307 -4.981 -12.788 1.00 85.94 678 GLN A CA 1
ATOM 5347 C C . GLN A 1 678 ? -25.588 -6.330 -12.846 1.00 85.94 678 GLN A C 1
ATOM 5349 O O . GLN A 1 678 ? -25.558 -7.062 -11.861 1.00 85.94 678 GLN A O 1
ATOM 5354 N N . GLU A 1 679 ? -24.871 -6.603 -13.942 1.00 86.06 679 GLU A N 1
ATOM 5355 C CA . GLU A 1 679 ? -24.084 -7.835 -14.075 1.00 86.06 679 GLU A CA 1
ATOM 5356 C C . GLU A 1 679 ? -23.016 -7.972 -12.972 1.00 86.06 679 GLU A C 1
ATOM 5358 O O . GLU A 1 679 ? -22.761 -9.070 -12.475 1.00 86.06 679 GLU A O 1
ATOM 5363 N N . ALA A 1 680 ? -22.377 -6.872 -12.570 1.00 86.94 680 ALA A N 1
ATOM 5364 C CA . ALA A 1 680 ? -21.384 -6.867 -11.503 1.00 86.94 680 ALA A CA 1
ATOM 5365 C C . ALA A 1 680 ? -21.997 -7.183 -10.131 1.00 86.94 680 ALA A C 1
ATOM 5367 O O . ALA A 1 680 ? -21.338 -7.851 -9.328 1.00 86.94 680 ALA A O 1
ATOM 5368 N N . ALA A 1 681 ? -23.231 -6.736 -9.875 1.00 84.62 681 ALA A N 1
ATOM 5369 C CA . ALA A 1 681 ? -23.971 -7.050 -8.657 1.00 84.62 681 ALA A CA 1
ATOM 5370 C C . ALA A 1 681 ? -24.394 -8.529 -8.619 1.00 84.62 681 ALA A C 1
ATOM 5372 O O . ALA A 1 681 ? -24.089 -9.225 -7.649 1.00 84.62 681 ALA A O 1
ATOM 5373 N N . ASP A 1 682 ? -25.003 -9.029 -9.698 1.00 87.00 682 ASP A N 1
ATOM 5374 C CA . ASP A 1 682 ? -25.561 -10.387 -9.764 1.00 87.00 682 ASP A CA 1
ATOM 5375 C C . ASP A 1 682 ? -24.481 -11.465 -9.931 1.00 87.00 682 ASP A C 1
ATOM 5377 O O . ASP A 1 682 ? -24.562 -12.573 -9.388 1.00 87.00 682 ASP A O 1
ATOM 5381 N N . HIS A 1 683 ? -23.430 -11.155 -10.694 1.00 88.31 683 HIS A N 1
ATOM 5382 C CA . HIS A 1 683 ? -22.375 -12.093 -11.068 1.00 88.31 683 HIS A CA 1
ATOM 5383 C C . HIS A 1 683 ? -20.960 -11.510 -10.876 1.00 88.31 683 HIS A C 1
ATOM 5385 O O . HIS A 1 683 ? -20.204 -11.348 -11.846 1.00 88.31 683 HIS A O 1
ATOM 5391 N N . PRO A 1 684 ? -20.494 -11.322 -9.621 1.00 87.12 684 PRO A N 1
ATOM 5392 C CA . PRO A 1 684 ? -19.173 -10.753 -9.321 1.00 87.12 684 PRO A CA 1
ATOM 5393 C C . PRO A 1 684 ? -17.990 -11.477 -9.992 1.00 87.12 684 PRO A C 1
ATOM 5395 O O . PRO A 1 684 ? -16.938 -10.885 -10.254 1.00 87.12 684 PRO A O 1
ATOM 5398 N N . GLY A 1 685 ? -18.133 -12.778 -10.274 1.00 87.31 685 GLY A N 1
ATOM 5399 C CA . GLY A 1 685 ? -17.131 -13.575 -10.987 1.00 87.31 685 GLY A CA 1
ATOM 5400 C C . GLY A 1 685 ? -16.929 -13.146 -12.445 1.00 87.31 685 GLY A C 1
ATOM 5401 O O . GLY A 1 685 ? -15.786 -13.100 -12.914 1.00 87.31 685 GLY A O 1
ATOM 5402 N N . ARG A 1 686 ? -18.006 -12.764 -13.149 1.00 88.44 686 ARG A N 1
ATOM 5403 C CA . ARG A 1 686 ? -17.939 -12.281 -14.538 1.00 88.44 686 ARG A CA 1
ATOM 5404 C C . ARG A 1 686 ? -17.240 -10.931 -14.618 1.00 88.44 686 ARG A C 1
ATOM 5406 O O . ARG A 1 686 ? -16.337 -10.775 -15.438 1.00 88.44 686 ARG A O 1
ATOM 5413 N N . TRP A 1 687 ? -17.541 -10.019 -13.692 1.00 90.50 687 TRP A N 1
ATOM 5414 C CA . TRP A 1 687 ? -16.839 -8.737 -13.566 1.00 90.50 687 TRP A CA 1
ATOM 5415 C C . TRP A 1 687 ? -15.327 -8.919 -13.368 1.00 90.50 687 TRP A C 1
ATOM 5417 O O . TRP A 1 687 ? -14.513 -8.350 -14.098 1.00 90.50 687 TRP A O 1
ATOM 5427 N N . LYS A 1 688 ? -14.924 -9.801 -12.443 1.00 90.06 688 LYS A N 1
ATOM 5428 C CA . LYS A 1 688 ? -13.503 -10.134 -12.231 1.00 90.06 688 LYS A CA 1
ATOM 5429 C C . LYS A 1 688 ? -12.852 -10.718 -13.487 1.00 90.06 688 LYS A C 1
ATOM 5431 O O . LYS A 1 688 ? -11.703 -10.397 -13.785 1.00 90.06 688 LYS A O 1
ATOM 5436 N N . SER A 1 689 ? -13.565 -11.568 -14.226 1.00 87.81 689 SER A N 1
ATOM 5437 C CA . SER A 1 689 ? -13.093 -12.117 -15.502 1.00 87.81 689 SER A CA 1
ATOM 5438 C C . SER A 1 689 ? -12.918 -11.030 -16.570 1.00 87.81 689 SER A C 1
ATOM 5440 O O . SER A 1 689 ? -11.886 -10.989 -17.237 1.00 87.81 689 SER A O 1
ATOM 5442 N N . ARG A 1 690 ? -13.870 -10.094 -16.680 1.00 89.56 690 ARG A N 1
ATOM 5443 C CA . ARG A 1 690 ? -13.815 -8.934 -17.586 1.00 89.56 690 ARG A CA 1
ATOM 5444 C C . ARG A 1 690 ? -12.575 -8.075 -17.320 1.00 89.56 690 ARG A C 1
ATOM 5446 O O . ARG A 1 690 ? -11.807 -7.833 -18.246 1.00 89.56 690 ARG A O 1
ATOM 5453 N N . ILE A 1 691 ? -12.308 -7.730 -16.057 1.00 91.81 691 ILE A N 1
ATOM 5454 C CA . ILE A 1 691 ? -11.096 -6.985 -15.667 1.00 91.81 691 ILE A CA 1
ATOM 5455 C C . ILE A 1 691 ? -9.822 -7.759 -16.030 1.00 91.81 691 ILE A C 1
ATOM 5457 O O . ILE A 1 691 ? -8.881 -7.168 -16.552 1.00 91.81 691 ILE A O 1
ATOM 5461 N N . ARG A 1 692 ? -9.770 -9.077 -15.774 1.00 88.50 692 ARG A N 1
ATOM 5462 C CA . ARG A 1 692 ? -8.597 -9.905 -16.120 1.00 88.50 692 ARG A CA 1
ATOM 5463 C C . ARG A 1 692 ? -8.332 -9.919 -17.627 1.00 88.50 692 ARG A C 1
ATOM 5465 O O . ARG A 1 692 ? -7.185 -9.757 -18.032 1.00 88.50 692 ARG A O 1
ATOM 5472 N N . ARG A 1 693 ? -9.378 -10.068 -18.449 1.00 86.75 693 ARG A N 1
ATOM 5473 C CA . ARG A 1 693 ? -9.271 -10.020 -19.918 1.00 86.75 693 ARG A CA 1
ATOM 5474 C C . ARG A 1 693 ? -8.775 -8.656 -20.401 1.00 86.75 693 ARG A C 1
ATOM 5476 O O . ARG A 1 693 ? -7.839 -8.608 -21.193 1.00 86.75 693 ARG A O 1
ATOM 5483 N N . ALA A 1 694 ? -9.332 -7.573 -19.862 1.00 89.12 694 ALA A N 1
ATOM 5484 C CA . ALA A 1 694 ? -8.920 -6.214 -20.200 1.00 89.12 694 ALA A CA 1
ATOM 5485 C C . ALA A 1 694 ? -7.472 -5.914 -19.797 1.00 89.12 694 ALA A C 1
ATOM 5487 O O . ALA A 1 694 ? -6.718 -5.357 -20.585 1.00 89.12 694 ALA A O 1
ATOM 5488 N N . GLN A 1 695 ? -7.046 -6.346 -18.605 1.00 90.94 695 GLN A N 1
ATOM 5489 C CA . GLN A 1 695 ? -5.652 -6.233 -18.174 1.00 90.94 695 GLN A CA 1
ATOM 5490 C C . GLN A 1 695 ? -4.715 -6.999 -19.117 1.00 90.94 695 GLN A C 1
ATOM 5492 O O . GLN A 1 695 ? -3.687 -6.460 -19.519 1.00 90.94 695 GLN A O 1
ATOM 5497 N N . ALA A 1 696 ? -5.061 -8.237 -19.484 1.00 85.44 696 ALA A N 1
ATOM 5498 C CA . ALA A 1 696 ? -4.261 -9.030 -20.414 1.00 85.44 696 ALA A CA 1
ATOM 5499 C C . ALA A 1 696 ? -4.140 -8.339 -21.783 1.00 85.44 696 ALA A C 1
ATOM 5501 O O . ALA A 1 696 ? -3.039 -8.244 -22.323 1.00 85.44 696 ALA A O 1
ATOM 5502 N N . HIS A 1 697 ? -5.245 -7.801 -22.304 1.00 84.94 697 HIS A N 1
ATOM 5503 C CA . HIS A 1 697 ? -5.262 -7.042 -23.552 1.00 84.94 697 HIS A CA 1
ATOM 5504 C C . HIS A 1 697 ? -4.415 -5.761 -23.472 1.00 84.94 697 HIS A C 1
ATOM 5506 O O . HIS A 1 697 ? -3.561 -5.538 -24.329 1.00 84.94 697 HIS A O 1
ATOM 5512 N N . ALA A 1 698 ? -4.568 -4.972 -22.405 1.00 88.69 698 ALA A N 1
ATOM 5513 C CA . ALA A 1 698 ? -3.793 -3.755 -22.184 1.00 88.69 698 ALA A CA 1
ATOM 5514 C C . ALA A 1 698 ? -2.285 -4.033 -22.111 1.00 88.69 698 ALA A C 1
ATOM 5516 O O . ALA A 1 698 ? -1.505 -3.329 -22.742 1.00 88.69 698 ALA A O 1
ATOM 5517 N N . VAL A 1 699 ? -1.860 -5.098 -21.419 1.00 87.81 699 VAL A N 1
ATOM 5518 C CA . VAL A 1 699 ? -0.442 -5.505 -21.367 1.00 87.81 699 VAL A CA 1
ATOM 5519 C C . VAL A 1 699 ? 0.093 -5.838 -22.760 1.00 87.81 699 VAL A C 1
ATOM 5521 O O . VAL A 1 699 ? 1.230 -5.498 -23.078 1.00 87.81 699 VAL A O 1
ATOM 5524 N N . ILE A 1 700 ? -0.702 -6.495 -23.607 1.00 82.88 700 ILE A N 1
ATOM 5525 C CA . ILE A 1 700 ? -0.299 -6.810 -24.983 1.00 82.88 700 ILE A CA 1
ATOM 5526 C C . ILE A 1 700 ? -0.157 -5.527 -25.815 1.00 82.88 700 ILE A C 1
ATOM 5528 O O . ILE A 1 700 ? 0.842 -5.376 -26.519 1.00 82.88 700 ILE A O 1
ATOM 5532 N N . ARG A 1 701 ? -1.092 -4.575 -25.690 1.00 83.44 701 ARG A N 1
ATOM 5533 C CA . ARG A 1 701 ? -1.005 -3.264 -26.360 1.00 83.44 701 ARG A CA 1
ATOM 5534 C C . ARG A 1 701 ? 0.197 -2.454 -25.889 1.00 83.44 701 ARG A C 1
ATOM 5536 O O . ARG A 1 701 ? 0.955 -1.942 -26.707 1.00 83.44 701 ARG A O 1
ATOM 5543 N N . GLU A 1 702 ? 0.435 -2.399 -24.581 1.00 88.19 702 GLU A N 1
ATOM 5544 C CA . GLU A 1 702 ? 1.609 -1.740 -24.002 1.00 88.19 702 GLU A CA 1
ATOM 5545 C C . GLU A 1 702 ? 2.915 -2.361 -24.518 1.00 88.19 702 GLU A C 1
ATOM 5547 O O . GLU A 1 702 ? 3.858 -1.633 -24.829 1.00 88.19 702 GLU A O 1
ATOM 5552 N N . ARG A 1 703 ? 2.976 -3.694 -24.671 1.00 85.38 703 ARG A N 1
ATOM 5553 C CA . ARG A 1 703 ? 4.127 -4.381 -25.281 1.00 85.38 703 ARG A CA 1
ATOM 5554 C C . ARG A 1 703 ? 4.324 -3.988 -26.737 1.00 85.38 703 ARG A C 1
ATOM 5556 O O . ARG A 1 703 ? 5.446 -3.668 -27.114 1.00 85.38 703 ARG A O 1
ATOM 5563 N N . TRP A 1 704 ? 3.251 -3.969 -27.523 1.00 82.38 704 TRP A N 1
ATOM 5564 C CA . TRP A 1 704 ? 3.294 -3.547 -28.922 1.00 82.38 704 TRP A CA 1
ATOM 5565 C C . TRP A 1 704 ? 3.815 -2.115 -29.063 1.00 82.38 704 TRP A C 1
ATOM 5567 O O . TRP A 1 704 ? 4.759 -1.848 -29.808 1.00 82.38 704 TRP A O 1
ATOM 5577 N N . GLN A 1 705 ? 3.255 -1.190 -28.283 1.00 82.44 705 GLN A N 1
ATOM 5578 C CA . GLN A 1 705 ? 3.676 0.209 -28.260 1.00 82.44 705 GLN A CA 1
ATOM 5579 C C . GLN A 1 705 ? 5.133 0.353 -27.810 1.00 82.44 705 GLN A C 1
ATOM 5581 O O . GLN A 1 705 ? 5.893 1.109 -28.415 1.00 82.44 705 GLN A O 1
ATOM 5586 N N . ALA A 1 706 ? 5.552 -0.391 -26.785 1.00 85.06 706 ALA A N 1
ATOM 5587 C CA . ALA A 1 706 ? 6.924 -0.374 -26.298 1.00 85.06 706 ALA A CA 1
ATOM 5588 C C . ALA A 1 706 ? 7.923 -0.942 -27.316 1.00 85.06 706 ALA A C 1
ATOM 5590 O O . ALA A 1 706 ? 9.004 -0.374 -27.468 1.00 85.06 706 ALA A O 1
ATOM 5591 N N . ALA A 1 707 ? 7.577 -2.026 -28.018 1.00 80.00 707 ALA A N 1
ATOM 5592 C CA . ALA A 1 707 ? 8.377 -2.576 -29.110 1.00 80.00 707 ALA A CA 1
ATOM 5593 C C . ALA A 1 707 ? 8.506 -1.547 -30.240 1.00 80.00 707 ALA A C 1
ATOM 5595 O O . ALA A 1 707 ? 9.620 -1.198 -30.628 1.00 80.00 707 ALA A O 1
ATOM 5596 N N . ARG A 1 708 ? 7.385 -0.960 -30.682 1.00 77.94 708 ARG A N 1
ATOM 5597 C CA . ARG A 1 708 ? 7.364 0.083 -31.719 1.00 77.94 708 ARG A CA 1
ATOM 5598 C C . ARG A 1 708 ? 8.280 1.257 -31.371 1.00 77.94 708 ARG A C 1
ATOM 5600 O O . ARG A 1 708 ? 9.156 1.597 -32.161 1.00 77.94 708 ARG A O 1
ATOM 5607 N N . LEU A 1 709 ? 8.108 1.848 -30.186 1.00 77.12 709 LEU A N 1
ATOM 5608 C CA . LEU A 1 709 ? 8.915 2.987 -29.730 1.00 77.12 709 LEU A CA 1
ATOM 5609 C C . LEU A 1 709 ? 10.403 2.622 -29.608 1.00 77.12 709 LEU A C 1
ATOM 5611 O O . LEU A 1 709 ? 11.273 3.434 -29.922 1.00 77.12 709 LEU A O 1
ATOM 5615 N N . TRP A 1 710 ? 10.711 1.398 -29.173 1.00 80.25 710 TRP A N 1
ATOM 5616 C CA . TRP A 1 710 ? 12.087 0.923 -29.052 1.00 80.25 710 TRP A CA 1
ATOM 5617 C C . TRP A 1 710 ? 12.767 0.749 -30.414 1.00 80.25 710 TRP A C 1
ATOM 5619 O O . TRP A 1 710 ? 13.871 1.265 -30.606 1.00 80.25 710 TRP A O 1
ATOM 5629 N N . HIS A 1 711 ? 12.109 0.090 -31.375 1.00 75.44 711 HIS A N 1
ATOM 5630 C CA . HIS A 1 711 ? 12.647 -0.086 -32.727 1.00 75.44 711 HIS A CA 1
ATOM 5631 C C . HIS A 1 711 ? 12.792 1.253 -33.455 1.00 75.44 711 HIS A C 1
ATOM 5633 O O . HIS A 1 711 ? 13.850 1.511 -34.030 1.00 75.44 711 HIS A O 1
ATOM 5639 N N . GLN A 1 712 ? 11.801 2.146 -33.353 1.00 73.50 712 GLN A N 1
ATOM 5640 C CA . GLN A 1 712 ? 11.895 3.506 -33.896 1.00 73.50 712 GLN A CA 1
ATOM 5641 C C . GLN A 1 712 ? 13.089 4.266 -33.301 1.00 73.50 712 GLN A C 1
ATOM 5643 O O . GLN A 1 712 ? 13.881 4.854 -34.036 1.00 73.50 712 GLN A O 1
ATOM 5648 N N . GLY A 1 713 ? 13.281 4.197 -31.979 1.00 73.75 713 GLY A N 1
ATOM 5649 C CA . GLY A 1 713 ? 14.424 4.814 -31.310 1.00 73.75 713 GLY A CA 1
ATOM 5650 C C . GLY A 1 713 ? 15.780 4.224 -31.722 1.00 73.75 713 GLY A C 1
ATOM 5651 O O . GLY A 1 713 ? 16.767 4.955 -31.784 1.00 73.75 713 GLY A O 1
ATOM 5652 N N . ARG A 1 714 ? 15.862 2.919 -32.020 1.00 76.81 714 ARG A N 1
ATOM 5653 C CA . ARG A 1 714 ? 17.091 2.283 -32.536 1.00 76.81 714 ARG A CA 1
ATOM 5654 C C . ARG A 1 714 ? 17.390 2.683 -33.974 1.00 76.81 714 ARG A C 1
ATOM 5656 O O . ARG A 1 714 ? 18.530 3.041 -34.257 1.00 76.81 714 ARG A O 1
ATOM 5663 N N . MET A 1 715 ? 16.383 2.650 -34.843 1.00 73.75 715 MET A N 1
ATOM 5664 C CA . MET A 1 715 ? 16.503 3.063 -36.241 1.00 73.75 715 MET A CA 1
ATOM 5665 C C . MET A 1 715 ? 16.967 4.519 -36.340 1.00 73.75 715 MET A C 1
ATOM 5667 O O . MET A 1 715 ? 17.907 4.827 -37.065 1.00 73.75 715 MET A O 1
ATOM 5671 N N . LEU A 1 716 ? 16.393 5.400 -35.520 1.00 71.69 716 LEU A N 1
ATOM 5672 C CA . LEU A 1 716 ? 16.810 6.794 -35.414 1.00 71.69 716 LEU A CA 1
ATOM 5673 C C . LEU A 1 716 ? 18.296 6.944 -35.048 1.00 71.69 716 LEU A C 1
ATOM 5675 O O . LEU A 1 716 ? 19.011 7.702 -35.695 1.00 71.69 716 LEU A O 1
ATOM 5679 N N . ARG A 1 717 ? 18.787 6.206 -34.041 1.00 72.38 717 ARG A N 1
ATOM 5680 C CA . ARG A 1 717 ? 20.212 6.250 -33.655 1.00 72.38 717 ARG A CA 1
ATOM 5681 C C . ARG A 1 717 ? 21.134 5.772 -34.775 1.00 72.38 717 ARG A C 1
ATOM 5683 O O . ARG A 1 717 ? 22.225 6.313 -34.918 1.00 72.38 717 ARG A O 1
ATOM 5690 N N . GLN A 1 718 ? 20.713 4.777 -35.557 1.00 73.50 718 GLN A N 1
ATOM 5691 C CA . GLN A 1 718 ? 21.481 4.319 -36.718 1.00 73.50 718 GLN A CA 1
ATOM 5692 C C . GLN A 1 718 ? 21.539 5.387 -37.811 1.00 73.50 718 GLN A C 1
ATOM 5694 O O . GLN A 1 718 ? 22.621 5.676 -38.310 1.00 73.50 718 GLN A O 1
ATOM 5699 N N . LEU A 1 719 ? 20.406 6.020 -38.127 1.00 70.12 719 LEU A N 1
ATOM 5700 C CA . LEU A 1 719 ? 20.347 7.113 -39.100 1.00 70.12 719 LEU A CA 1
ATOM 5701 C C . LEU A 1 719 ? 21.199 8.314 -38.656 1.00 70.12 719 LEU A C 1
ATOM 5703 O O . LEU A 1 719 ? 21.938 8.870 -39.464 1.00 70.12 719 LEU A O 1
ATOM 5707 N N . GLN A 1 720 ? 21.175 8.668 -37.367 1.00 68.81 720 GLN A N 1
ATOM 5708 C CA . GLN A 1 720 ? 22.052 9.703 -36.804 1.00 68.81 720 GLN A CA 1
ATOM 5709 C C . GLN A 1 720 ? 23.538 9.338 -36.908 1.00 68.81 720 GLN A C 1
ATOM 5711 O O . GLN A 1 720 ? 24.362 10.197 -37.218 1.00 68.81 720 GLN A O 1
ATOM 5716 N N . GLY A 1 721 ? 23.887 8.069 -36.669 1.00 64.00 721 GLY A N 1
ATOM 5717 C CA . GLY A 1 721 ? 25.246 7.559 -36.871 1.00 64.00 721 GLY A CA 1
ATOM 5718 C C . GLY A 1 721 ? 25.709 7.648 -38.328 1.00 64.00 721 GLY A C 1
ATOM 5719 O O . GLY A 1 721 ? 26.890 7.871 -38.572 1.00 64.00 721 GLY A O 1
ATOM 5720 N N . ALA A 1 722 ? 24.778 7.546 -39.280 1.00 63.78 722 ALA A N 1
ATOM 5721 C CA . ALA A 1 722 ? 25.022 7.663 -40.717 1.00 63.78 722 ALA A CA 1
ATOM 5722 C C . ALA A 1 722 ? 24.971 9.104 -41.264 1.00 63.78 722 ALA A C 1
ATOM 5724 O O . ALA A 1 722 ? 25.150 9.308 -42.461 1.00 63.78 722 ALA A O 1
ATOM 5725 N N . GLY A 1 723 ? 24.734 10.108 -40.412 1.00 60.78 723 GLY A N 1
ATOM 5726 C CA . GLY A 1 723 ? 24.767 11.521 -40.801 1.00 60.78 723 GLY A CA 1
ATOM 5727 C C . GLY A 1 723 ? 23.408 12.196 -41.006 1.00 60.78 723 GLY A C 1
ATOM 5728 O O . GLY A 1 723 ? 23.397 13.361 -41.400 1.00 60.78 723 GLY A O 1
ATOM 5729 N N . ALA A 1 724 ? 22.283 11.532 -40.705 1.00 63.88 724 ALA A N 1
ATOM 5730 C CA . ALA A 1 724 ? 20.981 12.200 -40.628 1.00 63.88 724 ALA A CA 1
ATOM 5731 C C . ALA A 1 724 ? 20.963 13.171 -39.436 1.00 63.88 724 ALA A C 1
ATOM 5733 O O . ALA A 1 724 ? 21.207 12.779 -38.289 1.00 63.88 724 ALA A O 1
ATOM 5734 N N . SER A 1 725 ? 20.677 14.441 -39.698 1.00 56.62 725 SER A N 1
ATOM 5735 C CA . SER A 1 725 ? 20.545 15.475 -38.670 1.00 56.62 725 SER A CA 1
ATOM 5736 C C . SER A 1 725 ? 19.077 15.764 -38.401 1.00 56.62 725 SER A C 1
ATOM 5738 O O . SER A 1 725 ? 18.234 15.577 -39.261 1.00 56.62 725 SER A O 1
ATOM 5740 N N . LEU A 1 726 ? 18.743 16.230 -37.205 1.00 53.75 726 LEU A N 1
ATOM 5741 C CA . LEU A 1 726 ? 17.461 16.899 -36.989 1.00 53.75 726 LEU A CA 1
ATOM 5742 C C . LEU A 1 726 ? 17.531 18.280 -37.667 1.00 53.75 726 LEU A C 1
ATOM 5744 O O . LEU A 1 726 ? 18.571 18.930 -37.518 1.00 53.75 726 LEU A O 1
ATOM 5748 N N . PRO A 1 727 ? 16.487 18.755 -38.375 1.00 46.62 727 PRO A N 1
ATOM 5749 C CA . PRO A 1 727 ? 16.363 20.166 -38.656 1.00 46.62 727 PRO A CA 1
ATOM 5750 C C . PRO A 1 727 ? 16.337 20.873 -37.303 1.00 46.62 727 PRO A C 1
ATOM 5752 O O . PRO A 1 727 ? 15.750 20.382 -36.331 1.00 46.62 727 PRO A O 1
ATOM 5755 N N . LEU A 1 728 ? 17.042 21.995 -37.224 1.00 45.19 728 LEU A N 1
ATOM 5756 C CA . LEU A 1 728 ? 16.952 22.867 -36.068 1.00 45.19 728 LEU A CA 1
ATOM 5757 C C . LEU A 1 728 ? 15.473 23.231 -35.922 1.00 45.19 728 LEU A C 1
ATOM 5759 O O . LEU A 1 728 ? 14.869 23.771 -36.843 1.00 45.19 728 LEU A O 1
ATOM 5763 N N . CYS A 1 729 ? 14.858 22.838 -34.808 1.00 38.66 729 CYS A N 1
ATOM 5764 C CA . CYS A 1 729 ? 13.556 23.378 -34.468 1.00 38.66 729 CYS A CA 1
ATOM 5765 C C . CYS A 1 729 ? 13.823 24.847 -34.145 1.00 38.66 729 CYS A C 1
ATOM 5767 O O . CYS A 1 729 ? 14.437 25.133 -33.117 1.00 38.66 729 CYS A O 1
ATOM 5769 N N . ASP A 1 730 ? 13.408 25.755 -35.028 1.00 38.62 730 ASP A N 1
ATOM 5770 C CA . ASP A 1 730 ? 13.531 27.205 -34.815 1.00 38.62 730 ASP A CA 1
ATOM 5771 C C . ASP A 1 730 ? 12.681 27.704 -33.628 1.00 38.62 730 ASP A C 1
ATOM 5773 O O . ASP A 1 730 ? 12.741 28.871 -33.250 1.00 38.62 730 ASP A O 1
ATOM 5777 N N . ASP A 1 731 ? 11.968 26.806 -32.948 1.00 41.28 731 ASP A N 1
ATOM 5778 C CA . ASP A 1 731 ? 11.237 27.078 -31.715 1.00 41.28 731 ASP A CA 1
ATOM 5779 C C . ASP A 1 731 ? 12.093 26.867 -30.458 1.00 41.28 731 ASP A C 1
ATOM 5781 O O . ASP A 1 731 ? 11.676 26.181 -29.534 1.00 41.28 731 ASP A O 1
ATOM 5785 N N . PHE A 1 732 ? 13.281 27.472 -30.390 1.00 40.66 732 PHE A N 1
ATOM 5786 C CA . PHE A 1 732 ? 13.837 27.964 -29.123 1.00 40.66 732 PHE A CA 1
ATOM 5787 C C . PHE A 1 732 ? 14.744 29.161 -29.397 1.00 40.66 732 PHE A C 1
ATOM 5789 O O . PHE A 1 732 ? 15.965 29.060 -29.511 1.00 40.66 732 PHE A O 1
ATOM 5796 N N . SER A 1 733 ? 14.129 30.337 -29.432 1.00 46.91 733 SER A N 1
ATOM 5797 C CA . SER A 1 733 ? 14.805 31.557 -29.022 1.00 46.91 733 SER A CA 1
ATOM 5798 C C . SER A 1 733 ? 15.439 31.362 -27.634 1.00 46.91 733 SER A C 1
ATOM 5800 O O . SER A 1 733 ? 14.740 31.005 -26.684 1.00 46.91 733 SER A O 1
ATOM 5802 N N . GLU A 1 734 ? 16.737 31.682 -27.562 1.00 48.12 734 GLU A N 1
ATOM 5803 C CA . GLU A 1 734 ? 17.633 31.847 -26.402 1.00 48.12 734 GLU A CA 1
ATOM 5804 C C . GLU A 1 734 ? 18.613 30.689 -26.119 1.00 48.12 734 GLU A C 1
ATOM 5806 O O . GLU A 1 734 ? 18.247 29.612 -25.654 1.00 48.12 734 GLU A O 1
ATOM 5811 N N . GLY A 1 735 ? 19.903 30.957 -26.371 1.00 56.56 735 GLY A N 1
ATOM 5812 C CA . GLY A 1 735 ? 21.037 30.074 -26.081 1.00 56.56 735 GLY A CA 1
ATOM 5813 C C . GLY A 1 735 ? 21.252 29.756 -24.586 1.00 56.56 735 GLY A C 1
ATOM 5814 O O . GLY A 1 735 ? 20.421 30.092 -23.738 1.00 56.56 735 GLY A O 1
ATOM 5815 N N . PRO A 1 736 ? 22.360 29.074 -24.223 1.00 55.50 736 PRO A N 1
ATOM 5816 C CA . PRO A 1 736 ? 22.646 28.717 -22.833 1.00 55.50 736 PRO A CA 1
ATOM 5817 C C . PRO A 1 736 ? 22.716 29.977 -21.963 1.00 55.50 736 PRO A C 1
ATOM 5819 O O . PRO A 1 736 ? 23.521 30.867 -22.215 1.00 55.50 736 PRO A O 1
ATOM 5822 N N . ARG A 1 737 ? 21.875 30.062 -20.926 1.00 68.38 737 ARG A N 1
ATOM 5823 C CA . ARG A 1 737 ? 21.791 31.263 -20.077 1.00 68.38 737 ARG A CA 1
ATOM 5824 C C . ARG A 1 737 ? 22.918 31.365 -19.035 1.00 68.38 737 ARG A C 1
ATOM 5826 O O . ARG A 1 737 ? 23.135 32.448 -18.506 1.00 68.38 737 ARG A O 1
ATOM 5833 N N . GLU A 1 738 ? 23.616 30.268 -18.715 1.00 80.81 738 GLU A N 1
ATOM 5834 C CA . GLU A 1 738 ? 24.649 30.225 -17.663 1.00 80.81 738 GLU A CA 1
ATOM 5835 C C . GLU A 1 738 ? 25.872 29.379 -18.080 1.00 80.81 738 GLU A C 1
ATOM 5837 O O . GLU A 1 738 ? 25.738 28.347 -18.747 1.00 80.81 738 GLU A O 1
ATOM 5842 N N . CYS A 1 739 ? 27.072 29.764 -17.634 1.00 85.25 739 CYS A N 1
ATOM 5843 C CA . CYS A 1 739 ? 28.318 29.011 -17.831 1.00 85.25 739 CYS A CA 1
ATOM 5844 C C . CYS A 1 739 ? 29.158 28.935 -16.552 1.00 85.25 739 CYS A C 1
ATOM 5846 O O . CYS A 1 739 ? 29.045 29.760 -15.647 1.00 85.25 739 CYS A O 1
ATOM 5848 N N . CYS A 1 740 ? 30.053 27.954 -16.489 1.00 86.81 740 CYS A N 1
ATOM 5849 C CA . CYS A 1 740 ? 31.149 27.932 -15.532 1.00 86.81 740 CYS A CA 1
ATOM 5850 C C . CYS A 1 740 ? 32.462 28.218 -16.268 1.00 86.81 740 CYS A C 1
ATOM 5852 O O . CYS A 1 740 ? 32.979 27.329 -16.945 1.00 86.81 740 CYS A O 1
ATOM 5854 N N . ALA A 1 741 ? 32.998 29.433 -16.110 1.00 83.31 741 ALA A N 1
ATOM 5855 C CA . ALA A 1 741 ? 34.255 29.851 -16.738 1.00 83.31 741 ALA A CA 1
ATOM 5856 C C . ALA A 1 741 ? 35.465 29.034 -16.239 1.00 83.31 741 ALA A C 1
ATOM 5858 O O . ALA A 1 741 ? 36.308 28.640 -17.031 1.00 83.31 741 ALA A O 1
ATOM 5859 N N . VAL A 1 742 ? 35.481 28.653 -14.953 1.00 85.06 742 VAL A N 1
ATOM 5860 C CA . VAL A 1 742 ? 36.551 27.831 -14.345 1.00 85.06 742 VAL A CA 1
ATOM 5861 C C . VAL A 1 742 ? 36.642 26.432 -14.970 1.00 85.06 742 VAL A C 1
ATOM 5863 O O . VAL A 1 742 ? 37.727 25.893 -15.157 1.00 85.06 742 VAL A O 1
ATOM 5866 N N . CYS A 1 743 ? 35.498 25.801 -15.253 1.00 81.88 743 CYS A N 1
ATOM 5867 C CA . CYS A 1 743 ? 35.438 24.446 -15.812 1.00 81.88 743 CYS A CA 1
ATOM 5868 C C . CYS A 1 743 ? 35.258 24.403 -17.334 1.00 81.88 743 CYS A C 1
ATOM 5870 O O . CYS A 1 743 ? 35.254 23.302 -17.884 1.00 81.88 743 CYS A O 1
ATOM 5872 N N . GLY A 1 744 ? 35.031 25.543 -17.991 1.00 81.81 744 GLY A N 1
ATOM 5873 C CA . GLY A 1 744 ? 34.713 25.606 -19.419 1.00 81.81 744 GLY A CA 1
ATOM 5874 C C . GLY A 1 744 ? 33.418 24.875 -19.801 1.00 81.81 744 GLY A C 1
ATOM 5875 O O . GLY A 1 744 ? 33.394 24.165 -20.800 1.00 81.81 744 GLY A O 1
ATOM 5876 N N . LYS A 1 745 ? 32.350 24.967 -18.988 1.00 80.00 745 LYS A N 1
ATOM 5877 C CA . LYS A 1 745 ? 31.081 24.226 -19.206 1.00 80.00 745 LYS A CA 1
ATOM 5878 C C . LYS A 1 745 ? 29.866 25.143 -19.355 1.00 80.00 745 LYS A C 1
ATOM 5880 O O . LYS A 1 745 ? 29.732 26.102 -18.596 1.00 80.00 745 LYS A O 1
ATOM 5885 N N . HIS A 1 746 ? 28.937 24.783 -20.244 1.00 80.06 746 HIS A N 1
ATOM 5886 C CA . HIS A 1 746 ? 27.645 25.460 -20.436 1.00 80.06 746 HIS A CA 1
ATOM 5887 C C . HIS A 1 746 ? 26.483 24.749 -19.733 1.00 80.06 746 HIS A C 1
ATOM 5889 O O . HIS A 1 746 ? 26.486 23.526 -19.574 1.00 80.06 746 HIS A O 1
ATOM 5895 N N . PHE A 1 747 ? 25.454 25.515 -19.356 1.00 78.50 747 PHE A N 1
ATOM 5896 C CA . PHE A 1 747 ? 24.240 25.004 -18.721 1.00 78.50 747 PHE A CA 1
ATOM 5897 C C . PHE A 1 747 ? 22.977 25.626 -19.331 1.00 78.50 747 PHE A C 1
ATOM 5899 O O . PHE A 1 747 ? 22.940 26.809 -19.665 1.00 78.50 747 PHE A O 1
ATOM 5906 N N . LYS A 1 748 ? 21.916 24.812 -19.450 1.00 68.75 748 LYS A N 1
ATOM 5907 C CA . LYS A 1 748 ? 20.612 25.233 -19.998 1.00 68.75 748 LYS A CA 1
ATOM 5908 C C . LYS A 1 748 ? 19.895 26.226 -19.082 1.00 68.75 748 LYS A C 1
ATOM 5910 O O . LYS A 1 748 ? 19.273 27.168 -19.557 1.00 68.75 748 LYS A O 1
ATOM 5915 N N . ASP A 1 749 ? 19.958 25.999 -17.774 1.00 72.38 749 ASP A N 1
ATOM 5916 C CA . ASP A 1 749 ? 19.291 26.817 -16.772 1.00 72.38 749 ASP A CA 1
ATOM 5917 C C . ASP A 1 749 ? 20.149 26.999 -15.510 1.00 72.38 749 ASP A C 1
ATOM 5919 O O . ASP A 1 749 ? 21.085 26.246 -15.224 1.00 72.38 749 ASP A O 1
ATOM 5923 N N . TYR A 1 750 ? 19.786 28.005 -14.713 1.00 77.94 750 TYR A N 1
ATOM 5924 C CA . TYR A 1 750 ? 20.421 28.293 -13.427 1.00 77.94 750 TYR A CA 1
ATOM 5925 C C . TYR A 1 750 ? 20.382 27.094 -12.467 1.00 77.94 750 TYR A C 1
ATOM 5927 O O . TYR A 1 750 ? 21.302 26.892 -11.674 1.00 77.94 750 TYR A O 1
ATOM 5935 N N . ARG A 1 751 ? 19.342 26.250 -12.538 1.00 76.69 751 ARG A N 1
ATOM 5936 C CA . ARG A 1 751 ? 19.230 25.058 -11.682 1.00 76.69 751 ARG A CA 1
ATOM 5937 C C . ARG A 1 751 ? 20.337 24.056 -11.988 1.00 76.69 751 ARG A C 1
ATOM 5939 O O . ARG A 1 751 ? 20.999 23.614 -11.052 1.00 76.69 751 ARG A O 1
ATOM 5946 N N . ALA A 1 752 ? 20.579 23.734 -13.258 1.00 77.44 752 ALA A N 1
ATOM 5947 C CA . ALA A 1 752 ? 21.661 22.836 -13.644 1.00 77.44 752 ALA A CA 1
ATOM 5948 C C . ALA A 1 752 ? 23.038 23.405 -13.267 1.00 77.44 752 ALA A C 1
ATOM 5950 O O . ALA A 1 752 ? 23.855 22.686 -12.686 1.00 77.44 752 ALA A O 1
ATOM 5951 N N . TRP A 1 753 ? 23.263 24.702 -13.512 1.00 85.69 753 TRP A N 1
ATOM 5952 C CA . TRP A 1 753 ? 24.499 25.383 -13.114 1.00 85.69 753 TRP A CA 1
ATOM 5953 C C . TRP A 1 753 ? 24.711 25.360 -11.592 1.00 85.69 753 TRP A C 1
ATOM 5955 O O . TRP A 1 753 ? 25.783 24.985 -11.129 1.00 85.69 753 TRP A O 1
ATOM 5965 N N . SER A 1 754 ? 23.685 25.673 -10.793 1.00 80.94 754 SER A N 1
ATOM 5966 C CA . SER A 1 754 ? 23.794 25.720 -9.324 1.00 80.94 754 SER A CA 1
ATOM 5967 C C . SER A 1 754 ? 24.132 24.362 -8.697 1.00 80.94 754 SER A C 1
ATOM 5969 O O . SER A 1 754 ? 24.900 24.301 -7.735 1.00 80.94 754 SER A O 1
ATOM 5971 N N . VAL A 1 755 ? 23.623 23.258 -9.262 1.00 81.44 755 VAL A N 1
ATOM 5972 C CA . VAL A 1 755 ? 23.986 21.897 -8.832 1.00 81.44 755 VAL A CA 1
ATOM 5973 C C . VAL A 1 755 ? 25.463 21.622 -9.106 1.00 81.44 755 VAL A C 1
ATOM 5975 O O . VAL A 1 755 ? 26.152 21.114 -8.221 1.00 81.44 755 VAL A O 1
ATOM 5978 N N . HIS A 1 756 ? 25.958 21.991 -10.291 1.00 82.88 756 HIS A N 1
ATOM 5979 C CA . HIS A 1 756 ? 27.371 21.854 -10.644 1.00 82.88 756 HIS A CA 1
ATOM 5980 C C . HIS A 1 756 ? 28.275 22.732 -9.769 1.00 82.88 756 HIS A C 1
ATOM 5982 O O . HIS A 1 756 ? 29.249 22.234 -9.200 1.00 82.88 756 HIS A O 1
ATOM 5988 N N . ALA A 1 757 ? 27.930 24.012 -9.609 1.00 84.06 757 ALA A N 1
ATOM 5989 C CA . ALA A 1 757 ? 28.670 24.962 -8.788 1.00 84.06 757 ALA A CA 1
ATOM 5990 C C . ALA A 1 757 ? 28.801 24.469 -7.338 1.00 84.06 757 ALA A C 1
ATOM 5992 O O . ALA A 1 757 ? 29.876 24.563 -6.746 1.00 84.06 757 ALA A O 1
ATOM 5993 N N . PHE A 1 758 ? 27.750 23.853 -6.790 1.00 82.69 758 PHE A N 1
ATOM 5994 C CA . PHE A 1 758 ? 27.801 23.216 -5.476 1.00 82.69 758 PHE A CA 1
ATOM 5995 C C . PHE A 1 758 ? 28.649 21.935 -5.464 1.00 82.69 758 PHE A C 1
ATOM 5997 O O . PHE A 1 758 ? 29.498 21.778 -4.590 1.00 82.69 758 PHE A O 1
ATOM 6004 N N . SER A 1 759 ? 28.446 21.013 -6.413 1.00 80.94 759 SER A N 1
ATOM 6005 C CA . SER A 1 759 ? 29.120 19.706 -6.400 1.00 80.94 759 SER A CA 1
ATOM 6006 C C . SER A 1 759 ? 30.612 19.771 -6.714 1.00 80.94 759 SER A C 1
ATOM 6008 O O . SER A 1 759 ? 31.374 18.951 -6.212 1.00 80.94 759 SER A O 1
ATOM 6010 N N . THR A 1 760 ? 31.014 20.698 -7.584 1.00 84.00 760 THR A N 1
ATOM 6011 C CA . THR A 1 760 ? 32.377 20.779 -8.125 1.00 84.00 760 THR A CA 1
ATOM 6012 C C . THR A 1 760 ? 33.181 21.897 -7.471 1.00 84.00 760 THR A C 1
ATOM 6014 O O . THR A 1 760 ? 34.359 21.699 -7.198 1.00 84.00 760 THR A O 1
ATOM 6017 N N . HIS A 1 761 ? 32.552 23.038 -7.168 1.00 83.19 761 HIS A N 1
ATOM 6018 C CA . HIS A 1 761 ? 33.231 24.208 -6.594 1.00 83.19 761 HIS A CA 1
ATOM 6019 C C . HIS A 1 761 ? 32.827 24.509 -5.145 1.00 83.19 761 HIS A C 1
ATOM 6021 O O . HIS A 1 761 ? 33.283 25.496 -4.578 1.00 83.19 761 HIS A O 1
ATOM 6027 N N . GLY A 1 762 ? 31.945 23.705 -4.536 1.00 80.38 762 GLY A N 1
ATOM 6028 C CA . GLY A 1 762 ? 31.469 23.943 -3.168 1.00 80.38 762 GLY A CA 1
ATOM 6029 C C . GLY A 1 762 ? 30.670 25.242 -3.000 1.00 80.38 762 GLY A C 1
ATOM 6030 O O . GLY A 1 762 ? 30.443 25.677 -1.868 1.00 80.38 762 GLY A O 1
ATOM 6031 N N . ARG A 1 763 ? 30.234 25.878 -4.099 1.00 80.62 763 ARG A N 1
ATOM 6032 C CA . ARG A 1 763 ? 29.516 27.155 -4.054 1.00 80.62 763 ARG A CA 1
ATOM 6033 C C . ARG A 1 763 ? 28.150 26.954 -3.410 1.00 80.62 763 ARG A C 1
ATOM 6035 O O . ARG A 1 763 ? 27.352 26.126 -3.845 1.00 80.62 763 ARG A O 1
ATOM 6042 N N . THR A 1 764 ? 27.856 27.751 -2.395 1.00 77.50 764 THR A N 1
ATOM 6043 C CA . THR A 1 764 ? 26.531 27.820 -1.779 1.00 77.50 764 THR A CA 1
ATOM 6044 C C . THR A 1 764 ? 26.023 29.245 -1.857 1.00 77.50 764 THR A C 1
ATOM 6046 O O . THR A 1 764 ? 26.793 30.177 -1.661 1.00 77.50 764 THR A O 1
ATOM 6049 N N . ASP A 1 765 ? 24.732 29.383 -2.150 1.00 76.50 765 ASP A N 1
ATOM 6050 C CA . ASP A 1 765 ? 24.008 30.656 -2.149 1.00 76.50 765 ASP A CA 1
ATOM 6051 C C . ASP A 1 765 ? 24.273 31.434 -0.846 1.00 76.50 765 ASP A C 1
ATOM 6053 O O . ASP A 1 765 ? 24.145 30.855 0.245 1.00 76.50 765 ASP A O 1
ATOM 6057 N N . GLU A 1 766 ? 24.641 32.720 -0.951 1.00 77.75 766 GLU A N 1
ATOM 6058 C CA . GLU A 1 766 ? 24.901 33.598 0.194 1.00 77.75 766 GLU A CA 1
ATOM 6059 C C . GLU A 1 766 ? 23.719 33.586 1.170 1.00 77.75 766 GLU A C 1
ATOM 6061 O O . GLU A 1 766 ? 23.937 33.536 2.383 1.00 77.75 766 GLU A O 1
ATOM 6066 N N . MET A 1 767 ? 22.477 33.475 0.676 1.00 77.56 767 MET A N 1
ATOM 6067 C CA . MET A 1 767 ? 21.270 33.415 1.513 1.00 77.56 767 MET A CA 1
ATOM 6068 C C . MET A 1 767 ? 21.272 32.251 2.512 1.00 77.56 767 MET A C 1
ATOM 6070 O O . MET A 1 767 ? 20.692 32.360 3.593 1.00 77.56 767 MET A O 1
ATOM 6074 N N . ARG A 1 768 ? 21.931 31.134 2.181 1.00 78.81 768 ARG A N 1
ATOM 6075 C CA . ARG A 1 768 ? 22.052 29.966 3.072 1.00 78.81 768 ARG A CA 1
ATOM 6076 C C . ARG A 1 768 ? 23.119 30.146 4.151 1.00 78.81 768 ARG A C 1
ATOM 6078 O O . ARG A 1 768 ? 23.160 29.338 5.072 1.00 78.81 768 ARG A O 1
ATOM 6085 N N . ARG A 1 769 ? 23.961 31.176 4.037 1.00 83.06 769 ARG A N 1
ATOM 6086 C CA . ARG A 1 769 ? 25.004 31.537 5.009 1.00 83.06 769 ARG A CA 1
ATOM 6087 C C . ARG A 1 769 ? 24.589 32.688 5.929 1.00 83.06 769 ARG A C 1
ATOM 6089 O O . ARG A 1 769 ? 25.299 32.966 6.888 1.00 83.06 769 ARG A O 1
ATOM 6096 N N . LEU A 1 770 ? 23.466 33.362 5.655 1.00 81.12 770 LEU A N 1
ATOM 6097 C CA . LEU A 1 770 ? 23.024 34.552 6.401 1.00 81.12 770 LEU A CA 1
ATOM 6098 C C . LEU A 1 770 ? 22.411 34.255 7.771 1.00 81.12 770 LEU A C 1
ATOM 6100 O O . LEU A 1 770 ? 22.429 35.120 8.641 1.00 81.12 770 LEU A O 1
ATOM 6104 N N . ALA A 1 771 ? 21.821 33.077 7.962 1.00 80.31 771 ALA A N 1
ATOM 6105 C CA . ALA A 1 771 ? 21.174 32.724 9.219 1.00 80.31 771 ALA A CA 1
ATOM 6106 C C . ALA A 1 771 ? 21.356 31.228 9.517 1.00 80.31 771 ALA A C 1
ATOM 6108 O O . ALA A 1 771 ? 21.082 30.409 8.635 1.00 80.31 771 ALA A O 1
ATOM 6109 N N . PRO A 1 772 ? 21.794 30.865 10.735 1.00 80.94 772 PRO A N 1
ATOM 6110 C CA . PRO A 1 772 ? 21.879 29.480 11.164 1.00 80.94 772 PRO A CA 1
ATOM 6111 C C . PRO A 1 772 ? 20.524 29.007 11.712 1.00 80.94 772 PRO A C 1
ATOM 6113 O O . PRO A 1 772 ? 19.730 29.799 12.228 1.00 80.94 772 PRO A O 1
ATOM 6116 N N . GLY A 1 773 ? 20.266 27.701 11.653 1.00 83.56 773 GLY A N 1
ATOM 6117 C CA . GLY A 1 773 ? 19.068 27.116 12.245 1.00 83.56 773 GLY A CA 1
ATOM 6118 C C . GLY A 1 773 ? 17.777 27.471 11.510 1.00 83.56 773 GLY A C 1
ATOM 6119 O O . GLY A 1 773 ? 17.706 27.577 10.285 1.00 83.56 773 GLY A O 1
ATOM 6120 N N . THR A 1 774 ? 16.709 27.630 12.288 1.00 85.62 774 THR A N 1
ATOM 6121 C CA . THR A 1 774 ? 15.344 27.796 11.777 1.00 85.62 774 THR A CA 1
ATOM 6122 C C . THR A 1 774 ? 14.728 29.161 12.090 1.00 85.62 774 THR A C 1
ATOM 6124 O O . THR A 1 774 ? 13.619 29.442 11.639 1.00 85.62 774 THR A O 1
ATOM 6127 N N . GLN A 1 775 ? 15.425 30.044 12.810 1.00 86.38 775 GLN A N 1
ATOM 6128 C CA . GLN A 1 775 ? 14.918 31.359 13.208 1.00 86.38 775 GLN A CA 1
ATOM 6129 C C . GLN A 1 775 ? 15.606 32.489 12.445 1.00 86.38 775 GLN A C 1
ATOM 6131 O O . GLN A 1 775 ? 16.827 32.542 12.354 1.00 86.38 775 GLN A O 1
ATOM 6136 N N . CYS A 1 776 ? 14.823 33.444 11.941 1.00 86.94 776 CYS A N 1
ATOM 6137 C CA . CYS A 1 776 ? 15.378 34.683 11.411 1.00 86.94 776 CYS A CA 1
ATOM 6138 C C . CYS A 1 776 ? 15.793 35.595 12.579 1.00 86.94 776 CYS A C 1
ATOM 6140 O O . CYS A 1 776 ? 14.920 35.990 13.348 1.00 86.94 776 CYS A O 1
ATOM 6142 N N . PRO A 1 777 ? 17.065 36.003 12.708 1.00 83.75 777 PRO A N 1
ATOM 6143 C CA . PRO A 1 777 ? 17.514 36.865 13.809 1.00 83.75 777 PRO A CA 1
ATOM 6144 C C . PRO A 1 777 ? 17.014 38.315 13.695 1.00 83.75 777 PRO A C 1
ATOM 6146 O O . PRO A 1 777 ? 17.062 39.059 14.665 1.00 83.75 777 PRO A O 1
ATOM 6149 N N . VAL A 1 778 ? 16.505 38.727 12.526 1.00 84.00 778 VAL A N 1
ATOM 6150 C CA . VAL A 1 778 ? 16.029 40.100 12.289 1.00 84.00 778 VAL A CA 1
ATOM 6151 C C . VAL A 1 778 ? 14.554 40.261 12.615 1.00 84.00 778 VAL A C 1
ATOM 6153 O O . VAL A 1 778 ? 14.187 41.115 13.411 1.00 84.00 778 VAL A O 1
ATOM 6156 N N . CYS A 1 779 ? 13.687 39.472 11.975 1.00 84.75 779 CYS A N 1
ATOM 6157 C CA . CYS A 1 779 ? 12.255 39.538 12.266 1.00 84.75 779 CYS A CA 1
ATOM 6158 C C . CYS A 1 779 ? 11.846 38.626 13.420 1.00 84.75 779 CYS A C 1
ATOM 6160 O O . CYS A 1 779 ? 10.664 38.584 13.738 1.00 84.75 779 CYS A O 1
ATOM 6162 N N . LEU A 1 780 ? 12.787 37.871 13.999 1.00 85.56 780 LEU A N 1
ATOM 6163 C CA . LEU A 1 780 ? 12.565 36.890 15.064 1.00 85.56 780 LEU A CA 1
ATOM 6164 C C . LEU A 1 780 ? 11.502 35.836 14.715 1.00 85.56 780 LEU A C 1
ATOM 6166 O O . LEU A 1 780 ? 10.976 35.158 15.589 1.00 85.56 780 LEU A O 1
ATOM 6170 N N . LYS A 1 781 ? 11.195 35.648 13.425 1.00 85.88 781 LYS A N 1
ATOM 6171 C CA . LYS A 1 781 ? 10.281 34.594 12.982 1.00 85.88 781 LYS A CA 1
ATOM 6172 C C . LYS A 1 781 ? 10.984 33.245 13.009 1.00 85.88 781 LYS A C 1
ATOM 6174 O O . LYS A 1 781 ? 12.011 33.072 12.351 1.00 85.88 781 LYS A O 1
ATOM 6179 N N . HIS A 1 782 ? 10.410 32.295 13.733 1.00 84.62 782 HIS A N 1
ATOM 6180 C CA . HIS A 1 782 ? 10.859 30.914 13.804 1.00 84.62 782 HIS A CA 1
ATOM 6181 C C . HIS A 1 782 ? 10.113 30.073 12.761 1.00 84.62 782 HIS A C 1
ATOM 6183 O O . HIS A 1 782 ? 8.886 29.953 12.785 1.00 84.62 782 HIS A O 1
ATOM 6189 N N . PHE A 1 783 ? 10.856 29.516 11.811 1.00 84.31 783 PHE A N 1
ATOM 6190 C CA . PHE A 1 783 ? 10.366 28.622 10.768 1.00 84.31 783 PHE A CA 1
ATOM 6191 C C . PHE A 1 783 ? 10.509 27.164 11.212 1.00 84.31 783 PHE A C 1
ATOM 6193 O O . PHE A 1 783 ? 11.217 26.854 12.157 1.00 84.31 783 PHE A O 1
ATOM 6200 N N . THR A 1 784 ? 9.847 26.236 10.522 1.00 76.62 784 THR A N 1
ATOM 6201 C CA . THR A 1 784 ? 9.956 24.802 10.857 1.00 76.62 784 THR A CA 1
ATOM 6202 C C . THR A 1 784 ? 11.221 24.150 10.299 1.00 76.62 784 THR A C 1
ATOM 6204 O O . THR A 1 784 ? 11.561 23.038 10.669 1.00 76.62 784 THR A O 1
ATOM 6207 N N . SER A 1 785 ? 11.879 24.786 9.330 1.00 80.62 785 SER A N 1
ATOM 6208 C CA . SER A 1 785 ? 13.058 24.244 8.656 1.00 80.62 785 SER A CA 1
ATOM 6209 C C . SER A 1 785 ? 13.948 25.374 8.151 1.00 80.62 785 SER A C 1
ATOM 6211 O O . SER A 1 785 ? 13.449 26.447 7.785 1.00 80.62 785 SER A O 1
ATOM 6213 N N . ALA A 1 786 ? 15.253 25.111 8.051 1.00 80.50 786 ALA A N 1
ATOM 6214 C CA . ALA A 1 786 ? 16.196 26.033 7.423 1.00 80.50 786 ALA A CA 1
ATOM 6215 C C . ALA A 1 786 ? 15.824 26.324 5.960 1.00 80.50 786 ALA A C 1
ATOM 6217 O O . ALA A 1 786 ? 15.991 27.441 5.489 1.00 80.50 786 ALA A O 1
ATOM 6218 N N . VAL A 1 787 ? 15.202 25.371 5.255 1.00 80.75 787 VAL A N 1
ATOM 6219 C CA . VAL A 1 787 ? 14.688 25.575 3.889 1.00 80.75 787 VAL A CA 1
ATOM 6220 C C . VAL A 1 787 ? 13.616 26.669 3.842 1.00 80.75 787 VAL A C 1
ATOM 6222 O O . VAL A 1 787 ? 13.640 27.521 2.950 1.00 80.75 787 VAL A O 1
ATOM 6225 N N . LYS A 1 788 ? 12.663 26.677 4.784 1.00 82.06 788 LYS A N 1
ATOM 6226 C CA . LYS A 1 788 ? 11.644 27.737 4.864 1.00 82.06 788 LYS A CA 1
ATOM 6227 C C . LYS A 1 788 ? 12.246 29.074 5.285 1.00 82.06 788 LYS A C 1
ATOM 6229 O O . LYS A 1 788 ? 11.804 30.095 4.761 1.00 82.06 788 LYS A O 1
ATOM 6234 N N . LEU A 1 789 ? 13.248 29.068 6.165 1.00 85.19 789 LEU A N 1
ATOM 6235 C CA . LEU A 1 789 ? 14.013 30.266 6.505 1.00 85.19 789 LEU A CA 1
ATOM 6236 C C . LEU A 1 789 ? 14.725 30.830 5.265 1.00 85.19 789 LEU A C 1
ATOM 6238 O O . LEU A 1 789 ? 14.552 32.006 4.962 1.00 85.19 789 LEU A O 1
ATOM 6242 N N . SER A 1 790 ? 15.415 30.000 4.478 1.00 82.50 790 SER A N 1
ATOM 6243 C CA . SER A 1 790 ? 16.040 30.430 3.219 1.00 82.50 790 SER A CA 1
ATOM 6244 C C . SER A 1 790 ? 15.012 30.973 2.223 1.00 82.50 790 SER A C 1
ATOM 6246 O O . SER A 1 790 ? 15.234 32.028 1.638 1.00 82.50 790 SER A O 1
ATOM 6248 N N . ARG A 1 791 ? 13.837 30.334 2.077 1.00 83.56 791 ARG A N 1
ATOM 6249 C CA . ARG A 1 791 ? 12.739 30.890 1.257 1.00 83.56 791 ARG A CA 1
ATOM 6250 C C . ARG A 1 791 ? 12.270 32.248 1.780 1.00 83.56 791 ARG A C 1
ATOM 6252 O O . ARG A 1 791 ? 12.028 33.150 0.987 1.00 83.56 791 ARG A O 1
ATOM 6259 N N . HIS A 1 792 ? 12.137 32.412 3.096 1.00 85.69 792 HIS A N 1
ATOM 6260 C CA . HIS A 1 792 ? 11.781 33.697 3.695 1.00 85.69 792 HIS A CA 1
ATOM 6261 C C . HIS A 1 792 ? 12.818 34.780 3.389 1.00 85.69 792 HIS A C 1
ATOM 6263 O O . HIS A 1 792 ? 12.421 35.882 3.022 1.00 85.69 792 HIS A O 1
ATOM 6269 N N . LEU A 1 793 ? 14.110 34.466 3.489 1.00 82.25 793 LEU A N 1
ATOM 6270 C CA . LEU A 1 793 ? 15.192 35.383 3.124 1.00 82.25 793 LEU A CA 1
ATOM 6271 C C . LEU A 1 793 ? 15.211 35.692 1.619 1.00 82.25 793 LEU A C 1
ATOM 6273 O O . LEU A 1 793 ? 15.600 36.790 1.239 1.00 82.25 793 LEU A O 1
ATOM 6277 N N . GLY A 1 794 ? 14.714 34.783 0.776 1.00 78.31 794 GLY A N 1
ATOM 6278 C CA . GLY A 1 794 ? 14.469 35.039 -0.647 1.00 78.31 794 GLY A CA 1
ATOM 6279 C C . GLY A 1 794 ? 13.338 36.043 -0.906 1.00 78.31 794 GLY A C 1
ATOM 6280 O O . GLY A 1 794 ? 13.476 36.914 -1.761 1.00 78.31 794 GLY A O 1
ATOM 6281 N N . TYR A 1 795 ? 12.243 35.983 -0.141 1.00 82.00 795 TYR A N 1
ATOM 6282 C CA . TYR A 1 795 ? 11.088 36.876 -0.331 1.00 82.00 795 TYR A CA 1
ATOM 6283 C C . TYR A 1 795 ? 11.160 38.199 0.455 1.00 82.00 795 TYR A C 1
ATOM 6285 O O . TYR A 1 795 ? 10.594 39.197 0.020 1.00 82.00 795 TYR A O 1
ATOM 6293 N N . SER A 1 796 ? 11.805 38.230 1.625 1.00 84.12 796 SER A N 1
ATOM 6294 C CA . SER A 1 796 ? 11.826 39.387 2.533 1.00 84.12 796 SER A CA 1
ATOM 6295 C C . SER A 1 796 ? 13.116 40.195 2.390 1.00 84.12 796 SER A C 1
ATOM 6297 O O . SER A 1 796 ? 14.100 39.932 3.089 1.00 84.12 796 SER A O 1
ATOM 6299 N N . SER A 1 797 ? 13.097 41.218 1.532 1.00 80.00 797 SER A N 1
ATOM 6300 C CA . SER A 1 797 ? 14.237 42.126 1.318 1.00 80.00 797 SER A CA 1
ATOM 6301 C C . SER A 1 797 ? 14.679 42.833 2.606 1.00 80.00 797 SER A C 1
ATOM 6303 O O . SER A 1 797 ? 15.868 42.906 2.896 1.00 80.00 797 SER A O 1
ATOM 6305 N N . ALA A 1 798 ? 13.737 43.259 3.453 1.00 80.12 798 ALA A N 1
ATOM 6306 C CA . ALA A 1 798 ? 14.044 43.940 4.714 1.00 80.12 798 ALA A CA 1
ATOM 6307 C C . ALA A 1 798 ? 14.839 43.066 5.706 1.00 80.12 798 ALA A C 1
ATOM 6309 O O . ALA A 1 798 ? 15.749 43.554 6.378 1.00 80.12 798 ALA A O 1
ATOM 6310 N N . CYS A 1 799 ? 14.507 41.773 5.814 1.00 83.31 799 CYS A N 1
ATOM 6311 C CA . CYS A 1 799 ? 15.234 40.854 6.697 1.00 83.31 799 CYS A CA 1
ATOM 6312 C C . CYS A 1 799 ? 16.585 40.457 6.109 1.00 83.31 799 CYS A C 1
ATOM 6314 O O . CYS A 1 799 ? 17.572 40.389 6.838 1.00 83.31 799 CYS A O 1
ATOM 6316 N N . ARG A 1 800 ? 16.619 40.235 4.792 1.00 81.81 800 ARG A N 1
ATOM 6317 C CA . ARG A 1 800 ? 17.832 39.916 4.043 1.00 81.81 800 ARG A CA 1
ATOM 6318 C C . ARG A 1 800 ? 18.873 41.033 4.147 1.00 81.81 800 ARG A C 1
ATOM 6320 O O . ARG A 1 800 ? 19.991 40.758 4.561 1.00 81.81 800 ARG A O 1
ATOM 6327 N N . ASN A 1 801 ? 18.503 42.282 3.868 1.00 78.00 801 ASN A N 1
ATOM 6328 C CA . ASN A 1 801 ? 19.446 43.409 3.839 1.00 78.00 801 ASN A CA 1
ATOM 6329 C C . ASN A 1 801 ? 20.069 43.681 5.216 1.00 78.00 801 ASN A C 1
ATOM 6331 O O . ASN A 1 801 ? 21.272 43.902 5.325 1.00 78.00 801 ASN A O 1
ATOM 6335 N N . ARG A 1 802 ? 19.276 43.573 6.290 1.00 77.56 802 ARG A N 1
ATOM 6336 C CA . ARG A 1 802 ? 19.787 43.703 7.664 1.00 77.56 802 ARG A CA 1
ATOM 6337 C C . ARG A 1 802 ? 20.775 42.589 8.029 1.00 77.56 802 ARG A C 1
ATOM 6339 O O . ARG A 1 802 ? 21.776 42.864 8.680 1.00 77.56 802 ARG A O 1
ATOM 6346 N N . LEU A 1 803 ? 20.537 41.357 7.578 1.00 81.50 803 LEU A N 1
ATOM 6347 C CA . LEU A 1 803 ? 21.473 40.242 7.774 1.00 81.50 803 LEU A CA 1
ATOM 6348 C C . LEU A 1 803 ? 22.750 40.379 6.946 1.00 81.50 803 LEU A C 1
ATOM 6350 O O . LEU A 1 803 ? 23.833 40.025 7.403 1.00 81.50 803 LEU A O 1
ATOM 6354 N N . LEU A 1 804 ? 22.638 40.914 5.732 1.00 77.69 804 LEU A N 1
ATOM 6355 C CA . LEU A 1 804 ? 23.802 41.212 4.904 1.00 77.69 804 LEU A CA 1
ATOM 6356 C C . LEU A 1 804 ? 24.704 42.257 5.577 1.00 77.69 804 LEU A C 1
ATOM 6358 O O . LEU A 1 804 ? 25.920 42.079 5.576 1.00 77.69 804 LEU A O 1
ATOM 6362 N N . SER A 1 805 ? 24.113 43.275 6.217 1.00 73.50 805 SER A N 1
ATOM 6363 C CA . SER A 1 805 ? 24.842 44.342 6.920 1.00 73.50 805 SER A CA 1
ATOM 6364 C C . SER A 1 805 ? 25.548 43.904 8.210 1.00 73.50 805 SER A C 1
ATOM 6366 O O . SER A 1 805 ? 26.514 44.539 8.618 1.00 73.50 805 SER A O 1
ATOM 6368 N N . SER A 1 806 ? 25.115 42.813 8.855 1.00 72.00 806 SER A N 1
ATOM 6369 C CA . SER A 1 806 ? 25.661 42.381 10.152 1.00 72.00 806 SER A CA 1
ATOM 6370 C C . SER A 1 806 ? 26.966 41.577 10.050 1.00 72.00 806 SER A C 1
ATOM 6372 O O . SER A 1 806 ? 27.447 41.065 11.059 1.00 72.00 806 SER A O 1
ATOM 6374 N N . ASN A 1 807 ? 27.504 41.411 8.834 1.00 67.06 807 ASN A N 1
ATOM 6375 C CA . ASN A 1 807 ? 28.716 40.655 8.477 1.00 67.06 807 ASN A CA 1
ATOM 6376 C C . ASN A 1 807 ? 28.830 39.234 9.082 1.00 67.06 807 ASN A C 1
ATOM 6378 O O . ASN A 1 807 ? 29.897 38.629 9.099 1.00 67.06 807 ASN A O 1
ATOM 6382 N N . SER A 1 808 ? 27.724 38.676 9.578 1.00 71.00 808 SER A N 1
ATOM 6383 C CA . SER A 1 808 ? 27.678 37.346 10.183 1.00 71.00 808 SER A CA 1
ATOM 6384 C C . SER A 1 808 ? 27.482 36.309 9.076 1.00 71.00 808 SER A C 1
ATOM 6386 O O . SER A 1 808 ? 26.590 36.452 8.233 1.00 71.00 808 SER A O 1
ATOM 6388 N N . ARG A 1 809 ? 28.341 35.288 9.028 1.00 80.94 809 ARG A N 1
ATOM 6389 C CA . ARG A 1 809 ? 28.266 34.187 8.058 1.00 80.94 809 ARG A CA 1
ATOM 6390 C C . ARG A 1 809 ? 28.341 32.856 8.797 1.00 80.94 809 ARG A C 1
ATOM 6392 O O . ARG A 1 809 ? 29.156 32.691 9.698 1.00 80.94 809 ARG A O 1
ATOM 6399 N N . HIS A 1 810 ? 27.482 31.924 8.404 1.00 82.69 810 HIS A N 1
ATOM 6400 C CA . HIS A 1 810 ? 27.324 30.619 9.040 1.00 82.69 810 HIS A CA 1
ATOM 6401 C C . HIS A 1 810 ? 27.458 29.478 8.031 1.00 82.69 810 HIS A C 1
ATOM 6403 O O . HIS A 1 810 ? 27.255 29.665 6.826 1.00 82.69 810 HIS A O 1
ATOM 6409 N N . ASP A 1 811 ? 27.750 28.282 8.543 1.00 81.56 811 ASP A N 1
ATOM 6410 C CA . ASP A 1 811 ? 27.785 27.068 7.735 1.00 81.56 811 ASP A CA 1
ATOM 6411 C C . ASP A 1 811 ? 26.372 26.674 7.267 1.00 81.56 811 ASP A C 1
ATOM 6413 O O . ASP A 1 811 ? 25.434 26.632 8.069 1.00 81.56 811 ASP A O 1
ATOM 6417 N N . PRO A 1 812 ? 26.185 26.376 5.968 1.00 77.69 812 PRO A N 1
ATOM 6418 C CA . PRO A 1 812 ? 24.863 26.145 5.404 1.00 77.69 812 PRO A CA 1
ATOM 6419 C C . PRO A 1 812 ? 24.299 24.767 5.782 1.00 77.69 812 PRO A C 1
ATOM 6421 O O . PRO A 1 812 ? 24.883 23.726 5.477 1.00 77.69 812 PRO A O 1
ATOM 6424 N N . GLU A 1 813 ? 23.086 24.748 6.333 1.00 78.75 813 GLU A N 1
ATOM 6425 C CA . GLU A 1 813 ? 22.339 23.515 6.619 1.00 78.75 813 GLU A CA 1
ATOM 6426 C C . GLU A 1 813 ? 21.887 22.764 5.348 1.00 78.75 813 GLU A C 1
ATOM 6428 O O . GLU A 1 813 ? 21.806 23.368 4.272 1.00 78.75 813 GLU A O 1
ATOM 6433 N N . PRO A 1 814 ? 21.557 21.453 5.421 1.00 75.69 814 PRO A N 1
ATOM 6434 C CA . PRO A 1 814 ? 21.093 20.665 4.275 1.00 75.69 814 PRO A CA 1
ATOM 6435 C C . PRO A 1 814 ? 19.925 21.315 3.505 1.00 75.69 814 PRO A C 1
ATOM 6437 O O . PRO A 1 814 ? 18.828 21.486 4.030 1.00 75.69 814 PRO A O 1
ATOM 6440 N N . GLY A 1 815 ? 20.161 21.651 2.231 1.00 68.38 815 GLY A N 1
ATOM 6441 C CA . GLY A 1 815 ? 19.183 22.309 1.355 1.00 68.38 815 GLY A CA 1
ATOM 6442 C C . GLY A 1 815 ? 18.188 21.360 0.670 1.00 68.38 815 GLY A C 1
ATOM 6443 O O . GLY A 1 815 ? 18.225 20.141 0.846 1.00 68.38 815 GLY A O 1
ATOM 6444 N N . ILE A 1 816 ? 17.306 21.932 -0.157 1.00 64.56 816 ILE A N 1
ATOM 6445 C CA . ILE A 1 816 ? 16.278 21.202 -0.921 1.00 64.56 816 ILE A CA 1
ATOM 6446 C C . ILE A 1 816 ? 16.926 20.084 -1.755 1.00 64.56 816 ILE A C 1
ATOM 6448 O O . ILE A 1 816 ? 17.871 20.326 -2.498 1.00 64.56 816 ILE A O 1
ATOM 6452 N N . GLY A 1 817 ? 16.410 18.856 -1.630 1.00 59.69 817 GLY A N 1
ATOM 6453 C CA . GLY A 1 817 ? 16.912 17.677 -2.349 1.00 59.69 817 GLY A CA 1
ATOM 6454 C C . GLY A 1 817 ? 17.971 16.860 -1.597 1.00 59.69 817 GLY A C 1
ATOM 6455 O O . GLY A 1 817 ? 18.276 15.739 -2.007 1.00 59.69 817 GLY A O 1
ATOM 6456 N N . ASN A 1 818 ? 18.490 17.349 -0.466 1.00 67.62 818 ASN A N 1
ATOM 6457 C CA . ASN A 1 818 ? 19.363 16.557 0.399 1.00 67.62 818 ASN A CA 1
ATOM 6458 C C . ASN A 1 818 ? 18.538 15.568 1.246 1.00 67.62 818 ASN A C 1
ATOM 6460 O O . ASN A 1 818 ? 17.556 15.950 1.875 1.00 67.62 818 ASN A O 1
ATOM 6464 N N . ARG A 1 819 ? 18.964 14.298 1.332 1.00 63.69 819 ARG A N 1
ATOM 6465 C CA . ARG A 1 819 ? 18.314 13.271 2.177 1.00 63.69 819 ARG A CA 1
ATOM 6466 C C . ARG A 1 819 ? 18.308 13.614 3.671 1.00 63.69 819 ARG A C 1
ATOM 6468 O O . ARG A 1 819 ? 17.522 13.034 4.410 1.00 63.69 819 ARG A O 1
ATOM 6475 N N . ARG A 1 820 ? 19.209 14.500 4.109 1.00 68.06 820 ARG A N 1
ATOM 6476 C CA . ARG A 1 820 ? 19.307 14.998 5.489 1.00 68.06 820 ARG A CA 1
ATOM 6477 C C . ARG A 1 820 ? 18.513 16.289 5.727 1.00 68.06 820 ARG A C 1
ATOM 6479 O O . ARG A 1 820 ? 18.502 16.768 6.853 1.00 68.06 820 ARG A O 1
ATOM 6486 N N . ALA A 1 821 ? 17.895 16.869 4.695 1.00 65.94 821 ALA A N 1
ATOM 6487 C CA . ALA A 1 821 ? 17.073 18.065 4.852 1.00 65.94 821 ALA A CA 1
ATOM 6488 C C . ALA A 1 821 ? 15.770 17.746 5.591 1.00 65.94 821 ALA A C 1
ATOM 6490 O O . ALA A 1 821 ? 15.190 16.672 5.424 1.00 65.94 821 ALA A O 1
ATOM 6491 N N . HIS A 1 822 ? 15.316 18.699 6.402 1.00 64.62 822 HIS A N 1
ATOM 6492 C CA . HIS A 1 822 ? 14.075 18.580 7.154 1.00 64.62 822 HIS A CA 1
ATOM 6493 C C . HIS A 1 822 ? 12.866 18.483 6.205 1.00 64.62 822 HIS A C 1
ATOM 6495 O O . HIS A 1 822 ? 12.719 19.298 5.293 1.00 64.62 822 HIS A O 1
ATOM 6501 N N . ASP A 1 823 ? 11.987 17.498 6.418 1.00 62.78 823 ASP A N 1
ATOM 6502 C CA . ASP A 1 823 ? 10.794 17.297 5.587 1.00 62.78 823 ASP A CA 1
ATOM 6503 C C . ASP A 1 823 ? 9.682 18.284 5.987 1.00 62.78 823 ASP A C 1
ATOM 6505 O O . ASP A 1 823 ? 8.988 18.117 6.992 1.00 62.78 823 ASP A O 1
ATOM 6509 N N . ASP A 1 824 ? 9.503 19.318 5.161 1.00 59.22 824 ASP A N 1
ATOM 6510 C CA . ASP A 1 824 ? 8.511 20.388 5.325 1.00 59.22 824 ASP A CA 1
ATOM 6511 C C . ASP A 1 824 ? 7.059 19.894 5.478 1.00 59.22 824 ASP A C 1
ATOM 6513 O O . ASP A 1 824 ? 6.221 20.650 5.978 1.00 59.22 824 ASP A O 1
ATOM 6517 N N . GLY A 1 825 ? 6.737 18.673 5.031 1.00 57.59 825 GLY A N 1
ATOM 6518 C CA . GLY A 1 825 ? 5.389 18.102 5.112 1.00 57.59 825 GLY A CA 1
ATOM 6519 C C . GLY A 1 825 ? 5.072 17.402 6.438 1.00 57.59 825 GLY A C 1
ATOM 6520 O O . GLY A 1 825 ? 3.952 16.926 6.626 1.00 57.59 825 GLY A O 1
ATOM 6521 N N . VAL A 1 826 ? 6.053 17.218 7.334 1.00 58.19 826 VAL A N 1
ATOM 6522 C CA . VAL A 1 826 ? 5.831 16.555 8.639 1.00 58.19 826 VAL A CA 1
ATOM 6523 C C . VAL A 1 826 ? 5.257 17.538 9.654 1.00 58.19 826 VAL A C 1
ATOM 6525 O O . VAL A 1 826 ? 4.366 17.166 10.418 1.00 58.19 826 VAL A O 1
ATOM 6528 N N . ASP A 1 827 ? 5.708 18.791 9.609 1.00 61.28 827 ASP A N 1
ATOM 6529 C CA . ASP A 1 827 ? 5.350 19.790 10.607 1.00 61.28 827 ASP A CA 1
ATOM 6530 C C . ASP A 1 827 ? 4.161 20.642 10.188 1.00 61.28 827 ASP A C 1
ATOM 6532 O O . ASP A 1 827 ? 4.165 21.360 9.181 1.00 61.28 827 ASP A O 1
ATOM 6536 N N . LEU A 1 828 ? 3.133 20.599 11.034 1.00 63.31 828 LEU A N 1
ATOM 6537 C CA . LEU A 1 828 ? 1.993 21.496 10.937 1.00 63.31 828 LEU A CA 1
ATOM 6538 C C . LEU A 1 828 ? 2.286 22.880 11.516 1.00 63.31 828 LEU A C 1
ATOM 6540 O O . LEU A 1 828 ? 1.526 23.798 11.206 1.00 63.31 828 LEU A O 1
ATOM 6544 N N . THR A 1 829 ? 3.356 23.043 12.296 1.00 66.38 829 THR A N 1
ATOM 6545 C CA . THR A 1 829 ? 3.657 24.266 13.043 1.00 66.38 829 THR A CA 1
ATOM 6546 C C . THR A 1 829 ? 3.707 25.481 12.105 1.00 66.38 829 THR A C 1
ATOM 6548 O O . THR A 1 829 ? 4.376 25.447 11.062 1.00 66.38 829 THR A O 1
ATOM 6551 N N . PRO A 1 830 ? 2.936 26.545 12.387 1.00 70.38 830 PRO A N 1
ATOM 6552 C CA . PRO A 1 830 ? 3.034 27.792 11.651 1.00 70.38 830 PRO A CA 1
ATOM 6553 C C . PRO A 1 830 ? 4.372 28.479 11.944 1.00 70.38 830 PRO A C 1
ATOM 6555 O O . PRO A 1 830 ? 5.130 28.077 12.819 1.00 70.38 830 PRO A O 1
ATOM 6558 N N . VAL A 1 831 ? 4.668 29.526 11.176 1.00 78.50 831 VAL A N 1
ATOM 6559 C CA . VAL A 1 831 ? 5.803 30.400 11.482 1.00 78.50 831 VAL A CA 1
ATOM 6560 C C . VAL A 1 831 ? 5.470 31.168 12.760 1.00 78.50 831 VAL A C 1
ATOM 6562 O O . VAL A 1 831 ? 4.488 31.919 12.765 1.00 78.50 831 VAL A O 1
ATOM 6565 N N . LEU A 1 832 ? 6.268 30.959 13.808 1.00 78.00 832 LEU A N 1
ATOM 6566 C CA . LEU A 1 832 ? 6.096 31.570 15.129 1.00 78.00 832 LEU A CA 1
ATOM 6567 C C . LEU A 1 832 ? 6.862 32.888 15.215 1.00 78.00 832 LEU A C 1
ATOM 6569 O O . LEU A 1 832 ? 7.844 33.079 14.501 1.00 78.00 832 LEU A O 1
ATOM 6573 N N . GLN A 1 833 ? 6.431 33.789 16.093 1.00 83.19 833 GLN A N 1
ATOM 6574 C CA . GLN A 1 833 ? 7.155 35.018 16.415 1.00 83.19 833 GLN A CA 1
ATOM 6575 C C . GLN A 1 833 ? 7.886 34.818 17.747 1.00 83.19 833 GLN A C 1
ATOM 6577 O O . GLN A 1 833 ? 7.237 34.615 18.767 1.00 83.19 833 GLN A O 1
ATOM 6582 N N . ALA A 1 834 ? 9.216 34.854 17.744 1.00 78.81 834 ALA A N 1
ATOM 6583 C CA . ALA A 1 834 ? 10.019 34.801 18.960 1.00 78.81 834 ALA A CA 1
ATOM 6584 C C . ALA A 1 834 ? 10.190 36.203 19.574 1.00 78.81 834 ALA A C 1
ATOM 6586 O O . ALA A 1 834 ? 10.162 37.213 18.862 1.00 78.81 834 ALA A O 1
ATOM 6587 N N . SER A 1 835 ? 10.398 36.242 20.891 1.00 73.44 835 SER A N 1
ATOM 6588 C CA . SER A 1 835 ? 10.732 37.449 21.657 1.00 73.44 835 SER A CA 1
ATOM 6589 C C . SER A 1 835 ? 12.233 37.485 21.937 1.00 73.44 835 SER A C 1
ATOM 6591 O O . SER A 1 835 ? 12.815 36.477 22.330 1.00 73.44 835 SER A O 1
ATOM 6593 N N . GLY A 1 836 ? 12.869 38.637 21.738 1.00 75.25 836 GLY A N 1
ATOM 6594 C CA . GLY A 1 836 ? 14.303 38.821 21.959 1.00 75.25 836 GLY A CA 1
ATOM 6595 C C . GLY A 1 836 ? 14.764 40.224 21.560 1.00 75.25 836 GLY A C 1
ATOM 6596 O O . GLY A 1 836 ? 13.993 40.955 20.931 1.00 75.25 836 GLY A O 1
ATOM 6597 N N . PRO A 1 837 ? 15.995 40.623 21.925 1.00 69.50 837 PRO A N 1
ATOM 6598 C CA . PRO A 1 837 ? 16.549 41.903 21.508 1.00 69.50 837 PRO A CA 1
ATOM 6599 C C . PRO A 1 837 ? 16.638 41.943 19.981 1.00 69.50 837 PRO A C 1
ATOM 6601 O O . PRO A 1 837 ? 17.224 41.059 19.354 1.00 69.50 837 PRO A O 1
ATOM 6604 N N . LEU A 1 838 ? 16.025 42.960 19.376 1.00 64.44 838 LEU A N 1
ATOM 6605 C CA . LEU A 1 838 ? 16.173 43.195 17.946 1.00 64.44 838 LEU A CA 1
ATOM 6606 C C . LEU A 1 838 ? 17.602 43.692 17.685 1.00 64.44 838 LEU A C 1
ATOM 6608 O O . LEU A 1 838 ? 18.072 44.572 18.411 1.00 64.44 838 LEU A O 1
ATOM 6612 N N . PRO A 1 839 ? 18.299 43.162 16.667 1.00 64.69 839 PRO A N 1
ATOM 6613 C CA . PRO A 1 839 ? 19.614 43.669 16.306 1.00 64.69 839 PRO A CA 1
ATOM 6614 C C . PRO A 1 839 ? 19.525 45.161 15.961 1.00 64.69 839 PRO A C 1
ATOM 6616 O O . PRO A 1 839 ? 18.580 45.598 15.295 1.00 64.69 839 PRO A O 1
ATOM 6619 N N . CYS A 1 840 ? 20.509 45.935 16.430 1.00 61.75 840 CYS A N 1
ATOM 6620 C CA . CYS A 1 840 ? 20.594 47.371 16.175 1.00 61.75 840 CYS A CA 1
ATOM 6621 C C . CYS A 1 840 ? 20.583 47.624 14.653 1.00 61.75 840 CYS A C 1
ATOM 6623 O O . CYS A 1 840 ? 21.327 46.952 13.930 1.00 61.75 840 CYS A O 1
ATOM 6625 N N . PRO A 1 841 ? 19.731 48.525 14.130 1.00 56.00 841 PRO A N 1
ATOM 6626 C CA . PRO A 1 841 ? 19.659 48.769 12.697 1.00 56.00 841 PRO A CA 1
ATOM 6627 C C . PRO A 1 841 ? 20.946 49.444 12.211 1.00 56.00 841 PRO A C 1
ATOM 6629 O O . PRO A 1 841 ? 21.148 50.636 12.416 1.00 56.00 841 PRO A O 1
ATOM 6632 N N . LEU A 1 842 ? 21.804 48.689 11.528 1.00 60.28 842 LEU A N 1
ATOM 6633 C CA . LEU A 1 842 ? 22.892 49.257 10.736 1.00 60.28 842 LEU A CA 1
ATOM 6634 C C . LEU A 1 842 ? 22.293 49.828 9.441 1.00 60.28 842 LEU A C 1
ATOM 6636 O O . LEU A 1 842 ? 21.663 49.105 8.670 1.00 60.28 842 LEU A O 1
ATOM 6640 N N . GLN A 1 843 ? 22.464 51.131 9.204 1.00 56.09 843 GLN A N 1
ATOM 6641 C CA . GLN A 1 843 ? 21.984 51.843 8.006 1.00 56.09 843 GLN A CA 1
ATOM 6642 C C . GLN A 1 843 ? 22.890 51.642 6.776 1.00 56.09 843 GLN A C 1
ATOM 6644 O O . GLN A 1 843 ? 22.980 52.510 5.914 1.00 56.09 843 GLN A O 1
ATOM 6649 N N . VAL A 1 844 ? 23.571 50.500 6.665 1.00 60.28 844 VAL A N 1
ATOM 6650 C CA . VAL A 1 844 ? 24.385 50.191 5.484 1.00 60.28 844 VAL A CA 1
ATOM 6651 C C . VAL A 1 844 ? 23.543 49.347 4.536 1.00 60.28 844 VAL A C 1
ATOM 6653 O O . VAL A 1 844 ? 23.231 48.190 4.822 1.00 60.28 844 VAL A O 1
ATOM 6656 N N . VAL A 1 845 ? 23.138 49.940 3.412 1.00 60.28 845 VAL A N 1
ATOM 6657 C CA . VAL A 1 845 ? 22.447 49.218 2.340 1.00 60.28 845 VAL A CA 1
ATOM 6658 C C . VAL A 1 845 ? 23.488 48.391 1.597 1.00 60.28 845 VAL A C 1
ATOM 6660 O O . VAL A 1 845 ? 24.295 48.917 0.841 1.00 60.28 845 VAL A O 1
ATOM 6663 N N . VAL A 1 846 ? 23.487 47.089 1.855 1.00 65.69 846 VAL A N 1
ATOM 6664 C CA . VAL A 1 846 ? 24.329 46.128 1.148 1.00 65.69 846 VAL A CA 1
ATOM 6665 C C . VAL A 1 846 ? 23.505 45.513 0.017 1.00 65.69 846 VAL A C 1
ATOM 6667 O O . VAL A 1 846 ? 22.470 44.898 0.275 1.00 65.69 846 VAL A O 1
ATOM 6670 N N . GLU A 1 847 ? 23.953 45.690 -1.226 1.00 65.38 847 GLU A N 1
ATOM 6671 C CA . GLU A 1 847 ? 23.311 45.120 -2.416 1.00 65.38 847 GLU A CA 1
ATOM 6672 C C . GLU A 1 847 ? 23.366 43.583 -2.423 1.00 65.38 847 GLU A C 1
ATOM 6674 O O . GLU A 1 847 ? 24.260 42.968 -1.827 1.00 65.38 847 GLU A O 1
ATOM 6679 N N . GLU A 1 848 ? 22.402 42.954 -3.100 1.00 65.56 848 GLU A N 1
ATOM 6680 C CA . GLU A 1 848 ? 22.303 41.494 -3.228 1.00 65.56 848 GLU A CA 1
ATOM 6681 C C . GLU A 1 848 ? 23.524 40.891 -3.926 1.00 65.56 848 GLU A C 1
ATOM 6683 O O . GLU A 1 848 ? 24.148 41.534 -4.766 1.00 65.56 848 GLU A O 1
ATOM 6688 N N . GLU A 1 849 ? 23.842 39.626 -3.633 1.00 71.88 849 GLU A N 1
ATOM 6689 C CA . GLU A 1 849 ? 24.973 38.924 -4.252 1.00 71.88 849 GLU A CA 1
ATOM 6690 C C . GLU A 1 849 ? 24.942 39.005 -5.786 1.00 71.88 849 GLU A C 1
ATOM 6692 O O . GLU A 1 849 ? 25.970 39.210 -6.423 1.00 71.88 849 GLU A O 1
ATOM 6697 N N . THR A 1 850 ? 23.754 38.874 -6.381 1.00 70.31 850 THR A N 1
ATOM 6698 C CA . THR A 1 850 ? 23.543 38.953 -7.832 1.00 70.31 850 THR A CA 1
ATOM 6699 C C . THR A 1 850 ? 23.598 40.370 -8.379 1.00 70.31 850 THR A C 1
ATOM 6701 O O . THR A 1 850 ? 23.710 40.511 -9.588 1.00 70.31 850 THR A O 1
ATOM 6704 N N . ALA A 1 851 ? 23.480 41.385 -7.521 1.00 72.56 851 ALA A N 1
ATOM 6705 C CA . ALA A 1 851 ? 23.536 42.805 -7.858 1.00 72.56 851 ALA A CA 1
ATOM 6706 C C . ALA A 1 851 ? 24.922 43.424 -7.579 1.00 72.56 851 ALA A C 1
ATOM 6708 O O . ALA A 1 851 ? 25.189 44.524 -8.041 1.00 72.56 851 ALA A O 1
ATOM 6709 N N . ARG A 1 852 ? 25.807 42.718 -6.860 1.00 81.38 852 ARG A N 1
ATOM 6710 C CA . ARG A 1 852 ? 27.137 43.198 -6.460 1.00 81.38 852 ARG A CA 1
ATOM 6711 C C . ARG A 1 852 ? 28.240 42.686 -7.396 1.00 81.38 852 ARG A C 1
ATOM 6713 O O . ARG A 1 852 ? 28.255 41.486 -7.701 1.00 81.38 852 ARG A O 1
ATOM 6720 N N . PRO A 1 853 ? 29.233 43.515 -7.770 1.00 85.06 853 PRO A N 1
ATOM 6721 C CA . PRO A 1 853 ? 30.402 43.035 -8.503 1.00 85.06 853 PRO A CA 1
ATOM 6722 C C . PRO A 1 853 ? 31.205 41.986 -7.706 1.00 85.06 853 PRO A C 1
ATOM 6724 O O . PRO A 1 853 ? 31.079 41.848 -6.483 1.00 85.06 853 PRO A O 1
ATOM 6727 N N . SER A 1 854 ? 32.020 41.193 -8.400 1.00 86.06 854 SER A N 1
ATOM 6728 C CA . SER A 1 854 ? 33.006 40.313 -7.761 1.00 86.06 854 SER A CA 1
ATOM 6729 C C . SER A 1 854 ? 34.252 41.110 -7.399 1.00 86.06 854 SER A C 1
ATOM 6731 O O . SER A 1 854 ? 34.866 41.717 -8.271 1.00 86.06 854 SER A O 1
ATOM 6733 N N . ALA A 1 855 ? 34.615 41.093 -6.116 1.00 84.19 855 ALA A N 1
ATOM 6734 C CA . ALA A 1 855 ? 35.838 41.727 -5.637 1.00 84.19 855 ALA A CA 1
ATOM 6735 C C . ALA A 1 855 ? 37.069 41.013 -6.204 1.00 84.19 855 ALA A C 1
ATOM 6737 O O . ALA A 1 855 ? 37.980 41.665 -6.675 1.00 84.19 855 ALA A O 1
ATOM 6738 N N . GLU A 1 856 ? 37.033 39.682 -6.275 1.00 86.19 856 GLU A N 1
ATOM 6739 C CA . GLU A 1 856 ? 38.124 38.857 -6.795 1.00 86.19 856 GLU A CA 1
ATOM 6740 C C . GLU A 1 856 ? 38.451 39.197 -8.253 1.00 86.19 856 GLU A C 1
ATOM 6742 O O . GLU A 1 856 ? 39.616 39.322 -8.617 1.00 86.19 856 GLU A O 1
ATOM 6747 N N . ILE A 1 857 ? 37.419 39.391 -9.082 1.00 87.69 857 ILE A N 1
ATOM 6748 C CA . ILE A 1 857 ? 37.606 39.834 -10.464 1.00 87.69 857 ILE A CA 1
ATOM 6749 C C . ILE A 1 857 ? 38.096 41.283 -10.485 1.00 87.69 857 ILE A C 1
ATOM 6751 O O . ILE A 1 857 ? 39.068 41.558 -11.171 1.00 87.69 857 ILE A O 1
ATOM 6755 N N . LEU A 1 858 ? 37.471 42.206 -9.743 1.00 86.12 858 LEU A N 1
ATOM 6756 C CA . LEU A 1 858 ? 37.894 43.613 -9.719 1.00 86.12 858 LEU A CA 1
ATOM 6757 C C . LEU A 1 858 ? 39.347 43.793 -9.246 1.00 86.12 858 LEU A C 1
ATOM 6759 O O . LEU A 1 858 ? 40.053 44.621 -9.813 1.00 86.12 858 LEU A O 1
ATOM 6763 N N . ASP A 1 859 ? 39.810 42.996 -8.284 1.00 85.75 859 ASP A N 1
ATOM 6764 C CA . ASP A 1 859 ? 41.194 42.987 -7.805 1.00 85.75 859 ASP A CA 1
ATOM 6765 C C . ASP A 1 859 ? 42.150 42.493 -8.901 1.00 85.75 859 ASP A C 1
ATOM 6767 O O . ASP A 1 859 ? 43.193 43.101 -9.133 1.00 85.75 859 ASP A O 1
ATOM 6771 N N . CYS A 1 860 ? 41.778 41.440 -9.644 1.00 84.56 860 CYS A N 1
ATOM 6772 C CA . CYS A 1 860 ? 42.526 41.022 -10.834 1.00 84.56 860 CYS A CA 1
ATOM 6773 C C . CYS A 1 860 ? 42.544 42.118 -11.912 1.00 84.56 860 CYS A C 1
ATOM 6775 O O . CYS A 1 860 ? 43.568 42.324 -12.560 1.00 84.56 860 CYS A O 1
ATOM 6777 N N . LEU A 1 861 ? 41.425 42.824 -12.101 1.00 83.62 861 LEU A N 1
ATOM 6778 C CA . LEU A 1 861 ? 41.293 43.903 -13.082 1.00 83.62 861 LEU A CA 1
ATOM 6779 C C . LEU A 1 861 ? 42.115 45.146 -12.703 1.00 83.62 861 LEU A C 1
ATOM 6781 O O . LEU A 1 861 ? 42.630 45.825 -13.586 1.00 83.62 861 LEU A O 1
ATOM 6785 N N . ALA A 1 862 ? 42.271 45.425 -11.407 1.00 80.06 862 ALA A N 1
ATOM 6786 C CA . ALA A 1 862 ? 43.090 46.521 -10.889 1.00 80.06 862 ALA A CA 1
ATOM 6787 C C . ALA A 1 862 ? 44.602 46.282 -11.044 1.00 80.06 862 ALA A C 1
ATOM 6789 O O . ALA A 1 862 ? 45.383 47.213 -10.887 1.00 80.06 862 ALA A O 1
ATOM 6790 N N . LEU A 1 863 ? 45.014 45.044 -11.334 1.00 79.94 863 LEU A N 1
ATOM 6791 C CA . LEU A 1 863 ? 46.412 44.652 -11.528 1.00 79.94 863 LEU A CA 1
ATOM 6792 C C . LEU A 1 863 ? 46.773 44.430 -13.005 1.00 79.94 863 LEU A C 1
ATOM 6794 O O . LEU A 1 863 ? 47.888 44.000 -13.298 1.00 79.94 863 LEU A O 1
ATOM 6798 N N . LEU A 1 864 ? 45.858 44.709 -13.943 1.00 77.00 864 LEU A N 1
ATOM 6799 C CA . LEU A 1 864 ? 46.062 44.442 -15.374 1.00 77.00 864 LEU A CA 1
ATOM 6800 C C . LEU A 1 864 ? 47.282 45.164 -15.965 1.00 77.00 864 LEU A C 1
ATOM 6802 O O . LEU A 1 864 ? 47.906 44.633 -16.885 1.00 77.00 864 LEU A O 1
ATOM 6806 N N . ASP A 1 865 ? 47.609 46.341 -15.435 1.00 70.00 865 ASP A N 1
ATOM 6807 C CA . ASP A 1 865 ? 48.663 47.255 -15.880 1.00 70.00 865 ASP A CA 1
ATOM 6808 C C . ASP A 1 865 ? 49.916 47.258 -14.981 1.00 70.00 865 ASP A C 1
ATOM 6810 O O . ASP A 1 865 ? 50.866 47.994 -15.246 1.00 70.00 865 ASP A O 1
ATOM 6814 N N . HIS A 1 866 ? 49.950 46.424 -13.936 1.00 68.19 866 HIS A N 1
ATOM 6815 C CA . HIS A 1 866 ? 50.988 46.455 -12.900 1.00 68.19 866 HIS A CA 1
ATOM 6816 C C . HIS A 1 866 ? 52.245 45.605 -13.196 1.00 68.19 866 HIS A C 1
ATOM 6818 O O . HIS A 1 866 ? 53.220 45.681 -12.441 1.00 68.19 866 HIS A O 1
ATOM 6824 N N . ASP A 1 867 ? 52.278 44.843 -14.295 1.00 58.66 867 ASP A N 1
ATOM 6825 C CA . ASP A 1 867 ? 53.454 44.058 -14.697 1.00 58.66 867 ASP A CA 1
ATOM 6826 C C . ASP A 1 867 ? 54.482 44.926 -15.442 1.00 58.66 867 ASP A C 1
ATOM 6828 O O . ASP A 1 867 ? 54.393 45.150 -16.649 1.00 58.66 867 ASP A O 1
ATOM 6832 N N . GLY A 1 868 ? 55.505 45.393 -14.725 1.00 55.53 868 GLY A N 1
ATOM 6833 C CA . GLY A 1 868 ? 56.585 46.249 -15.238 1.00 55.53 868 GLY A CA 1
ATOM 6834 C C . GLY A 1 868 ? 57.581 45.599 -16.216 1.00 55.53 868 GLY A C 1
ATOM 6835 O O . GLY A 1 868 ? 58.776 45.860 -16.099 1.00 55.53 868 GLY A O 1
ATOM 6836 N N . LEU A 1 869 ? 57.140 44.753 -17.155 1.00 50.03 869 LEU A N 1
ATOM 6837 C CA . LEU A 1 869 ? 58.025 44.042 -18.099 1.00 50.03 869 LEU A CA 1
ATOM 6838 C C . LEU A 1 869 ? 57.728 44.264 -19.593 1.00 50.03 869 LEU A C 1
ATOM 6840 O O . LEU A 1 869 ? 58.487 43.760 -20.419 1.00 50.03 869 LEU A O 1
ATOM 6844 N N . VAL A 1 870 ? 56.705 45.044 -19.973 1.00 54.12 870 VAL A N 1
ATOM 6845 C CA . VAL A 1 870 ? 56.435 45.366 -21.392 1.00 54.12 870 VAL A CA 1
ATOM 6846 C C . VAL A 1 870 ? 56.172 46.873 -21.569 1.00 54.12 870 VAL A C 1
ATOM 6848 O O . VAL A 1 870 ? 55.309 47.402 -20.875 1.00 54.12 870 VAL A O 1
ATOM 6851 N N . PRO A 1 871 ? 56.864 47.590 -22.484 1.00 54.41 871 PRO A N 1
ATOM 6852 C CA . PRO A 1 871 ? 56.726 49.048 -22.631 1.00 54.41 871 PRO A CA 1
ATOM 6853 C C . PRO A 1 871 ? 55.395 49.522 -23.249 1.00 54.41 871 PRO A C 1
ATOM 6855 O O . PRO A 1 871 ? 55.151 50.722 -23.302 1.00 54.41 871 PRO A O 1
ATOM 6858 N N . SER A 1 872 ? 54.548 48.614 -23.744 1.00 61.94 872 SER A N 1
ATOM 6859 C CA . SER A 1 872 ? 53.247 48.934 -24.344 1.00 61.94 872 SER A CA 1
ATOM 6860 C C . SER A 1 872 ? 52.325 47.712 -24.296 1.00 61.94 872 SER A C 1
ATOM 6862 O O . SER A 1 872 ? 52.614 46.705 -24.943 1.00 61.94 872 SER A O 1
ATOM 6864 N N . LEU A 1 873 ? 51.223 47.790 -23.547 1.00 67.12 873 LEU A N 1
ATOM 6865 C CA . LEU A 1 873 ? 50.171 46.766 -23.549 1.00 67.12 873 LEU A CA 1
ATOM 6866 C C . LEU A 1 873 ? 49.453 46.779 -24.906 1.00 67.12 873 LEU A C 1
ATOM 6868 O O . LEU A 1 873 ? 48.897 47.802 -25.300 1.00 67.12 873 LEU A O 1
ATOM 6872 N N . THR A 1 874 ? 49.471 45.663 -25.632 1.00 73.50 874 THR A N 1
ATOM 6873 C CA . THR A 1 874 ? 48.689 45.495 -26.867 1.00 73.50 874 THR A CA 1
ATOM 6874 C C . THR A 1 874 ? 47.236 45.134 -26.538 1.00 73.50 874 THR A C 1
ATOM 6876 O O . THR A 1 874 ? 46.945 44.606 -25.464 1.00 73.50 874 THR A O 1
ATOM 6879 N N . GLU A 1 875 ? 46.300 45.414 -27.452 1.00 72.94 875 GLU A N 1
ATOM 6880 C CA . GLU A 1 875 ? 44.868 45.129 -27.241 1.00 72.94 875 GLU A CA 1
ATOM 6881 C C . GLU A 1 875 ? 44.600 43.628 -27.003 1.00 72.94 875 GLU A C 1
ATOM 6883 O O . GLU A 1 875 ? 43.790 43.277 -26.144 1.00 72.94 875 GLU A O 1
ATOM 6888 N N . ASP A 1 876 ? 45.322 42.749 -27.706 1.00 75.88 876 ASP A N 1
ATOM 6889 C CA . ASP A 1 876 ? 45.182 41.291 -27.588 1.00 75.88 876 ASP A CA 1
ATOM 6890 C C . ASP A 1 876 ? 45.617 40.772 -26.206 1.00 75.88 876 ASP A C 1
ATOM 6892 O O . ASP A 1 876 ? 44.911 39.977 -25.586 1.00 75.88 876 ASP A O 1
ATOM 6896 N N . GLU A 1 877 ? 46.727 41.289 -25.673 1.00 77.88 877 GLU A N 1
ATOM 6897 C CA . GLU A 1 877 ? 47.256 40.922 -24.352 1.00 77.88 877 GLU A CA 1
ATOM 6898 C C . GLU A 1 877 ? 46.278 41.322 -23.233 1.00 77.88 877 GLU A C 1
ATOM 6900 O O . GLU A 1 877 ? 46.018 40.557 -22.301 1.00 77.88 877 GLU A O 1
ATOM 6905 N N . VAL A 1 878 ? 45.677 42.514 -23.344 1.00 80.56 878 VAL A N 1
ATOM 6906 C CA . VAL A 1 878 ? 44.634 42.980 -22.417 1.00 80.56 878 VAL A CA 1
ATOM 6907 C C . VAL A 1 878 ? 43.416 42.058 -22.480 1.00 80.56 878 VAL A C 1
ATOM 6909 O O . VAL A 1 878 ? 42.860 41.700 -21.441 1.00 80.56 878 VAL A O 1
ATOM 6912 N N . TRP A 1 879 ? 43.009 41.632 -23.677 1.00 83.88 879 TRP A N 1
ATOM 6913 C CA . TRP A 1 879 ? 41.849 40.761 -23.862 1.00 83.88 879 TRP A CA 1
ATOM 6914 C C . TRP A 1 879 ? 42.043 39.362 -23.258 1.00 83.88 879 TRP A C 1
ATOM 6916 O O . TRP A 1 879 ? 41.118 38.821 -22.639 1.00 83.88 879 TRP A O 1
ATOM 6926 N N . ASP A 1 880 ? 43.248 38.799 -23.361 1.00 80.62 880 ASP A N 1
ATOM 6927 C CA . ASP A 1 880 ? 43.595 37.512 -22.750 1.00 80.62 880 ASP A CA 1
ATOM 6928 C C . ASP A 1 880 ? 43.658 37.594 -21.219 1.00 80.62 880 ASP A C 1
ATOM 6930 O O . ASP A 1 880 ? 43.109 36.731 -20.520 1.00 80.62 880 ASP A O 1
ATOM 6934 N N . ARG A 1 881 ? 44.234 38.673 -20.675 1.00 84.50 881 ARG A N 1
ATOM 6935 C CA . ARG A 1 881 ? 44.242 38.926 -19.224 1.00 84.50 881 ARG A CA 1
ATOM 6936 C C . ARG A 1 881 ? 42.829 39.132 -18.670 1.00 84.50 881 ARG A C 1
ATOM 6938 O O . ARG A 1 881 ? 42.513 38.618 -17.596 1.00 84.50 881 ARG A O 1
ATOM 6945 N N . LEU A 1 882 ? 41.943 39.802 -19.414 1.00 85.69 882 LEU A N 1
ATOM 6946 C CA . LEU A 1 882 ? 40.525 39.935 -19.060 1.00 85.69 882 LEU A CA 1
ATOM 6947 C C . LEU A 1 882 ? 39.820 38.582 -19.001 1.00 85.69 882 LEU A C 1
ATOM 6949 O O . LEU A 1 882 ? 39.083 38.305 -18.051 1.00 85.69 882 LEU A O 1
ATOM 6953 N N . ARG A 1 883 ? 40.066 37.712 -19.982 1.00 85.88 883 ARG A N 1
ATOM 6954 C CA . ARG A 1 883 ? 39.508 36.358 -19.979 1.00 85.88 883 ARG A CA 1
ATOM 6955 C C . ARG A 1 883 ? 40.007 35.552 -18.778 1.00 85.88 883 ARG A C 1
ATOM 6957 O O . ARG A 1 883 ? 39.207 34.851 -18.156 1.00 85.88 883 ARG A O 1
ATOM 6964 N N . ALA A 1 884 ? 41.284 35.675 -18.415 1.00 84.62 884 ALA A N 1
ATOM 6965 C CA . ALA A 1 884 ? 41.848 35.032 -17.229 1.00 84.62 884 ALA A CA 1
ATOM 6966 C C . ALA A 1 884 ? 41.211 35.551 -15.926 1.00 84.62 884 ALA A C 1
ATOM 6968 O O . ALA A 1 884 ? 40.803 34.747 -15.085 1.00 84.62 884 ALA A O 1
ATOM 6969 N N . ALA A 1 885 ? 41.038 36.872 -15.793 1.00 86.44 885 ALA A N 1
ATOM 6970 C CA . ALA A 1 885 ? 40.391 37.495 -14.638 1.00 86.44 885 ALA A CA 1
ATOM 6971 C C . ALA A 1 885 ? 38.940 37.018 -14.470 1.00 86.44 885 ALA A C 1
ATOM 6973 O O . ALA A 1 885 ? 38.553 36.561 -13.402 1.00 86.44 885 ALA A O 1
ATOM 6974 N N . PHE A 1 886 ? 38.135 37.018 -15.533 1.00 87.56 886 PHE A N 1
ATOM 6975 C CA . PHE A 1 886 ? 36.743 36.552 -15.467 1.00 87.56 886 PHE A CA 1
ATOM 6976 C C . PHE A 1 886 ? 36.601 35.021 -15.345 1.00 87.56 886 PHE A C 1
ATOM 6978 O O . PHE A 1 886 ? 35.509 34.523 -15.059 1.00 87.56 886 PHE A O 1
ATOM 6985 N N . SER A 1 887 ? 37.695 34.270 -15.513 1.00 88.25 887 SER A N 1
ATOM 6986 C CA . SER A 1 887 ? 37.745 32.811 -15.344 1.00 88.25 887 SER A CA 1
ATOM 6987 C C . SER A 1 887 ? 38.282 32.362 -13.981 1.00 88.25 887 SER A C 1
ATOM 6989 O O . SER A 1 887 ? 38.332 31.159 -13.722 1.00 88.25 887 SER A O 1
ATOM 6991 N N . CYS A 1 888 ? 38.652 33.287 -13.087 1.00 86.25 888 CYS A N 1
ATOM 6992 C CA . CYS A 1 888 ? 39.252 32.947 -11.794 1.00 86.25 888 CYS A CA 1
ATOM 6993 C C . CYS A 1 888 ? 38.234 32.427 -10.757 1.00 86.25 888 CYS A C 1
ATOM 6995 O O . CYS A 1 888 ? 38.596 31.648 -9.873 1.00 86.25 888 CYS A O 1
ATOM 6997 N N . VAL A 1 889 ? 36.949 32.795 -10.877 1.00 85.19 889 VAL A N 1
ATOM 6998 C CA . VAL A 1 889 ? 35.878 32.387 -9.949 1.00 85.19 889 VAL A CA 1
ATOM 6999 C C . VAL A 1 889 ? 34.622 31.943 -10.704 1.00 85.19 889 VAL A C 1
ATOM 7001 O O . VAL A 1 889 ? 34.184 32.556 -11.672 1.00 85.19 889 VAL A O 1
ATOM 7004 N N . CYS A 1 890 ? 33.983 30.868 -10.230 1.00 86.94 890 CYS A N 1
ATOM 7005 C CA . CYS A 1 890 ? 32.713 30.382 -10.774 1.00 86.94 890 CYS A CA 1
ATOM 7006 C C . CYS A 1 890 ? 31.546 31.261 -10.290 1.00 86.94 890 CYS A C 1
ATOM 7008 O O . CYS A 1 890 ? 31.104 31.112 -9.148 1.00 86.94 890 CYS A O 1
ATOM 7010 N N . LEU A 1 891 ? 31.048 32.166 -11.141 1.00 84.81 891 LEU A N 1
ATOM 7011 C CA . LEU A 1 891 ? 29.969 33.125 -10.850 1.00 84.81 891 LEU A CA 1
ATOM 7012 C C . LEU A 1 891 ? 28.795 32.989 -11.831 1.00 84.81 891 LEU A C 1
ATOM 7014 O O . LEU A 1 891 ? 28.940 32.430 -12.913 1.00 84.81 891 LEU A O 1
ATOM 7018 N N . GLN A 1 892 ? 27.634 33.515 -11.431 1.00 85.06 892 GLN A N 1
ATOM 7019 C CA . GLN A 1 892 ? 26.453 33.611 -12.289 1.00 85.06 892 GLN A CA 1
ATOM 7020 C C . GLN A 1 892 ? 26.662 34.665 -13.391 1.00 85.06 892 GLN A C 1
ATOM 7022 O O . GLN A 1 892 ? 27.272 35.708 -13.133 1.00 85.06 892 GLN A O 1
ATOM 7027 N N . ALA A 1 893 ? 26.098 34.447 -14.582 1.00 83.62 893 ALA A N 1
ATOM 7028 C CA . ALA A 1 893 ? 26.230 35.343 -15.733 1.00 83.62 893 ALA A CA 1
ATOM 7029 C C . ALA A 1 893 ? 25.789 36.791 -15.442 1.00 83.62 893 ALA A C 1
ATOM 7031 O O . ALA A 1 893 ? 26.461 37.739 -15.847 1.00 83.62 893 ALA A O 1
ATOM 7032 N N . SER A 1 894 ? 24.700 36.981 -14.688 1.00 82.88 894 SER A N 1
ATOM 7033 C CA . SER A 1 894 ? 24.222 38.309 -14.270 1.00 82.88 894 SER A CA 1
ATOM 7034 C C . SER A 1 894 ? 25.267 39.087 -13.463 1.00 82.88 894 SER A C 1
ATOM 7036 O O . SER A 1 894 ? 25.474 40.276 -13.693 1.00 82.88 894 SER A O 1
ATOM 7038 N N . ARG A 1 895 ? 25.979 38.402 -12.566 1.00 84.81 895 ARG A N 1
ATOM 7039 C CA . ARG A 1 895 ? 26.998 38.999 -11.698 1.00 84.81 895 ARG A CA 1
ATOM 7040 C C . ARG A 1 895 ? 28.281 39.342 -12.456 1.00 84.81 895 ARG A C 1
ATOM 7042 O O . ARG A 1 895 ? 28.907 40.363 -12.175 1.00 84.81 895 ARG A O 1
ATOM 7049 N N . LEU A 1 896 ? 28.651 38.528 -13.447 1.00 86.19 896 LEU A N 1
ATOM 7050 C CA . LEU A 1 896 ? 29.756 38.835 -14.361 1.00 86.19 896 LEU A CA 1
ATOM 7051 C C . LEU A 1 896 ? 29.464 40.120 -15.155 1.00 86.19 896 LEU A C 1
ATOM 7053 O O . LEU A 1 896 ? 30.324 40.992 -15.228 1.00 86.19 896 LEU A O 1
ATOM 7057 N N . ARG A 1 897 ? 28.229 40.288 -15.657 1.00 85.56 897 ARG A N 1
ATOM 7058 C CA . ARG A 1 897 ? 27.807 41.507 -16.377 1.00 85.56 897 ARG A CA 1
ATOM 7059 C C . ARG A 1 897 ? 27.928 42.756 -15.515 1.00 85.56 897 ARG A C 1
ATOM 7061 O O . ARG A 1 897 ? 28.524 43.734 -15.945 1.00 85.56 897 ARG A O 1
ATOM 7068 N N . ILE A 1 898 ? 27.440 42.694 -14.279 1.00 85.19 898 ILE A N 1
ATOM 7069 C CA . ILE A 1 898 ? 27.563 43.811 -13.333 1.00 85.19 898 ILE A CA 1
ATOM 7070 C C . ILE A 1 898 ? 29.027 44.133 -13.041 1.00 85.19 898 ILE A C 1
ATOM 7072 O O . ILE A 1 898 ? 29.398 45.300 -13.009 1.00 85.19 898 ILE A O 1
ATOM 7076 N N . THR A 1 899 ? 29.871 43.116 -12.866 1.00 87.31 899 THR A N 1
ATOM 7077 C CA . THR A 1 899 ? 31.306 43.318 -12.616 1.00 87.31 899 THR A CA 1
ATOM 7078 C C . THR A 1 899 ? 31.983 44.043 -13.782 1.00 87.31 899 THR A C 1
ATOM 7080 O O . THR A 1 899 ? 32.753 44.970 -13.549 1.00 87.31 899 THR A O 1
ATOM 7083 N N . ALA A 1 900 ? 31.637 43.694 -15.027 1.00 86.50 900 ALA A N 1
ATOM 7084 C CA . ALA A 1 900 ? 32.116 44.398 -16.216 1.00 86.50 900 ALA A CA 1
ATOM 7085 C C . ALA A 1 900 ? 31.632 45.860 -16.266 1.00 86.50 900 ALA A C 1
ATOM 7087 O O . ALA A 1 900 ? 32.431 46.763 -16.508 1.00 86.50 900 ALA A O 1
ATOM 7088 N N . THR A 1 901 ? 30.351 46.113 -15.969 1.00 86.81 901 THR A N 1
ATOM 7089 C CA . THR A 1 901 ? 29.787 47.474 -15.943 1.00 86.81 901 THR A CA 1
ATOM 7090 C C . THR A 1 901 ? 30.423 48.345 -14.860 1.00 86.81 901 THR A C 1
ATOM 7092 O O . THR A 1 901 ? 30.753 49.500 -15.117 1.00 86.81 901 THR A O 1
ATOM 7095 N N . VAL A 1 902 ? 30.636 47.802 -13.658 1.00 85.94 902 VAL A N 1
ATOM 7096 C CA . VAL A 1 902 ? 31.302 48.526 -12.564 1.00 85.94 902 VAL A CA 1
ATOM 7097 C C . VAL A 1 902 ? 32.757 48.827 -12.921 1.00 85.94 902 VAL A C 1
ATOM 7099 O O . VAL A 1 902 ? 33.223 49.935 -12.678 1.00 85.94 902 VAL A O 1
ATOM 7102 N N . TRP A 1 903 ? 33.471 47.889 -13.549 1.00 87.56 903 TRP A N 1
ATOM 7103 C CA . TRP A 1 903 ? 34.838 48.136 -14.010 1.00 87.56 903 TRP A CA 1
ATOM 7104 C C . TRP A 1 903 ? 34.910 49.260 -15.053 1.00 87.56 903 TRP A C 1
ATOM 7106 O O . TRP A 1 903 ? 35.762 50.139 -14.942 1.00 87.56 903 TRP A O 1
ATOM 7116 N N . GLN A 1 904 ? 33.970 49.301 -16.005 1.00 85.81 904 GLN A N 1
ATOM 7117 C CA . GLN A 1 904 ? 33.861 50.404 -16.963 1.00 85.81 904 GLN A CA 1
ATOM 7118 C C . GLN A 1 904 ? 33.678 51.759 -16.256 1.00 85.81 904 GLN A C 1
ATOM 7120 O O . GLN A 1 904 ? 34.393 52.709 -16.559 1.00 85.81 904 GLN A O 1
ATOM 7125 N N . GLN A 1 905 ? 32.785 51.829 -15.263 1.00 84.38 905 GLN A N 1
ATOM 7126 C CA . GLN A 1 905 ? 32.552 53.050 -14.478 1.00 84.38 905 GLN A CA 1
ATOM 7127 C C . GLN A 1 905 ? 33.790 53.489 -13.680 1.00 84.38 905 GLN A C 1
ATOM 7129 O O . GLN A 1 905 ? 34.066 54.685 -13.578 1.00 84.38 905 GLN A O 1
ATOM 7134 N N . LEU A 1 906 ? 34.558 52.539 -13.135 1.00 82.31 906 LEU A N 1
ATOM 7135 C CA . LEU A 1 906 ? 35.809 52.829 -12.423 1.00 82.31 906 LEU A CA 1
ATOM 7136 C C . LEU A 1 906 ? 36.880 53.421 -13.356 1.00 82.31 906 LEU A C 1
ATOM 7138 O O . LEU A 1 906 ? 37.629 54.305 -12.944 1.00 82.31 906 LEU A O 1
ATOM 7142 N N . LEU A 1 907 ? 36.926 52.992 -14.621 1.00 79.38 907 LEU A N 1
ATOM 7143 C CA . LEU A 1 907 ? 37.844 53.531 -15.635 1.00 79.38 907 LEU A CA 1
ATOM 7144 C C . LEU A 1 907 ? 37.430 54.917 -16.164 1.00 79.38 907 LEU A C 1
ATOM 7146 O O . LEU A 1 907 ? 38.276 55.678 -16.653 1.00 79.38 907 LEU A O 1
ATOM 7150 N N . ASP A 1 908 ? 36.149 55.273 -16.071 1.00 76.81 908 ASP A N 1
ATOM 7151 C CA . ASP A 1 908 ? 35.645 56.603 -16.436 1.00 76.81 908 ASP A CA 1
ATOM 7152 C C . ASP A 1 908 ? 36.013 57.672 -15.384 1.00 76.81 908 ASP A C 1
ATOM 7154 O O . ASP A 1 908 ? 36.195 58.841 -15.732 1.00 76.81 908 ASP A O 1
ATOM 7158 N N . HIS A 1 909 ? 36.258 57.265 -14.130 1.00 72.19 909 HIS A N 1
ATOM 7159 C CA . HIS A 1 909 ? 36.691 58.125 -13.016 1.00 72.19 909 HIS A CA 1
ATOM 7160 C C . HIS A 1 909 ? 38.047 57.688 -12.408 1.00 72.19 909 HIS A C 1
ATOM 7162 O O . HIS A 1 909 ? 38.099 57.263 -11.252 1.00 72.19 909 HIS A O 1
ATOM 7168 N N . PRO A 1 910 ? 39.168 57.797 -13.148 1.00 64.44 910 PRO A N 1
ATOM 7169 C CA . PRO A 1 910 ? 40.466 57.290 -12.705 1.00 64.44 910 PRO A CA 1
ATOM 7170 C C . PRO A 1 910 ? 41.044 58.111 -11.539 1.00 64.44 910 PRO A C 1
ATOM 7172 O O . PRO A 1 910 ? 41.144 59.339 -11.602 1.00 64.44 910 PRO A O 1
ATOM 7175 N N . ALA A 1 911 ? 41.499 57.440 -10.480 1.00 58.38 911 ALA A N 1
ATOM 7176 C CA . ALA A 1 911 ? 42.250 58.073 -9.399 1.00 58.38 911 ALA A CA 1
ATOM 7177 C C . ALA A 1 911 ? 43.734 58.233 -9.792 1.00 58.38 911 ALA A C 1
ATOM 7179 O O . ALA A 1 911 ? 44.462 57.254 -9.803 1.00 58.38 911 ALA A O 1
ATOM 7180 N N . GLN A 1 912 ? 44.158 59.463 -10.119 1.00 54.78 912 GLN A N 1
ATOM 7181 C CA . GLN A 1 912 ? 45.521 60.057 -10.179 1.00 54.78 912 GLN A CA 1
ATOM 7182 C C . GLN A 1 912 ? 46.789 59.247 -10.568 1.00 54.78 912 GLN A C 1
ATOM 7184 O O . GLN A 1 912 ? 47.883 59.810 -10.514 1.00 54.78 912 GLN A O 1
ATOM 7189 N N . ARG A 1 913 ? 46.729 57.990 -11.006 1.00 52.97 913 ARG A N 1
ATOM 7190 C CA . ARG A 1 913 ? 47.914 57.203 -11.381 1.00 52.97 913 ARG A CA 1
ATOM 7191 C C . ARG A 1 913 ? 47.605 56.232 -12.514 1.00 52.97 913 ARG A C 1
ATOM 7193 O O . ARG A 1 913 ? 47.386 55.054 -12.264 1.00 52.97 913 ARG A O 1
ATOM 7200 N N . THR A 1 914 ? 47.614 56.708 -13.756 1.00 57.47 914 THR A N 1
ATOM 7201 C CA . THR A 1 914 ? 47.775 55.825 -14.924 1.00 57.47 914 THR A CA 1
ATOM 7202 C C . THR A 1 914 ? 48.259 56.621 -16.133 1.00 57.47 914 THR A C 1
ATOM 7204 O O . THR A 1 914 ? 47.871 57.774 -16.320 1.00 57.47 914 THR A O 1
ATOM 7207 N N . ASP A 1 915 ? 49.117 56.008 -16.943 1.00 67.38 915 ASP A N 1
ATOM 7208 C CA . ASP A 1 915 ? 49.519 56.507 -18.259 1.00 67.38 915 ASP A CA 1
ATOM 7209 C C . ASP A 1 915 ? 48.290 56.668 -19.182 1.00 67.38 915 ASP A C 1
ATOM 7211 O O . ASP A 1 915 ? 47.428 55.786 -19.257 1.00 67.38 915 ASP A O 1
ATOM 7215 N N . MET A 1 916 ? 48.190 57.806 -19.879 1.00 66.62 916 MET A N 1
ATOM 7216 C CA . MET A 1 916 ? 47.027 58.176 -20.700 1.00 66.62 916 MET A CA 1
ATOM 7217 C C . MET A 1 916 ? 46.817 57.239 -21.896 1.00 66.62 916 MET A C 1
ATOM 7219 O O . MET A 1 916 ? 45.675 57.056 -22.325 1.00 66.62 916 MET A O 1
ATOM 7223 N N . GLN A 1 917 ? 47.886 56.636 -22.429 1.00 69.69 917 GLN A N 1
ATOM 7224 C CA . GLN A 1 917 ? 47.783 55.665 -23.525 1.00 69.69 917 GLN A CA 1
ATOM 7225 C C . GLN A 1 917 ? 47.200 54.332 -23.045 1.00 69.69 917 GLN A C 1
ATOM 7227 O O . GLN A 1 917 ? 46.243 53.830 -23.635 1.00 69.69 917 GLN A O 1
ATOM 7232 N N . THR A 1 918 ? 47.694 53.802 -21.927 1.00 70.75 918 THR A N 1
ATOM 7233 C CA . THR A 1 918 ? 47.187 52.565 -21.313 1.00 70.75 918 THR A CA 1
ATOM 7234 C C . THR A 1 918 ? 45.723 52.697 -20.892 1.00 70.75 918 THR A C 1
ATOM 7236 O O . THR A 1 918 ? 44.914 51.804 -21.146 1.00 70.75 918 THR A O 1
ATOM 7239 N N . LEU A 1 919 ? 45.337 53.848 -20.334 1.00 73.81 919 LEU A N 1
ATOM 7240 C CA . LEU A 1 919 ? 43.952 54.114 -19.942 1.00 73.81 919 LEU A CA 1
ATOM 7241 C C . LEU A 1 919 ? 42.986 54.115 -21.142 1.00 73.81 919 LEU A C 1
ATOM 7243 O O . LEU A 1 919 ? 41.851 53.650 -21.022 1.00 73.81 919 LEU A O 1
ATOM 7247 N N . ALA A 1 920 ? 43.419 54.612 -22.305 1.00 75.69 920 ALA A N 1
ATOM 7248 C CA . ALA A 1 920 ? 42.607 54.596 -23.522 1.00 75.69 920 ALA A CA 1
ATOM 7249 C C . ALA A 1 920 ? 42.331 53.161 -24.006 1.00 75.69 920 ALA A C 1
ATOM 7251 O O . ALA A 1 920 ? 41.191 52.840 -24.349 1.00 75.69 920 ALA A O 1
ATOM 7252 N N . ILE A 1 921 ? 43.345 52.290 -23.953 1.00 78.56 921 ILE A N 1
ATOM 7253 C CA . ILE A 1 921 ? 43.239 50.870 -24.323 1.00 78.56 921 ILE A CA 1
ATOM 7254 C C . ILE A 1 921 ? 42.304 50.127 -23.357 1.00 78.56 921 ILE A C 1
ATOM 7256 O O . ILE A 1 921 ? 41.401 49.413 -23.793 1.00 78.56 921 ILE A O 1
ATOM 7260 N N . LEU A 1 922 ? 42.445 50.349 -22.045 1.00 80.50 922 LEU A N 1
ATOM 7261 C CA . LEU A 1 922 ? 41.582 49.730 -21.031 1.00 80.50 922 LEU A CA 1
ATOM 7262 C C . LEU A 1 922 ? 40.115 50.178 -21.153 1.00 80.50 922 LEU A C 1
ATOM 7264 O O . LEU A 1 922 ? 39.210 49.358 -21.004 1.00 80.50 922 LEU A O 1
ATOM 7268 N N . ARG A 1 923 ? 39.852 51.453 -21.481 1.00 82.12 923 ARG A N 1
ATOM 7269 C CA . ARG A 1 923 ? 38.487 51.964 -21.722 1.00 82.12 923 ARG A CA 1
ATOM 7270 C C . ARG A 1 923 ? 37.833 51.351 -22.954 1.00 82.12 923 ARG A C 1
ATOM 7272 O O . ARG A 1 923 ? 36.629 51.092 -22.936 1.00 82.12 923 ARG A O 1
ATOM 7279 N N . GLU A 1 924 ? 38.599 51.146 -24.023 1.00 82.25 924 GLU A N 1
ATOM 7280 C CA . GLU A 1 924 ? 38.106 50.461 -25.219 1.00 82.25 924 GLU A CA 1
ATOM 7281 C C . GLU A 1 924 ? 37.774 49.000 -24.904 1.00 82.25 924 GLU A C 1
ATOM 7283 O O . GLU A 1 924 ? 36.671 48.536 -25.198 1.00 82.25 924 GLU A O 1
ATOM 7288 N N . ALA A 1 925 ? 38.668 48.307 -24.192 1.00 82.88 925 ALA A N 1
ATOM 7289 C CA . ALA A 1 925 ? 38.442 46.939 -23.748 1.00 82.88 925 ALA A CA 1
ATOM 7290 C C . ALA A 1 925 ? 37.215 46.823 -22.820 1.00 82.88 925 ALA A C 1
ATOM 7292 O O . ALA A 1 925 ? 36.397 45.924 -22.994 1.00 82.88 925 ALA A O 1
ATOM 7293 N N . ALA A 1 926 ? 37.000 47.757 -21.891 1.00 84.12 926 ALA A N 1
ATOM 7294 C CA . ALA A 1 926 ? 35.812 47.766 -21.033 1.00 84.12 926 ALA A CA 1
ATOM 7295 C C . ALA A 1 926 ? 34.504 47.987 -21.814 1.00 84.12 926 ALA A C 1
ATOM 7297 O O . ALA A 1 926 ? 33.521 47.279 -21.585 1.00 84.12 926 ALA A O 1
ATOM 7298 N N . ARG A 1 927 ? 34.492 48.909 -22.790 1.00 84.06 927 ARG A N 1
ATOM 7299 C CA . ARG A 1 927 ? 33.339 49.116 -23.691 1.00 84.06 927 ARG A CA 1
ATOM 7300 C C . ARG A 1 927 ? 33.043 47.870 -24.530 1.00 84.06 927 ARG A C 1
ATOM 7302 O O . ARG A 1 927 ? 31.883 47.470 -24.670 1.00 84.06 927 ARG A O 1
ATOM 7309 N N . LYS A 1 928 ? 34.089 47.215 -25.033 1.00 84.69 928 LYS A N 1
ATOM 7310 C CA . LYS A 1 928 ? 33.994 45.941 -25.755 1.00 84.69 928 LYS A CA 1
ATOM 7311 C C . LYS A 1 928 ? 33.448 44.836 -24.844 1.00 84.69 928 LYS A C 1
ATOM 7313 O O . LYS A 1 928 ? 32.535 44.118 -25.227 1.00 84.69 928 LYS A O 1
ATOM 7318 N N . LEU A 1 929 ? 33.913 44.746 -23.601 1.00 85.50 929 LEU A N 1
ATOM 7319 C CA . LEU A 1 929 ? 33.482 43.730 -22.638 1.00 85.50 929 LEU A CA 1
ATOM 7320 C C . LEU A 1 929 ? 31.996 43.856 -22.262 1.00 85.50 929 LEU A C 1
ATOM 7322 O O . LEU A 1 929 ? 31.299 42.847 -22.182 1.00 85.50 929 LEU A O 1
ATOM 7326 N N . CYS A 1 930 ? 31.493 45.080 -22.084 1.00 83.25 930 CYS A N 1
ATOM 7327 C CA . CYS A 1 930 ? 30.082 45.339 -21.770 1.00 83.25 930 CYS A CA 1
ATOM 7328 C C . CYS A 1 930 ? 29.118 45.071 -22.940 1.00 83.25 930 CYS A C 1
ATOM 7330 O O . CYS A 1 930 ? 27.922 44.891 -22.709 1.00 83.25 930 CYS A O 1
ATOM 7332 N N . SER A 1 931 ? 29.611 45.051 -24.183 1.00 79.38 931 SER A N 1
ATOM 7333 C CA . SER A 1 931 ? 28.805 44.780 -25.386 1.00 79.38 931 SER A CA 1
ATOM 7334 C C . SER A 1 931 ? 28.844 43.315 -25.839 1.00 79.38 931 SER A C 1
ATOM 7336 O O . SER A 1 931 ? 27.997 42.891 -26.625 1.00 79.38 931 SER A O 1
ATOM 7338 N N . VAL A 1 932 ? 29.791 42.529 -25.325 1.00 82.62 932 VAL A N 1
ATOM 7339 C CA . VAL A 1 932 ? 29.974 41.113 -25.657 1.00 82.62 932 VAL A CA 1
ATOM 7340 C C . VAL A 1 932 ? 29.096 40.217 -24.775 1.00 82.62 932 VAL A C 1
ATOM 7342 O O . VAL A 1 932 ? 28.918 40.454 -23.579 1.00 82.62 932 VAL A O 1
ATOM 7345 N N . ASP A 1 933 ? 28.570 39.128 -25.343 1.00 80.62 933 ASP A N 1
ATOM 7346 C CA . ASP A 1 933 ? 27.910 38.093 -24.546 1.00 80.62 933 ASP A CA 1
ATOM 7347 C C . ASP A 1 933 ? 28.936 37.299 -23.724 1.00 80.62 933 ASP A C 1
ATOM 7349 O O . ASP A 1 933 ? 29.572 36.365 -24.216 1.00 80.62 933 ASP A O 1
ATOM 7353 N N . LEU A 1 934 ? 29.089 37.678 -22.451 1.00 79.31 934 LEU A N 1
ATOM 7354 C CA . LEU A 1 934 ? 30.076 37.105 -21.528 1.00 79.31 934 LEU A CA 1
ATOM 7355 C C . LEU A 1 934 ? 30.021 35.575 -21.433 1.00 79.31 934 LEU A C 1
ATOM 7357 O O . LEU A 1 934 ? 31.066 34.948 -21.276 1.00 79.31 934 LEU A O 1
ATOM 7361 N N . VAL A 1 935 ? 28.830 34.972 -21.543 1.00 78.69 935 VAL A N 1
ATOM 7362 C CA . VAL A 1 935 ? 28.666 33.509 -21.478 1.00 78.69 935 VAL A CA 1
ATOM 7363 C C . VAL A 1 935 ? 29.357 32.842 -22.663 1.00 78.69 935 VAL A C 1
ATOM 7365 O O . VAL A 1 935 ? 30.096 31.876 -22.487 1.00 78.69 935 VAL A O 1
ATOM 7368 N N . THR A 1 936 ? 29.150 33.402 -23.852 1.00 74.50 936 THR A N 1
ATOM 7369 C CA . THR A 1 936 ? 29.705 32.915 -25.118 1.00 74.50 936 THR A CA 1
ATOM 7370 C C . THR A 1 936 ? 31.165 33.342 -25.313 1.00 74.50 936 THR A C 1
ATOM 7372 O O . THR A 1 936 ? 31.892 32.720 -26.075 1.00 74.50 936 THR A O 1
ATOM 7375 N N . TRP A 1 937 ? 31.635 34.386 -24.626 1.00 84.00 937 TRP A N 1
ATOM 7376 C CA . TRP A 1 937 ? 33.026 34.853 -24.703 1.00 84.00 937 TRP A CA 1
ATOM 7377 C C . TRP A 1 937 ? 33.986 34.135 -23.746 1.00 84.00 937 TRP A C 1
ATOM 7379 O O . TRP A 1 937 ? 35.131 33.869 -24.126 1.00 84.00 937 TRP A O 1
ATOM 7389 N N . LEU A 1 938 ? 33.543 33.830 -22.519 1.00 81.62 938 LEU A N 1
ATOM 7390 C CA . LEU A 1 938 ? 34.361 33.135 -21.514 1.00 81.62 938 LEU A CA 1
ATOM 7391 C C . LEU A 1 938 ? 34.500 31.656 -21.813 1.00 81.62 938 LEU A C 1
ATOM 7393 O O . LEU A 1 938 ? 35.580 31.081 -21.709 1.00 81.62 938 LEU A O 1
ATOM 7397 N N . VAL A 1 939 ? 33.383 31.053 -22.189 1.00 77.31 939 VAL A N 1
ATOM 7398 C CA . VAL A 1 939 ? 33.352 29.700 -22.701 1.00 77.31 939 VAL A CA 1
ATOM 7399 C C . VAL A 1 939 ? 32.854 29.858 -24.129 1.00 77.31 939 VAL A C 1
ATOM 7401 O O . VAL A 1 939 ? 31.642 29.914 -24.334 1.00 77.31 939 VAL A O 1
ATOM 7404 N N . PRO A 1 940 ? 33.755 30.039 -25.118 1.00 65.12 940 PRO A N 1
ATOM 7405 C CA . PRO A 1 940 ? 33.353 29.933 -26.509 1.00 65.12 940 PRO A CA 1
ATOM 7406 C C . PRO A 1 940 ? 32.625 28.612 -26.639 1.00 65.12 940 PRO A C 1
ATOM 7408 O O . PRO A 1 940 ? 33.191 27.567 -26.303 1.00 65.12 940 PRO A O 1
ATOM 7411 N N . ALA A 1 941 ? 31.350 28.690 -27.036 1.00 51.41 941 ALA A N 1
ATOM 7412 C CA . ALA A 1 941 ? 30.550 27.502 -27.253 1.00 51.41 941 ALA A CA 1
ATOM 7413 C C . ALA A 1 941 ? 31.420 26.554 -28.083 1.00 51.41 941 ALA A C 1
ATOM 7415 O O . ALA A 1 941 ? 31.923 26.994 -29.127 1.00 51.41 941 ALA A O 1
ATOM 7416 N N . PRO A 1 942 ? 31.685 25.315 -27.616 1.00 48.59 942 PRO A N 1
ATOM 7417 C CA . PRO A 1 942 ? 32.402 24.351 -28.440 1.00 48.59 942 PRO A CA 1
ATOM 7418 C C . PRO A 1 942 ? 31.732 24.387 -29.807 1.00 48.59 942 PRO A C 1
ATOM 7420 O O . PRO A 1 942 ? 30.505 24.481 -29.844 1.00 48.59 942 PRO A O 1
ATOM 7423 N N . SER A 1 943 ? 32.519 24.445 -30.886 1.00 41.03 943 SER A N 1
ATOM 7424 C CA . SER A 1 943 ? 32.052 24.560 -32.272 1.00 41.03 943 SER A CA 1
ATOM 7425 C C . SER A 1 943 ? 30.846 23.646 -32.482 1.00 41.03 943 SER A C 1
ATOM 7427 O O . SER A 1 943 ? 31.009 22.448 -32.670 1.00 41.03 943 SER A O 1
ATOM 7429 N N . ALA A 1 944 ? 29.652 24.229 -32.333 1.00 35.03 944 ALA A N 1
ATOM 7430 C CA . ALA A 1 944 ? 28.421 23.533 -31.973 1.00 35.03 944 ALA A CA 1
ATOM 7431 C C . ALA A 1 944 ? 28.633 22.229 -31.164 1.00 35.03 944 ALA A C 1
ATOM 7433 O O . ALA A 1 944 ? 28.643 21.135 -31.736 1.00 35.03 944 ALA A O 1
ATOM 7434 N N . ASP A 1 945 ? 28.629 22.297 -29.825 1.00 37.31 945 ASP A N 1
ATOM 7435 C CA . ASP A 1 945 ? 27.917 21.234 -29.109 1.00 37.31 945 ASP A CA 1
ATOM 7436 C C . ASP A 1 945 ? 26.533 21.218 -29.749 1.00 37.31 945 ASP A C 1
ATOM 7438 O O . ASP A 1 945 ? 25.789 22.202 -29.664 1.00 37.31 945 ASP A O 1
ATOM 7442 N N . ARG A 1 946 ? 26.260 20.146 -30.508 1.00 37.78 946 ARG A N 1
ATOM 7443 C CA . ARG A 1 946 ? 24.975 19.920 -31.169 1.00 37.78 946 ARG A CA 1
ATOM 7444 C C . ARG A 1 946 ? 23.901 20.360 -30.177 1.00 37.78 946 ARG A C 1
ATOM 7446 O O . ARG A 1 946 ? 24.016 19.946 -29.016 1.00 37.78 946 ARG A O 1
ATOM 7453 N N . PRO A 1 947 ? 22.910 21.185 -30.582 1.00 35.91 947 PRO A N 1
ATOM 7454 C CA . PRO A 1 947 ? 21.818 21.569 -29.689 1.00 35.91 947 PRO A CA 1
ATOM 7455 C C . PRO A 1 947 ? 21.409 20.312 -28.952 1.00 35.91 947 PRO A C 1
ATOM 7457 O O . PRO A 1 947 ? 21.284 19.275 -29.606 1.00 35.91 947 PRO A O 1
ATOM 7460 N N . ASN A 1 948 ? 21.366 20.365 -27.616 1.00 37.97 948 ASN A N 1
ATOM 7461 C CA . ASN A 1 948 ? 21.074 19.199 -26.797 1.00 37.97 948 ASN A CA 1
ATOM 7462 C C . ASN A 1 948 ? 19.720 18.685 -27.269 1.00 37.97 948 ASN A C 1
ATOM 7464 O O . ASN A 1 948 ? 18.682 19.220 -26.884 1.00 37.97 948 ASN A O 1
ATOM 7468 N N . THR A 1 949 ? 19.761 17.738 -28.206 1.00 38.19 949 THR A N 1
ATOM 7469 C CA . THR A 1 949 ? 18.591 17.205 -28.872 1.00 38.19 949 THR A CA 1
ATOM 7470 C C . THR A 1 949 ? 17.777 16.667 -27.732 1.00 38.19 949 THR A C 1
ATOM 7472 O O . THR A 1 949 ? 18.311 15.834 -26.986 1.00 38.19 949 THR A O 1
ATOM 7475 N N . ASP A 1 950 ? 16.567 17.196 -27.536 1.00 35.19 950 ASP A N 1
ATOM 7476 C CA . ASP A 1 950 ? 15.661 16.696 -26.516 1.00 35.19 950 ASP A CA 1
ATOM 7477 C C . ASP A 1 950 ? 15.782 15.181 -26.514 1.00 35.19 950 ASP A C 1
ATOM 7479 O O . ASP A 1 950 ? 15.576 14.526 -27.539 1.00 35.19 950 ASP A O 1
ATOM 7483 N N . THR A 1 951 ? 16.260 14.604 -25.408 1.00 42.00 951 THR A N 1
ATOM 7484 C CA . THR A 1 951 ? 16.429 13.158 -25.411 1.00 42.00 951 THR A CA 1
ATOM 7485 C C . THR A 1 951 ? 15.037 12.577 -25.601 1.00 42.00 951 THR A C 1
ATOM 7487 O O . THR A 1 951 ? 14.188 12.726 -24.722 1.00 42.00 951 THR A O 1
ATOM 7490 N N . TYR A 1 952 ? 14.840 11.903 -26.736 1.00 45.44 952 TYR A N 1
ATOM 7491 C CA . TYR A 1 952 ? 13.635 11.227 -27.237 1.00 45.44 952 TYR A CA 1
ATOM 7492 C C . TYR A 1 952 ? 12.972 10.223 -26.279 1.00 45.44 952 TYR A C 1
ATOM 7494 O O . TYR A 1 952 ? 12.126 9.425 -26.668 1.00 45.44 952 TYR A O 1
ATOM 7502 N N . LYS A 1 953 ? 13.371 10.196 -25.008 1.00 39.50 953 LYS A N 1
ATOM 7503 C CA . LYS A 1 953 ? 12.848 9.287 -23.996 1.00 39.50 953 LYS A CA 1
ATOM 7504 C C . LYS A 1 953 ? 11.363 9.503 -23.697 1.00 39.50 953 LYS A C 1
ATOM 7506 O O . LYS A 1 953 ? 10.789 8.580 -23.128 1.00 39.50 953 LYS A O 1
ATOM 7511 N N . HIS A 1 954 ? 10.757 10.645 -24.055 1.00 37.03 954 HIS A N 1
ATOM 7512 C CA . HIS A 1 954 ? 9.357 10.930 -23.696 1.00 37.03 954 HIS A CA 1
ATOM 7513 C C . HIS A 1 954 ? 8.509 11.716 -24.719 1.00 37.03 954 HIS A C 1
ATOM 7515 O O . HIS A 1 954 ? 7.310 11.835 -24.489 1.00 37.03 954 HIS A O 1
ATOM 7521 N N . SER A 1 955 ? 9.048 12.227 -25.831 1.00 37.38 955 SER A N 1
ATOM 7522 C CA . SER A 1 955 ? 8.215 12.814 -26.894 1.00 37.38 955 SER A CA 1
ATOM 7523 C C . SER A 1 955 ? 7.786 11.722 -27.877 1.00 37.38 955 SER A C 1
ATOM 7525 O O . SER A 1 955 ? 8.584 10.851 -28.227 1.00 37.38 955 SER A O 1
ATOM 7527 N N . GLY A 1 956 ? 6.513 11.726 -28.292 1.00 43.66 956 GLY A N 1
ATOM 7528 C CA . GLY A 1 956 ? 6.040 10.854 -29.371 1.00 43.66 956 GLY A CA 1
ATOM 7529 C C . GLY A 1 956 ? 6.966 11.027 -30.573 1.00 43.66 956 GLY A C 1
ATOM 7530 O O . GLY A 1 956 ? 7.155 12.143 -31.034 1.00 43.66 956 GLY A O 1
ATOM 7531 N N . LEU A 1 957 ? 7.648 9.959 -30.989 1.00 49.41 957 LEU A N 1
ATOM 7532 C CA . LEU A 1 957 ? 8.741 10.012 -31.963 1.00 49.41 957 LEU A CA 1
ATOM 7533 C C . LEU A 1 957 ? 8.245 10.559 -33.316 1.00 49.41 957 LEU A C 1
ATOM 7535 O O . LEU A 1 957 ? 7.678 9.810 -34.108 1.00 49.41 957 LEU A O 1
ATOM 7539 N N . TYR A 1 958 ? 8.487 11.843 -33.593 1.00 51.31 958 TYR A N 1
ATOM 7540 C CA . TYR A 1 958 ? 8.234 12.468 -34.895 1.00 51.31 958 TYR A CA 1
ATOM 7541 C C . TYR A 1 958 ? 9.496 12.374 -35.759 1.00 51.31 958 TYR A C 1
ATOM 7543 O O . TYR A 1 958 ? 10.333 13.272 -35.784 1.00 51.31 958 TYR A O 1
ATOM 7551 N N . LEU A 1 959 ? 9.639 11.253 -36.468 1.00 50.59 959 LEU A N 1
ATOM 7552 C CA . LEU A 1 959 ? 10.700 11.017 -37.465 1.00 50.59 959 LEU A CA 1
ATOM 7553 C C . LEU A 1 959 ? 10.632 11.981 -38.667 1.00 50.59 959 LEU A C 1
ATOM 7555 O O . LEU A 1 959 ? 11.542 12.015 -39.488 1.00 50.59 959 LEU A O 1
ATOM 7559 N N . ASP A 1 960 ? 9.567 12.777 -38.738 1.00 46.69 960 ASP A N 1
ATOM 7560 C CA . ASP A 1 960 ? 9.322 13.811 -39.741 1.00 46.69 960 ASP A CA 1
ATOM 7561 C C . ASP A 1 960 ? 10.270 15.004 -39.631 1.00 46.69 960 ASP A C 1
ATOM 7563 O O . ASP A 1 960 ? 10.478 15.721 -40.607 1.00 46.69 960 ASP A O 1
ATOM 7567 N N . LEU A 1 961 ? 10.867 15.188 -38.457 1.00 49.69 961 LEU A N 1
ATOM 7568 C CA . LEU A 1 961 ? 11.853 16.217 -38.173 1.00 49.69 961 LEU A CA 1
ATOM 7569 C C . LEU A 1 961 ? 13.264 15.659 -38.394 1.00 49.69 961 LEU A C 1
ATOM 7571 O O . LEU A 1 961 ? 14.101 15.767 -37.517 1.00 49.69 961 LEU A O 1
ATOM 7575 N N . LEU A 1 962 ? 13.566 14.995 -39.504 1.00 50.22 962 LEU A N 1
ATOM 7576 C CA . LEU A 1 962 ? 14.948 14.640 -39.849 1.00 50.22 962 LEU A CA 1
ATOM 7577 C C . LEU A 1 962 ? 15.294 15.259 -41.202 1.00 50.22 962 LEU A C 1
ATOM 7579 O O . LEU A 1 962 ? 14.534 15.145 -42.158 1.00 50.22 962 LEU A O 1
ATOM 7583 N N . ASP A 1 963 ? 16.438 15.931 -41.256 1.00 47.69 963 ASP A N 1
ATOM 7584 C CA . ASP A 1 963 ? 17.081 16.406 -42.468 1.00 47.69 963 ASP A CA 1
ATOM 7585 C C . ASP A 1 963 ? 17.939 15.277 -43.058 1.00 47.69 963 ASP A C 1
ATOM 7587 O O . ASP A 1 963 ? 18.935 14.829 -42.477 1.00 47.69 963 ASP A O 1
ATOM 7591 N N . PHE A 1 964 ? 17.515 14.810 -44.230 1.00 53.28 964 PHE A N 1
ATOM 7592 C CA . PHE A 1 964 ? 18.138 13.722 -44.974 1.00 53.28 964 PHE A CA 1
ATOM 7593 C C . PHE A 1 964 ? 19.047 14.218 -46.113 1.00 53.28 964 PHE A C 1
ATOM 7595 O O . PHE A 1 964 ? 19.617 13.395 -46.824 1.00 53.28 964 PHE A O 1
ATOM 7602 N N . THR A 1 965 ? 19.223 15.536 -46.291 1.00 45.62 965 THR A N 1
ATOM 7603 C CA . THR A 1 965 ? 19.955 16.150 -47.426 1.00 45.62 965 THR A CA 1
ATOM 7604 C C . THR A 1 965 ? 21.413 15.702 -47.570 1.00 45.62 965 THR A C 1
ATOM 7606 O O . THR A 1 965 ? 21.986 15.793 -48.656 1.00 45.62 965 THR A O 1
ATOM 7609 N N . ARG A 1 966 ? 22.027 15.193 -46.493 1.00 40.41 966 ARG A N 1
ATOM 7610 C CA . ARG A 1 966 ? 23.413 14.692 -46.474 1.00 40.41 966 ARG A CA 1
ATOM 7611 C C . ARG A 1 966 ? 23.563 13.218 -46.864 1.00 40.41 966 ARG A C 1
ATOM 7613 O O . ARG A 1 966 ? 24.692 12.759 -47.024 1.00 40.41 966 ARG A O 1
ATOM 7620 N N . LEU A 1 967 ? 22.466 12.479 -47.028 1.00 45.56 967 LEU A N 1
ATOM 7621 C CA . LEU A 1 967 ? 22.481 11.082 -47.465 1.00 45.56 967 LEU A CA 1
ATOM 7622 C C . LEU A 1 967 ? 22.428 11.031 -49.001 1.00 45.56 967 LEU A C 1
ATOM 7624 O O . LEU A 1 967 ? 21.539 11.618 -49.611 1.00 45.56 967 LEU A O 1
ATOM 7628 N N . ARG A 1 968 ? 23.389 10.354 -49.641 1.00 40.56 968 ARG A N 1
ATOM 7629 C CA . ARG A 1 968 ? 23.459 10.204 -51.108 1.00 40.56 968 ARG A CA 1
ATOM 7630 C C . ARG A 1 968 ? 23.388 8.735 -51.494 1.00 40.56 968 ARG A C 1
ATOM 7632 O O . ARG A 1 968 ? 24.351 8.019 -51.241 1.00 40.56 968 ARG A O 1
ATOM 7639 N N . TRP A 1 969 ? 22.269 8.293 -52.063 1.00 46.00 969 TRP A N 1
ATOM 7640 C CA . TRP A 1 969 ? 22.036 6.901 -52.480 1.00 46.00 969 TRP A CA 1
ATOM 7641 C C . TRP A 1 969 ? 21.752 6.857 -53.997 1.00 46.00 969 TRP A C 1
ATOM 7643 O O . TRP A 1 969 ? 21.153 7.800 -54.523 1.00 46.00 969 TRP A O 1
ATOM 7653 N N . ALA A 1 970 ? 22.201 5.816 -54.711 1.00 38.41 970 ALA A N 1
ATOM 7654 C CA . ALA A 1 970 ? 22.109 5.723 -56.177 1.00 38.41 970 ALA A CA 1
ATOM 7655 C C . ALA A 1 970 ? 20.738 5.191 -56.674 1.00 38.41 970 ALA A C 1
ATOM 7657 O O . ALA A 1 970 ? 20.035 4.519 -55.914 1.00 38.41 970 ALA A O 1
ATOM 7658 N N . PRO A 1 971 ? 20.330 5.465 -57.935 1.00 35.00 971 PRO A N 1
ATOM 7659 C CA . PRO A 1 971 ? 18.992 5.141 -58.438 1.00 35.00 971 PRO A CA 1
ATOM 7660 C C . PRO A 1 971 ? 18.828 3.656 -58.841 1.00 35.00 971 PRO A C 1
ATOM 7662 O O . PRO A 1 971 ? 19.656 3.133 -59.587 1.00 35.00 971 PRO A O 1
ATOM 7665 N N . PRO A 1 972 ? 17.741 2.976 -58.426 1.00 36.44 972 PRO A N 1
ATOM 7666 C CA . PRO A 1 972 ? 17.443 1.599 -58.831 1.00 36.44 972 PRO A CA 1
ATOM 7667 C C . PRO A 1 972 ? 16.345 1.447 -59.904 1.00 36.44 972 PRO A C 1
ATOM 7669 O O . PRO A 1 972 ? 15.450 2.280 -60.052 1.00 36.44 972 PRO A O 1
ATOM 7672 N N . SER A 1 973 ? 16.401 0.312 -60.609 1.00 36.03 973 SER A N 1
ATOM 7673 C CA . SER A 1 973 ? 15.489 -0.144 -61.675 1.00 36.03 973 SER A CA 1
ATOM 7674 C C . SER A 1 973 ? 14.385 -1.092 -61.152 1.00 36.03 973 SER A C 1
ATOM 7676 O O . SER A 1 973 ? 14.570 -1.773 -60.144 1.00 36.03 973 SER A O 1
ATOM 7678 N N . GLN A 1 974 ? 13.230 -1.141 -61.834 1.00 37.88 974 GLN A N 1
ATOM 7679 C CA . GLN A 1 974 ? 12.022 -1.923 -61.483 1.00 37.88 974 GLN A CA 1
ATOM 7680 C C . GLN A 1 974 ? 12.162 -3.444 -61.698 1.00 37.88 974 GLN A C 1
ATOM 7682 O O . GLN A 1 974 ? 12.627 -3.821 -62.762 1.00 37.88 974 GLN A O 1
ATOM 7687 N N . ALA A 1 975 ? 11.602 -4.291 -60.804 1.00 36.41 975 ALA A N 1
ATOM 7688 C CA . ALA A 1 975 ? 11.015 -5.599 -61.190 1.00 36.41 975 ALA A CA 1
ATOM 7689 C C . ALA A 1 975 ? 10.228 -6.365 -60.087 1.00 36.41 975 ALA A C 1
ATOM 7691 O O . ALA A 1 975 ? 10.743 -6.617 -58.992 1.00 36.41 975 ALA A O 1
ATOM 7692 N N . SER A 1 976 ? 9.036 -6.828 -60.505 1.00 35.91 976 SER A N 1
ATOM 7693 C CA . SER A 1 976 ? 8.273 -8.072 -60.226 1.00 35.91 976 SER A CA 1
ATOM 7694 C C . SER A 1 976 ? 7.848 -8.490 -58.803 1.00 35.91 976 SER A C 1
ATOM 7696 O O . SER A 1 976 ? 8.634 -8.504 -57.857 1.00 35.91 976 SER A O 1
ATOM 7698 N N . THR A 1 977 ? 6.583 -8.922 -58.720 1.00 35.69 977 THR A N 1
ATOM 7699 C CA . THR A 1 977 ? 5.848 -9.514 -57.590 1.00 35.69 977 THR A CA 1
ATOM 7700 C C . THR A 1 977 ? 5.907 -11.036 -57.605 1.00 35.69 977 THR A C 1
ATOM 7702 O O . THR A 1 977 ? 5.453 -11.626 -58.576 1.00 35.69 977 THR A O 1
ATOM 7705 N N . ASP A 1 978 ? 6.394 -11.644 -56.522 1.00 32.91 978 ASP A N 1
ATOM 7706 C CA . ASP A 1 978 ? 5.860 -12.889 -55.952 1.00 32.91 978 ASP A CA 1
ATOM 7707 C C . ASP A 1 978 ? 6.376 -13.073 -54.509 1.00 32.91 978 ASP A C 1
ATOM 7709 O O . ASP A 1 978 ? 7.314 -12.407 -54.065 1.00 32.91 978 ASP A O 1
ATOM 7713 N N . THR A 1 979 ? 5.661 -13.876 -53.726 1.00 36.84 979 THR A N 1
ATOM 7714 C CA . THR A 1 979 ? 5.511 -13.780 -52.264 1.00 36.84 979 THR A CA 1
ATOM 7715 C C . THR A 1 979 ? 6.677 -14.381 -51.436 1.00 36.84 979 THR A C 1
ATOM 7717 O O . THR A 1 979 ? 7.222 -15.413 -51.796 1.00 36.84 979 THR A O 1
ATOM 7720 N N . ILE A 1 980 ? 6.986 -13.721 -50.297 1.00 49.84 980 ILE A N 1
ATOM 7721 C CA . ILE A 1 980 ? 7.673 -14.147 -49.037 1.00 49.84 980 ILE A CA 1
ATOM 7722 C C . ILE A 1 980 ? 9.058 -14.830 -49.122 1.00 49.84 980 ILE A C 1
ATOM 7724 O O . ILE A 1 980 ? 9.127 -16.049 -49.090 1.00 49.84 980 ILE A O 1
ATOM 7728 N N . TRP A 1 981 ? 10.162 -14.062 -49.056 1.00 57.38 981 TRP A N 1
ATOM 7729 C CA . TRP A 1 981 ? 11.520 -14.607 -48.832 1.00 57.38 981 TRP A CA 1
ATOM 7730 C C . TRP A 1 981 ? 12.471 -13.596 -48.158 1.00 57.38 981 TRP A C 1
ATOM 7732 O O . TRP A 1 981 ? 12.422 -12.404 -48.481 1.00 57.38 981 TRP A O 1
ATOM 7742 N N . VAL A 1 982 ? 13.399 -14.079 -47.316 1.00 57.75 982 VAL A N 1
ATOM 7743 C CA . VAL A 1 982 ? 14.747 -13.491 -47.189 1.00 57.75 982 VAL A CA 1
ATOM 7744 C C . VAL A 1 982 ? 15.706 -14.322 -48.046 1.00 57.75 982 VAL A C 1
ATOM 7746 O O . VAL A 1 982 ? 15.869 -15.515 -47.798 1.00 57.75 982 VAL A O 1
ATOM 7749 N N . ARG A 1 983 ? 16.318 -13.720 -49.075 1.00 60.88 983 ARG A N 1
ATOM 7750 C CA . ARG A 1 983 ? 17.280 -14.392 -49.973 1.00 60.88 983 ARG A CA 1
ATOM 7751 C C . ARG A 1 983 ? 18.686 -13.833 -49.803 1.00 60.88 983 ARG A C 1
ATOM 7753 O O . ARG A 1 983 ? 18.852 -12.618 -49.888 1.00 60.88 983 ARG A O 1
ATOM 7760 N N . VAL A 1 984 ? 19.663 -14.724 -49.633 1.00 58.69 984 VAL A N 1
ATOM 7761 C CA . VAL A 1 984 ? 21.101 -14.409 -49.567 1.00 58.69 984 VAL A CA 1
ATOM 7762 C C . VAL A 1 984 ? 21.834 -15.208 -50.648 1.00 58.69 984 VAL A C 1
ATOM 7764 O O . VAL A 1 984 ? 21.687 -16.429 -50.718 1.00 58.69 984 VAL A O 1
ATOM 7767 N N . GLY A 1 985 ? 22.591 -14.542 -51.521 1.00 62.16 985 GLY A N 1
ATOM 7768 C CA . GLY A 1 985 ? 23.304 -15.207 -52.619 1.00 62.16 985 GLY A CA 1
ATOM 7769 C C . GLY A 1 985 ? 24.257 -14.290 -53.396 1.00 62.16 985 GLY A C 1
ATOM 7770 O O . GLY A 1 985 ? 24.391 -13.117 -53.043 1.00 62.16 985 GLY A O 1
ATOM 7771 N N . PRO A 1 986 ? 24.924 -14.808 -54.447 1.00 55.69 986 PRO A N 1
ATOM 7772 C CA . PRO A 1 986 ? 25.904 -14.052 -55.227 1.00 55.69 986 PRO A CA 1
ATOM 7773 C C . PRO A 1 986 ? 25.259 -12.864 -55.951 1.00 55.69 986 PRO A C 1
ATOM 7775 O O . PRO A 1 986 ? 24.107 -12.948 -56.383 1.00 55.69 986 PRO A O 1
ATOM 7778 N N . LEU A 1 987 ? 26.018 -11.773 -56.098 1.00 54.28 987 LEU A N 1
ATOM 7779 C CA . LEU A 1 987 ? 25.575 -10.557 -56.782 1.00 54.28 987 LEU A CA 1
ATOM 7780 C C . LEU A 1 987 ? 25.100 -10.890 -58.217 1.00 54.28 987 LEU A C 1
ATOM 7782 O O . LEU A 1 987 ? 25.890 -11.421 -59.005 1.00 54.28 987 LEU A O 1
ATOM 7786 N N . PRO A 1 988 ? 23.831 -10.628 -58.578 1.00 57.91 988 PRO A N 1
ATOM 7787 C CA . PRO A 1 988 ? 23.338 -10.901 -59.924 1.00 57.91 988 PRO A CA 1
ATOM 7788 C C . PRO A 1 988 ? 23.969 -9.952 -60.954 1.00 57.91 988 PRO A C 1
ATOM 7790 O O . PRO A 1 988 ? 24.174 -8.774 -60.676 1.00 57.91 988 PRO A O 1
ATOM 7793 N N . ALA A 1 989 ? 24.256 -10.467 -62.155 1.00 48.78 989 ALA A N 1
ATOM 7794 C CA . ALA A 1 989 ? 24.808 -9.680 -63.267 1.00 48.78 989 ALA A CA 1
ATOM 7795 C C . ALA A 1 989 ? 23.776 -8.729 -63.911 1.00 48.78 989 ALA A C 1
ATOM 7797 O O . ALA A 1 989 ? 24.156 -7.726 -64.506 1.00 48.78 989 ALA A O 1
ATOM 7798 N N . ASP A 1 990 ? 22.484 -9.041 -63.776 1.00 49.25 990 ASP A N 1
ATOM 7799 C CA . ASP A 1 990 ? 21.352 -8.205 -64.181 1.00 49.25 990 ASP A CA 1
ATOM 7800 C C . ASP A 1 990 ? 20.259 -8.315 -63.106 1.00 49.25 990 ASP A C 1
ATOM 7802 O O . ASP A 1 990 ? 19.861 -9.419 -62.721 1.00 49.25 990 ASP A O 1
ATOM 7806 N N . PHE A 1 991 ? 19.779 -7.173 -62.611 1.00 46.53 991 PHE A N 1
ATOM 7807 C CA . PHE A 1 991 ? 18.767 -7.088 -61.553 1.00 46.53 991 PHE A CA 1
ATOM 7808 C C . PHE A 1 991 ? 17.369 -7.550 -62.002 1.00 46.53 991 PHE A C 1
ATOM 7810 O O . PHE A 1 991 ? 16.499 -7.751 -61.151 1.00 46.53 991 PHE A O 1
ATOM 7817 N N . ASN A 1 992 ? 17.160 -7.758 -63.307 1.00 42.09 992 ASN A N 1
ATOM 7818 C CA . ASN A 1 992 ? 15.912 -8.267 -63.883 1.00 42.09 992 ASN A CA 1
ATOM 7819 C C . ASN A 1 992 ? 15.877 -9.796 -64.053 1.00 42.09 992 ASN A C 1
ATOM 7821 O O . ASN A 1 992 ? 14.822 -10.354 -64.357 1.00 42.09 992 ASN A O 1
ATOM 7825 N N . MET A 1 993 ? 17.005 -10.488 -63.865 1.00 43.16 993 MET A N 1
ATOM 7826 C CA . MET A 1 993 ? 17.102 -11.935 -64.074 1.00 43.16 993 MET A CA 1
ATOM 7827 C C . MET A 1 993 ? 16.795 -12.712 -62.780 1.00 43.16 993 MET A C 1
ATOM 7829 O O . MET A 1 993 ? 17.403 -12.441 -61.741 1.00 43.16 993 MET A O 1
ATOM 7833 N N . PRO A 1 994 ? 15.898 -13.719 -62.800 1.00 46.50 994 PRO A N 1
ATOM 7834 C CA . PRO A 1 994 ? 15.680 -14.578 -61.642 1.00 46.50 994 PRO A CA 1
ATOM 7835 C C . PRO A 1 994 ? 16.955 -15.376 -61.342 1.00 46.50 994 PRO A C 1
ATOM 7837 O O . PRO A 1 994 ? 17.380 -16.219 -62.132 1.00 46.50 994 PRO A O 1
ATOM 7840 N N . VAL A 1 995 ? 17.572 -15.127 -60.183 1.00 49.78 995 VAL A N 1
ATOM 7841 C CA . VAL A 1 995 ? 18.698 -15.944 -59.709 1.00 49.78 995 VAL A CA 1
ATOM 7842 C C . VAL A 1 995 ? 18.184 -17.373 -59.460 1.00 49.78 995 VAL A C 1
ATOM 7844 O O . VAL A 1 995 ? 17.188 -17.533 -58.744 1.00 49.78 995 VAL A O 1
ATOM 7847 N N . PRO A 1 996 ? 18.812 -18.420 -60.032 1.00 50.88 996 PRO A N 1
ATOM 7848 C CA . PRO A 1 996 ? 18.382 -19.800 -59.826 1.00 50.88 996 PRO A CA 1
ATOM 7849 C C . PRO A 1 996 ? 18.370 -20.156 -58.334 1.00 50.88 996 PRO A C 1
ATOM 7851 O O . PRO A 1 996 ? 19.377 -19.971 -57.651 1.00 50.88 996 PRO A O 1
ATOM 7854 N N . ALA A 1 997 ? 17.261 -20.719 -57.835 1.00 49.53 997 ALA A N 1
ATOM 7855 C CA . ALA A 1 997 ? 17.082 -21.070 -56.417 1.00 49.53 997 ALA A CA 1
ATOM 7856 C C . ALA A 1 997 ? 18.206 -21.968 -55.855 1.00 49.53 997 ALA A C 1
ATOM 7858 O O . ALA A 1 997 ? 18.522 -21.889 -54.676 1.00 49.53 997 ALA A O 1
ATOM 7859 N N . ALA A 1 998 ? 18.875 -22.749 -56.710 1.00 50.62 998 ALA A N 1
ATOM 7860 C CA . ALA A 1 998 ? 20.002 -23.613 -56.351 1.00 50.62 998 ALA A CA 1
ATOM 7861 C C . ALA A 1 998 ? 21.276 -22.870 -55.882 1.00 50.62 998 ALA A C 1
ATOM 7863 O O . ALA A 1 998 ? 22.213 -23.518 -55.423 1.00 50.62 998 ALA A O 1
ATOM 7864 N N . ARG A 1 999 ? 21.347 -21.535 -56.014 1.00 52.66 999 ARG A N 1
ATOM 7865 C CA . ARG A 1 999 ? 22.502 -20.704 -55.607 1.00 52.66 999 ARG A CA 1
ATOM 7866 C C . ARG A 1 999 ? 22.178 -19.666 -54.523 1.00 52.66 999 ARG A C 1
ATOM 7868 O O . ARG A 1 999 ? 23.024 -18.823 -54.234 1.00 52.66 999 ARG A O 1
ATOM 7875 N N . CYS A 1 1000 ? 20.984 -19.711 -53.930 1.00 60.94 1000 CYS A N 1
ATOM 7876 C CA . CYS A 1 1000 ? 20.550 -18.766 -52.899 1.00 60.94 1000 CYS A CA 1
ATOM 7877 C C . CYS A 1 1000 ? 20.070 -19.498 -51.645 1.00 60.94 1000 CYS A C 1
ATOM 7879 O O . CYS A 1 1000 ? 19.274 -20.430 -51.738 1.00 60.94 1000 CYS A O 1
ATOM 7881 N N . LEU A 1 1001 ? 20.476 -19.015 -50.472 1.00 63.78 1001 LEU A N 1
ATOM 7882 C CA . LEU A 1 1001 ? 19.853 -19.392 -49.207 1.00 63.78 1001 LEU A CA 1
ATOM 7883 C C . LEU A 1 1001 ? 18.519 -18.652 -49.089 1.00 63.78 1001 LEU A C 1
ATOM 7885 O O . LEU A 1 1001 ? 18.469 -17.432 -49.260 1.00 63.78 1001 LEU A O 1
ATOM 7889 N N . CYS A 1 1002 ? 17.449 -19.398 -48.839 1.00 65.38 1002 CYS A N 1
ATOM 7890 C CA . CYS A 1 1002 ? 16.089 -18.892 -48.713 1.00 65.38 1002 CYS A CA 1
ATOM 7891 C C . CYS A 1 1002 ? 15.600 -19.127 -47.283 1.00 65.38 1002 CYS A C 1
ATOM 7893 O O . CYS A 1 1002 ? 15.534 -20.274 -46.854 1.00 65.38 1002 CYS A O 1
ATOM 7895 N N . TYR A 1 1003 ? 15.239 -18.056 -46.578 1.00 69.69 1003 TYR A N 1
ATOM 7896 C CA . TYR A 1 1003 ? 14.608 -18.136 -45.263 1.00 69.69 1003 TYR A CA 1
ATOM 7897 C C . TYR A 1 1003 ? 13.142 -17.726 -45.388 1.00 69.69 1003 TYR A C 1
ATOM 7899 O O . TYR A 1 1003 ? 12.829 -16.586 -45.758 1.00 69.69 1003 TYR A O 1
ATOM 7907 N N . GLU A 1 1004 ? 12.238 -18.657 -45.096 1.00 68.38 1004 GLU A N 1
ATOM 7908 C CA . GLU A 1 1004 ? 10.808 -18.374 -45.030 1.00 68.38 1004 GLU A CA 1
ATOM 7909 C C . GLU A 1 1004 ? 10.460 -17.686 -43.705 1.00 68.38 1004 GLU A C 1
ATOM 7911 O O . GLU A 1 1004 ? 11.034 -17.983 -42.654 1.00 68.38 1004 GLU A O 1
ATOM 7916 N N . HIS A 1 1005 ? 9.492 -16.761 -43.720 1.00 69.56 1005 HIS A N 1
ATOM 7917 C CA . HIS A 1 1005 ? 9.077 -16.061 -42.497 1.00 69.56 1005 HIS A CA 1
ATOM 7918 C C . HIS A 1 1005 ? 8.543 -17.021 -41.425 1.00 69.56 1005 HIS A C 1
ATOM 7920 O O . HIS A 1 1005 ? 8.725 -16.754 -40.239 1.00 69.56 1005 HIS A O 1
ATOM 7926 N N . HIS A 1 1006 ? 7.883 -18.117 -41.820 1.00 67.44 1006 HIS A N 1
ATOM 7927 C CA . HIS A 1 1006 ? 7.361 -19.114 -40.884 1.00 67.44 1006 HIS A CA 1
ATOM 7928 C C . HIS A 1 1006 ? 8.495 -19.815 -40.128 1.00 67.44 1006 HIS A C 1
ATOM 7930 O O . HIS A 1 1006 ? 8.513 -19.777 -38.896 1.00 67.44 1006 HIS A O 1
ATOM 7936 N N . ASP A 1 1007 ? 9.470 -20.343 -40.868 1.00 68.44 1007 ASP A N 1
ATOM 7937 C CA . ASP A 1 1007 ? 10.626 -21.054 -40.322 1.00 68.44 1007 ASP A CA 1
ATOM 7938 C C . ASP A 1 1007 ? 11.514 -20.117 -39.499 1.00 68.44 1007 ASP A C 1
ATOM 7940 O O . ASP A 1 1007 ? 11.868 -20.434 -38.369 1.00 68.44 1007 ASP A O 1
ATOM 7944 N N . THR A 1 1008 ? 11.746 -18.890 -39.979 1.00 70.19 1008 THR A N 1
ATOM 7945 C CA . THR A 1 1008 ? 12.519 -17.868 -39.248 1.00 70.19 1008 THR A CA 1
ATOM 7946 C C . THR A 1 1008 ? 11.854 -17.501 -37.917 1.00 70.19 1008 THR A C 1
ATOM 7948 O O . THR A 1 1008 ? 12.514 -17.346 -36.890 1.00 70.19 1008 THR A O 1
ATOM 7951 N N . LEU A 1 1009 ? 10.522 -17.358 -37.893 1.00 68.81 1009 LEU A N 1
ATOM 7952 C CA . LEU A 1 1009 ? 9.784 -17.101 -36.653 1.00 68.81 1009 LEU A CA 1
ATOM 7953 C C . LEU A 1 1009 ? 9.800 -18.311 -35.713 1.00 68.81 1009 LEU A C 1
ATOM 7955 O O . LEU A 1 1009 ? 9.722 -18.119 -34.498 1.00 68.81 1009 LEU A O 1
ATOM 7959 N N . GLN A 1 1010 ? 9.876 -19.532 -36.243 1.00 67.81 1010 GLN A N 1
ATOM 7960 C CA . GLN A 1 1010 ? 10.006 -20.751 -35.452 1.00 67.81 1010 GLN A CA 1
ATOM 7961 C C . GLN A 1 1010 ? 11.413 -20.874 -34.847 1.00 67.81 1010 GLN A C 1
ATOM 7963 O O . GLN A 1 1010 ? 11.529 -21.032 -33.634 1.00 67.81 1010 GLN A O 1
ATOM 7968 N N . GLU A 1 1011 ? 12.466 -20.643 -35.629 1.00 71.12 1011 GLU A N 1
ATOM 7969 C CA . GLU A 1 1011 ? 13.861 -20.590 -35.169 1.00 71.12 1011 GLU A CA 1
ATOM 7970 C C . GLU A 1 1011 ? 14.074 -19.521 -34.085 1.00 71.12 1011 GLU A C 1
ATOM 7972 O O . GLU A 1 1011 ? 14.664 -19.797 -33.037 1.00 71.12 1011 GLU A O 1
ATOM 7977 N N . LEU A 1 1012 ? 13.515 -18.317 -34.271 1.00 68.44 1012 LEU A N 1
ATOM 7978 C CA . LEU A 1 1012 ? 13.556 -17.247 -33.265 1.00 68.44 1012 LEU A CA 1
ATOM 7979 C C . LEU A 1 1012 ? 12.783 -17.606 -31.986 1.00 68.44 1012 LEU A C 1
ATOM 7981 O O . LEU A 1 1012 ? 13.185 -17.202 -30.892 1.00 68.44 1012 LEU A O 1
ATOM 7985 N N . ARG A 1 1013 ? 11.680 -18.362 -32.089 1.00 66.38 1013 ARG A N 1
ATOM 7986 C CA . ARG A 1 1013 ? 10.937 -18.869 -30.917 1.00 66.38 1013 ARG A CA 1
ATOM 7987 C C . ARG A 1 1013 ? 11.722 -19.936 -30.161 1.00 66.38 1013 ARG A C 1
ATOM 7989 O O . ARG A 1 1013 ? 11.659 -19.948 -28.932 1.00 66.38 1013 ARG A O 1
ATOM 7996 N N . ASP A 1 1014 ? 12.470 -20.764 -30.879 1.00 66.31 1014 ASP A N 1
ATOM 7997 C CA . ASP A 1 1014 ? 13.330 -21.809 -30.318 1.00 66.31 1014 ASP A CA 1
ATOM 7998 C C . ASP A 1 1014 ? 14.669 -21.250 -29.794 1.00 66.31 1014 ASP A C 1
ATOM 8000 O O . ASP A 1 1014 ? 15.461 -21.970 -29.184 1.00 66.31 1014 ASP A O 1
ATOM 8004 N N . GLY A 1 1015 ? 14.899 -19.941 -29.960 1.00 56.19 1015 GLY A N 1
ATOM 8005 C CA . GLY A 1 1015 ? 16.079 -19.233 -29.470 1.00 56.19 1015 GLY A CA 1
ATOM 8006 C C . GLY A 1 1015 ? 17.331 -19.472 -30.311 1.00 56.19 1015 GLY A C 1
ATOM 8007 O O . GLY A 1 1015 ? 18.438 -19.262 -29.809 1.00 56.19 1015 GLY A O 1
ATOM 8008 N N . GLN A 1 1016 ? 17.172 -19.921 -31.557 1.00 64.06 1016 GLN A N 1
ATOM 8009 C CA . GLN A 1 1016 ? 18.277 -20.061 -32.495 1.00 64.06 1016 GLN A CA 1
ATOM 8010 C C . GLN A 1 1016 ? 18.699 -18.697 -33.050 1.00 64.06 1016 GLN A C 1
ATOM 8012 O O . GLN A 1 1016 ? 17.903 -17.760 -33.157 1.00 64.06 1016 GLN A O 1
ATOM 8017 N N . VAL A 1 1017 ? 19.991 -18.569 -33.350 1.00 59.94 1017 VAL A N 1
ATOM 8018 C CA . VAL A 1 1017 ? 20.544 -17.363 -33.967 1.00 59.94 1017 VAL A CA 1
ATOM 8019 C C . VAL A 1 1017 ? 20.278 -17.457 -35.461 1.00 59.94 1017 VAL A C 1
ATOM 8021 O O . VAL A 1 1017 ? 20.719 -18.398 -36.104 1.00 59.94 1017 VAL A O 1
ATOM 8024 N N . VAL A 1 1018 ? 19.556 -16.479 -36.000 1.00 70.12 1018 VAL A N 1
ATOM 8025 C CA . VAL A 1 1018 ? 19.311 -16.377 -37.438 1.00 70.12 1018 VAL A CA 1
ATOM 8026 C C . VAL A 1 1018 ? 20.538 -15.731 -38.085 1.00 70.12 1018 VAL A C 1
ATOM 8028 O O . VAL A 1 1018 ? 20.792 -14.539 -37.884 1.00 70.12 1018 VAL A O 1
ATOM 8031 N N . ASP A 1 1019 ? 21.307 -16.521 -38.836 1.00 65.19 1019 ASP A N 1
ATOM 8032 C CA . ASP A 1 1019 ? 22.655 -16.172 -39.313 1.00 65.19 1019 ASP A CA 1
ATOM 8033 C C . ASP A 1 1019 ? 22.721 -14.835 -40.072 1.00 65.19 1019 ASP A C 1
ATOM 8035 O O . ASP A 1 1019 ? 23.627 -14.029 -39.842 1.00 65.19 1019 ASP A O 1
ATOM 8039 N N . PHE A 1 1020 ? 21.719 -14.530 -40.907 1.00 70.19 1020 PHE A N 1
ATOM 8040 C CA . PHE A 1 1020 ? 21.706 -13.296 -41.707 1.00 70.19 1020 PHE A CA 1
ATOM 8041 C C . PHE A 1 1020 ? 21.495 -12.010 -40.885 1.00 70.19 1020 PHE A C 1
ATOM 8043 O O . PHE A 1 1020 ? 21.724 -10.915 -41.396 1.00 70.19 1020 PHE A O 1
ATOM 8050 N N . LEU A 1 1021 ? 21.057 -12.106 -39.622 1.00 66.12 1021 LEU A N 1
ATOM 8051 C CA . LEU A 1 1021 ? 20.918 -10.954 -38.721 1.00 66.12 1021 LEU A CA 1
ATOM 8052 C C . LEU A 1 1021 ? 22.197 -10.665 -37.915 1.00 66.12 1021 LEU A C 1
ATOM 8054 O O . LEU A 1 1021 ? 22.299 -9.588 -37.322 1.00 66.12 1021 LEU A O 1
ATOM 8058 N N . ALA A 1 1022 ? 23.146 -11.607 -37.859 1.00 60.72 1022 ALA A N 1
ATOM 8059 C CA . ALA A 1 1022 ? 24.326 -11.525 -36.997 1.00 60.72 1022 ALA A CA 1
ATOM 8060 C C . ALA A 1 1022 ? 25.544 -10.904 -37.700 1.00 60.72 1022 ALA A C 1
ATOM 8062 O O . ALA A 1 1022 ? 26.149 -9.977 -37.157 1.00 60.72 1022 ALA A O 1
ATOM 8063 N N . TYR A 1 1023 ? 25.884 -11.383 -38.903 1.00 64.12 1023 TYR A N 1
ATOM 8064 C CA . TYR A 1 1023 ? 27.042 -10.914 -39.670 1.00 64.12 1023 TYR A CA 1
ATOM 8065 C C . TYR A 1 1023 ? 26.716 -10.860 -41.166 1.00 64.12 1023 TYR A C 1
ATOM 8067 O O . TYR A 1 1023 ? 26.693 -11.904 -41.818 1.00 64.12 1023 TYR A O 1
ATOM 8075 N N . PRO A 1 1024 ? 26.461 -9.669 -41.734 1.00 67.88 1024 PRO A N 1
ATOM 8076 C CA . PRO A 1 1024 ? 26.177 -9.570 -43.153 1.00 67.88 1024 PRO A CA 1
ATOM 8077 C C . PRO A 1 1024 ? 27.473 -9.721 -43.960 1.00 67.88 1024 PRO A C 1
ATOM 8079 O O . PRO A 1 1024 ? 28.412 -8.941 -43.808 1.00 67.88 1024 PRO A O 1
ATOM 8082 N N . ASP A 1 1025 ? 27.525 -10.738 -44.817 1.00 66.81 1025 ASP A N 1
ATOM 8083 C CA . ASP A 1 1025 ? 28.593 -10.926 -45.798 1.00 66.81 1025 ASP A CA 1
ATOM 8084 C C . ASP A 1 1025 ? 28.515 -9.825 -46.878 1.00 66.81 1025 ASP A C 1
ATOM 8086 O O . ASP A 1 1025 ? 27.494 -9.738 -47.572 1.00 66.81 1025 ASP A O 1
ATOM 8090 N N . PRO A 1 1026 ? 29.558 -8.988 -47.044 1.00 64.75 1026 PRO A N 1
ATOM 8091 C CA . PRO A 1 1026 ? 29.577 -7.908 -48.030 1.00 64.75 1026 PRO A CA 1
ATOM 8092 C C . PRO A 1 1026 ? 29.627 -8.400 -49.485 1.00 64.75 1026 PRO A C 1
ATOM 8094 O O . PRO A 1 1026 ? 29.402 -7.610 -50.399 1.00 64.75 1026 PRO A O 1
ATOM 8097 N N . THR A 1 1027 ? 29.921 -9.682 -49.721 1.00 63.25 1027 THR A N 1
ATOM 8098 C CA . THR A 1 1027 ? 29.970 -10.286 -51.064 1.00 63.25 1027 THR A CA 1
ATOM 8099 C C . THR A 1 1027 ? 28.605 -10.779 -51.558 1.00 63.25 1027 THR A C 1
ATOM 8101 O O . THR A 1 1027 ? 28.461 -11.145 -52.727 1.00 63.25 1027 THR A O 1
ATOM 8104 N N . CYS A 1 1028 ? 27.593 -10.765 -50.684 1.00 66.25 1028 CYS A N 1
ATOM 8105 C CA . CYS A 1 1028 ? 26.256 -11.281 -50.954 1.00 66.25 1028 CYS A CA 1
ATOM 8106 C C . CYS A 1 1028 ? 25.220 -10.166 -51.172 1.00 66.25 1028 CYS A C 1
ATOM 8108 O O . CYS A 1 1028 ? 25.276 -9.096 -50.565 1.00 66.25 1028 CYS A O 1
ATOM 8110 N N . PHE A 1 1029 ? 24.219 -10.454 -52.005 1.00 68.25 1029 PHE A N 1
ATOM 8111 C CA . PHE A 1 1029 ? 23.020 -9.634 -52.176 1.00 68.25 1029 PHE A CA 1
ATOM 8112 C C . PHE A 1 1029 ? 21.903 -10.089 -51.226 1.00 68.25 1029 PHE A C 1
ATOM 8114 O O . PHE A 1 1029 ? 21.647 -11.291 -51.114 1.00 68.25 1029 PHE A O 1
ATOM 8121 N N . TYR A 1 1030 ? 21.203 -9.134 -50.599 1.00 69.38 1030 TYR A N 1
ATOM 8122 C CA . TYR A 1 1030 ? 20.103 -9.405 -49.661 1.00 69.38 1030 TYR A CA 1
ATOM 8123 C C . TYR A 1 1030 ? 18.762 -8.897 -50.189 1.00 69.38 1030 TYR A C 1
ATOM 8125 O O . TYR A 1 1030 ? 18.569 -7.696 -50.359 1.00 69.38 1030 TYR A O 1
ATOM 8133 N N . CYS A 1 1031 ? 17.786 -9.786 -50.360 1.00 70.25 1031 CYS A N 1
ATOM 8134 C CA . CYS A 1 1031 ? 16.392 -9.395 -50.582 1.00 70.25 1031 CYS A CA 1
ATOM 8135 C C . CYS A 1 1031 ? 15.587 -9.642 -49.305 1.00 70.25 1031 CYS A C 1
ATOM 8137 O O . CYS A 1 1031 ? 15.428 -10.793 -48.913 1.00 70.25 1031 CYS A O 1
ATOM 8139 N N . LEU A 1 1032 ? 15.093 -8.579 -48.668 1.00 73.25 1032 LEU A N 1
ATOM 8140 C CA . LEU A 1 1032 ? 14.339 -8.580 -47.415 1.00 73.25 1032 LEU A CA 1
ATOM 8141 C C . LEU A 1 1032 ? 12.876 -8.219 -47.699 1.00 73.25 1032 LEU A C 1
ATOM 8143 O O . LEU A 1 1032 ? 12.569 -7.109 -48.133 1.00 73.25 1032 LEU A O 1
ATOM 8147 N N . SER A 1 1033 ? 11.950 -9.139 -47.451 1.00 72.06 1033 SER A N 1
ATOM 8148 C CA . SER A 1 1033 ? 10.515 -8.871 -47.577 1.00 72.06 1033 SER A CA 1
ATOM 8149 C C . SER A 1 1033 ? 9.887 -8.638 -46.208 1.00 72.06 1033 SER A C 1
ATOM 8151 O O . SER A 1 1033 ? 10.136 -9.397 -45.284 1.00 72.06 1033 SER A O 1
ATOM 8153 N N . VAL A 1 1034 ? 9.030 -7.625 -46.066 1.00 70.38 1034 VAL A N 1
ATOM 8154 C CA . VAL A 1 1034 ? 8.117 -7.508 -44.910 1.00 70.38 1034 VAL A CA 1
ATOM 8155 C C . VAL A 1 1034 ? 6.660 -7.795 -45.288 1.00 70.38 1034 VAL A C 1
ATOM 8157 O O . VAL A 1 1034 ? 5.758 -7.653 -44.463 1.00 70.38 1034 VAL A O 1
ATOM 8160 N N . LEU A 1 1035 ? 6.408 -8.232 -46.530 1.00 65.25 1035 LEU A N 1
ATOM 8161 C CA . LEU A 1 1035 ? 5.082 -8.667 -46.972 1.00 65.25 1035 LEU A CA 1
ATOM 8162 C C . LEU A 1 1035 ? 4.642 -9.908 -46.181 1.00 65.25 1035 LEU A C 1
ATOM 8164 O O . LEU A 1 1035 ? 5.402 -10.863 -46.022 1.00 65.25 1035 LEU A O 1
ATOM 8168 N N . GLY A 1 1036 ? 3.408 -9.884 -45.676 1.00 60.62 1036 GLY A N 1
ATOM 8169 C CA . GLY A 1 1036 ? 2.862 -10.939 -44.815 1.00 60.62 1036 GLY A CA 1
ATOM 8170 C C . GLY A 1 1036 ? 3.201 -10.796 -43.323 1.00 60.62 1036 GLY A C 1
ATOM 8171 O O . GLY A 1 1036 ? 2.663 -11.556 -42.520 1.00 60.62 1036 GLY A O 1
ATOM 8172 N N . LEU A 1 1037 ? 4.026 -9.816 -42.927 1.00 69.50 1037 LEU A N 1
ATOM 8173 C CA . LEU A 1 1037 ? 4.273 -9.479 -41.521 1.00 69.50 1037 LEU A CA 1
ATOM 8174 C C . LEU A 1 1037 ? 3.392 -8.296 -41.066 1.00 69.50 1037 LEU A C 1
ATOM 8176 O O . LEU A 1 1037 ? 3.106 -7.392 -41.855 1.00 69.50 1037 LEU A O 1
ATOM 8180 N N . PRO A 1 1038 ? 2.942 -8.265 -39.798 1.00 68.81 1038 PRO A N 1
ATOM 8181 C CA . PRO A 1 1038 ? 2.108 -7.183 -39.292 1.00 68.81 1038 PRO A CA 1
ATOM 8182 C C . PRO A 1 1038 ? 2.963 -5.938 -39.017 1.00 68.81 1038 PRO A C 1
ATOM 8184 O O . PRO A 1 1038 ? 3.930 -6.003 -38.268 1.00 68.81 1038 PRO A O 1
ATOM 8187 N N . LEU A 1 1039 ? 2.607 -4.797 -39.613 1.00 63.75 1039 LEU A N 1
ATOM 8188 C CA . LEU A 1 1039 ? 3.371 -3.540 -39.509 1.00 63.75 1039 LEU A CA 1
ATOM 8189 C C . LEU A 1 1039 ? 2.602 -2.393 -38.830 1.00 63.75 1039 LEU A C 1
ATOM 8191 O O . LEU A 1 1039 ? 3.212 -1.406 -38.411 1.00 63.75 1039 LEU A O 1
ATOM 8195 N N . THR A 1 1040 ? 1.281 -2.508 -38.700 1.00 63.25 1040 THR A N 1
ATOM 8196 C CA . THR A 1 1040 ? 0.420 -1.603 -37.924 1.00 63.25 1040 THR A CA 1
ATOM 8197 C C . THR A 1 1040 ? -0.107 -2.310 -36.682 1.00 63.25 1040 THR A C 1
ATOM 8199 O O . THR A 1 1040 ? -0.231 -3.534 -36.665 1.00 63.25 1040 THR A O 1
ATOM 8202 N N . GLU A 1 1041 ? -0.418 -1.539 -35.633 1.00 61.94 1041 GLU A N 1
ATOM 8203 C CA . GLU A 1 1041 ? -1.271 -2.057 -34.556 1.00 61.94 1041 GLU A CA 1
ATOM 8204 C C . GLU A 1 1041 ? -2.606 -2.455 -35.212 1.00 61.94 1041 GLU A C 1
ATOM 8206 O O . GLU A 1 1041 ? -3.175 -1.632 -35.933 1.00 61.94 1041 GLU A O 1
ATOM 8211 N N . PRO A 1 1042 ? -3.066 -3.710 -35.081 1.00 57.53 1042 PRO A N 1
ATOM 8212 C CA . PRO A 1 1042 ? -4.335 -4.113 -35.671 1.00 57.53 1042 PRO A CA 1
ATOM 8213 C C . PRO A 1 1042 ? -5.465 -3.280 -35.053 1.00 57.53 1042 PRO A C 1
ATOM 8215 O O . PRO A 1 1042 ? -5.485 -3.092 -33.838 1.00 57.53 1042 PRO A O 1
ATOM 8218 N N . ASP A 1 1043 ? -6.388 -2.785 -35.885 1.00 53.53 1043 ASP A N 1
ATOM 8219 C CA . ASP A 1 1043 ? -7.511 -1.956 -35.435 1.00 53.53 1043 ASP A CA 1
ATOM 8220 C C . ASP A 1 1043 ? -8.255 -2.605 -34.257 1.00 53.53 1043 ASP A C 1
ATOM 8222 O O . ASP A 1 1043 ? -8.598 -3.794 -34.296 1.00 53.53 1043 ASP A O 1
ATOM 8226 N N . ASN A 1 1044 ? -8.558 -1.789 -33.236 1.00 48.69 1044 ASN A N 1
ATOM 8227 C CA . ASN A 1 1044 ? -9.290 -2.170 -32.014 1.00 48.69 1044 ASN A CA 1
ATOM 8228 C C . ASN A 1 1044 ? -10.606 -2.915 -32.306 1.00 48.69 1044 ASN A C 1
ATOM 8230 O O . ASN A 1 1044 ? -11.123 -3.639 -31.457 1.00 48.69 1044 ASN A O 1
ATOM 8234 N N . ALA A 1 1045 ? -11.155 -2.721 -33.504 1.00 42.19 1045 ALA A N 1
ATOM 8235 C CA . ALA A 1 1045 ? -12.496 -3.116 -33.875 1.00 42.19 1045 ALA A CA 1
ATOM 8236 C C . ALA A 1 1045 ? -12.683 -4.605 -34.206 1.00 42.19 1045 ALA A C 1
ATOM 8238 O O . ALA A 1 1045 ? -13.826 -4.975 -34.428 1.00 42.19 1045 ALA A O 1
ATOM 8239 N N . ASN A 1 1046 ? -11.654 -5.469 -34.284 1.00 41.81 1046 ASN A N 1
ATOM 8240 C CA . ASN A 1 1046 ? -11.916 -6.813 -34.844 1.00 41.81 1046 ASN A CA 1
ATOM 8241 C C . ASN A 1 1046 ? -11.056 -8.013 -34.415 1.00 41.81 1046 ASN A C 1
ATOM 8243 O O . ASN A 1 1046 ? -11.238 -9.090 -34.984 1.00 41.81 1046 ASN A O 1
ATOM 8247 N N . ARG A 1 1047 ? -10.124 -7.921 -33.452 1.00 48.53 1047 ARG A N 1
ATOM 8248 C CA . ARG A 1 1047 ? -9.272 -9.091 -33.134 1.00 48.53 1047 ARG A CA 1
ATOM 8249 C C . ARG A 1 1047 ? -9.075 -9.344 -31.643 1.00 48.53 1047 ARG A C 1
ATOM 8251 O O . ARG A 1 1047 ? -8.625 -8.485 -30.897 1.00 48.53 1047 ARG A O 1
ATOM 8258 N N . ALA A 1 1048 ? -9.365 -10.580 -31.228 1.00 55.22 1048 ALA A N 1
ATOM 8259 C CA . ALA A 1 1048 ? -9.125 -11.080 -29.878 1.00 55.22 1048 ALA A CA 1
ATOM 8260 C C . ALA A 1 1048 ? -7.643 -10.935 -29.475 1.00 55.22 1048 ALA A C 1
ATOM 8262 O O . ALA A 1 1048 ? -6.750 -11.110 -30.304 1.00 55.22 1048 ALA A O 1
ATOM 8263 N N . ALA A 1 1049 ? -7.370 -10.713 -28.184 1.00 53.72 1049 ALA A N 1
ATOM 8264 C CA . ALA A 1 1049 ? -6.022 -10.588 -27.604 1.00 53.72 1049 ALA A CA 1
ATOM 8265 C C . ALA A 1 1049 ? -5.031 -11.707 -28.021 1.00 53.72 1049 ALA A C 1
ATOM 8267 O O . ALA A 1 1049 ? -3.816 -11.496 -28.079 1.00 53.72 1049 ALA A O 1
ATOM 8268 N N . GLN A 1 1050 ? -5.545 -12.894 -28.360 1.00 52.56 1050 GLN A N 1
ATOM 8269 C CA . GLN A 1 1050 ? -4.765 -14.012 -28.899 1.00 52.56 1050 GLN A CA 1
ATOM 8270 C C . GLN A 1 1050 ? -4.125 -13.687 -30.263 1.00 52.56 1050 GLN A C 1
ATOM 8272 O O . GLN A 1 1050 ? -2.960 -14.016 -30.481 1.00 52.56 1050 GLN A O 1
ATOM 8277 N N . SER A 1 1051 ? -4.828 -12.963 -31.140 1.00 58.75 1051 SER A N 1
ATOM 8278 C CA . SER A 1 1051 ? -4.313 -12.541 -32.448 1.00 58.75 1051 SER A CA 1
ATOM 8279 C C . SER A 1 1051 ? -3.166 -11.539 -32.309 1.00 58.75 1051 SER A C 1
ATOM 8281 O O . SER A 1 1051 ? -2.139 -11.710 -32.960 1.00 58.75 1051 SER A O 1
ATOM 8283 N N . LEU A 1 1052 ? -3.293 -10.538 -31.432 1.00 62.94 1052 LEU A N 1
ATOM 8284 C CA . LEU A 1 1052 ? -2.228 -9.560 -31.160 1.00 62.94 1052 LEU A CA 1
ATOM 8285 C C . LEU A 1 1052 ? -0.965 -10.231 -30.598 1.00 62.94 1052 LEU A C 1
ATOM 8287 O O . LEU A 1 1052 ? 0.146 -9.944 -31.038 1.00 62.94 1052 LEU A O 1
ATOM 8291 N N . THR A 1 1053 ? -1.131 -11.180 -29.671 1.00 65.62 1053 THR A N 1
ATOM 8292 C CA . THR A 1 1053 ? -0.003 -11.930 -29.088 1.00 65.62 1053 THR A CA 1
ATOM 8293 C C . THR A 1 1053 ? 0.734 -12.761 -30.139 1.00 65.62 1053 THR A C 1
ATOM 8295 O O . THR A 1 1053 ? 1.961 -12.824 -30.121 1.00 65.62 1053 THR A O 1
ATOM 8298 N N . SER A 1 1054 ? -0.002 -13.378 -31.070 1.00 66.88 1054 SER A N 1
ATOM 8299 C CA . SER A 1 1054 ? 0.588 -14.156 -32.167 1.00 66.88 1054 SER A CA 1
ATOM 8300 C C . SER A 1 1054 ? 1.315 -13.289 -33.204 1.00 66.88 1054 SER A C 1
ATOM 8302 O O . SER A 1 1054 ? 2.276 -13.747 -33.818 1.00 66.88 1054 SER A O 1
ATOM 8304 N N . GLN A 1 1055 ? 0.879 -12.036 -33.366 1.00 71.50 1055 GLN A N 1
ATOM 8305 C CA . GLN A 1 1055 ? 1.384 -11.093 -34.365 1.00 71.50 1055 GLN A CA 1
ATOM 8306 C C . GLN A 1 1055 ? 2.600 -10.294 -33.882 1.00 71.50 1055 GLN A C 1
ATOM 8308 O O . GLN A 1 1055 ? 3.403 -9.876 -34.711 1.00 71.50 1055 GLN A O 1
ATOM 8313 N N . LEU A 1 1056 ? 2.785 -10.119 -32.568 1.00 73.81 1056 LEU A N 1
ATOM 8314 C CA . LEU A 1 1056 ? 3.884 -9.319 -32.011 1.00 73.81 1056 LEU A CA 1
ATOM 8315 C C . LEU A 1 1056 ? 5.288 -9.783 -32.462 1.00 73.81 1056 LEU A C 1
ATOM 8317 O O . LEU A 1 1056 ? 6.046 -8.927 -32.910 1.00 73.81 1056 LEU A O 1
ATOM 8321 N N . PRO A 1 1057 ? 5.643 -11.087 -32.450 1.00 75.00 1057 PRO A N 1
ATOM 8322 C CA . PRO A 1 1057 ? 6.941 -11.532 -32.970 1.00 75.00 1057 PRO A CA 1
ATOM 8323 C C . PRO A 1 1057 ? 7.125 -11.227 -34.463 1.00 75.00 1057 PRO A C 1
ATOM 8325 O O . PRO A 1 1057 ? 8.222 -10.899 -34.898 1.00 75.00 1057 PRO A O 1
ATOM 8328 N N . GLY A 1 1058 ? 6.042 -11.295 -35.248 1.00 72.62 1058 GLY A N 1
ATOM 8329 C CA . GLY A 1 1058 ? 6.061 -10.914 -36.661 1.00 72.62 1058 GLY A CA 1
ATOM 8330 C C . GLY A 1 1058 ? 6.308 -9.418 -36.860 1.00 72.62 1058 GLY A C 1
ATOM 8331 O O . GLY A 1 1058 ? 7.025 -9.039 -37.779 1.00 72.62 1058 GLY A O 1
ATOM 8332 N N . PHE A 1 1059 ? 5.766 -8.573 -35.979 1.00 77.00 1059 PHE A N 1
ATOM 8333 C CA . PHE A 1 1059 ? 6.020 -7.131 -35.978 1.00 77.00 1059 PHE A CA 1
ATOM 8334 C C . PHE A 1 1059 ? 7.462 -6.801 -35.581 1.00 77.00 1059 PHE A C 1
ATOM 8336 O O . PHE A 1 1059 ? 8.114 -6.011 -36.259 1.00 77.00 1059 PHE A O 1
ATOM 8343 N N . GLU A 1 1060 ? 7.985 -7.432 -34.526 1.00 77.19 1060 GLU A N 1
ATOM 8344 C CA . GLU A 1 1060 ? 9.385 -7.276 -34.109 1.00 77.19 1060 GLU A CA 1
ATOM 8345 C C . GLU A 1 1060 ? 10.345 -7.708 -35.228 1.00 77.19 1060 GLU A C 1
ATOM 8347 O O . GLU A 1 1060 ? 11.279 -6.970 -35.548 1.00 77.19 1060 GLU A O 1
ATOM 8352 N N . LEU A 1 1061 ? 10.071 -8.843 -35.889 1.00 78.12 1061 LEU A N 1
ATOM 8353 C CA . LEU A 1 1061 ? 10.828 -9.297 -37.058 1.00 78.12 1061 LEU A CA 1
ATOM 8354 C C . LEU A 1 1061 ? 10.749 -8.284 -38.206 1.00 78.12 1061 LEU A C 1
ATOM 8356 O O . LEU A 1 1061 ? 11.777 -7.938 -38.778 1.00 78.12 1061 LEU A O 1
ATOM 8360 N N . ALA A 1 1062 ? 9.564 -7.756 -38.517 1.00 75.38 1062 ALA A N 1
ATOM 8361 C CA . ALA A 1 1062 ? 9.407 -6.750 -39.564 1.00 75.38 1062 ALA A CA 1
ATOM 8362 C C . ALA A 1 1062 ? 10.213 -5.475 -39.263 1.00 75.38 1062 ALA A C 1
ATOM 8364 O O . ALA A 1 1062 ? 10.896 -4.946 -40.141 1.00 75.38 1062 ALA A O 1
ATOM 8365 N N . CYS A 1 1063 ? 10.186 -5.005 -38.013 1.00 77.31 1063 CYS A N 1
ATOM 8366 C CA . CYS A 1 1063 ? 10.995 -3.875 -37.569 1.00 77.31 1063 CYS A CA 1
ATOM 8367 C C . CYS A 1 1063 ? 12.502 -4.160 -37.649 1.00 77.31 1063 CYS A C 1
ATOM 8369 O O . CYS A 1 1063 ? 13.259 -3.277 -38.051 1.00 77.31 1063 CYS A O 1
ATOM 8371 N N . GLU A 1 1064 ? 12.955 -5.364 -37.290 1.00 79.00 1064 GLU A N 1
ATOM 8372 C CA . GLU A 1 1064 ? 14.363 -5.754 -37.423 1.00 79.00 1064 GLU A CA 1
ATOM 8373 C C . GLU A 1 1064 ? 14.794 -5.889 -38.887 1.00 79.00 1064 GLU A C 1
ATOM 8375 O O . GLU A 1 1064 ? 15.864 -5.402 -39.224 1.00 79.00 1064 GLU A O 1
ATOM 8380 N N . LEU A 1 1065 ? 13.966 -6.440 -39.779 1.00 76.56 1065 LEU A N 1
ATOM 8381 C CA . LEU A 1 1065 ? 14.261 -6.513 -41.217 1.00 76.56 1065 LEU A CA 1
ATOM 8382 C C . LEU A 1 1065 ? 14.407 -5.119 -41.839 1.00 76.56 1065 LEU A C 1
ATOM 8384 O O . LEU A 1 1065 ? 15.357 -4.871 -42.579 1.00 76.56 1065 LEU A O 1
ATOM 8388 N N . ILE A 1 1066 ? 13.522 -4.184 -41.479 1.00 76.00 1066 ILE A N 1
ATOM 8389 C CA . ILE A 1 1066 ? 13.639 -2.772 -41.873 1.00 76.00 1066 ILE A CA 1
ATOM 8390 C C . ILE A 1 1066 ? 14.956 -2.179 -41.352 1.00 76.00 1066 ILE A C 1
ATOM 8392 O O . ILE A 1 1066 ? 15.689 -1.523 -42.091 1.00 76.00 1066 ILE A O 1
ATOM 8396 N N . ARG A 1 1067 ? 15.287 -2.433 -40.082 1.00 79.88 1067 ARG A N 1
ATOM 8397 C CA . ARG A 1 1067 ? 16.519 -1.953 -39.445 1.00 79.88 1067 ARG A CA 1
ATOM 8398 C C . ARG A 1 1067 ? 17.779 -2.523 -40.108 1.00 79.88 1067 ARG A C 1
ATOM 8400 O O . ARG A 1 1067 ? 18.775 -1.813 -40.247 1.00 79.88 1067 ARG A O 1
ATOM 8407 N N . THR A 1 1068 ? 17.744 -3.793 -40.497 1.00 77.12 1068 THR A N 1
ATOM 8408 C CA . THR A 1 1068 ? 18.828 -4.492 -41.192 1.00 77.12 1068 THR A CA 1
ATOM 8409 C C . THR A 1 1068 ? 19.007 -3.946 -42.603 1.00 77.12 1068 THR A C 1
ATOM 8411 O O . T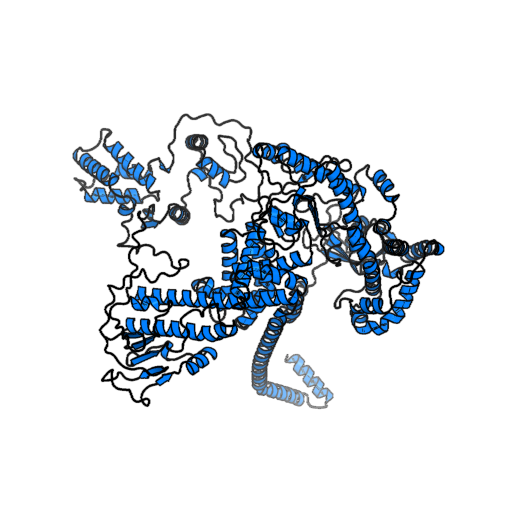HR A 1 1068 ? 20.137 -3.645 -42.966 1.00 77.12 1068 THR A O 1
ATOM 8414 N N . ALA A 1 1069 ? 17.922 -3.691 -43.344 1.00 74.56 1069 ALA A N 1
ATOM 8415 C CA . ALA A 1 1069 ? 17.983 -3.017 -44.645 1.00 74.56 1069 ALA A CA 1
ATOM 8416 C C . ALA A 1 1069 ? 18.676 -1.649 -44.540 1.00 74.56 1069 ALA A C 1
ATOM 8418 O O . ALA A 1 1069 ? 19.629 -1.375 -45.262 1.00 74.56 1069 ALA A O 1
ATOM 8419 N N . VAL A 1 1070 ? 18.271 -0.828 -43.562 1.00 73.19 1070 VAL A N 1
ATOM 8420 C CA . VAL A 1 1070 ? 18.912 0.469 -43.294 1.00 73.19 1070 VAL A CA 1
ATOM 8421 C C . VAL A 1 1070 ? 20.393 0.295 -42.948 1.00 73.19 1070 VAL A C 1
ATOM 8423 O O . VAL A 1 1070 ? 21.230 1.033 -43.455 1.00 73.19 1070 VAL A O 1
ATOM 8426 N N . SER A 1 1071 ? 20.741 -0.694 -42.122 1.00 74.25 1071 SER A N 1
ATOM 8427 C CA . SER A 1 1071 ? 22.139 -0.985 -41.783 1.00 74.25 1071 SER A CA 1
ATOM 8428 C C . SER A 1 1071 ? 22.960 -1.412 -42.999 1.00 74.25 1071 SER A C 1
ATOM 8430 O O . SER A 1 1071 ? 24.103 -0.986 -43.128 1.00 74.25 1071 SER A O 1
ATOM 8432 N N . HIS A 1 1072 ? 22.392 -2.233 -43.884 1.00 72.44 1072 HIS A N 1
ATOM 8433 C CA . HIS A 1 1072 ? 23.041 -2.660 -45.119 1.00 72.44 1072 HIS A CA 1
ATOM 8434 C C . HIS A 1 1072 ? 23.311 -1.457 -46.019 1.00 72.44 1072 HIS A C 1
ATOM 8436 O O . HIS A 1 1072 ? 24.457 -1.257 -46.405 1.00 72.44 1072 HIS A O 1
ATOM 8442 N N . TRP A 1 1073 ? 22.316 -0.594 -46.242 1.00 71.75 1073 TRP A N 1
ATOM 8443 C CA . TRP A 1 1073 ? 22.484 0.637 -47.022 1.00 71.75 1073 TRP A CA 1
ATOM 8444 C C . TRP A 1 1073 ? 23.557 1.568 -46.440 1.00 71.75 1073 TRP A C 1
ATOM 8446 O O . TRP A 1 1073 ? 24.361 2.111 -47.189 1.00 71.75 1073 TRP A O 1
ATOM 8456 N N . ILE A 1 1074 ? 23.630 1.708 -45.110 1.00 66.38 1074 ILE A N 1
ATOM 8457 C CA . ILE A 1 1074 ? 24.676 2.502 -44.438 1.00 66.38 1074 ILE A CA 1
ATOM 8458 C C . ILE A 1 1074 ? 26.072 1.895 -44.649 1.00 66.38 1074 ILE A C 1
ATOM 8460 O O . ILE A 1 1074 ? 27.041 2.627 -44.832 1.00 66.38 1074 ILE A O 1
ATOM 8464 N N . CYS A 1 1075 ? 26.189 0.567 -44.619 1.00 67.50 1075 CYS A N 1
ATOM 8465 C CA . CYS A 1 1075 ? 27.449 -0.155 -44.818 1.00 67.50 1075 CYS A CA 1
ATOM 8466 C C . CYS A 1 1075 ? 27.789 -0.401 -46.299 1.00 67.50 1075 CYS A C 1
ATOM 8468 O O . CYS A 1 1075 ? 28.764 -1.091 -46.587 1.00 67.50 1075 CYS A O 1
ATOM 8470 N N . GLY A 1 1076 ? 26.975 0.111 -47.226 1.00 61.38 1076 GLY A N 1
ATOM 8471 C CA . GLY A 1 1076 ? 27.073 -0.152 -48.657 1.00 61.38 1076 GLY A CA 1
ATOM 8472 C C . GLY A 1 1076 ? 26.582 -1.540 -49.080 1.00 61.38 1076 GLY A C 1
ATOM 8473 O O . GLY A 1 1076 ? 26.456 -1.801 -50.253 1.00 61.38 1076 GLY A O 1
ATOM 8474 N N . ILE A 1 1077 ? 26.230 -2.466 -48.199 1.00 65.75 1077 ILE A N 1
ATOM 8475 C CA . ILE A 1 1077 ? 25.854 -3.832 -48.605 1.00 65.75 1077 ILE A CA 1
ATOM 8476 C C . ILE A 1 1077 ? 24.608 -3.807 -49.524 1.00 65.75 1077 ILE A C 1
ATOM 8478 O O . ILE A 1 1077 ? 23.566 -3.263 -49.130 1.00 65.75 1077 ILE A O 1
ATOM 8482 N N . PRO A 1 1078 ? 24.677 -4.393 -50.740 1.00 61.47 1078 PRO A N 1
ATOM 8483 C CA . PRO A 1 1078 ? 23.606 -4.281 -51.721 1.00 61.47 1078 PRO A CA 1
ATOM 8484 C C . PRO A 1 1078 ? 22.372 -5.049 -51.234 1.00 61.47 1078 PRO A C 1
ATOM 8486 O O . PRO A 1 1078 ? 22.410 -6.264 -51.004 1.00 61.47 1078 PRO A O 1
ATOM 8489 N N . SER A 1 1079 ? 21.269 -4.325 -51.026 1.00 66.81 1079 SER A N 1
ATOM 8490 C CA . SER A 1 1079 ? 20.062 -4.903 -50.437 1.00 66.81 1079 SER A CA 1
ATOM 8491 C C . SER A 1 1079 ? 18.758 -4.251 -50.899 1.00 66.81 1079 SER A C 1
ATOM 8493 O O . SER A 1 1079 ? 18.663 -3.037 -51.104 1.00 66.81 1079 SER A O 1
ATOM 8495 N N . ARG A 1 1080 ? 17.725 -5.088 -51.036 1.00 69.94 1080 ARG A N 1
ATOM 8496 C CA . ARG A 1 1080 ? 16.363 -4.745 -51.464 1.00 69.94 1080 ARG A CA 1
ATOM 8497 C C . ARG A 1 1080 ? 15.382 -4.982 -50.318 1.00 69.94 1080 ARG A C 1
ATOM 8499 O O . ARG A 1 1080 ? 15.360 -6.076 -49.769 1.00 69.94 1080 ARG A O 1
ATOM 8506 N N . LEU A 1 1081 ? 14.545 -3.996 -50.000 1.00 70.44 1081 LEU A N 1
ATOM 8507 C CA . LEU A 1 1081 ? 13.455 -4.084 -49.025 1.00 70.44 1081 LEU A CA 1
ATOM 8508 C C . LEU A 1 1081 ? 12.093 -3.997 -49.737 1.00 70.44 1081 LEU A C 1
ATOM 8510 O O . LEU A 1 1081 ? 11.838 -3.054 -50.487 1.00 70.44 1081 LEU A O 1
ATOM 8514 N N . VAL A 1 1082 ? 11.207 -4.963 -49.487 1.00 67.56 1082 VAL A N 1
ATOM 8515 C CA . VAL A 1 1082 ? 9.858 -5.030 -50.080 1.00 67.56 1082 VAL A CA 1
ATOM 8516 C C . VAL A 1 1082 ? 8.795 -4.768 -49.011 1.00 67.56 1082 VAL A C 1
ATOM 8518 O O . VAL A 1 1082 ? 8.706 -5.529 -48.048 1.00 67.56 1082 VAL A O 1
ATOM 8521 N N . VAL A 1 1083 ? 7.981 -3.717 -49.177 1.00 66.31 1083 VAL A N 1
ATOM 8522 C CA . VAL A 1 1083 ? 7.030 -3.206 -48.163 1.00 66.31 1083 VAL A CA 1
ATOM 8523 C C . VAL A 1 1083 ? 5.604 -3.091 -48.746 1.00 66.31 1083 VAL A C 1
ATOM 8525 O O . VAL A 1 1083 ? 5.459 -2.734 -49.918 1.00 66.31 1083 VAL A O 1
ATOM 8528 N N . PRO A 1 1084 ? 4.525 -3.375 -47.982 1.00 60.88 1084 PRO A N 1
ATOM 8529 C CA . PRO A 1 1084 ? 3.147 -3.255 -48.482 1.00 60.88 1084 PRO A CA 1
ATOM 8530 C C . PRO A 1 1084 ? 2.735 -1.804 -48.792 1.00 60.88 1084 PRO A C 1
ATOM 8532 O O . PRO A 1 1084 ? 3.244 -0.870 -48.174 1.00 60.88 1084 PRO A O 1
ATOM 8535 N N . SER A 1 1085 ? 1.791 -1.627 -49.730 1.00 55.41 1085 SER A N 1
ATOM 8536 C CA . SER A 1 1085 ? 1.166 -0.335 -50.064 1.00 55.41 1085 SER A CA 1
ATOM 8537 C C . SER A 1 1085 ? -0.287 -0.276 -49.566 1.00 55.41 1085 SER A C 1
ATOM 8539 O O . SER A 1 1085 ? -1.036 -1.202 -49.884 1.00 55.41 1085 SER A O 1
ATOM 8541 N N . PRO A 1 1086 ? -0.717 0.763 -48.813 1.00 55.88 1086 PRO A N 1
ATOM 8542 C CA . PRO A 1 1086 ? 0.039 1.941 -48.364 1.00 55.88 1086 PRO A CA 1
ATOM 8543 C C . PRO A 1 1086 ? 1.073 1.635 -47.258 1.00 55.88 1086 PRO A C 1
ATOM 8545 O O . PRO A 1 1086 ? 0.917 0.697 -46.478 1.00 55.88 1086 PRO A O 1
ATOM 8548 N N . LEU A 1 1087 ? 2.128 2.455 -47.179 1.00 57.97 1087 LEU A N 1
ATOM 8549 C CA . LEU A 1 1087 ? 3.227 2.308 -46.215 1.00 57.97 1087 LEU A CA 1
ATOM 8550 C C . LEU A 1 1087 ? 2.740 2.622 -44.780 1.00 57.97 1087 LEU A C 1
ATOM 8552 O O . LEU A 1 1087 ? 2.228 3.715 -44.534 1.00 57.97 1087 LEU A O 1
ATOM 8556 N N . PRO A 1 1088 ? 2.906 1.702 -43.818 1.00 59.03 1088 PRO A N 1
ATOM 8557 C CA . PRO A 1 1088 ? 2.415 1.871 -42.452 1.00 59.03 1088 PRO A CA 1
ATOM 8558 C C . PRO A 1 1088 ? 3.256 2.860 -41.628 1.00 59.03 1088 PRO A C 1
ATOM 8560 O O . PRO A 1 1088 ? 4.451 3.024 -41.866 1.00 59.03 1088 PRO A O 1
ATOM 8563 N N . MET A 1 1089 ? 2.659 3.471 -40.593 1.00 55.06 1089 MET A N 1
ATOM 8564 C CA . MET A 1 1089 ? 3.300 4.486 -39.726 1.00 55.06 1089 MET A CA 1
ATOM 8565 C C . MET A 1 1089 ? 4.654 4.061 -39.122 1.00 55.06 1089 MET A C 1
ATOM 8567 O O . MET A 1 1089 ? 5.507 4.899 -38.842 1.00 55.06 1089 MET A O 1
ATOM 8571 N N . SER A 1 1090 ? 4.871 2.761 -38.909 1.00 53.41 1090 SER A N 1
ATOM 8572 C CA . SER A 1 1090 ? 6.137 2.194 -38.418 1.00 53.41 1090 SER A CA 1
ATOM 8573 C C . SER A 1 1090 ? 7.295 2.329 -39.417 1.00 53.41 1090 SER A C 1
ATOM 8575 O O . SER A 1 1090 ? 8.444 2.443 -38.997 1.00 53.41 1090 SER A O 1
ATOM 8577 N N . ALA A 1 1091 ? 6.982 2.366 -40.713 1.00 54.41 1091 ALA A N 1
ATOM 8578 C CA . ALA A 1 1091 ? 7.908 2.490 -41.835 1.00 54.41 1091 ALA A CA 1
ATOM 8579 C C . ALA A 1 1091 ? 7.836 3.872 -42.519 1.00 54.41 1091 ALA A C 1
ATOM 8581 O O . ALA A 1 1091 ? 8.586 4.132 -43.452 1.00 54.41 1091 ALA A O 1
ATOM 8582 N N . PHE A 1 1092 ? 6.991 4.789 -42.032 1.00 55.88 1092 PHE A N 1
ATOM 8583 C CA . PHE A 1 1092 ? 6.842 6.164 -42.537 1.00 55.88 1092 PHE A CA 1
ATOM 8584 C C . PHE A 1 1092 ? 8.154 6.947 -42.771 1.00 55.88 1092 PHE A C 1
ATOM 8586 O O . PHE A 1 1092 ? 8.257 7.614 -43.800 1.00 55.88 1092 PHE A O 1
ATOM 8593 N N . PRO A 1 1093 ? 9.199 6.839 -41.921 1.00 57.22 1093 PRO A N 1
ATOM 8594 C CA . PRO A 1 1093 ? 10.448 7.596 -42.102 1.00 57.22 1093 PRO A CA 1
ATOM 8595 C C . PRO A 1 1093 ? 11.181 7.240 -43.392 1.00 57.22 1093 PRO A C 1
ATOM 8597 O O . PRO A 1 1093 ? 11.895 8.060 -43.961 1.00 57.22 1093 PRO A O 1
ATOM 8600 N N . LEU A 1 1094 ? 10.977 6.010 -43.865 1.00 61.66 1094 LEU A N 1
ATOM 8601 C CA . LEU A 1 1094 ? 11.577 5.502 -45.084 1.00 61.66 1094 LEU A CA 1
ATOM 8602 C C . LEU A 1 1094 ? 11.106 6.269 -46.327 1.00 61.66 1094 LEU A C 1
ATOM 8604 O O . LEU A 1 1094 ? 11.847 6.360 -47.297 1.00 61.66 1094 LEU A O 1
ATOM 8608 N N . GLN A 1 1095 ? 9.914 6.878 -46.293 1.00 58.69 1095 GLN A N 1
ATOM 8609 C CA . GLN A 1 1095 ? 9.381 7.665 -47.411 1.00 58.69 1095 GLN A CA 1
ATOM 8610 C C . GLN A 1 1095 ? 10.138 8.969 -47.675 1.00 58.69 1095 GLN A C 1
ATOM 8612 O O . GLN A 1 1095 ? 9.970 9.538 -48.756 1.00 58.69 1095 GLN A O 1
ATOM 8617 N N . ARG A 1 1096 ? 10.894 9.464 -46.686 1.00 56.12 1096 ARG A N 1
ATOM 8618 C CA . ARG A 1 1096 ? 11.588 10.760 -46.727 1.00 56.12 1096 ARG A CA 1
ATOM 8619 C C . ARG A 1 1096 ? 13.085 10.645 -47.033 1.00 56.12 1096 ARG A C 1
ATOM 8621 O O . ARG A 1 1096 ? 13.748 11.667 -47.177 1.00 56.12 1096 ARG A O 1
ATOM 8628 N N . LEU A 1 1097 ? 13.615 9.426 -47.141 1.00 60.62 1097 LEU A N 1
ATOM 8629 C CA . LEU A 1 1097 ? 15.014 9.183 -47.490 1.00 60.62 1097 LEU A CA 1
ATOM 8630 C C . LEU A 1 1097 ? 15.247 9.464 -48.997 1.00 60.62 1097 LEU A C 1
ATOM 8632 O O . LEU A 1 1097 ? 14.527 8.914 -49.836 1.00 60.62 1097 LEU A O 1
ATOM 8636 N N . PRO A 1 1098 ? 16.219 10.318 -49.369 1.00 51.28 1098 PRO A N 1
ATOM 8637 C CA . PRO A 1 1098 ? 16.516 10.643 -50.764 1.00 51.28 1098 PRO A CA 1
ATOM 8638 C C . PRO A 1 1098 ? 17.133 9.444 -51.505 1.00 51.28 1098 PRO A C 1
ATOM 8640 O O . PRO A 1 1098 ? 17.907 8.687 -50.929 1.00 51.28 1098 PRO A O 1
ATOM 8643 N N . GLY A 1 1099 ? 16.803 9.280 -52.793 1.00 51.44 1099 GLY A N 1
ATOM 8644 C CA . GLY A 1 1099 ? 17.329 8.198 -53.648 1.00 51.44 1099 GLY A CA 1
ATOM 8645 C C . GLY A 1 1099 ? 16.471 6.925 -53.714 1.00 51.44 1099 GLY A C 1
ATOM 8646 O O . GLY A 1 1099 ? 16.813 5.991 -54.432 1.00 51.44 1099 GLY A O 1
ATOM 8647 N N . LEU A 1 1100 ? 15.330 6.884 -53.021 1.00 54.59 1100 LEU A N 1
ATOM 8648 C CA . LEU A 1 1100 ? 14.398 5.754 -53.063 1.00 54.59 1100 LEU A CA 1
ATOM 8649 C C . LEU A 1 1100 ? 13.324 5.931 -54.141 1.00 54.59 1100 LEU A C 1
ATOM 8651 O O . LEU A 1 1100 ? 12.611 6.934 -54.162 1.00 54.59 1100 LEU A O 1
ATOM 8655 N N . VAL A 1 1101 ? 13.163 4.931 -55.007 1.00 50.22 1101 VAL A N 1
ATOM 8656 C CA . VAL A 1 1101 ? 12.165 4.944 -56.090 1.00 50.22 1101 VAL A CA 1
ATOM 8657 C C . VAL A 1 1101 ? 10.842 4.328 -55.623 1.00 50.22 1101 VAL A C 1
ATOM 8659 O O . VAL A 1 1101 ? 10.817 3.311 -54.937 1.00 50.22 1101 VAL A O 1
ATOM 8662 N N . ARG A 1 1102 ? 9.718 4.944 -56.014 1.00 53.62 1102 ARG A N 1
ATOM 8663 C CA . ARG A 1 1102 ? 8.355 4.430 -55.796 1.00 53.62 1102 ARG A CA 1
ATOM 8664 C C . ARG A 1 1102 ? 7.864 3.772 -57.089 1.00 53.62 1102 ARG A C 1
ATOM 8666 O O . ARG A 1 1102 ? 7.878 4.417 -58.129 1.00 53.62 1102 ARG A O 1
ATOM 8673 N N . SER A 1 1103 ? 7.419 2.517 -57.031 1.00 48.31 1103 SER A N 1
ATOM 8674 C CA . SER A 1 1103 ? 6.740 1.851 -58.154 1.00 48.31 1103 SER A CA 1
ATOM 8675 C C . SER A 1 1103 ? 5.271 1.640 -57.789 1.00 48.31 1103 SER A C 1
ATOM 8677 O O . SER A 1 1103 ? 4.975 0.940 -56.824 1.00 48.31 1103 SER A O 1
ATOM 8679 N N . GLU A 1 1104 ? 4.350 2.263 -58.527 1.00 43.25 1104 GLU A N 1
ATOM 8680 C CA . GLU A 1 1104 ? 2.913 2.295 -58.194 1.00 43.25 1104 GLU A CA 1
ATOM 8681 C C . GLU A 1 1104 ? 2.160 0.990 -58.506 1.00 43.25 1104 GLU A C 1
ATOM 8683 O O . GLU A 1 1104 ? 1.028 0.817 -58.067 1.00 43.25 1104 GLU A O 1
ATOM 8688 N N . SER A 1 1105 ? 2.770 0.041 -59.221 1.00 40.75 1105 SER A N 1
ATOM 8689 C CA . SER A 1 1105 ? 2.034 -1.094 -59.787 1.00 40.75 1105 SER A CA 1
ATOM 8690 C C . SER A 1 1105 ? 1.768 -2.277 -58.840 1.00 40.75 1105 SER A C 1
ATOM 8692 O O . SER A 1 1105 ? 0.898 -3.079 -59.172 1.00 40.75 1105 SER A O 1
ATOM 8694 N N . SER A 1 1106 ? 2.435 -2.416 -57.677 1.00 40.78 1106 SER A N 1
ATOM 8695 C CA . SER A 1 1106 ? 2.202 -3.591 -56.793 1.00 40.78 1106 SER A CA 1
ATOM 8696 C C . SER A 1 1106 ? 2.858 -3.610 -55.388 1.00 40.78 1106 SER A C 1
ATOM 8698 O O . SER A 1 1106 ? 2.890 -4.655 -54.736 1.00 40.78 1106 SER A O 1
ATOM 8700 N N . GLY A 1 1107 ? 3.341 -2.484 -54.853 1.00 46.66 1107 GLY A N 1
ATOM 8701 C CA . GLY A 1 1107 ? 3.951 -2.416 -53.510 1.00 46.66 1107 GLY A CA 1
ATOM 8702 C C . GLY A 1 1107 ? 5.223 -1.569 -53.486 1.00 46.66 1107 GLY A C 1
ATOM 8703 O O . GLY A 1 1107 ? 5.863 -1.376 -54.517 1.00 46.66 1107 GLY A O 1
ATOM 8704 N N . PHE A 1 1108 ? 5.589 -1.034 -52.316 1.00 45.44 1108 PHE A N 1
ATOM 8705 C CA . PHE A 1 1108 ? 6.761 -0.166 -52.187 1.00 45.44 1108 PHE A CA 1
ATOM 8706 C C . PHE A 1 1108 ? 8.050 -0.992 -52.267 1.00 45.44 1108 PHE A C 1
ATOM 8708 O O . PHE A 1 1108 ? 8.246 -1.953 -51.520 1.00 45.44 1108 PHE A O 1
ATOM 8715 N N . LEU A 1 1109 ? 8.935 -0.600 -53.179 1.00 46.50 1109 LEU A N 1
ATOM 8716 C CA . LEU A 1 1109 ? 10.147 -1.324 -53.545 1.00 46.50 1109 LEU A CA 1
ATOM 8717 C C . LEU A 1 1109 ? 11.333 -0.399 -53.256 1.00 46.50 1109 LEU A C 1
ATOM 8719 O O . LEU A 1 1109 ? 11.560 0.563 -53.978 1.00 46.50 1109 LEU A O 1
ATOM 8723 N N . MET A 1 1110 ? 12.042 -0.638 -52.154 1.00 52.09 1110 MET A N 1
ATOM 8724 C CA . MET A 1 1110 ? 13.145 0.213 -51.707 1.00 52.09 1110 MET A CA 1
ATOM 8725 C C . MET A 1 1110 ? 14.466 -0.512 -51.943 1.00 52.09 1110 MET A C 1
ATOM 8727 O O . MET A 1 1110 ? 14.735 -1.532 -51.314 1.00 52.09 1110 MET A O 1
ATOM 8731 N N . VAL A 1 1111 ? 15.281 -0.016 -52.868 1.00 47.38 1111 VAL A N 1
ATOM 8732 C CA . VAL A 1 1111 ? 16.584 -0.604 -53.205 1.00 47.38 1111 VAL A CA 1
ATOM 8733 C C . VAL A 1 1111 ? 17.649 0.450 -52.937 1.00 47.38 1111 VAL A C 1
ATOM 8735 O O . VAL A 1 1111 ? 17.549 1.558 -53.456 1.00 47.38 1111 VAL A O 1
ATOM 8738 N N . GLY A 1 1112 ? 18.643 0.113 -52.119 1.00 41.50 1112 GLY A N 1
ATOM 8739 C CA . GLY A 1 1112 ? 19.870 0.895 -52.008 1.00 41.50 1112 GLY A CA 1
ATOM 8740 C C . GLY A 1 1112 ? 20.930 0.250 -52.892 1.00 41.50 1112 GLY A C 1
ATOM 8741 O O . GLY A 1 1112 ? 21.272 -0.909 -52.661 1.00 41.50 1112 GLY A O 1
ATOM 8742 N N . ASN A 1 1113 ? 21.414 0.975 -53.902 1.00 41.75 1113 ASN A N 1
ATOM 8743 C CA . ASN A 1 1113 ? 22.539 0.563 -54.745 1.00 41.75 1113 ASN A CA 1
ATOM 8744 C C . ASN A 1 1113 ? 23.685 1.590 -54.667 1.00 41.75 1113 ASN A C 1
ATOM 8746 O O . ASN A 1 1113 ? 23.449 2.758 -54.342 1.00 41.75 1113 ASN A O 1
ATOM 8750 N N . TRP A 1 1114 ? 24.898 1.086 -54.924 1.00 34.06 1114 TRP A N 1
ATOM 8751 C CA . TRP A 1 1114 ? 26.208 1.752 -54.893 1.00 34.06 1114 TRP A CA 1
ATOM 8752 C C . TRP A 1 1114 ? 26.389 2.834 -55.953 1.00 34.06 1114 TRP A C 1
ATOM 8754 O O . TRP A 1 1114 ? 25.912 2.618 -57.092 1.00 34.06 1114 TRP A O 1
#

pLDDT: mean 75.48, std 15.31, range [28.58, 95.75]

Secondary structure (DSSP, 8-state):
-HHHHHHHHHHHHHHHT--HHHHHHHHHHHHHHHHHHHHHHHHHHHHHHHHHHHHHHHHHHHHHHHHHHHTTTS-HHHHHHHHHHHH-S-HHHHS--PPPPPPBPTTSPBPSSHHHHHHHHHHHHHHHTT-EEE-HHHHHHHHHHHHHT--GGG-PPPTTTSPPHHHHHHHHHTPPSS----TT---HHHHHHSHHHHHHHHHHHHHHHHHTT---GGGSEEEEEEEE-SSS-TT-GGGEEEEEEE-HHHHHHHHHHHHHHHHHHHHHS-TTB-----TTSGGGT-----PPTTTHHHHHHHHTSPPHHHHTT--HHHHHHHHHHHSSEEEE-TT-S-EEEESS---TT-TTHHHHHHHHHHHHHHHHHHHHHHTT-SPEEEE-GGGTT--SPPSS---EEEE--EEEETTEEEE----SSHHHHHHHHHHHHHHHHHHHHHTT-----STTSSEE-----STTHHHHHHHHHHTSTTEEEP--SS-TT-EEEE-SEEEETTEEEETT---HHHHHHHHHHHHHHHHHHIIIIIT-TTS-HHHHHHHHIIIIIHHHTTTGGG--S--HHHHHHHHHHHHHHHHHHTTTTS-HHHHHHS-HHHHHHHHTPPPHHHHHHHHHHHHHHHHHHHT-HHHHHHHHHH-HHHHHHHHHHHHHHHTT-S--SSSSHHHHHHHHHHHHHH-HHHHHHHHHHHHHHHHHHHHHHHHHHHHHHHHHHHHHHTTPBPPP-S-------EEETTTTEEESSHHHHHHHHHHHH----GGGTS--TTB-TTT-EEPSSHHHHHHHHHH-HHHHHHHHHTT---PPPP-TT-TTS--TTT--PPPEEPPSPPPP-----PPPTTTSPPHHHHHHHHTTT--TT-SS--HHHHHHHHHHHHTSS---HHHHHHHHHHHHHHHHS--S---HHHHHHHHHHHHHHHHS-HHHHHSPPPTT-------TTSS---TTS-B-TT---BPPPP-------EEEEEPPSSTTS---GGGSEEE-HHHHHHHHHTT---HHHH---TTEEEEEE-TTS--SPPPTTS--HHHHHHHHHHHHHHHHHHHHHHHHHHTT--EEEEE-SSPPTTTGGGGGSTTPPP-TTTSEEEEEB-